Protein 2IKD (pdb70)

Organism: Manduca sexta (NCBI:txid7130)

InterPro domains:
  IPR001254 Serine proteases, trypsin domain [PF00089] (173-435)
  IPR001254 Serine proteases, trypsin domain [PS50240] (173-440)
  IPR001254 Serine proteases, trypsin domain [SM00020] (172-435)
  IPR001254 Serine proteases, trypsin domain [cd00190] (173-438)
  IPR001314 Peptidase S1A, chymotrypsin family [PR00722] (203-218)
  IPR001314 Peptidase S1A, chymotrypsin family [PR00722] (280-294)
  IPR001314 Peptidase S1A, chymotrypsin family [PR00722] (384-396)
  IPR009003 Peptidase S1, PA clan [SSF50494] (171-440)
  IPR018114 Serine proteases, trypsin family, histidine active site [PS00134] (213-218)
  IPR022700 Proteinase, regulatory CLIP domain [PF12032] (22-74)
  IPR022700 Proteinase, regulatory CLIP domain [PF12032] (82-132)
  IPR022700 Proteinase, regulatory CLIP domain [PS51888] (21-74)
  IPR022700 Proteinase, regulatory CLIP domain [PS51888] (81-132)
  IPR022700 Proteinase, regulatory CLIP domain [SM00680] (22-75)
  IPR022700 Proteinase, regulatory CLIP domain [SM00680] (82-133)
  IPR033116 Serine proteases, trypsin family, serine active site [PS00135] (385-396)
  IPR038565 Proteinase, regulatory CLIP domain superfamily [G3DSA:3.30.1640.30] (13-75)
  IPR038565 Proteinase, regulatory CLIP domain superfamily [G3DSA:3.30.1640.30] (80-133)
  IPR051487 Serine/Threonine Proteases with Immune and Developmental Roles [PTHR24256] (92-439)

Nearest PDB structures (foldseek):
  2ikd-assembly1_A  TM=8.552E-01  e=6.864E-10  Manduca sexta
  2ike-assembly1_A  TM=7.917E-01  e=3.140E-03  Manduca sexta
  2ikd-assembly1_A  TM=9.393E-01  e=1.243E-09  Manduca sexta
  2ike-assembly1_A  TM=8.839E-01  e=1.014E-03  Manduca sexta
  8j07-assembly1_d0  TM=3.591E-01  e=4.357E+00  Homo sapiens

Foldseek 3Di:
DWAAALVGDIFDKDAQPPPPVSVCVVVVDDDDPVVVVNQVRQARDDDPPGRMGTGD

Secondary structure (DSSP, 8-state):
-EE--TT-S-EEEE-TTT-HHHHHHHHHS---HHHHHHHHHT-S---SSS--EEE-

CATH classification: 3.30.1640.30

Sequence (56 aa):
QACTLPNNDKGTCKSLLQCDVASKIISKKPRTAQDEKFLRESACGFDGQTPKVCCPQACTLPNNDKGTCKSLLQCDVASKIISKKPRTAQDEKFLRESACGFDGQTPKVCCPQACTLPNNDKGTCKSLLQCDVASKIISKKPRTAQDEKFLRESACGFDGQTPKVCCPQACTLPNNDKGTCKSLLQCDVASKIISKKPRTAQDEKFLRESACGFDGQTPKVCCPQACTLPNNDKGTCKSLLQCDVASKIISKKPRTAQDEKFLRESACGFDGQTPKVCCPQACTLPNNDKGTCKSLLQCDVASKIISKKPRTAQDEKFLRESACGFDGQTPKVCCPQACTLPNNDKGTCKSLLQCDVASKIISKKPRTAQDEKFLRESACGFDGQTPKVCCPQACTLPNNDKGTCKSLLQCDVASKIISKKPRTAQDEKFLRESACGFDGQTPKVCCPQACTLPNNDKGTCKSLLQCDVASKIISKKPRTAQDEKFLRESACGFDGQTPKVCCPQACTLPNNDKGTCKSLLQCDVASKIISKKPRTAQDEKFLRESACGFDGQTPKVCCPQACTLPNNDKGTCKSLLQCDVASKIISKKPRTAQDEKFLRESACGFDGQTPKVCCPQACTLPNNDKGTCKSLLQCDVASKIISKKPRTAQDEKFLRESACGFDGQTPKVCCPQACTLPNNDKGTCKSLLQCDVASKIISKKPRTAQDEKFLRESACGFDGQTPKVCCPQACTLPNNDKGTCKSLLQCDVASKIISKKPRTAQDEKFLRESACGFDGQTPKVCCPQACTLPNNDKGTCKSLLQCDVASKIISKKPRTAQDEKFLRESACGFDGQTPKVCCPQACTLPNNDKGTCKSLLQCDVASKIISKKPRTAQDEKFLRESACGFDGQTPKVCCPQACTLPNNDKGTCKSLLQCDVASKIISKKPRTAQDEKFLRESACGFDGQTPKVCCPQACTLPNNDKGTCKSLLQCDVASKIISKKPRTAQDEKFLRESACGFDGQTPKVCCPQACTLPNNDKGTCKSLLQCDVASKIISKKPRTAQDEKFLRESACGFDGQTPKVCCPQACTLPNNDKGTCKSLLQCDVASKIISKKPRTAQDEKFLRESACGFDGQTPKVCCP

Solvent-accessible surface area: 4601 Å² total; per-residue (Å²): 189,89,17,84,35,97,119,99,94,163,11,55,9,54,42,42,130,124,14,127,77,17,44,114,66,63,96,109,168,78,144,78,76,112,49,61,101,136,48,159,123,27,25,65,33,217,86,77,167,81,65,72,17,18,10,132

Radius of gyration: 10.88 Å; Cα contacts (8 Å, |Δi|>4): 75; chains: 1; bounding box: 21×28×24 Å

Structure (mmCIF, N/CA/C/O backbone):
data_2IKD
#
_entry.id   2IKD
#
loop_
_atom_site.group_PDB
_atom_site.id
_atom_site.type_symbol
_atom_site.label_atom_id
_atom_site.label_alt_id
_atom_site.label_comp_id
_atom_site.label_asym_id
_atom_site.label_entity_id
_atom_site.label_seq_id
_atom_site.pdbx_PDB_ins_code
_atom_site.Cartn_x
_atom_site.Cartn_y
_atom_site.Cartn_z
_atom_site.occupancy
_atom_site.B_iso_or_equiv
_atom_site.auth_seq_id
_atom_site.auth_comp_id
_atom_site.auth_asym_id
_atom_site.auth_atom_id
_atom_site.pdbx_PDB_model_num
ATOM 1 N N . GLN A 1 11 ? -11.601 -11.712 -5.074 1.00 0.00 11 GLN A N 1
ATOM 2 C CA . GLN A 1 11 ? -10.631 -12.578 -4.354 1.00 0.00 11 GLN A CA 1
ATOM 3 C C . GLN A 1 11 ? -10.504 -12.166 -2.892 1.00 0.00 11 GLN A C 1
ATOM 4 O O . GLN A 1 11 ? -10.779 -11.022 -2.533 1.00 0.00 11 GLN A O 1
ATOM 18 N N . ALA A 1 12 ? -10.086 -13.107 -2.050 1.00 0.00 12 ALA A N 1
ATOM 19 C CA . ALA A 1 12 ? -9.923 -12.840 -0.627 1.00 0.00 12 ALA A CA 1
ATOM 20 C C . ALA A 1 12 ? -8.509 -12.363 -0.315 1.00 0.00 12 ALA A C 1
ATOM 21 O O . ALA A 1 12 ? -7.532 -13.05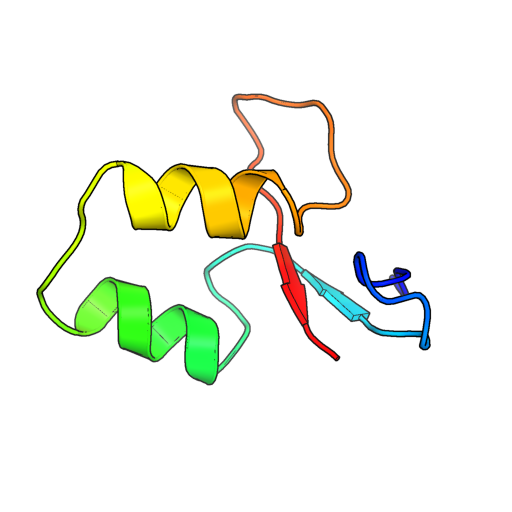4 -0.606 1.00 0.00 12 ALA A O 1
ATOM 28 N N . CYS A 1 13 ? -8.405 -11.178 0.278 1.00 0.00 13 CYS A N 1
ATOM 29 C CA . CYS A 1 13 ? -7.107 -10.610 0.629 1.00 0.00 13 CYS A CA 1
ATOM 30 C C . CYS A 1 13 ? -6.962 -10.469 2.140 1.00 0.00 13 CYS A C 1
ATOM 31 O O . CYS A 1 13 ? -7.939 -10.572 2.881 1.00 0.00 13 CYS A O 1
ATOM 38 N N . THR A 1 14 ? -5.733 -10.232 2.590 1.00 0.00 14 THR A N 1
ATOM 39 C CA . THR A 1 14 ? -5.459 -10.075 4.013 1.00 0.00 14 THR A CA 1
ATOM 40 C C . THR A 1 14 ? -5.148 -8.620 4.349 1.00 0.00 14 THR A C 1
ATOM 41 O O . THR A 1 14 ? -4.151 -8.065 3.888 1.00 0.00 14 THR A O 1
ATOM 52 N N . LEU A 1 15 ? -6.008 -8.010 5.158 1.00 0.00 15 LEU A N 1
ATOM 53 C CA . LEU A 1 15 ? -5.824 -6.619 5.560 1.00 0.00 15 LEU A CA 1
ATOM 54 C C . LEU A 1 15 ? -4.499 -6.440 6.295 1.00 0.00 15 LEU A C 1
ATOM 55 O O . LEU A 1 15 ? -3.910 -7.409 6.771 1.00 0.00 15 LEU A O 1
ATOM 71 N N . PRO A 1 16 ? -4.009 -5.191 6.404 1.00 0.00 16 PRO A N 1
ATOM 72 C CA . PRO A 1 16 ? -2.749 -4.894 7.089 1.00 0.00 16 PRO A CA 1
ATOM 73 C C . PRO A 1 16 ? -2.699 -5.502 8.489 1.00 0.00 16 PRO A C 1
ATOM 74 O O . PRO A 1 16 ? -1.621 -5.764 9.024 1.00 0.00 16 PRO A O 1
ATOM 85 N N . ASN A 1 17 ? -3.872 -5.726 9.074 1.00 0.00 17 ASN A N 1
ATOM 86 C CA . ASN A 1 17 ? -3.962 -6.306 10.410 1.00 0.00 17 ASN A CA 1
ATOM 87 C C . ASN A 1 17 ? -3.930 -7.834 10.350 1.00 0.00 17 ASN A C 1
ATOM 88 O O . ASN A 1 17 ? -3.783 -8.499 11.376 1.00 0.00 17 ASN A O 1
ATOM 99 N N . ASN A 1 18 ? -4.068 -8.385 9.145 1.00 0.00 18 ASN A N 1
ATOM 100 C CA . ASN A 1 18 ? -4.053 -9.832 8.955 1.00 0.00 18 ASN A CA 1
ATOM 101 C C . ASN A 1 18 ? -5.232 -10.490 9.665 1.00 0.00 18 ASN A C 1
ATOM 102 O O . ASN A 1 18 ? -5.091 -11.016 10.768 1.00 0.00 18 ASN A O 1
ATOM 113 N N . ASP A 1 19 ? -6.395 -10.456 9.022 1.00 0.00 19 ASP A N 1
ATOM 114 C CA . ASP A 1 19 ? -7.600 -11.049 9.587 1.00 0.00 19 ASP A CA 1
ATOM 115 C C . ASP A 1 19 ? -8.528 -11.551 8.484 1.00 0.00 19 ASP A C 1
ATOM 116 O O . ASP A 1 19 ? -9.737 -11.669 8.683 1.00 0.00 19 ASP A O 1
ATOM 125 N N . LYS A 1 20 ? -7.954 -11.847 7.320 1.00 0.00 20 LYS A N 1
ATOM 126 C CA . LYS A 1 20 ? -8.727 -12.336 6.183 1.00 0.00 20 LYS A CA 1
ATOM 127 C C . LYS A 1 20 ? -9.743 -11.295 5.724 1.00 0.00 20 LYS A C 1
ATOM 128 O O . LYS A 1 20 ? -10.352 -10.604 6.541 1.00 0.00 20 LYS A O 1
ATOM 147 N N . GLY A 1 21 ? -9.919 -11.188 4.412 1.00 0.00 21 GLY A N 1
ATOM 148 C CA . GLY A 1 21 ? -10.862 -10.229 3.867 1.00 0.00 21 GLY A CA 1
ATOM 149 C C . GLY A 1 21 ? -11.077 -10.407 2.377 1.00 0.00 21 GLY A C 1
ATOM 150 O O . GLY A 1 21 ? -10.605 -11.375 1.783 1.00 0.00 21 GLY A O 1
ATOM 154 N N . THR A 1 22 ? -11.795 -9.466 1.772 1.00 0.00 22 THR A N 1
ATOM 155 C CA . THR A 1 22 ? -12.080 -9.512 0.342 1.00 0.00 22 THR A CA 1
ATOM 156 C C . THR A 1 22 ? -11.419 -8.341 -0.377 1.00 0.00 22 THR A C 1
ATOM 157 O O . THR A 1 22 ? -11.292 -7.254 0.182 1.00 0.00 22 THR A O 1
ATOM 168 N N . CYS A 1 23 ? -10.996 -8.568 -1.616 1.00 0.00 23 CYS A N 1
ATOM 169 C CA . CYS A 1 23 ? -10.344 -7.523 -2.397 1.00 0.00 23 CYS A CA 1
ATOM 170 C C . CYS A 1 23 ? -11.136 -7.199 -3.659 1.00 0.00 23 CYS A C 1
ATOM 171 O O . CYS A 1 23 ? -11.381 -8.068 -4.494 1.00 0.00 23 CYS A O 1
ATOM 178 N N . LYS A 1 24 ? -11.528 -5.937 -3.787 1.00 0.00 24 LYS A N 1
ATOM 179 C CA . LYS A 1 24 ? -12.288 -5.480 -4.944 1.00 0.00 24 LYS A CA 1
ATOM 180 C C . LYS A 1 24 ? -11.897 -4.053 -5.311 1.00 0.00 24 LYS A C 1
ATOM 181 O O . LYS A 1 24 ? -11.210 -3.374 -4.550 1.00 0.00 24 LYS A O 1
ATOM 200 N N . SER A 1 25 ? -12.341 -3.602 -6.479 1.00 0.00 25 SER A N 1
ATOM 201 C CA . SER A 1 25 ? -12.035 -2.251 -6.938 1.00 0.00 25 SER A CA 1
ATOM 202 C C . SER A 1 25 ? -12.531 -1.213 -5.937 1.00 0.00 25 SER A C 1
ATOM 203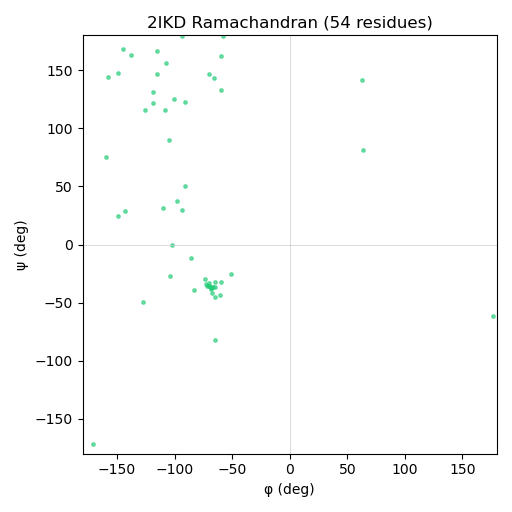 O O . SER A 1 25 ? -13.111 -1.557 -4.908 1.00 0.00 25 SER A O 1
ATOM 211 N N . LEU A 1 26 ? -12.296 0.059 -6.242 1.00 0.00 26 LEU A N 1
ATOM 212 C CA . LEU A 1 26 ? -12.721 1.145 -5.366 1.00 0.00 26 LEU A CA 1
ATOM 213 C C . LEU A 1 26 ? -14.090 1.682 -5.775 1.00 0.00 26 LEU A C 1
ATOM 214 O O . LEU A 1 26 ? -14.392 2.858 -5.572 1.00 0.00 26 LEU A O 1
ATOM 230 N N . LEU A 1 27 ? -14.917 0.813 -6.351 1.00 0.00 27 LEU A N 1
ATOM 231 C CA . LEU A 1 27 ? -16.253 1.201 -6.785 1.00 0.00 27 LEU A CA 1
ATOM 232 C C . LEU A 1 27 ? -17.253 0.074 -6.545 1.00 0.00 27 LEU A C 1
ATOM 233 O O . LEU A 1 27 ? -18.242 -0.057 -7.266 1.00 0.00 27 LEU A O 1
ATOM 249 N N . GLN A 1 28 ? -16.986 -0.741 -5.528 1.00 0.00 28 GLN A N 1
ATOM 250 C CA . GLN A 1 28 ? -17.863 -1.858 -5.194 1.00 0.00 28 GLN A CA 1
ATOM 251 C C . GLN A 1 28 ? -18.256 -1.820 -3.722 1.00 0.00 28 GLN A C 1
ATOM 252 O O . GLN A 1 28 ? -19.434 -1.926 -3.381 1.00 0.00 28 GLN A O 1
ATOM 266 N N . CYS A 1 29 ? -17.262 -1.666 -2.851 1.00 0.00 29 CYS A N 1
ATOM 267 C CA . CYS A 1 29 ? -17.505 -1.614 -1.415 1.00 0.00 29 CYS A CA 1
ATOM 268 C C . CYS A 1 29 ? -18.438 -0.459 -1.064 1.00 0.00 29 CYS A C 1
ATOM 269 O O . CYS A 1 29 ? -18.254 0.665 -1.534 1.00 0.00 29 CYS A O 1
ATOM 276 N N . ASP A 1 30 ? -19.442 -0.741 -0.240 1.00 0.00 30 ASP A N 1
ATOM 277 C CA . ASP A 1 30 ? -20.401 0.277 0.170 1.00 0.00 30 ASP A CA 1
ATOM 278 C C . ASP A 1 30 ? -19.709 1.411 0.915 1.00 0.00 30 ASP A C 1
ATOM 279 O O . ASP A 1 30 ? -19.992 2.585 0.681 1.00 0.00 30 ASP A O 1
ATOM 288 N N . VAL A 1 31 ? -18.796 1.050 1.805 1.00 0.00 31 VAL A N 1
ATOM 289 C CA . VAL A 1 31 ? -18.055 2.037 2.579 1.00 0.00 31 VAL A CA 1
ATOM 290 C C . VAL A 1 31 ? -17.128 2.838 1.678 1.00 0.00 31 VAL A C 1
ATOM 291 O O . VAL A 1 31 ? -17.016 4.054 1.805 1.00 0.00 31 VAL A O 1
ATOM 304 N N . ALA A 1 32 ? -16.472 2.143 0.759 1.00 0.00 32 ALA A N 1
ATOM 305 C CA . ALA A 1 32 ? -15.559 2.785 -0.175 1.00 0.00 32 ALA A CA 1
ATOM 306 C C . ALA A 1 32 ? -16.314 3.731 -1.102 1.00 0.00 32 ALA A C 1
ATOM 307 O O . ALA A 1 32 ? -15.812 4.793 -1.465 1.00 0.00 32 ALA A O 1
ATOM 314 N N . SER A 1 33 ? -17.522 3.331 -1.483 1.00 0.00 33 SER A N 1
ATOM 315 C CA . SER A 1 33 ? -18.350 4.136 -2.373 1.00 0.00 33 SER A CA 1
ATOM 316 C C . SER A 1 33 ? -18.792 5.435 -1.705 1.00 0.00 33 SER A C 1
ATOM 317 O O . SER A 1 33 ? -18.890 6.474 -2.357 1.00 0.00 33 SER A O 1
ATOM 325 N N . LYS A 1 34 ? -19.064 5.372 -0.406 1.00 0.00 34 LYS A N 1
ATOM 326 C CA . LYS A 1 34 ? -19.502 6.552 0.334 1.00 0.00 34 LYS A CA 1
ATOM 327 C C . LYS A 1 34 ? -18.365 7.558 0.487 1.00 0.00 34 LYS A C 1
ATOM 328 O O . LYS A 1 34 ? -18.594 8.768 0.505 1.00 0.00 34 LYS A O 1
ATOM 347 N N . ILE A 1 35 ? -17.139 7.055 0.594 1.00 0.00 35 ILE A N 1
ATOM 348 C CA . ILE A 1 35 ? -15.972 7.917 0.743 1.00 0.00 35 ILE A CA 1
ATOM 349 C C . ILE A 1 35 ? -15.688 8.678 -0.550 1.00 0.00 35 ILE A C 1
ATOM 350 O O . ILE A 1 35 ? -15.268 9.834 -0.522 1.00 0.00 35 ILE A O 1
ATOM 366 N N . ILE A 1 36 ? -15.922 8.020 -1.680 1.00 0.00 36 ILE A N 1
ATOM 367 C CA . ILE A 1 36 ? -15.695 8.635 -2.982 1.00 0.00 36 ILE A CA 1
ATOM 368 C C . ILE A 1 36 ? -16.772 9.669 -3.293 1.00 0.00 36 ILE A C 1
ATOM 369 O O . ILE A 1 36 ? -16.523 10.647 -3.997 1.00 0.00 36 ILE A O 1
ATOM 385 N N . SER A 1 37 ? -17.970 9.447 -2.763 1.00 0.00 37 SER A N 1
ATOM 386 C CA . SER A 1 37 ? -19.087 10.359 -2.983 1.00 0.00 37 SER A CA 1
ATOM 387 C C . SER A 1 37 ? -19.331 11.247 -1.762 1.00 0.00 37 SER A C 1
ATOM 388 O O . SER A 1 37 ? -20.235 12.082 -1.767 1.00 0.00 37 SER A O 1
ATOM 396 N N . LYS A 1 38 ? -18.523 11.067 -0.719 1.00 0.00 38 LYS A N 1
ATOM 397 C CA . LYS A 1 38 ? -18.663 11.857 0.498 1.00 0.00 38 LYS A CA 1
ATOM 398 C C . LYS A 1 38 ? -18.373 13.330 0.226 1.00 0.00 38 LYS A C 1
ATOM 399 O O . LYS A 1 38 ? -19.289 14.126 0.024 1.00 0.00 38 LYS A O 1
ATOM 418 N N . LYS A 1 39 ? -17.092 13.687 0.219 1.00 0.00 39 LYS A N 1
ATOM 419 C CA . LYS A 1 39 ? -16.680 15.065 -0.031 1.00 0.00 39 LYS A CA 1
ATOM 420 C C . LYS A 1 39 ? -15.163 15.215 0.097 1.00 0.00 39 LYS A C 1
ATOM 421 O O . LYS A 1 39 ? -14.485 15.575 -0.865 1.00 0.00 39 LYS A O 1
ATOM 440 N N . PRO A 1 40 ? -14.610 14.942 1.293 1.00 0.00 40 PRO A N 1
ATOM 441 C CA . PRO A 1 40 ? -13.166 15.052 1.535 1.00 0.00 40 PRO A CA 1
ATOM 442 C C . PRO A 1 40 ? -12.362 14.030 0.741 1.00 0.00 40 PRO A C 1
ATOM 443 O O . PRO A 1 40 ? -12.791 12.891 0.558 1.00 0.00 40 PRO A O 1
ATOM 454 N N . ARG A 1 41 ? -11.187 14.445 0.275 1.00 0.00 41 ARG A N 1
ATOM 455 C CA . ARG A 1 41 ? -10.314 13.569 -0.497 1.00 0.00 41 ARG A CA 1
ATOM 456 C C . ARG A 1 41 ? -8.878 14.085 -0.477 1.00 0.00 41 ARG A C 1
ATOM 457 O O . ARG A 1 41 ? -8.396 14.649 -1.459 1.00 0.00 41 ARG A O 1
ATOM 478 N N . THR A 1 42 ? -8.202 13.890 0.651 1.00 0.00 42 THR A N 1
ATOM 479 C CA . THR A 1 42 ? -6.824 14.341 0.803 1.00 0.00 42 THR A CA 1
ATOM 480 C C . THR A 1 42 ? -5.843 13.227 0.455 1.00 0.00 42 THR A C 1
ATOM 481 O O . THR A 1 42 ? -6.243 12.113 0.115 1.00 0.00 42 THR A O 1
ATOM 492 N N . ALA A 1 43 ? -4.552 13.537 0.542 1.00 0.00 43 ALA A N 1
ATOM 493 C CA . ALA A 1 43 ? -3.507 12.569 0.238 1.00 0.00 43 ALA A CA 1
ATOM 494 C C . ALA A 1 43 ? -3.521 11.412 1.231 1.00 0.00 43 ALA A C 1
ATOM 495 O O . ALA A 1 43 ? -3.196 10.278 0.881 1.00 0.00 43 ALA A O 1
ATOM 502 N N . GLN A 1 44 ? -3.895 11.708 2.471 1.00 0.00 44 GLN A N 1
ATOM 503 C CA . GLN A 1 44 ? -3.945 10.693 3.516 1.00 0.00 44 GLN A CA 1
ATOM 504 C C . GLN A 1 44 ? -4.911 9.571 3.144 1.00 0.00 44 GLN A C 1
ATOM 505 O O . GLN A 1 44 ? -4.700 8.412 3.500 1.00 0.00 44 GLN A O 1
ATOM 519 N N . ASP A 1 45 ? -5.969 9.924 2.422 1.00 0.00 45 ASP A N 1
ATOM 520 C CA . ASP A 1 45 ? -6.963 8.945 2.000 1.00 0.00 45 ASP A CA 1
ATOM 521 C C . ASP A 1 45 ? -6.395 8.013 0.935 1.00 0.00 45 ASP A C 1
ATOM 522 O O . ASP A 1 45 ? -6.720 6.825 0.896 1.00 0.00 45 ASP A O 1
ATOM 531 N N . GLU A 1 46 ? -5.552 8.561 0.066 1.00 0.00 46 GLU A N 1
ATOM 532 C CA . GLU A 1 46 ? -4.944 7.781 -1.007 1.00 0.00 46 GLU A CA 1
ATOM 533 C C . GLU A 1 46 ? -3.951 6.764 -0.458 1.00 0.00 46 GLU A C 1
ATOM 534 O O . GLU A 1 46 ? -3.866 5.639 -0.952 1.00 0.00 46 GLU A O 1
ATOM 546 N N . LYS A 1 47 ? -3.202 7.159 0.561 1.00 0.00 47 LYS A N 1
ATOM 547 C CA . LYS A 1 47 ? -2.223 6.268 1.167 1.00 0.00 47 LYS A CA 1
ATOM 548 C C . LYS A 1 47 ? -2.921 5.121 1.888 1.00 0.00 47 LYS A C 1
ATOM 549 O O . LYS A 1 47 ? -2.452 3.984 1.868 1.00 0.00 47 LYS A O 1
ATOM 568 N N . PHE A 1 48 ? -4.045 5.432 2.524 1.00 0.00 48 PHE A N 1
ATOM 569 C CA . PHE A 1 48 ? -4.810 4.427 3.248 1.00 0.00 48 PHE A CA 1
ATOM 570 C C . PHE A 1 48 ? -5.366 3.379 2.294 1.00 0.00 48 PHE A C 1
ATOM 571 O O . PHE A 1 48 ? -5.280 2.178 2.556 1.00 0.00 48 PHE A O 1
ATOM 588 N N . LEU A 1 49 ? -5.928 3.835 1.182 1.00 0.00 49 LEU A N 1
ATOM 589 C CA . LEU A 1 49 ? -6.484 2.923 0.190 1.00 0.00 49 LEU A CA 1
ATOM 590 C C . LEU A 1 49 ? -5.361 2.205 -0.545 1.00 0.00 49 LEU A C 1
ATOM 591 O O . LEU A 1 49 ? -5.481 1.029 -0.891 1.00 0.00 49 LEU A O 1
ATOM 607 N N . ARG A 1 50 ? -4.262 2.919 -0.766 1.00 0.00 50 ARG A N 1
ATOM 608 C CA . ARG A 1 50 ? -3.105 2.353 -1.446 1.00 0.00 50 ARG A CA 1
ATOM 609 C C . ARG A 1 50 ? -2.456 1.274 -0.587 1.00 0.00 50 ARG A C 1
ATOM 610 O O . ARG A 1 50 ? -1.972 0.265 -1.100 1.00 0.00 50 ARG A O 1
ATOM 631 N N . GLU A 1 51 ? -2.452 1.495 0.724 1.00 0.00 51 GLU A N 1
ATOM 632 C CA . GLU A 1 51 ? -1.863 0.544 1.660 1.00 0.00 51 GLU A CA 1
ATOM 633 C C . GLU A 1 51 ? -2.742 -0.695 1.804 1.00 0.00 51 GLU A C 1
ATOM 634 O O . GLU A 1 51 ? -2.243 -1.805 1.992 1.00 0.00 51 GLU A O 1
ATOM 646 N N . SER A 1 52 ? -4.053 -0.495 1.717 1.00 0.00 52 SER A N 1
ATOM 647 C CA . SER A 1 52 ? -5.002 -1.596 1.838 1.00 0.00 52 SER A CA 1
ATOM 648 C C . SER A 1 52 ? -5.437 -2.093 0.464 1.00 0.00 52 SER A C 1
ATOM 649 O O . SER A 1 52 ? -6.595 -2.457 0.263 1.00 0.00 52 SER A O 1
ATOM 657 N N . ALA A 1 53 ? -4.500 -2.108 -0.479 1.00 0.00 53 ALA A N 1
ATOM 658 C CA . ALA A 1 53 ? -4.788 -2.561 -1.834 1.00 0.00 53 ALA A CA 1
ATOM 659 C C . ALA A 1 53 ? -3.938 -3.775 -2.198 1.00 0.00 53 ALA A C 1
ATOM 660 O O . ALA A 1 53 ? -2.723 -3.774 -2.003 1.00 0.00 53 ALA A O 1
ATOM 667 N N . CYS A 1 54 ? -4.585 -4.809 -2.726 1.00 0.00 54 CYS A N 1
ATOM 668 C CA . CYS A 1 54 ? -3.888 -6.028 -3.115 1.00 0.00 54 CYS A CA 1
ATOM 669 C C . CYS A 1 54 ? -3.433 -5.958 -4.571 1.00 0.00 54 CYS A C 1
ATOM 670 O O . CYS A 1 54 ? -3.677 -6.875 -5.355 1.00 0.00 54 CYS A O 1
ATOM 677 N N . GLY A 1 55 ? -2.769 -4.862 -4.926 1.00 0.00 55 GLY A N 1
ATOM 678 C CA . GLY A 1 55 ? -2.291 -4.693 -6.285 1.00 0.00 55 GLY A CA 1
ATOM 679 C C . GLY A 1 55 ? -1.139 -3.713 -6.379 1.00 0.00 55 GLY A C 1
ATOM 680 O O . GLY A 1 55 ? -1.098 -2.720 -5.652 1.00 0.00 55 GLY A O 1
ATOM 684 N N . PHE A 1 56 ? -0.199 -3.991 -7.278 1.00 0.00 56 PHE A N 1
ATOM 685 C CA . PHE A 1 56 ? 0.959 -3.127 -7.468 1.00 0.00 56 PHE A CA 1
ATOM 686 C C . PHE A 1 56 ? 0.884 -2.402 -8.807 1.00 0.00 56 PHE A C 1
ATOM 687 O O . PHE A 1 56 ? 1.910 -2.113 -9.425 1.00 0.00 56 PHE A O 1
ATOM 704 N N . ASP A 1 57 ? -0.333 -2.114 -9.252 1.00 0.00 57 ASP A N 1
ATOM 705 C CA . ASP A 1 57 ? -0.542 -1.423 -10.520 1.00 0.00 57 ASP A CA 1
ATOM 706 C C . ASP A 1 57 ? -0.999 0.013 -10.287 1.00 0.00 57 ASP A C 1
ATOM 707 O O . ASP A 1 57 ? -1.552 0.336 -9.234 1.00 0.00 57 ASP A O 1
ATOM 716 N N . GLY A 1 58 ? -0.764 0.871 -11.273 1.00 0.00 58 GLY A N 1
ATOM 717 C CA . GLY A 1 58 ? -1.158 2.263 -11.155 1.00 0.00 58 GLY A CA 1
ATOM 718 C C . GLY A 1 58 ? -2.396 2.588 -11.967 1.00 0.00 58 GLY A C 1
ATOM 719 O O . GLY A 1 58 ? -3.139 3.512 -11.634 1.00 0.00 58 GLY A O 1
ATOM 723 N N . GLN A 1 59 ? -2.618 1.830 -13.036 1.00 0.00 59 GLN A N 1
ATOM 724 C CA . GLN A 1 59 ? -3.773 2.044 -13.898 1.00 0.00 59 GLN A CA 1
ATOM 725 C C . GLN A 1 59 ? -5.011 1.349 -13.337 1.00 0.00 59 GLN A C 1
ATOM 726 O O . GLN A 1 59 ? -6.118 1.884 -13.400 1.00 0.00 59 GLN A O 1
ATOM 740 N N . THR A 1 60 ? -4.814 0.155 -12.787 1.00 0.00 60 THR A N 1
ATOM 741 C CA . THR A 1 60 ? -5.914 -0.614 -12.215 1.00 0.00 60 THR A CA 1
ATOM 742 C C . THR A 1 60 ? -5.873 -0.573 -10.689 1.00 0.00 60 THR A C 1
ATOM 743 O O . THR A 1 60 ? -5.248 -1.422 -10.053 1.00 0.00 60 THR A O 1
ATOM 754 N N . PRO A 1 61 ? -6.544 0.420 -10.078 1.00 0.00 61 PRO A N 1
ATOM 755 C CA . PRO A 1 61 ? -6.580 0.565 -8.619 1.00 0.00 61 PRO A CA 1
ATOM 756 C C . PRO A 1 61 ? -7.406 -0.527 -7.946 1.00 0.00 61 PRO A C 1
ATOM 757 O O . PRO A 1 61 ? -8.399 -0.997 -8.501 1.00 0.00 61 PRO A O 1
ATOM 768 N N . LYS A 1 62 ? -6.990 -0.924 -6.749 1.00 0.00 62 LYS A N 1
ATOM 769 C CA . LYS A 1 62 ? -7.690 -1.959 -5.999 1.00 0.00 62 LYS A CA 1
ATOM 770 C C . LYS A 1 62 ? -7.791 -1.585 -4.523 1.00 0.00 62 LYS A C 1
ATOM 771 O O . LYS A 1 62 ? -7.071 -0.709 -4.044 1.00 0.00 62 LYS A O 1
ATOM 790 N N . VAL A 1 63 ? -8.687 -2.256 -3.809 1.00 0.00 63 VAL A N 1
ATOM 791 C CA . VAL A 1 63 ? -8.881 -1.994 -2.387 1.00 0.00 63 VAL A CA 1
ATOM 792 C C . VAL A 1 63 ? -9.322 -3.254 -1.649 1.00 0.00 63 VAL A C 1
ATOM 793 O O . VAL A 1 63 ? -10.022 -4.099 -2.207 1.00 0.00 63 VAL A O 1
ATOM 806 N N . CYS A 1 64 ? -8.909 -3.372 -0.391 1.00 0.00 64 CYS A N 1
ATOM 807 C CA . CYS A 1 64 ? -9.263 -4.528 0.425 1.00 0.00 64 CYS A CA 1
ATOM 808 C C . CYS A 1 64 ? -10.406 -4.191 1.376 1.00 0.00 64 CYS A C 1
ATOM 809 O O . CYS A 1 64 ? -10.324 -3.240 2.152 1.00 0.00 64 CYS A O 1
ATOM 816 N N . CYS A 1 65 ? -11.474 -4.980 1.309 1.00 0.00 65 CYS A N 1
ATOM 817 C CA . CYS A 1 65 ? -12.637 -4.772 2.161 1.00 0.00 65 CYS A CA 1
ATOM 818 C C . CYS A 1 65 ? -12.976 -6.045 2.936 1.00 0.00 65 CYS A C 1
ATOM 819 O O . CYS A 1 65 ? -13.329 -7.063 2.341 1.00 0.00 65 CYS A O 1
ATOM 826 N N . PRO A 1 66 ? -12.876 -6.009 4.277 1.00 0.00 66 PRO A N 1
ATOM 827 C CA . PRO A 1 66 ? -13.178 -7.172 5.119 1.00 0.00 66 PRO A CA 1
ATOM 828 C C . PRO A 1 66 ? -14.628 -7.625 4.980 1.00 0.00 66 PRO A C 1
ATOM 829 O O . PRO A 1 66 ? -14.909 -8.657 4.370 1.00 0.00 66 PRO A O 1
ATOM 840 N N . GLN A 1 11 ? -11.268 -11.762 -4.926 1.00 0.00 11 GLN A N 2
ATOM 841 C CA . GLN A 1 11 ? -10.243 -12.517 -4.159 1.00 0.00 11 GLN A CA 2
ATOM 842 C C . GLN A 1 11 ? -10.172 -12.034 -2.714 1.00 0.00 11 GLN A C 2
ATOM 843 O O . GLN A 1 11 ? -10.542 -10.900 -2.408 1.00 0.00 11 GLN A O 2
ATOM 857 N N . ALA A 1 12 ? -9.694 -12.903 -1.828 1.00 0.00 12 ALA A N 2
ATOM 858 C CA . ALA A 1 12 ? -9.574 -12.563 -0.416 1.00 0.00 12 ALA A CA 2
ATOM 859 C C . ALA A 1 12 ? -8.296 -11.777 -0.145 1.00 0.00 12 ALA A C 2
ATOM 860 O O . ALA A 1 12 ? -7.201 -12.207 -0.507 1.00 0.00 12 ALA A O 2
ATOM 867 N N . CYS A 1 13 ? -8.445 -10.621 0.492 1.00 0.00 13 CYS A N 2
ATOM 868 C CA . CYS A 1 13 ? -7.306 -9.767 0.812 1.00 0.00 13 CYS A CA 2
ATOM 869 C C . CYS A 1 13 ? -7.203 -9.549 2.319 1.00 0.00 13 CYS A C 2
ATOM 870 O O . CYS A 1 13 ? -8.213 -9.512 3.023 1.00 0.00 13 CYS A O 2
ATOM 877 N N . THR A 1 14 ? -5.976 -9.404 2.807 1.00 0.00 14 THR A N 2
ATOM 878 C CA . THR A 1 14 ? -5.737 -9.187 4.228 1.00 0.00 14 THR A CA 2
ATOM 879 C C . THR A 1 14 ? -5.517 -7.706 4.523 1.00 0.00 14 THR A C 2
ATOM 880 O O . THR A 1 14 ? -4.547 -7.108 4.060 1.00 0.00 14 THR A O 2
ATOM 891 N N . LEU A 1 15 ? -6.427 -7.122 5.297 1.00 0.00 15 LEU A N 2
ATOM 892 C CA . LEU A 1 15 ? -6.334 -5.709 5.657 1.00 0.00 15 LEU A CA 2
ATOM 893 C C . LEU A 1 15 ? -4.995 -5.407 6.328 1.00 0.00 15 LEU A C 2
ATOM 894 O O . LEU A 1 15 ? -4.318 -6.313 6.812 1.00 0.00 15 LEU A O 2
ATOM 910 N N . PRO A 1 16 ? -4.594 -4.124 6.366 1.00 0.00 16 PRO A N 2
ATOM 911 C CA . PRO A 1 16 ? -3.331 -3.707 6.983 1.00 0.00 16 PRO A CA 2
ATOM 912 C C . PRO A 1 16 ? -3.171 -4.257 8.397 1.00 0.00 16 PRO A C 2
ATOM 913 O O . PRO A 1 16 ? -2.054 -4.463 8.870 1.00 0.00 16 PRO A O 2
ATOM 924 N N . ASN A 1 17 ? -4.295 -4.496 9.065 1.00 0.00 17 ASN A N 2
ATOM 925 C CA . ASN A 1 17 ? -4.280 -5.028 10.423 1.00 0.00 17 ASN A CA 2
ATOM 926 C C . ASN A 1 17 ? -4.176 -6.553 10.416 1.00 0.00 17 ASN A C 2
ATOM 927 O O . ASN A 1 17 ? -3.889 -7.168 11.444 1.00 0.00 17 ASN A O 2
ATOM 938 N N . ASN A 1 18 ? -4.416 -7.160 9.253 1.00 0.00 18 ASN A N 2
ATOM 939 C CA . ASN A 1 18 ? -4.349 -8.611 9.115 1.00 0.00 18 ASN A CA 2
ATOM 940 C C . ASN A 1 18 ? -5.512 -9.282 9.837 1.00 0.00 18 ASN A C 2
ATOM 941 O O . ASN A 1 18 ? -5.384 -9.704 10.987 1.00 0.00 18 ASN A O 2
ATOM 952 N N . ASP A 1 19 ? -6.648 -9.378 9.154 1.00 0.00 19 ASP A N 2
ATOM 953 C CA . ASP A 1 19 ? -7.836 -9.999 9.727 1.00 0.00 19 ASP A CA 2
ATOM 954 C C . ASP A 1 19 ? -8.702 -10.631 8.640 1.00 0.00 19 ASP A C 2
ATOM 955 O O . ASP A 1 19 ? -9.906 -10.814 8.822 1.00 0.00 19 ASP A O 2
ATOM 964 N N . LYS A 1 20 ? -8.081 -10.963 7.511 1.00 0.00 20 LYS A N 2
ATOM 965 C CA . LYS A 1 20 ? -8.793 -11.575 6.394 1.00 0.00 20 LYS A CA 2
ATOM 966 C C . LYS A 1 20 ? -9.866 -10.636 5.850 1.00 0.00 20 LYS A C 2
ATOM 967 O O . LYS A 1 20 ? -10.546 -9.946 6.607 1.00 0.00 20 LYS A O 2
ATOM 986 N N . GLY A 1 21 ? -10.008 -10.615 4.529 1.00 0.00 21 GLY A N 2
ATOM 987 C CA . GLY A 1 21 ? -10.999 -9.758 3.904 1.00 0.00 21 GLY A CA 2
ATOM 988 C C . GLY A 1 21 ? -11.167 -10.046 2.424 1.00 0.00 21 GLY A C 2
ATOM 989 O O . GLY A 1 21 ? -10.735 -11.088 1.932 1.00 0.00 21 GLY A O 2
ATOM 993 N N . THR A 1 22 ? -11.799 -9.117 1.715 1.00 0.00 22 THR A N 2
ATOM 994 C CA . THR A 1 22 ? -12.029 -9.266 0.282 1.00 0.00 22 THR A CA 2
ATOM 995 C C . THR A 1 22 ? -11.397 -8.112 -0.489 1.00 0.00 22 THR A C 2
ATOM 996 O O . THR A 1 22 ? -11.343 -6.986 0.001 1.00 0.00 22 THR A O 2
ATOM 1007 N N . CYS A 1 23 ? -10.913 -8.396 -1.695 1.00 0.00 23 CYS A N 2
ATOM 1008 C CA . CYS A 1 23 ? -10.283 -7.371 -2.519 1.00 0.00 23 CYS A CA 2
ATOM 1009 C C . CYS A 1 23 ? -11.039 -7.172 -3.829 1.00 0.00 23 CYS A C 2
ATOM 1010 O O . CYS A 1 23 ? -11.202 -8.105 -4.615 1.00 0.00 23 CYS A O 2
ATOM 1017 N N . LYS A 1 24 ? -11.491 -5.943 -4.057 1.00 0.00 24 LYS A N 2
ATOM 1018 C CA . LYS A 1 24 ? -12.224 -5.604 -5.271 1.00 0.00 24 LYS A CA 2
ATOM 1019 C C . LYS A 1 24 ? -11.895 -4.182 -5.712 1.00 0.00 24 LYS A C 2
ATOM 1020 O O . LYS A 1 24 ? -11.272 -3.422 -4.971 1.00 0.00 24 LYS A O 2
ATOM 1039 N N . SER A 1 25 ? -12.317 -3.824 -6.920 1.00 0.00 25 SER A N 2
ATOM 1040 C CA . SER A 1 25 ? -12.065 -2.490 -7.449 1.00 0.00 25 SER A CA 2
ATOM 1041 C C . SER A 1 25 ? -12.673 -1.425 -6.544 1.00 0.00 25 SER A C 2
ATOM 1042 O O . SER A 1 25 ? -13.353 -1.742 -5.567 1.00 0.00 25 SER A O 2
ATOM 1050 N N . LEU A 1 26 ? -12.429 -0.162 -6.873 1.00 0.00 26 LEU A N 2
ATOM 1051 C CA . LEU A 1 26 ? -12.956 0.947 -6.087 1.00 0.00 26 LEU A CA 2
ATOM 1052 C C . LEU A 1 26 ? -14.277 1.448 -6.666 1.00 0.00 26 LEU A C 2
ATOM 1053 O O . LEU A 1 26 ? -14.580 2.640 -6.604 1.00 0.00 26 LEU A O 2
ATOM 1069 N N . LEU A 1 27 ? -15.058 0.531 -7.229 1.00 0.00 27 LEU A N 2
ATOM 1070 C CA . LEU A 1 27 ? -16.345 0.881 -7.818 1.00 0.00 27 LEU A CA 2
ATOM 1071 C C . LEU A 1 27 ? -17.390 -0.185 -7.512 1.00 0.00 27 LEU A C 2
ATOM 1072 O O . LEU A 1 27 ? -18.246 -0.488 -8.345 1.00 0.00 27 LEU A O 2
ATOM 1088 N N . GLN A 1 28 ? -17.317 -0.752 -6.313 1.00 0.00 28 GLN A N 2
ATOM 1089 C CA . GLN A 1 28 ? -18.258 -1.786 -5.897 1.00 0.00 28 GLN A CA 2
ATOM 1090 C C . GLN A 1 28 ? -18.435 -1.776 -4.382 1.00 0.00 28 GLN A C 2
ATOM 1091 O O . GLN A 1 28 ? -19.555 -1.853 -3.876 1.00 0.00 28 GLN A O 2
ATOM 1105 N N . CYS A 1 29 ? -17.321 -1.678 -3.665 1.00 0.00 29 CYS A N 2
ATOM 1106 C CA . CYS A 1 29 ? -17.347 -1.654 -2.207 1.00 0.00 29 CYS A CA 2
ATOM 1107 C C . CYS A 1 29 ? -18.234 -0.523 -1.695 1.00 0.00 29 CYS A C 2
ATOM 1108 O O . CYS A 1 29 ? -17.969 0.650 -1.952 1.00 0.00 29 CYS A O 2
ATOM 1115 N N . ASP A 1 30 ? -19.290 -0.886 -0.972 1.00 0.00 30 ASP A N 2
ATOM 1116 C CA . ASP A 1 30 ? -20.218 0.099 -0.426 1.00 0.00 30 ASP A CA 2
ATOM 1117 C C . ASP A 1 30 ? -19.489 1.107 0.454 1.00 0.00 30 ASP A C 2
ATOM 1118 O O . ASP A 1 30 ? -19.781 2.303 0.419 1.00 0.00 30 ASP A O 2
ATOM 1127 N N . VAL A 1 31 ? -18.537 0.617 1.238 1.00 0.00 31 VAL A N 2
ATOM 1128 C CA . VAL A 1 31 ? -17.762 1.475 2.125 1.00 0.00 31 VAL A CA 2
ATOM 1129 C C . VAL A 1 31 ? -16.937 2.478 1.331 1.00 0.00 31 VAL A C 2
ATOM 1130 O O . VAL A 1 31 ? -16.801 3.635 1.721 1.00 0.00 31 VAL A O 2
ATOM 1143 N N . ALA A 1 32 ? -16.390 2.028 0.210 1.00 0.00 32 ALA A N 2
ATOM 1144 C CA . ALA A 1 32 ? -15.580 2.889 -0.641 1.00 0.00 32 ALA A CA 2
ATOM 1145 C C . ALA A 1 32 ? -16.411 4.040 -1.194 1.00 0.00 32 ALA A C 2
ATOM 1146 O O . ALA A 1 32 ? -15.924 5.161 -1.331 1.00 0.00 32 ALA A O 2
ATOM 1153 N N . SER A 1 33 ? -17.668 3.752 -1.511 1.00 0.00 33 SER A N 2
ATOM 1154 C CA . SER A 1 33 ? -18.572 4.761 -2.053 1.00 0.00 33 SER A CA 2
ATOM 1155 C C . SER A 1 33 ? -18.848 5.858 -1.032 1.00 0.00 33 SER A C 2
ATOM 1156 O O . SER A 1 33 ? -18.844 7.043 -1.366 1.00 0.00 33 SER A O 2
ATOM 1164 N N . LYS A 1 34 ? -19.092 5.458 0.209 1.00 0.00 34 LYS A N 2
ATOM 1165 C CA . LYS A 1 34 ? -19.375 6.415 1.273 1.00 0.00 34 LYS A CA 2
ATOM 1166 C C . LYS A 1 34 ? -18.181 7.335 1.512 1.00 0.00 34 LYS A C 2
ATOM 1167 O O . LYS A 1 34 ? -18.345 8.499 1.879 1.00 0.00 34 LYS A O 2
ATOM 1186 N N . ILE A 1 35 ? -16.978 6.809 1.297 1.00 0.00 35 ILE A N 2
ATOM 1187 C CA . ILE A 1 35 ? -15.760 7.589 1.488 1.00 0.00 35 ILE A CA 2
ATOM 1188 C C . ILE A 1 35 ? -15.608 8.646 0.399 1.00 0.00 35 ILE A C 2
ATOM 1189 O O . ILE A 1 35 ? -15.137 9.753 0.655 1.00 0.00 35 ILE A O 2
ATOM 1205 N N . ILE A 1 36 ? -16.014 8.298 -0.817 1.00 0.00 36 ILE A N 2
ATOM 1206 C CA . ILE A 1 36 ? -15.925 9.221 -1.943 1.00 0.00 36 ILE A CA 2
ATOM 1207 C C . ILE A 1 36 ? -16.874 10.400 -1.759 1.00 0.00 36 ILE A C 2
ATOM 1208 O O . ILE A 1 36 ? -16.570 11.524 -2.157 1.00 0.00 36 ILE A O 2
ATOM 1224 N N . SER A 1 37 ? -18.027 10.133 -1.153 1.00 0.00 37 SER A N 2
ATOM 1225 C CA . SER A 1 37 ? -19.024 11.171 -0.915 1.00 0.00 37 SER A CA 2
ATOM 1226 C C . SER A 1 37 ? -18.699 11.970 0.345 1.00 0.00 37 SER A C 2
ATOM 1227 O O . SER A 1 37 ? -19.112 13.121 0.485 1.00 0.00 37 SER A O 2
ATOM 1235 N N . LYS A 1 38 ? -17.957 11.353 1.261 1.00 0.00 38 LYS A N 2
ATOM 1236 C CA . LYS A 1 38 ? -17.582 12.009 2.510 1.00 0.00 38 LYS A CA 2
ATOM 1237 C C . LYS A 1 38 ? -16.250 12.736 2.369 1.00 0.00 38 LYS A C 2
ATOM 1238 O O . LYS A 1 38 ? -16.130 13.911 2.715 1.00 0.00 38 LYS A O 2
ATOM 1257 N N . LYS A 1 39 ? -15.253 12.026 1.860 1.00 0.00 39 LYS A N 2
ATOM 1258 C CA . LYS A 1 39 ? -13.923 12.592 1.671 1.00 0.00 39 LYS A CA 2
ATOM 1259 C C . LYS A 1 39 ? -13.395 12.276 0.274 1.00 0.00 39 LYS A C 2
ATOM 1260 O O . LYS A 1 39 ? -12.581 11.371 0.099 1.00 0.00 39 LYS A O 2
ATOM 1279 N N . PRO A 1 40 ? -13.858 13.022 -0.742 1.00 0.00 40 PRO A N 2
ATOM 1280 C CA . PRO A 1 40 ? -13.433 12.819 -2.131 1.00 0.00 40 PRO A CA 2
ATOM 1281 C C . PRO A 1 40 ? -11.919 12.895 -2.290 1.00 0.00 40 PRO A C 2
ATOM 1282 O O . PRO A 1 40 ? -11.367 13.955 -2.589 1.00 0.00 40 PRO A O 2
ATOM 1293 N N . ARG A 1 41 ? -11.252 11.763 -2.091 1.00 0.00 41 ARG A N 2
ATOM 1294 C CA . ARG A 1 41 ? -9.800 11.696 -2.212 1.00 0.00 41 ARG A CA 2
ATOM 1295 C C . ARG A 1 41 ? -9.124 12.610 -1.194 1.00 0.00 41 ARG A C 2
ATOM 1296 O O . ARG A 1 41 ? -9.224 13.834 -1.281 1.00 0.00 41 ARG A O 2
ATOM 1317 N N . THR A 1 42 ? -8.432 12.006 -0.235 1.00 0.00 42 THR A N 2
ATOM 1318 C CA . THR A 1 42 ? -7.734 12.763 0.800 1.00 0.00 42 THR A CA 2
ATOM 1319 C C . THR A 1 42 ? -6.370 12.148 1.091 1.00 0.00 42 THR A C 2
ATOM 1320 O O . THR A 1 42 ? -6.090 11.018 0.691 1.00 0.00 42 THR A O 2
ATOM 1331 N N . ALA A 1 43 ? -5.523 12.899 1.789 1.00 0.00 43 ALA A N 2
ATOM 1332 C CA . ALA A 1 43 ? -4.187 12.424 2.129 1.00 0.00 43 ALA A CA 2
ATOM 1333 C C . ALA A 1 43 ? -4.253 11.150 2.961 1.00 0.00 43 ALA A C 2
ATOM 1334 O O . ALA A 1 43 ? -3.459 10.228 2.765 1.00 0.00 43 ALA A O 2
ATOM 1341 N N . GLN A 1 44 ? -5.204 11.100 3.883 1.00 0.00 44 GLN A N 2
ATOM 1342 C CA . GLN A 1 44 ? -5.373 9.933 4.738 1.00 0.00 44 GLN A CA 2
ATOM 1343 C C . GLN A 1 44 ? -5.987 8.782 3.952 1.00 0.00 44 GLN A C 2
ATOM 1344 O O . GLN A 1 44 ? -5.704 7.614 4.215 1.00 0.00 44 GLN A O 2
ATOM 1358 N N . ASP A 1 45 ? -6.823 9.120 2.980 1.00 0.00 45 ASP A N 2
ATOM 1359 C CA . ASP A 1 45 ? -7.466 8.115 2.146 1.00 0.00 45 ASP A CA 2
ATOM 1360 C C . ASP A 1 45 ? -6.454 7.463 1.212 1.00 0.00 45 ASP A C 2
ATOM 1361 O O . ASP A 1 45 ? -6.539 6.269 0.924 1.00 0.00 45 ASP A O 2
ATOM 1370 N N . GLU A 1 46 ? -5.500 8.258 0.738 1.00 0.00 46 GLU A N 2
ATOM 1371 C CA . GLU A 1 46 ? -4.474 7.762 -0.172 1.00 0.00 46 GLU A CA 2
ATOM 1372 C C . GLU A 1 46 ? -3.539 6.786 0.531 1.00 0.00 46 GLU A C 2
ATOM 1373 O O . GLU A 1 46 ? -3.199 5.738 -0.014 1.00 0.00 46 GLU A O 2
ATOM 1385 N N . LYS A 1 47 ? -3.130 7.135 1.742 1.00 0.00 47 LYS A N 2
ATOM 1386 C CA . LYS A 1 47 ? -2.238 6.276 2.510 1.00 0.00 47 LYS A CA 2
ATOM 1387 C C . LYS A 1 47 ? -2.957 4.998 2.926 1.00 0.00 47 LYS A C 2
ATOM 1388 O O . LYS A 1 47 ? -2.367 3.917 2.940 1.00 0.00 47 LYS A O 2
ATOM 1407 N N . PHE A 1 48 ? -4.235 5.130 3.265 1.00 0.00 48 PHE A N 2
ATOM 1408 C CA . PHE A 1 48 ? -5.036 3.986 3.679 1.00 0.00 48 PHE A CA 2
ATOM 1409 C C . PHE A 1 48 ? -5.314 3.053 2.508 1.00 0.00 48 PHE A C 2
ATOM 1410 O O . PHE A 1 48 ? -5.246 1.832 2.649 1.00 0.00 48 PHE A O 2
ATOM 1427 N N . LEU A 1 49 ? -5.622 3.627 1.350 1.00 0.00 49 LEU A N 2
ATOM 1428 C CA . LEU A 1 49 ? -5.900 2.826 0.166 1.00 0.00 49 LEU A CA 2
ATOM 1429 C C . LEU A 1 49 ? -4.617 2.201 -0.365 1.00 0.00 49 LEU A C 2
ATOM 1430 O O . LEU A 1 49 ? -4.623 1.080 -0.869 1.00 0.00 49 LEU A O 2
ATOM 1446 N N . ARG A 1 50 ? -3.517 2.935 -0.238 1.00 0.00 50 ARG A N 2
ATOM 1447 C CA . ARG A 1 50 ? -2.222 2.449 -0.694 1.00 0.00 50 ARG A CA 2
ATOM 1448 C C . ARG A 1 50 ? -1.765 1.268 0.154 1.00 0.00 50 ARG A C 2
ATOM 1449 O O . ARG A 1 50 ? -1.187 0.308 -0.356 1.00 0.00 50 ARG A O 2
ATOM 1470 N N . GLU A 1 51 ? -2.030 1.349 1.455 1.00 0.00 51 GLU A N 2
ATOM 1471 C CA . GLU A 1 51 ? -1.649 0.287 2.379 1.00 0.00 51 GLU A CA 2
ATOM 1472 C C . GLU A 1 51 ? -2.547 -0.935 2.205 1.00 0.00 51 GLU A C 2
ATOM 1473 O O . GLU A 1 51 ? -2.107 -2.071 2.377 1.00 0.00 51 GLU A O 2
ATOM 1485 N N . SER A 1 52 ? -3.808 -0.690 1.865 1.00 0.00 52 SER A N 2
ATOM 1486 C CA . SER A 1 52 ? -4.771 -1.768 1.670 1.00 0.00 52 SER A CA 2
ATOM 1487 C C . SER A 1 52 ? -5.168 -1.889 0.201 1.00 0.00 52 SER A C 2
ATOM 1488 O O . SER A 1 52 ? -6.348 -2.023 -0.124 1.00 0.00 52 SER A O 2
ATOM 1496 N N . ALA A 1 53 ? -4.175 -1.840 -0.681 1.00 0.00 53 ALA A N 2
ATOM 1497 C CA . ALA A 1 53 ? -4.424 -1.943 -2.115 1.00 0.00 53 ALA A CA 2
ATOM 1498 C C . ALA A 1 53 ? -3.761 -3.186 -2.698 1.00 0.00 53 ALA A C 2
ATOM 1499 O O . ALA A 1 53 ? -2.543 -3.350 -2.616 1.00 0.00 53 ALA A O 2
ATOM 1506 N N . CYS A 1 54 ? -4.570 -4.060 -3.288 1.00 0.00 54 CYS A N 2
ATOM 1507 C CA . CYS A 1 54 ? -4.062 -5.289 -3.888 1.00 0.00 54 CYS A CA 2
ATOM 1508 C C . CYS A 1 54 ? -3.204 -4.983 -5.111 1.00 0.00 54 CYS A C 2
ATOM 1509 O O . CYS A 1 54 ? -3.642 -5.155 -6.248 1.00 0.00 54 CYS A O 2
ATOM 1516 N N . GLY A 1 55 ? -1.979 -4.528 -4.870 1.00 0.00 55 GLY A N 2
ATOM 1517 C CA . GLY A 1 55 ? -1.080 -4.205 -5.962 1.00 0.00 55 GLY A CA 2
ATOM 1518 C C . GLY A 1 55 ? -1.466 -2.920 -6.669 1.00 0.00 55 GLY A C 2
ATOM 1519 O O . GLY A 1 55 ? -2.649 -2.615 -6.814 1.00 0.00 55 GLY A O 2
ATOM 1523 N N . PHE A 1 56 ? -0.464 -2.165 -7.110 1.00 0.00 56 PHE A N 2
ATOM 1524 C CA . PHE A 1 56 ? -0.706 -0.906 -7.805 1.00 0.00 56 PHE A CA 2
ATOM 1525 C C . PHE A 1 56 ? -1.220 -1.154 -9.218 1.00 0.00 56 PHE A C 2
ATOM 1526 O O . PHE A 1 56 ? -2.023 -0.382 -9.741 1.00 0.00 56 PHE A O 2
ATOM 1543 N N . ASP A 1 57 ? -0.750 -2.237 -9.833 1.00 0.00 57 ASP A N 2
ATOM 1544 C CA . ASP A 1 57 ? -1.161 -2.591 -11.189 1.00 0.00 57 ASP A CA 2
ATOM 1545 C C . ASP A 1 57 ? -0.619 -1.588 -12.203 1.00 0.00 57 ASP A C 2
ATOM 1546 O O . ASP A 1 57 ? 0.255 -1.913 -13.006 1.00 0.00 57 ASP A O 2
ATOM 1555 N N . GLY A 1 58 ? -1.144 -0.367 -12.158 1.00 0.00 58 GLY A N 2
ATOM 1556 C CA . GLY A 1 58 ? -0.701 0.665 -13.078 1.00 0.00 58 GLY A CA 2
ATOM 1557 C C . GLY A 1 58 ? -1.855 1.315 -13.816 1.00 0.00 58 GLY A C 2
ATOM 1558 O O . GLY A 1 58 ? -1.771 2.478 -14.213 1.00 0.00 58 GLY A O 2
ATOM 1562 N N . GLN A 1 59 ? -2.934 0.562 -14.003 1.00 0.00 59 GLN A N 2
ATOM 1563 C CA . GLN A 1 59 ? -4.109 1.070 -14.700 1.00 0.00 59 GLN A CA 2
ATOM 1564 C C . GLN A 1 59 ? -5.388 0.711 -13.950 1.00 0.00 59 GLN A C 2
ATOM 1565 O O . GLN A 1 59 ? -6.283 1.541 -13.796 1.00 0.00 59 GLN A O 2
ATOM 1579 N N . THR A 1 60 ? -5.468 -0.534 -13.486 1.00 0.00 60 THR A N 2
ATOM 1580 C CA . THR A 1 60 ? -6.638 -1.003 -12.753 1.00 0.00 60 THR A CA 2
ATOM 1581 C C . THR A 1 60 ? -6.401 -0.943 -11.245 1.00 0.00 60 THR A C 2
ATOM 1582 O O . THR A 1 60 ? -5.753 -1.821 -10.677 1.00 0.00 60 THR A O 2
ATOM 1593 N N . PRO A 1 61 ? -6.923 0.098 -10.570 1.00 0.00 61 PRO A N 2
ATOM 1594 C CA . PRO A 1 61 ? -6.761 0.259 -9.122 1.00 0.00 61 PRO A CA 2
ATOM 1595 C C . PRO A 1 61 ? -7.559 -0.774 -8.333 1.00 0.00 61 PRO A C 2
ATOM 1596 O O . PRO A 1 61 ? -8.612 -1.229 -8.777 1.00 0.00 61 PRO A O 2
ATOM 1607 N N . LYS A 1 62 ? -7.050 -1.137 -7.161 1.00 0.00 62 LYS A N 2
ATOM 1608 C CA . LYS A 1 62 ? -7.717 -2.116 -6.309 1.00 0.00 62 LYS A CA 2
ATOM 1609 C C . LYS A 1 62 ? -7.715 -1.663 -4.853 1.00 0.00 62 LYS A C 2
ATOM 1610 O O . LYS A 1 62 ? -6.878 -0.859 -4.443 1.00 0.00 62 LYS A O 2
ATOM 1629 N N . VAL A 1 63 ? -8.658 -2.185 -4.077 1.00 0.00 63 VAL A N 2
ATOM 1630 C CA . VAL A 1 63 ? -8.766 -1.837 -2.666 1.00 0.00 63 VAL A CA 2
ATOM 1631 C C . VAL A 1 63 ? -9.129 -3.056 -1.825 1.00 0.00 63 VAL A C 2
ATOM 1632 O O . VAL A 1 63 ? -9.714 -4.017 -2.327 1.00 0.00 63 VAL A O 2
ATOM 1645 N N . CYS A 1 64 ? -8.779 -3.011 -0.543 1.00 0.00 64 CYS A N 2
ATOM 1646 C CA . CYS A 1 64 ? -9.070 -4.114 0.366 1.00 0.00 64 CYS A CA 2
ATOM 1647 C C . CYS A 1 64 ? -10.292 -3.804 1.225 1.00 0.00 64 CYS A C 2
ATOM 1648 O O . CYS A 1 64 ? -10.333 -2.789 1.920 1.00 0.00 64 CYS A O 2
ATOM 1655 N N . CYS A 1 65 ? -11.285 -4.686 1.170 1.00 0.00 65 CYS A N 2
ATOM 1656 C CA . CYS A 1 65 ? -12.510 -4.509 1.943 1.00 0.00 65 CYS A CA 2
ATOM 1657 C C . CYS A 1 65 ? -12.693 -5.655 2.937 1.00 0.00 65 CYS A C 2
ATOM 1658 O O . CYS A 1 65 ? -12.811 -6.815 2.539 1.00 0.00 65 CYS A O 2
ATOM 1665 N N . PRO A 1 66 ? -12.723 -5.352 4.248 1.00 0.00 66 PRO A N 2
ATOM 1666 C CA . PRO A 1 66 ? -12.895 -6.372 5.286 1.00 0.00 66 PRO A CA 2
ATOM 1667 C C . PRO A 1 66 ? -14.307 -6.948 5.301 1.00 0.00 66 PRO A C 2
ATOM 1668 O O . PRO A 1 66 ? -15.206 -6.399 5.937 1.00 0.00 66 PRO A O 2
ATOM 1679 N N . GLN A 1 11 ? -11.501 -11.519 -5.282 1.00 0.00 11 GLN A N 3
ATOM 1680 C CA . GLN A 1 11 ? -10.166 -11.871 -4.732 1.00 0.00 11 GLN A CA 3
ATOM 1681 C C . GLN A 1 11 ? -10.161 -11.798 -3.208 1.00 0.00 11 GLN A C 3
ATOM 1682 O O . GLN A 1 11 ? -10.962 -11.081 -2.609 1.00 0.00 11 GLN A O 3
ATOM 1696 N N . ALA A 1 12 ? -9.251 -12.544 -2.588 1.00 0.00 12 ALA A N 3
ATOM 1697 C CA . ALA A 1 12 ? -9.142 -12.563 -1.135 1.00 0.00 12 ALA A CA 3
ATOM 1698 C C . ALA A 1 12 ? -7.817 -11.961 -0.677 1.00 0.00 12 ALA A C 3
ATOM 1699 O O . ALA A 1 12 ? -6.746 -12.457 -1.024 1.00 0.00 12 ALA A O 3
ATOM 1706 N N . CYS A 1 13 ? -7.897 -10.888 0.104 1.00 0.00 13 CYS A N 3
ATOM 1707 C CA . CYS A 1 13 ? -6.701 -10.221 0.606 1.00 0.00 13 CYS A CA 3
ATOM 1708 C C . CYS A 1 13 ? -6.713 -10.149 2.130 1.00 0.00 13 CYS A C 3
ATOM 1709 O O . CYS A 1 13 ? -7.738 -10.396 2.766 1.00 0.00 13 CYS A O 3
ATOM 1716 N N . THR A 1 14 ? -5.565 -9.811 2.707 1.00 0.00 14 THR A N 3
ATOM 1717 C CA . THR A 1 14 ? -5.439 -9.705 4.156 1.00 0.00 14 THR A CA 3
ATOM 1718 C C . THR A 1 14 ? -5.418 -8.245 4.595 1.00 0.00 14 THR A C 3
ATOM 1719 O O . THR A 1 14 ? -4.502 -7.497 4.255 1.00 0.00 14 THR A O 3
ATOM 1730 N N . LEU A 1 15 ? -6.433 -7.847 5.355 1.00 0.00 15 LEU A N 3
ATOM 1731 C CA . LEU A 1 15 ? -6.534 -6.477 5.845 1.00 0.00 15 LEU A CA 3
ATOM 1732 C C . LEU A 1 15 ? -5.301 -6.103 6.664 1.00 0.00 15 LEU A C 3
ATOM 1733 O O . LEU A 1 15 ? -4.570 -6.976 7.130 1.00 0.00 15 LEU A O 3
ATOM 1749 N N . PRO A 1 16 ? -5.055 -4.795 6.857 1.00 0.00 16 PRO A N 3
ATOM 1750 C CA . PRO A 1 16 ? -3.907 -4.312 7.629 1.00 0.00 16 PRO A CA 3
ATOM 1751 C C . PRO A 1 16 ? -3.816 -4.975 9.000 1.00 0.00 16 PRO A C 3
ATOM 1752 O O . PRO A 1 16 ? -2.737 -5.069 9.586 1.00 0.00 16 PRO A O 3
ATOM 1763 N N . ASN A 1 17 ? -4.957 -5.433 9.507 1.00 0.00 17 ASN A N 3
ATOM 1764 C CA . ASN A 1 17 ? -5.007 -6.092 10.809 1.00 0.00 17 ASN A CA 3
ATOM 1765 C C . ASN A 1 17 ? -4.732 -7.591 10.682 1.00 0.00 17 ASN A C 3
ATOM 1766 O O . ASN A 1 17 ? -4.527 -8.279 11.682 1.00 0.00 17 ASN A O 3
ATOM 1777 N N . ASN A 1 18 ? -4.730 -8.093 9.447 1.00 0.00 18 ASN A N 3
ATOM 1778 C CA . ASN A 1 18 ? -4.483 -9.508 9.194 1.00 0.00 18 ASN A CA 3
ATOM 1779 C C . ASN A 1 18 ? -5.586 -10.373 9.792 1.00 0.00 18 ASN A C 3
ATOM 1780 O O . ASN A 1 18 ? -5.454 -10.888 10.902 1.00 0.00 18 ASN A O 3
ATOM 1791 N N . ASP A 1 19 ? -6.676 -10.530 9.046 1.00 0.00 19 ASP A N 3
ATOM 1792 C CA . ASP A 1 19 ? -7.804 -11.334 9.502 1.00 0.00 19 ASP A CA 3
ATOM 1793 C C . ASP A 1 19 ? -8.601 -11.879 8.319 1.00 0.00 19 ASP A C 3
ATOM 1794 O O . ASP A 1 19 ? -9.790 -12.169 8.442 1.00 0.00 19 ASP A O 3
ATOM 1803 N N . LYS A 1 20 ? -7.937 -12.015 7.172 1.00 0.00 20 LYS A N 3
ATOM 1804 C CA . LYS A 1 20 ? -8.584 -12.526 5.968 1.00 0.00 20 LYS A CA 3
ATOM 1805 C C . LYS A 1 20 ? -9.704 -11.596 5.512 1.00 0.00 20 LYS A C 3
ATOM 1806 O O . LYS A 1 20 ? -10.482 -11.099 6.326 1.00 0.00 20 LYS A O 3
ATOM 1825 N N . GLY A 1 21 ? -9.780 -11.365 4.206 1.00 0.00 21 GLY A N 3
ATOM 1826 C CA . GLY A 1 21 ? -10.808 -10.497 3.665 1.00 0.00 21 GLY A CA 3
ATOM 1827 C C . GLY A 1 21 ? -10.988 -10.669 2.171 1.00 0.00 21 GLY A C 3
ATOM 1828 O O . GLY A 1 21 ? -10.675 -11.722 1.617 1.00 0.00 21 GLY A O 3
ATOM 1832 N N . THR A 1 22 ? -11.497 -9.630 1.519 1.00 0.00 22 THR A N 3
ATOM 1833 C CA . THR A 1 22 ? -11.723 -9.664 0.078 1.00 0.00 22 THR A CA 3
ATOM 1834 C C . THR A 1 22 ? -11.151 -8.417 -0.585 1.00 0.00 22 THR A C 3
ATOM 1835 O O . THR A 1 22 ? -11.147 -7.339 0.006 1.00 0.00 22 THR A O 3
ATOM 1846 N N . CYS A 1 23 ? -10.664 -8.567 -1.811 1.00 0.00 23 CYS A N 3
ATOM 1847 C CA . CYS A 1 23 ? -10.085 -7.445 -2.541 1.00 0.00 23 CYS A CA 3
ATOM 1848 C C . CYS A 1 23 ? -10.859 -7.159 -3.822 1.00 0.00 23 CYS A C 3
ATOM 1849 O O . CYS A 1 23 ? -11.006 -8.028 -4.680 1.00 0.00 23 CYS A O 3
ATOM 1856 N N . LYS A 1 24 ? -11.345 -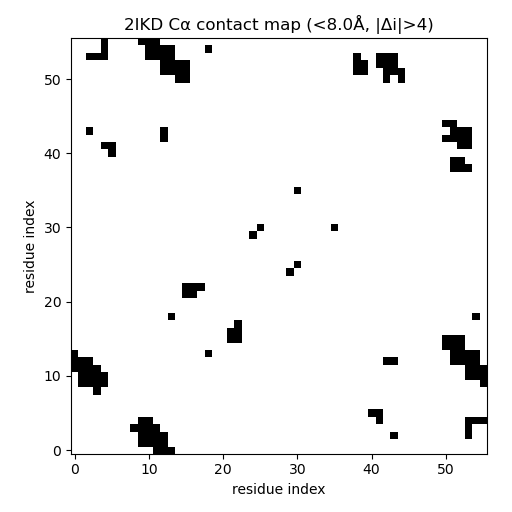5.927 -3.943 1.00 0.00 24 LYS A N 3
ATOM 1857 C CA . LYS A 1 24 ? -12.101 -5.509 -5.116 1.00 0.00 24 LYS A CA 3
ATOM 1858 C C . LYS A 1 24 ? -11.811 -4.051 -5.449 1.00 0.00 24 LYS A C 3
ATOM 1859 O O . LYS A 1 24 ? -11.213 -3.329 -4.650 1.00 0.00 24 LYS A O 3
ATOM 1878 N N . SER A 1 25 ? -12.233 -3.621 -6.634 1.00 0.00 25 SER A N 3
ATOM 1879 C CA . SER A 1 25 ? -12.015 -2.245 -7.067 1.00 0.00 25 SER A CA 3
ATOM 1880 C C . SER A 1 25 ? -12.622 -1.259 -6.075 1.00 0.00 25 SER A C 3
ATOM 1881 O O . SER A 1 25 ? -13.203 -1.657 -5.066 1.00 0.00 25 SER A O 3
ATOM 1889 N N . LEU A 1 26 ? -12.485 0.031 -6.368 1.00 0.00 26 LEU A N 3
ATOM 1890 C CA . LEU A 1 26 ? -13.021 1.074 -5.500 1.00 0.00 26 LEU A CA 3
ATOM 1891 C C . LEU A 1 26 ? -14.410 1.513 -5.957 1.00 0.00 26 LEU A C 3
ATOM 1892 O O . LEU A 1 26 ? -14.863 2.609 -5.630 1.00 0.00 26 LEU A O 3
ATOM 1908 N N . LEU A 1 27 ? -15.086 0.650 -6.712 1.00 0.00 27 LEU A N 3
ATOM 1909 C CA . LEU A 1 27 ? -16.423 0.952 -7.208 1.00 0.00 27 LEU A CA 3
ATOM 1910 C C . LEU A 1 27 ? -17.342 -0.258 -7.055 1.00 0.00 27 LEU A C 3
ATOM 1911 O O . LEU A 1 27 ? -18.304 -0.418 -7.805 1.00 0.00 27 LEU A O 3
ATOM 1927 N N . GLN A 1 28 ? -17.040 -1.103 -6.074 1.00 0.00 28 GLN A N 3
ATOM 1928 C CA . GLN A 1 28 ? -17.836 -2.296 -5.817 1.00 0.00 28 GLN A CA 3
ATOM 1929 C C . GLN A 1 28 ? -18.285 -2.340 -4.360 1.00 0.00 28 GLN A C 3
ATOM 1930 O O . GLN A 1 28 ? -19.449 -2.611 -4.066 1.00 0.00 28 GLN A O 3
ATOM 1944 N N . CYS A 1 29 ? -17.353 -2.068 -3.453 1.00 0.00 29 CYS A N 3
ATOM 1945 C CA . CYS A 1 29 ? -17.651 -2.071 -2.027 1.00 0.00 29 CYS A CA 3
ATOM 1946 C C . CYS A 1 29 ? -18.512 -0.868 -1.653 1.00 0.00 29 CYS A C 3
ATOM 1947 O O . CYS A 1 29 ? -18.170 0.271 -1.969 1.00 0.00 29 CYS A O 3
ATOM 1954 N N . ASP A 1 30 ? -19.628 -1.130 -0.983 1.00 0.00 30 ASP A N 3
ATOM 1955 C CA . ASP A 1 30 ? -20.539 -0.066 -0.571 1.00 0.00 30 ASP A CA 3
ATOM 1956 C C . ASP A 1 30 ? -19.813 0.975 0.274 1.00 0.00 30 ASP A C 3
ATOM 1957 O O . ASP A 1 30 ? -20.055 2.176 0.141 1.00 0.00 30 ASP A O 3
ATOM 1966 N N . VAL A 1 31 ? -18.923 0.509 1.139 1.00 0.00 31 VAL A N 3
ATOM 1967 C CA . VAL A 1 31 ? -18.161 1.400 2.003 1.00 0.00 31 VAL A CA 3
ATOM 1968 C C . VAL A 1 31 ? -17.180 2.236 1.187 1.00 0.00 31 VAL A C 3
ATOM 1969 O O . VAL A 1 31 ? -16.986 3.421 1.452 1.00 0.00 31 VAL A O 3
ATOM 1982 N N . ALA A 1 32 ? -16.568 1.609 0.192 1.00 0.00 32 ALA A N 3
ATOM 1983 C CA . ALA A 1 32 ? -15.612 2.292 -0.666 1.00 0.00 32 ALA A CA 3
ATOM 1984 C C . ALA A 1 32 ? -16.294 3.385 -1.479 1.00 0.00 32 ALA A C 3
ATOM 1985 O O . ALA A 1 32 ? -15.719 4.447 -1.719 1.00 0.00 32 ALA A O 3
ATOM 1992 N N . SER A 1 33 ? -17.523 3.116 -1.906 1.00 0.00 33 SER A N 3
ATOM 1993 C CA . SER A 1 33 ? -18.288 4.071 -2.700 1.00 0.00 33 SER A CA 3
ATOM 1994 C C . SER A 1 33 ? -18.654 5.308 -1.885 1.00 0.00 33 SER A C 3
ATOM 1995 O O . SER A 1 33 ? -18.673 6.422 -2.409 1.00 0.00 33 SER A O 3
ATOM 2003 N N . LYS A 1 34 ? -18.949 5.110 -0.605 1.00 0.00 34 LYS A N 3
ATOM 2004 C CA . LYS A 1 34 ? -19.322 6.218 0.269 1.00 0.00 34 LYS A CA 3
ATOM 2005 C C . LYS A 1 34 ? -18.125 7.124 0.552 1.00 0.00 34 LYS A C 3
ATOM 2006 O O . LYS A 1 34 ? -18.277 8.333 0.717 1.00 0.00 34 LYS A O 3
ATOM 2025 N N . ILE A 1 35 ? -16.935 6.532 0.605 1.00 0.00 35 ILE A N 3
ATOM 2026 C CA . ILE A 1 35 ? -15.716 7.292 0.866 1.00 0.00 35 ILE A CA 3
ATOM 2027 C C . ILE A 1 35 ? -15.346 8.164 -0.331 1.00 0.00 35 ILE A C 3
ATOM 2028 O O . ILE A 1 35 ? -14.861 9.283 -0.171 1.00 0.00 35 ILE A O 3
ATOM 2044 N N . ILE A 1 36 ? -15.577 7.640 -1.529 1.00 0.00 36 ILE A N 3
ATOM 2045 C CA . ILE A 1 36 ? -15.269 8.367 -2.755 1.00 0.00 36 ILE A CA 3
ATOM 2046 C C . ILE A 1 36 ? -16.282 9.481 -3.008 1.00 0.00 36 ILE A C 3
ATOM 2047 O O . ILE A 1 36 ? -15.974 10.475 -3.666 1.00 0.00 36 ILE A O 3
ATOM 2063 N N . SER A 1 37 ? -17.491 9.308 -2.484 1.00 0.00 37 SER A N 3
ATOM 2064 C CA . SER A 1 37 ? -18.547 10.301 -2.657 1.00 0.00 37 SER A CA 3
ATOM 2065 C C . SER A 1 37 ? -18.773 11.105 -1.377 1.00 0.00 37 SER A C 3
ATOM 2066 O O . SER A 1 37 ? -19.629 11.989 -1.337 1.00 0.00 37 SER A O 3
ATOM 2074 N N . LYS A 1 38 ? -18.006 10.799 -0.334 1.00 0.00 38 LYS A N 3
ATOM 2075 C CA . LYS A 1 38 ? -18.137 11.500 0.938 1.00 0.00 38 LYS A CA 3
ATOM 2076 C C . LYS A 1 38 ? -17.718 12.961 0.803 1.00 0.00 38 LYS A C 3
ATOM 2077 O O . LYS A 1 38 ? -18.563 13.850 0.710 1.00 0.00 38 LYS A O 3
ATOM 2096 N N . LYS A 1 39 ? -16.412 13.202 0.793 1.00 0.00 39 LYS A N 3
ATOM 2097 C CA . LYS A 1 39 ? -15.880 14.558 0.669 1.00 0.00 39 LYS A CA 3
ATOM 2098 C C . LYS A 1 39 ? -14.354 14.564 0.767 1.00 0.00 39 LYS A C 3
ATOM 2099 O O . LYS A 1 39 ? -13.670 14.982 -0.166 1.00 0.00 39 LYS A O 3
ATOM 2118 N N . PRO A 1 40 ? -13.796 14.103 1.903 1.00 0.00 40 PRO A N 3
ATOM 2119 C CA . PRO A 1 40 ? -12.343 14.065 2.109 1.00 0.00 40 PRO A CA 3
ATOM 2120 C C . PRO A 1 40 ? -11.625 13.260 1.029 1.00 0.00 40 PRO A C 3
ATOM 2121 O O . PRO A 1 40 ? -12.027 12.145 0.699 1.00 0.00 40 PRO A O 3
ATOM 2132 N N . ARG A 1 41 ? -10.557 13.837 0.486 1.00 0.00 41 ARG A N 3
ATOM 2133 C CA . ARG A 1 41 ? -9.778 13.179 -0.554 1.00 0.00 41 ARG A CA 3
ATOM 2134 C C . ARG A 1 41 ? -8.465 13.915 -0.797 1.00 0.00 41 ARG A C 3
ATOM 2135 O O . ARG A 1 41 ? -8.321 14.644 -1.779 1.00 0.00 41 ARG A O 3
ATOM 2156 N N . THR A 1 42 ? -7.509 13.722 0.107 1.00 0.00 42 THR A N 3
ATOM 2157 C CA . THR A 1 42 ? -6.207 14.370 -0.007 1.00 0.00 42 THR A CA 3
ATOM 2158 C C . THR A 1 42 ? -5.098 13.336 -0.178 1.00 0.00 42 THR A C 3
ATOM 2159 O O . THR A 1 42 ? -5.366 12.144 -0.330 1.00 0.00 42 THR A O 3
ATOM 2170 N N . ALA A 1 43 ? -3.853 13.801 -0.152 1.00 0.00 43 ALA A N 3
ATOM 2171 C CA . ALA A 1 43 ? -2.703 12.915 -0.304 1.00 0.00 43 ALA A CA 3
ATOM 2172 C C . ALA A 1 43 ? -2.718 11.810 0.746 1.00 0.00 43 ALA A C 3
ATOM 2173 O O . ALA A 1 43 ? -2.281 10.688 0.487 1.00 0.00 43 ALA A O 3
ATOM 2180 N N . GLN A 1 44 ? -3.224 12.133 1.930 1.00 0.00 44 GLN A N 3
ATOM 2181 C CA . GLN A 1 44 ? -3.297 11.164 3.019 1.00 0.00 44 GLN A CA 3
ATOM 2182 C C . GLN A 1 44 ? -4.261 10.035 2.672 1.00 0.00 44 GLN A C 3
ATOM 2183 O O . GLN A 1 44 ? -4.076 8.895 3.096 1.00 0.00 44 GLN A O 3
ATOM 2197 N N . ASP A 1 45 ? -5.289 10.360 1.895 1.00 0.00 45 ASP A N 3
ATOM 2198 C CA . ASP A 1 45 ? -6.281 9.372 1.488 1.00 0.00 45 ASP A CA 3
ATOM 2199 C C . ASP A 1 45 ? -5.677 8.379 0.501 1.00 0.00 45 ASP A C 3
ATOM 2200 O O . ASP A 1 45 ? -6.009 7.193 0.517 1.00 0.00 45 ASP A O 3
ATOM 2209 N N . GLU A 1 46 ? -4.792 8.872 -0.357 1.00 0.00 46 GLU A N 3
ATOM 2210 C CA . GLU A 1 46 ? -4.141 8.032 -1.353 1.00 0.00 46 GLU A CA 3
ATOM 2211 C C . GLU A 1 46 ? -3.243 6.995 -0.687 1.00 0.00 46 GLU A C 3
ATOM 2212 O O . GLU A 1 46 ? -3.235 5.825 -1.073 1.00 0.00 46 GLU A O 3
ATOM 2224 N N . LYS A 1 47 ? -2.491 7.430 0.316 1.00 0.00 47 LYS A N 3
ATOM 2225 C CA . LYS A 1 47 ? -1.591 6.536 1.038 1.00 0.00 47 LYS A CA 3
ATOM 2226 C C . LYS A 1 47 ? -2.382 5.513 1.844 1.00 0.00 47 LYS A C 3
ATOM 2227 O O . LYS A 1 47 ? -1.994 4.350 1.942 1.00 0.00 47 LYS A O 3
ATOM 2246 N N . PHE A 1 48 ? -3.496 5.956 2.418 1.00 0.00 48 PHE A N 3
ATOM 2247 C CA . PHE A 1 48 ? -4.346 5.081 3.214 1.00 0.00 48 PHE A CA 3
ATOM 2248 C C . PHE A 1 48 ? -5.025 4.041 2.330 1.00 0.00 48 PHE A C 3
ATOM 2249 O O . PHE A 1 48 ? -5.215 2.894 2.738 1.00 0.00 48 PHE A O 3
ATOM 2266 N N . LEU A 1 49 ? -5.384 4.446 1.118 1.00 0.00 49 LEU A N 3
ATOM 2267 C CA . LEU A 1 49 ? -6.038 3.549 0.175 1.00 0.00 49 LEU A CA 3
ATOM 2268 C C . LEU A 1 49 ? -5.073 2.455 -0.277 1.00 0.00 49 LEU A C 3
ATOM 2269 O O . LEU A 1 49 ? -5.460 1.298 -0.443 1.00 0.00 49 LEU A O 3
ATOM 2285 N N . ARG A 1 50 ? -3.815 2.832 -0.470 1.00 0.00 50 ARG A N 3
ATOM 2286 C CA . ARG A 1 50 ? -2.790 1.888 -0.900 1.00 0.00 50 ARG A CA 3
ATOM 2287 C C . ARG A 1 50 ? -2.514 0.859 0.191 1.00 0.00 50 ARG A C 3
ATOM 2288 O O . ARG A 1 50 ? -2.286 -0.317 -0.095 1.00 0.00 50 ARG A O 3
ATOM 2309 N N . GLU A 1 51 ? -2.540 1.309 1.439 1.00 0.00 51 GLU A N 3
ATOM 2310 C CA . GLU A 1 51 ? -2.297 0.428 2.575 1.00 0.00 51 GLU A CA 3
ATOM 2311 C C . GLU A 1 51 ? -3.363 -0.658 2.647 1.00 0.00 51 GLU A C 3
ATOM 2312 O O . GLU A 1 51 ? -3.077 -1.801 3.010 1.00 0.00 51 GLU A O 3
ATOM 2324 N N . SER A 1 52 ? -4.590 -0.295 2.294 1.00 0.00 52 SER A N 3
ATOM 2325 C CA . SER A 1 52 ? -5.703 -1.237 2.313 1.00 0.00 52 SER A CA 3
ATOM 2326 C C . SER A 1 52 ? -6.001 -1.748 0.906 1.00 0.00 52 SER A C 3
ATOM 2327 O O . SER A 1 52 ? -7.160 -1.898 0.523 1.00 0.00 52 SER A O 3
ATOM 2335 N N . ALA A 1 53 ? -4.946 -2.009 0.142 1.00 0.00 53 ALA A N 3
ATOM 2336 C CA . ALA A 1 53 ? -5.093 -2.500 -1.222 1.00 0.00 53 ALA A CA 3
ATOM 2337 C C . ALA A 1 53 ? -4.145 -3.664 -1.489 1.00 0.00 53 ALA A C 3
ATOM 2338 O O . ALA A 1 53 ? -2.956 -3.595 -1.176 1.00 0.00 53 ALA A O 3
ATOM 2345 N N . CYS A 1 54 ? -4.679 -4.734 -2.069 1.00 0.00 54 CYS A N 3
ATOM 2346 C CA . CYS A 1 54 ? -3.881 -5.914 -2.377 1.00 0.00 54 CYS A CA 3
ATOM 2347 C C . CYS A 1 54 ? -2.997 -5.674 -3.600 1.00 0.00 54 CYS A C 3
ATOM 2348 O O . CYS A 1 54 ? -3.144 -6.335 -4.628 1.00 0.00 54 CYS A O 3
ATOM 2355 N N . GLY A 1 55 ? -2.077 -4.722 -3.478 1.00 0.00 55 GLY A N 3
ATOM 2356 C CA . GLY A 1 55 ? -1.183 -4.410 -4.577 1.00 0.00 55 GLY A CA 3
ATOM 2357 C C . GLY A 1 55 ? -1.476 -3.060 -5.199 1.00 0.00 55 GLY A C 3
ATOM 2358 O O . GLY A 1 55 ? -2.395 -2.360 -4.776 1.00 0.00 55 GLY A O 3
ATOM 2362 N N . PHE A 1 56 ? -0.693 -2.692 -6.208 1.00 0.00 56 PHE A N 3
ATOM 2363 C CA . PHE A 1 56 ? -0.873 -1.416 -6.891 1.00 0.00 56 PHE A CA 3
ATOM 2364 C C . PHE A 1 56 ? -0.483 -1.526 -8.361 1.00 0.00 56 PHE A C 3
ATOM 2365 O O . PHE A 1 56 ? 0.625 -1.953 -8.689 1.00 0.00 56 PHE A O 3
ATOM 2382 N N . ASP A 1 57 ? -1.399 -1.137 -9.243 1.00 0.00 57 ASP A N 3
ATOM 2383 C CA . ASP A 1 57 ? -1.149 -1.192 -10.678 1.00 0.00 57 ASP A CA 3
ATOM 2384 C C . ASP A 1 57 ? -1.197 0.203 -11.294 1.00 0.00 57 ASP A C 3
ATOM 2385 O O . ASP A 1 57 ? -0.394 0.534 -12.167 1.00 0.00 57 ASP A O 3
ATOM 2394 N N . GLY A 1 58 ? -2.141 1.016 -10.833 1.00 0.00 58 GLY A N 3
ATOM 2395 C CA . GLY A 1 58 ? -2.275 2.366 -11.350 1.00 0.00 58 GLY A CA 3
ATOM 2396 C C . GLY A 1 58 ? -3.539 2.551 -12.167 1.00 0.00 58 GLY A C 3
ATOM 2397 O O . GLY A 1 58 ? -4.393 3.371 -11.827 1.00 0.00 58 GLY A O 3
ATOM 2401 N N . GLN A 1 59 ? -3.659 1.786 -13.248 1.00 0.00 59 GLN A N 3
ATOM 2402 C CA . GLN A 1 59 ? -4.829 1.869 -14.115 1.00 0.00 59 GLN A CA 3
ATOM 2403 C C . GLN A 1 59 ? -6.048 1.246 -13.445 1.00 0.00 59 GLN A C 3
ATOM 2404 O O . GLN A 1 59 ? -7.122 1.846 -13.404 1.00 0.00 59 GLN A O 3
ATOM 2418 N N . THR A 1 60 ? -5.874 0.037 -12.921 1.00 0.00 60 THR A N 3
ATOM 2419 C CA . THR A 1 60 ? -6.961 -0.669 -12.252 1.00 0.00 60 THR A CA 3
ATOM 2420 C C . THR A 1 60 ? -6.783 -0.629 -10.735 1.00 0.00 60 THR A C 3
ATOM 2421 O O . THR A 1 60 ? -6.168 -1.521 -10.151 1.00 0.00 60 THR A O 3
ATOM 2432 N N . PRO A 1 61 ? -7.323 0.410 -10.075 1.00 0.00 61 PRO A N 3
ATOM 2433 C CA . PRO A 1 61 ? -7.221 0.557 -8.620 1.00 0.00 61 PRO A CA 3
ATOM 2434 C C . PRO A 1 61 ? -8.008 -0.515 -7.875 1.00 0.00 61 PRO A C 3
ATOM 2435 O O . PRO A 1 61 ? -9.110 -0.883 -8.282 1.00 0.00 61 PRO A O 3
ATOM 2446 N N . LYS A 1 62 ? -7.435 -1.015 -6.785 1.00 0.00 62 LYS A N 3
ATOM 2447 C CA . LYS A 1 62 ? -8.085 -2.048 -5.987 1.00 0.00 62 LYS A CA 3
ATOM 2448 C C . LYS A 1 62 ? -8.089 -1.676 -4.508 1.00 0.00 62 LYS A C 3
ATOM 2449 O O . LYS A 1 62 ? -7.282 -0.863 -4.058 1.00 0.00 62 LYS A O 3
ATOM 2468 N N . VAL A 1 63 ? -9.004 -2.279 -3.758 1.00 0.00 63 VAL A N 3
ATOM 2469 C CA . VAL A 1 63 ? -9.119 -2.018 -2.329 1.00 0.00 63 VAL A CA 3
ATOM 2470 C C . VAL A 1 63 ? -9.455 -3.296 -1.569 1.00 0.00 63 VAL A C 3
ATOM 2471 O O . VAL A 1 63 ? -9.982 -4.250 -2.142 1.00 0.00 63 VAL A O 3
ATOM 2484 N N . CYS A 1 64 ? -9.146 -3.312 -0.277 1.00 0.00 64 CYS A N 3
ATOM 2485 C CA . CYS A 1 64 ? -9.414 -4.478 0.556 1.00 0.00 64 CYS A CA 3
ATOM 2486 C C . CYS A 1 64 ? -10.654 -4.265 1.418 1.00 0.00 64 CYS A C 3
ATOM 2487 O O . CYS A 1 64 ? -10.737 -3.304 2.183 1.00 0.00 64 CYS A O 3
ATOM 2494 N N . CYS A 1 65 ? -11.613 -5.174 1.289 1.00 0.00 65 CYS A N 3
ATOM 2495 C CA . CYS A 1 65 ? -12.851 -5.102 2.055 1.00 0.00 65 CYS A CA 3
ATOM 2496 C C . CYS A 1 65 ? -13.071 -6.398 2.835 1.00 0.00 65 CYS A C 3
ATOM 2497 O O . CYS A 1 65 ? -13.257 -7.461 2.241 1.00 0.00 65 CYS A O 3
ATOM 2504 N N . PRO A 1 66 ? -13.049 -6.334 4.179 1.00 0.00 66 PRO A N 3
ATOM 2505 C CA . PRO A 1 66 ? -13.243 -7.516 5.025 1.00 0.00 66 PRO A CA 3
ATOM 2506 C C . PRO A 1 66 ? -14.641 -8.109 4.884 1.00 0.00 66 PRO A C 3
ATOM 2507 O O . PRO A 1 66 ? -15.568 -7.716 5.591 1.00 0.00 66 PRO A O 3
ATOM 2518 N N . GLN A 1 11 ? -11.136 -11.876 -5.591 1.00 0.00 11 GLN A N 4
ATOM 2519 C CA . GLN A 1 11 ? -10.003 -12.569 -4.922 1.00 0.00 11 GLN A CA 4
ATOM 2520 C C . GLN A 1 11 ? -9.914 -12.183 -3.449 1.00 0.00 11 GLN A C 4
ATOM 2521 O O . GLN A 1 11 ? -10.257 -11.062 -3.070 1.00 0.00 11 GLN A O 4
ATOM 2535 N N . ALA A 1 12 ? -9.452 -13.116 -2.624 1.00 0.00 12 ALA A N 4
ATOM 2536 C CA . ALA A 1 12 ? -9.317 -12.872 -1.195 1.00 0.00 12 ALA A CA 4
ATOM 2537 C C . ALA A 1 12 ? -8.071 -12.047 -0.896 1.00 0.00 12 ALA A C 4
ATOM 2538 O O . ALA A 1 12 ? -6.969 -12.385 -1.331 1.00 0.00 12 ALA A O 4
ATOM 2545 N N . CYS A 1 13 ? -8.255 -10.961 -0.155 1.00 0.00 13 CYS A N 4
ATOM 2546 C CA . CYS A 1 13 ? -7.151 -10.080 0.201 1.00 0.00 13 CYS A CA 4
ATOM 2547 C C . CYS A 1 13 ? -7.084 -9.880 1.714 1.00 0.00 13 CYS A C 4
ATOM 2548 O O . CYS A 1 13 ? -8.090 -10.003 2.414 1.00 0.00 13 CYS A O 4
ATOM 2555 N N . THR A 1 14 ? -5.890 -9.567 2.210 1.00 0.00 14 THR A N 4
ATOM 2556 C CA . THR A 1 14 ? -5.689 -9.348 3.636 1.00 0.00 14 THR A CA 4
ATOM 2557 C C . THR A 1 14 ? -5.732 -7.860 3.970 1.00 0.00 14 THR A C 4
ATOM 2558 O O . THR A 1 14 ? -4.882 -7.089 3.526 1.00 0.00 14 THR A O 4
ATOM 2569 N N . LEU A 1 15 ? -6.728 -7.467 4.756 1.00 0.00 15 LEU A N 4
ATOM 2570 C CA . LEU A 1 15 ? -6.886 -6.070 5.154 1.00 0.00 15 LEU A CA 4
ATOM 2571 C C . LEU A 1 15 ? -5.650 -5.580 5.906 1.00 0.00 15 LEU A C 4
ATOM 2572 O O . LEU A 1 15 ? -4.856 -6.380 6.398 1.00 0.00 15 LEU A O 4
ATOM 2588 N N . PRO A 1 16 ? -5.472 -4.250 6.007 1.00 0.00 16 PRO A N 4
ATOM 2589 C CA . PRO A 1 16 ? -4.329 -3.657 6.707 1.00 0.00 16 PRO A CA 4
ATOM 2590 C C . PRO A 1 16 ? -4.141 -4.239 8.104 1.00 0.00 16 PRO A C 4
ATOM 2591 O O . PRO A 1 16 ? -3.033 -4.243 8.640 1.00 0.00 16 PRO A O 4
ATOM 2602 N N . ASN A 1 17 ? -5.229 -4.733 8.687 1.00 0.00 17 ASN A N 4
ATOM 2603 C CA . ASN A 1 17 ? -5.182 -5.321 10.021 1.00 0.00 17 ASN A CA 4
ATOM 2604 C C . ASN A 1 17 ? -4.743 -6.783 9.961 1.00 0.00 17 ASN A C 4
ATOM 2605 O O . ASN A 1 17 ? -4.331 -7.359 10.967 1.00 0.00 17 ASN A O 4
ATOM 2616 N N . ASN A 1 18 ? -4.832 -7.381 8.773 1.00 0.00 18 ASN A N 4
ATOM 2617 C CA . ASN A 1 18 ? -4.445 -8.776 8.582 1.00 0.00 18 ASN A CA 4
ATOM 2618 C C . ASN A 1 18 ? -5.426 -9.716 9.275 1.00 0.00 18 ASN A C 4
ATOM 2619 O O . ASN A 1 18 ? -5.211 -10.123 10.416 1.00 0.00 18 ASN A O 4
ATOM 2630 N N . ASP A 1 19 ? -6.501 -10.057 8.574 1.00 0.00 19 ASP A N 4
ATOM 2631 C CA . ASP A 1 19 ? -7.517 -10.951 9.115 1.00 0.00 19 ASP A CA 4
ATOM 2632 C C . ASP A 1 19 ? -8.339 -11.584 7.996 1.00 0.00 19 ASP A C 4
ATOM 2633 O O . ASP A 1 19 ? -9.504 -11.929 8.189 1.00 0.00 19 ASP A O 4
ATOM 2642 N N . LYS A 1 20 ? -7.723 -11.733 6.826 1.00 0.00 20 LYS A N 4
ATOM 2643 C CA . LYS A 1 20 ? -8.399 -12.323 5.675 1.00 0.00 20 LYS A CA 4
ATOM 2644 C C . LYS A 1 20 ? -9.582 -11.465 5.241 1.00 0.00 20 LYS A C 4
ATOM 2645 O O . LYS A 1 20 ? -10.287 -10.896 6.074 1.00 0.00 20 LYS A O 4
ATOM 2664 N N . GLY A 1 21 ? -9.793 -11.371 3.931 1.00 0.00 21 GLY A N 4
ATOM 2665 C CA . GLY A 1 21 ? -10.894 -10.577 3.417 1.00 0.00 21 GLY A CA 4
ATOM 2666 C C . GLY A 1 21 ? -11.105 -10.759 1.927 1.00 0.00 21 GLY A C 4
ATOM 2667 O O . GLY A 1 21 ? -10.842 -11.830 1.380 1.00 0.00 21 GLY A O 4
ATOM 2671 N N . THR A 1 22 ? -11.588 -9.710 1.274 1.00 0.00 22 THR A N 4
ATOM 2672 C CA . THR A 1 22 ? -11.847 -9.746 -0.160 1.00 0.00 22 THR A CA 4
ATOM 2673 C C . THR A 1 22 ? -11.231 -8.535 -0.853 1.00 0.00 22 THR A C 4
ATOM 2674 O O . THR A 1 22 ? -11.160 -7.449 -0.277 1.00 0.00 22 THR A O 4
ATOM 2685 N N . CYS A 1 23 ? -10.781 -8.726 -2.090 1.00 0.00 23 CYS A N 4
ATOM 2686 C CA . CYS A 1 23 ? -10.166 -7.648 -2.853 1.00 0.00 23 CYS A CA 4
ATOM 2687 C C . CYS A 1 23 ? -10.970 -7.353 -4.118 1.00 0.00 23 CYS A C 4
ATOM 2688 O O . CYS A 1 23 ? -11.172 -8.229 -4.958 1.00 0.00 23 CYS A O 4
ATOM 2695 N N . LYS A 1 24 ? -11.422 -6.109 -4.240 1.00 0.00 24 LYS A N 4
ATOM 2696 C CA . LYS A 1 24 ? -12.200 -5.684 -5.397 1.00 0.00 24 LYS A CA 4
ATOM 2697 C C . LYS A 1 24 ? -11.884 -4.236 -5.754 1.00 0.00 24 LYS A C 4
ATOM 2698 O O . LYS A 1 24 ? -11.231 -3.528 -4.988 1.00 0.00 24 LYS A O 4
ATOM 2717 N N . SER A 1 25 ? -12.353 -3.799 -6.917 1.00 0.00 25 SER A N 4
ATOM 2718 C CA . SER A 1 25 ? -12.121 -2.432 -7.365 1.00 0.00 25 SER A CA 4
ATOM 2719 C C . SER A 1 25 ? -12.801 -1.437 -6.429 1.00 0.00 25 SER A C 4
ATOM 2720 O O . SER A 1 25 ? -13.386 -1.824 -5.418 1.00 0.00 25 SER A O 4
ATOM 2728 N N . LEU A 1 26 ? -12.721 -0.157 -6.773 1.00 0.00 26 LEU A N 4
ATOM 2729 C CA . LEU A 1 26 ? -13.332 0.891 -5.960 1.00 0.00 26 LEU A CA 4
ATOM 2730 C C . LEU A 1 26 ? -14.734 1.232 -6.462 1.00 0.00 26 LEU A C 4
ATOM 2731 O O . LEU A 1 26 ? -15.217 2.347 -6.267 1.00 0.00 26 LEU A O 4
ATOM 2747 N N . LEU A 1 27 ? -15.384 0.266 -7.105 1.00 0.00 27 LEU A N 4
ATOM 2748 C CA . LEU A 1 27 ? -16.730 0.469 -7.629 1.00 0.00 27 LEU A CA 4
ATOM 2749 C C . LEU A 1 27 ? -17.672 -0.631 -7.149 1.00 0.00 27 LEU A C 4
ATOM 2750 O O . LEU A 1 27 ? -18.596 -1.024 -7.861 1.00 0.00 27 LEU A O 4
ATOM 2766 N N . GLN A 1 28 ? -17.428 -1.126 -5.940 1.00 0.00 28 GLN A N 4
ATOM 2767 C CA . GLN A 1 28 ? -18.253 -2.182 -5.367 1.00 0.00 28 GLN A CA 4
ATOM 2768 C C . GLN A 1 28 ? -18.217 -2.136 -3.843 1.00 0.00 28 GLN A C 4
ATOM 2769 O O . GLN A 1 28 ? -19.249 -2.261 -3.183 1.00 0.00 28 GLN A O 4
ATOM 2783 N N . CYS A 1 29 ? -17.021 -1.955 -3.290 1.00 0.00 29 CYS A N 4
ATOM 2784 C CA . CYS A 1 29 ? -16.846 -1.892 -1.843 1.00 0.00 29 CYS A CA 4
ATOM 2785 C C . CYS A 1 29 ? -17.774 -0.850 -1.223 1.00 0.00 29 CYS A C 4
ATOM 2786 O O . CYS A 1 29 ? -17.765 0.316 -1.615 1.00 0.00 29 CYS A O 4
ATOM 2793 N N . ASP A 1 30 ? -18.574 -1.281 -0.252 1.00 0.00 30 ASP A N 4
ATOM 2794 C CA . ASP A 1 30 ? -19.506 -0.386 0.423 1.00 0.00 30 ASP A CA 4
ATOM 2795 C C . ASP A 1 30 ? -18.761 0.683 1.213 1.00 0.00 30 ASP A C 4
ATOM 2796 O O . ASP A 1 30 ? -19.202 1.831 1.293 1.00 0.00 30 ASP A O 4
ATOM 2805 N N . VAL A 1 31 ? -17.628 0.302 1.793 1.00 0.00 31 VAL A N 4
ATOM 2806 C CA . VAL A 1 31 ? -16.820 1.228 2.575 1.00 0.00 31 VAL A CA 4
ATOM 2807 C C . VAL A 1 31 ? -16.195 2.293 1.684 1.00 0.00 31 VAL A C 4
ATOM 2808 O O . VAL A 1 31 ? -16.108 3.461 2.059 1.00 0.00 31 VAL A O 4
ATOM 2821 N N . ALA A 1 32 ? -15.762 1.883 0.501 1.00 0.00 32 ALA A N 4
ATOM 2822 C CA . ALA A 1 32 ? -15.148 2.803 -0.447 1.00 0.00 32 ALA A CA 4
ATOM 2823 C C . ALA A 1 32 ? -16.154 3.846 -0.919 1.00 0.00 32 ALA A C 4
ATOM 2824 O O . ALA A 1 32 ? -15.808 5.007 -1.128 1.00 0.00 32 ALA A O 4
ATOM 2831 N N . SER A 1 33 ? -17.400 3.419 -1.088 1.00 0.00 33 SER A N 4
ATOM 2832 C CA . SER A 1 33 ? -18.461 4.312 -1.542 1.00 0.00 33 SER A CA 4
ATOM 2833 C C . SER A 1 33 ? -18.772 5.383 -0.500 1.00 0.00 33 SER A C 4
ATOM 2834 O O . SER A 1 33 ? -19.032 6.535 -0.844 1.00 0.00 33 SER A O 4
ATOM 2842 N N . LYS A 1 34 ? -18.746 4.998 0.771 1.00 0.00 34 LYS A N 4
ATOM 2843 C CA . LYS A 1 34 ? -19.033 5.936 1.853 1.00 0.00 34 LYS A CA 4
ATOM 2844 C C . LYS A 1 34 ? -17.937 6.992 1.966 1.00 0.00 34 LYS A C 4
ATOM 2845 O O . LYS A 1 34 ? -18.201 8.135 2.338 1.00 0.00 34 LYS A O 4
ATOM 2864 N N . ILE A 1 35 ? -16.707 6.606 1.640 1.00 0.00 35 ILE A N 4
ATOM 2865 C CA . ILE A 1 35 ? -15.577 7.526 1.701 1.00 0.00 35 ILE A CA 4
ATOM 2866 C C . ILE A 1 35 ? -15.663 8.569 0.594 1.00 0.00 35 ILE A C 4
ATOM 2867 O O . ILE A 1 35 ? -15.361 9.744 0.807 1.00 0.00 35 ILE A O 4
ATOM 2883 N N . ILE A 1 36 ? -16.080 8.131 -0.589 1.00 0.00 36 ILE A N 4
ATOM 2884 C CA . ILE A 1 36 ? -16.210 9.023 -1.734 1.00 0.00 36 ILE A CA 4
ATOM 2885 C C . ILE A 1 36 ? -17.364 10.001 -1.534 1.00 0.00 36 ILE A C 4
ATOM 2886 O O . ILE A 1 36 ? -17.328 11.130 -2.021 1.00 0.00 36 ILE A O 4
ATOM 2902 N N . SER A 1 37 ? -18.386 9.559 -0.809 1.00 0.00 37 SER A N 4
ATOM 2903 C CA . SER A 1 37 ? -19.551 10.395 -0.540 1.00 0.00 37 SER A CA 4
ATOM 2904 C C . SER A 1 37 ? -19.282 11.344 0.624 1.00 0.00 37 SER A C 4
ATOM 2905 O O . SER A 1 37 ? -19.880 12.415 0.713 1.00 0.00 37 SER A O 4
ATOM 2913 N N . LYS A 1 38 ? -18.379 10.943 1.514 1.00 0.00 38 LYS A N 4
ATOM 2914 C CA . LYS A 1 38 ? -18.033 11.759 2.671 1.00 0.00 38 LYS A CA 4
ATOM 2915 C C . LYS A 1 38 ? -17.307 13.030 2.244 1.00 0.00 38 LYS A C 4
ATOM 2916 O O . LYS A 1 38 ? -17.903 14.107 2.182 1.00 0.00 38 LYS A O 4
ATOM 2935 N N . LYS A 1 39 ? -16.020 12.899 1.949 1.00 0.00 39 LYS A N 4
ATOM 2936 C CA . LYS A 1 39 ? -15.212 14.039 1.528 1.00 0.00 39 LYS A CA 4
ATOM 2937 C C . LYS A 1 39 ? -13.876 13.577 0.949 1.00 0.00 39 LYS A C 4
ATOM 2938 O O . LYS A 1 39 ? -12.828 13.734 1.579 1.00 0.00 39 LYS A O 4
ATOM 2957 N N . PRO A 1 40 ? -13.893 12.998 -0.263 1.00 0.00 40 PRO A N 4
ATOM 2958 C CA . PRO A 1 40 ? -12.682 12.512 -0.926 1.00 0.00 40 PRO A CA 4
ATOM 2959 C C . PRO A 1 40 ? -11.883 13.637 -1.578 1.00 0.00 40 PRO A C 4
ATOM 2960 O O . PRO A 1 40 ? -12.149 14.017 -2.719 1.00 0.00 40 PRO A O 4
ATOM 2971 N N . ARG A 1 41 ? -10.904 14.165 -0.850 1.00 0.00 41 ARG A N 4
ATOM 2972 C CA . ARG A 1 41 ? -10.069 15.245 -1.362 1.00 0.00 41 ARG A CA 4
ATOM 2973 C C . ARG A 1 41 ? -9.001 15.638 -0.344 1.00 0.00 41 ARG A C 4
ATOM 2974 O O . ARG A 1 41 ? -9.041 16.728 0.226 1.00 0.00 41 ARG A O 4
ATOM 2995 N N . THR A 1 42 ? -8.047 14.742 -0.122 1.00 0.00 42 THR A N 4
ATOM 2996 C CA . THR A 1 42 ? -6.968 14.992 0.827 1.00 0.00 42 THR A CA 4
ATOM 2997 C C . THR A 1 42 ? -5.884 13.925 0.716 1.00 0.00 42 THR A C 4
ATOM 2998 O O . THR A 1 42 ? -6.161 12.783 0.349 1.00 0.00 42 THR A O 4
ATOM 3009 N N . ALA A 1 43 ? -4.653 14.304 1.037 1.00 0.00 43 ALA A N 4
ATOM 3010 C CA . ALA A 1 43 ? -3.526 13.380 0.975 1.00 0.00 43 ALA A CA 4
ATOM 3011 C C . ALA A 1 43 ? -3.776 12.153 1.846 1.00 0.00 43 ALA A C 4
ATOM 3012 O O . ALA A 1 43 ? -3.332 11.050 1.524 1.00 0.00 43 ALA A O 4
ATOM 3019 N N . GLN A 1 44 ? -4.489 12.353 2.949 1.00 0.00 44 GLN A N 4
ATOM 3020 C CA . GLN A 1 44 ? -4.799 11.264 3.867 1.00 0.00 44 GLN A CA 4
ATOM 3021 C C . GLN A 1 44 ? -5.594 10.168 3.165 1.00 0.00 44 GLN A C 4
ATOM 3022 O O . GLN A 1 44 ? -5.485 8.990 3.504 1.00 0.00 44 GLN A O 4
ATOM 3036 N N . ASP A 1 45 ? -6.396 10.564 2.182 1.00 0.00 45 ASP A N 4
ATOM 3037 C CA . ASP A 1 45 ? -7.210 9.616 1.432 1.00 0.00 45 ASP A CA 4
ATOM 3038 C C . ASP A 1 45 ? -6.337 8.739 0.539 1.00 0.00 45 ASP A C 4
ATOM 3039 O O . ASP A 1 45 ? -6.620 7.557 0.347 1.00 0.00 45 ASP A O 4
ATOM 3048 N N . GLU A 1 46 ? -5.278 9.328 -0.004 1.00 0.00 46 GLU A N 4
ATOM 3049 C CA . GLU A 1 46 ? -4.365 8.602 -0.879 1.00 0.00 46 GLU A CA 4
ATOM 3050 C C . GLU A 1 46 ? -3.592 7.541 -0.102 1.00 0.00 46 GLU A C 4
ATOM 3051 O O . GLU A 1 46 ? -3.429 6.413 -0.568 1.00 0.00 46 GLU A O 4
ATOM 3063 N N . LYS A 1 47 ? -3.121 7.908 1.082 1.00 0.00 47 LYS A N 4
ATOM 3064 C CA . LYS A 1 47 ? -2.368 6.982 1.921 1.00 0.00 47 LYS A CA 4
ATOM 3065 C C . LYS A 1 47 ? -3.270 5.863 2.426 1.00 0.00 47 LYS A C 4
ATOM 3066 O O . LYS A 1 47 ? -2.853 4.708 2.518 1.00 0.00 47 LYS A O 4
ATOM 3085 N N . PHE A 1 48 ? -4.509 6.214 2.749 1.00 0.00 48 PHE A N 4
ATOM 3086 C CA . PHE A 1 48 ? -5.476 5.241 3.241 1.00 0.00 48 PHE A CA 4
ATOM 3087 C C . PHE A 1 48 ? -5.804 4.216 2.160 1.00 0.00 48 PHE A C 4
ATOM 3088 O O . PHE A 1 48 ? -6.010 3.038 2.449 1.00 0.00 48 PHE A O 4
ATOM 3105 N N . LEU A 1 49 ? -5.846 4.675 0.914 1.00 0.00 49 LEU A N 4
ATOM 3106 C CA . LEU A 1 49 ? -6.143 3.801 -0.211 1.00 0.00 49 LEU A CA 4
ATOM 3107 C C . LEU A 1 49 ? -4.963 2.872 -0.487 1.00 0.00 49 LEU A C 4
ATOM 3108 O O . LEU A 1 49 ? -5.143 1.696 -0.799 1.00 0.00 49 LEU A O 4
ATOM 3124 N N . ARG A 1 50 ? -3.755 3.414 -0.364 1.00 0.00 50 ARG A N 4
ATOM 3125 C CA . ARG A 1 50 ? -2.543 2.638 -0.595 1.00 0.00 50 ARG A CA 4
ATOM 3126 C C . ARG A 1 50 ? -2.375 1.563 0.471 1.00 0.00 50 ARG A C 4
ATOM 3127 O O . ARG A 1 50 ? -1.902 0.462 0.190 1.00 0.00 50 ARG A O 4
ATOM 3148 N N . GLU A 1 51 ? -2.767 1.889 1.698 1.00 0.00 51 GLU A N 4
ATOM 3149 C CA . GLU A 1 51 ? -2.662 0.951 2.809 1.00 0.00 51 GLU A CA 4
ATOM 3150 C C . GLU A 1 51 ? -3.610 -0.228 2.615 1.00 0.00 51 GLU A C 4
ATOM 3151 O O . GLU A 1 51 ? -3.318 -1.349 3.030 1.00 0.00 51 GLU A O 4
ATOM 3163 N N . SER A 1 52 ? -4.746 0.035 1.978 1.00 0.00 52 SER A N 4
ATOM 3164 C CA . SER A 1 52 ? -5.740 -1.002 1.724 1.00 0.00 52 SER A CA 4
ATOM 3165 C C . SER A 1 52 ? -6.002 -1.148 0.228 1.00 0.00 52 SER A C 4
ATOM 3166 O O . SER A 1 52 ? -7.137 -1.360 -0.195 1.00 0.00 52 SER A O 4
ATOM 3174 N N . ALA A 1 53 ? -4.943 -1.030 -0.565 1.00 0.00 53 ALA A N 4
ATOM 3175 C CA . ALA A 1 53 ? -5.057 -1.146 -2.014 1.00 0.00 53 ALA A CA 4
ATOM 3176 C C . ALA A 1 53 ? -4.619 -2.527 -2.489 1.00 0.00 53 ALA A C 4
ATOM 3177 O O . ALA A 1 53 ? -3.491 -2.952 -2.242 1.00 0.00 53 ALA A O 4
ATOM 3184 N N . CYS A 1 54 ? -5.520 -3.223 -3.174 1.00 0.00 54 CYS A N 4
ATOM 3185 C CA . CYS A 1 54 ? -5.226 -4.556 -3.687 1.00 0.00 54 CYS A CA 4
ATOM 3186 C C . CYS A 1 54 ? -4.416 -4.476 -4.977 1.00 0.00 54 CYS A C 4
ATOM 3187 O O . CYS A 1 54 ? -4.923 -4.761 -6.061 1.00 0.00 54 CYS A O 4
ATOM 3194 N N . GLY A 1 55 ? -3.152 -4.086 -4.848 1.00 0.00 55 GLY A N 4
ATOM 3195 C CA . GLY A 1 55 ? -2.290 -3.974 -6.011 1.00 0.00 55 GLY A CA 4
ATOM 3196 C C . GLY A 1 55 ? -1.884 -5.326 -6.564 1.00 0.00 55 GLY A C 4
ATOM 3197 O O . GLY A 1 55 ? -1.911 -6.330 -5.852 1.00 0.00 55 GLY A O 4
ATOM 3201 N N . PHE A 1 56 ? -1.507 -5.352 -7.838 1.00 0.00 56 PHE A N 4
ATOM 3202 C CA . PHE A 1 56 ? -1.094 -6.589 -8.488 1.00 0.00 56 PHE A CA 4
ATOM 3203 C C . PHE A 1 56 ? -0.648 -6.324 -9.924 1.00 0.00 56 PHE A C 4
ATOM 3204 O O . PHE A 1 56 ? 0.332 -6.899 -10.397 1.00 0.00 56 PHE A O 4
ATOM 3221 N N . ASP A 1 57 ? -1.376 -5.450 -10.610 1.00 0.00 57 ASP A N 4
ATOM 3222 C CA . ASP A 1 57 ? -1.058 -5.105 -11.989 1.00 0.00 57 ASP A CA 4
ATOM 3223 C C . ASP A 1 57 ? -0.292 -3.786 -12.058 1.00 0.00 57 ASP A C 4
ATOM 3224 O O . ASP A 1 57 ? 0.473 -3.550 -12.993 1.00 0.00 57 ASP A O 4
ATOM 3233 N N . GLY A 1 58 ? -0.508 -2.928 -11.066 1.00 0.00 58 GLY A N 4
ATOM 3234 C CA . GLY A 1 58 ? 0.166 -1.644 -11.038 1.00 0.00 58 GLY A CA 4
ATOM 3235 C C . GLY A 1 58 ? -0.653 -0.550 -11.691 1.00 0.00 58 GLY A C 4
ATOM 3236 O O . GLY A 1 58 ? -1.244 -0.760 -12.752 1.00 0.00 58 GLY A O 4
ATOM 3240 N N . GLN A 1 59 ? -0.691 0.621 -11.059 1.00 0.00 59 GLN A N 4
ATOM 3241 C CA . GLN A 1 59 ? -1.448 1.757 -11.584 1.00 0.00 59 GLN A CA 4
ATOM 3242 C C . GLN A 1 59 ? -2.946 1.569 -11.358 1.00 0.00 59 GLN A C 4
ATOM 3243 O O . GLN A 1 59 ? -3.592 2.392 -10.712 1.00 0.00 59 GLN A O 4
ATOM 3257 N N . THR A 1 60 ? -3.495 0.480 -11.897 1.00 0.00 60 THR A N 4
ATOM 3258 C CA . THR A 1 60 ? -4.919 0.184 -11.755 1.00 0.00 60 THR A CA 4
ATOM 3259 C C . THR A 1 60 ? -5.378 0.362 -10.307 1.00 0.00 60 THR A C 4
ATOM 3260 O O . THR A 1 60 ? -4.734 -0.131 -9.380 1.00 0.00 60 THR A O 4
ATOM 3271 N N . PRO A 1 61 ? -6.497 1.077 -10.090 1.00 0.00 61 PRO A N 4
ATOM 3272 C CA . PRO A 1 61 ? -7.031 1.319 -8.746 1.00 0.00 61 PRO A CA 4
ATOM 3273 C C . PRO A 1 61 ? -7.710 0.089 -8.153 1.00 0.00 61 PRO A C 4
ATOM 3274 O O . PRO A 1 61 ? -8.592 -0.506 -8.773 1.00 0.00 61 PRO A O 4
ATOM 3285 N N . LYS A 1 62 ? -7.295 -0.283 -6.946 1.00 0.00 62 LYS A N 4
ATOM 3286 C CA . LYS A 1 62 ? -7.863 -1.438 -6.261 1.00 0.00 62 LYS A CA 4
ATOM 3287 C C . LYS A 1 62 ? -8.084 -1.133 -4.783 1.00 0.00 62 LYS A C 4
ATOM 3288 O O . LYS A 1 62 ? -7.526 -0.177 -4.247 1.00 0.00 62 LYS A O 4
ATOM 3307 N N . VAL A 1 63 ? -8.903 -1.950 -4.127 1.00 0.00 63 VAL A N 4
ATOM 3308 C CA . VAL A 1 63 ? -9.193 -1.760 -2.710 1.00 0.00 63 VAL A CA 4
ATOM 3309 C C . VAL A 1 63 ? -9.445 -3.090 -2.007 1.00 0.00 63 VAL A C 4
ATOM 3310 O O . VAL A 1 63 ? -10.043 -4.002 -2.576 1.00 0.00 63 VAL A O 4
ATOM 3323 N N . CYS A 1 64 ? -8.988 -3.189 -0.761 1.00 0.00 64 CYS A N 4
ATOM 3324 C CA . CYS A 1 64 ? -9.166 -4.402 0.028 1.00 0.00 64 CYS A CA 4
ATOM 3325 C C . CYS A 1 64 ? -10.321 -4.237 1.012 1.00 0.00 64 CYS A C 4
ATOM 3326 O O . CYS A 1 64 ? -10.332 -3.307 1.820 1.00 0.00 64 CYS A O 4
ATOM 3333 N N . CYS A 1 65 ? -11.292 -5.140 0.938 1.00 0.00 65 CYS A N 4
ATOM 3334 C CA . CYS A 1 65 ? -12.453 -5.088 1.821 1.00 0.00 65 CYS A CA 4
ATOM 3335 C C . CYS A 1 65 ? -12.514 -6.323 2.718 1.00 0.00 65 CYS A C 4
ATOM 3336 O O . CYS A 1 65 ? -12.431 -7.451 2.236 1.00 0.00 65 CYS A O 4
ATOM 3343 N N . PRO A 1 66 ? -12.665 -6.127 4.042 1.00 0.00 66 PRO A N 4
ATOM 3344 C CA . PRO A 1 66 ? -12.738 -7.235 4.998 1.00 0.00 66 PRO A CA 4
ATOM 3345 C C . PRO A 1 66 ? -14.085 -7.947 4.957 1.00 0.00 66 PRO A C 4
ATOM 3346 O O . PRO A 1 66 ? -14.886 -7.730 4.049 1.00 0.00 66 PRO A O 4
ATOM 3357 N N . GLN A 1 11 ? -11.897 -11.985 -4.671 1.00 0.00 11 GLN A N 5
ATOM 3358 C CA . GLN A 1 11 ? -10.492 -12.118 -4.203 1.00 0.00 11 GLN A CA 5
ATOM 3359 C C . GLN A 1 11 ? -10.390 -11.901 -2.697 1.00 0.00 11 GLN A C 5
ATOM 3360 O O . GLN A 1 11 ? -11.240 -11.247 -2.095 1.00 0.00 11 GLN A O 5
ATOM 3374 N N . ALA A 1 12 ? -9.344 -12.457 -2.095 1.00 0.00 12 ALA A N 5
ATOM 3375 C CA . ALA A 1 12 ? -9.129 -12.325 -0.658 1.00 0.00 12 ALA A CA 5
ATOM 3376 C C . ALA A 1 12 ? -7.906 -11.465 -0.362 1.00 0.00 12 ALA A C 5
ATOM 3377 O O . ALA A 1 12 ? -6.796 -11.775 -0.796 1.00 0.00 12 ALA A O 5
ATOM 3384 N N . CYS A 1 13 ? -8.116 -10.382 0.380 1.00 0.00 13 CYS A N 5
ATOM 3385 C CA . CYS A 1 13 ? -7.030 -9.476 0.736 1.00 0.00 13 CYS A CA 5
ATOM 3386 C C . CYS A 1 13 ? -6.834 -9.428 2.246 1.00 0.00 13 CYS A C 5
ATOM 3387 O O . CYS A 1 13 ? -7.764 -9.677 3.011 1.00 0.00 13 CYS A O 5
ATOM 3394 N N . THR A 1 14 ? -5.617 -9.104 2.668 1.00 0.00 14 THR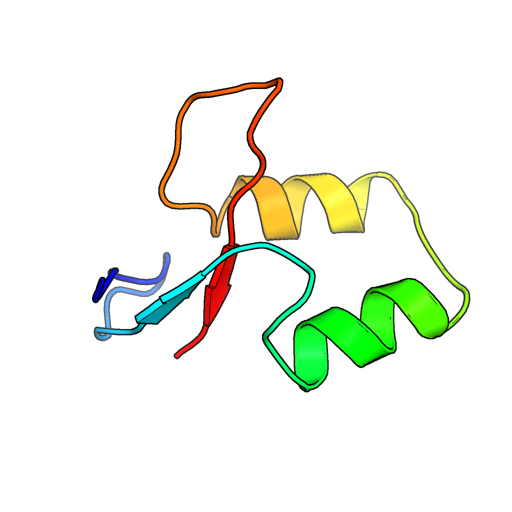 A N 5
ATOM 3395 C CA . THR A 1 14 ? -5.301 -9.021 4.088 1.00 0.00 14 THR A CA 5
ATOM 3396 C C . THR A 1 14 ? -5.174 -7.566 4.529 1.00 0.00 14 THR A C 5
ATOM 3397 O O . THR A 1 14 ? -4.285 -6.845 4.078 1.00 0.00 14 THR A O 5
ATOM 3408 N N . LEU A 1 15 ? -6.069 -7.145 5.415 1.00 0.00 15 LEU A N 5
ATOM 3409 C CA . LEU A 1 15 ? -6.057 -5.776 5.920 1.00 0.00 15 LEU A CA 5
ATOM 3410 C C . LEU A 1 15 ? -4.742 -5.475 6.635 1.00 0.00 15 LEU A C 5
ATOM 3411 O O . LEU A 1 15 ? -4.026 -6.390 7.039 1.00 0.00 15 LEU A O 5
ATOM 3427 N N . PRO A 1 16 ? -4.405 -4.185 6.803 1.00 0.00 16 PRO A N 5
ATOM 3428 C CA . PRO A 1 16 ? -3.172 -3.771 7.476 1.00 0.00 16 PRO A CA 5
ATOM 3429 C C . PRO A 1 16 ? -2.997 -4.457 8.830 1.00 0.00 16 PRO A C 5
ATOM 3430 O O . PRO A 1 16 ? -1.878 -4.616 9.314 1.00 0.00 16 PRO A O 5
ATOM 3441 N N . ASN A 1 17 ? -4.113 -4.861 9.431 1.00 0.00 17 ASN A N 5
ATOM 3442 C CA . ASN A 1 17 ? -4.084 -5.533 10.726 1.00 0.00 17 ASN A CA 5
ATOM 3443 C C . ASN A 1 17 ? -3.886 -7.039 10.562 1.00 0.00 17 ASN A C 5
ATOM 3444 O O . ASN A 1 17 ? -3.583 -7.742 11.527 1.00 0.00 17 ASN A O 5
ATOM 3455 N N . ASN A 1 18 ? -4.060 -7.533 9.337 1.00 0.00 18 ASN A N 5
ATOM 3456 C CA . ASN A 1 18 ? -3.898 -8.954 9.048 1.00 0.00 18 ASN A CA 5
ATOM 3457 C C . ASN A 1 18 ? -4.980 -9.778 9.740 1.00 0.00 18 ASN A C 5
ATOM 3458 O O . ASN A 1 18 ? -4.775 -10.292 10.839 1.00 0.00 18 ASN A O 5
ATOM 3469 N N . ASP A 1 19 ? -6.132 -9.900 9.088 1.00 0.00 19 ASP A N 5
ATOM 3470 C CA . ASP A 1 19 ? -7.245 -10.664 9.638 1.00 0.00 19 ASP A CA 5
ATOM 3471 C C . ASP A 1 19 ? -8.095 -11.279 8.529 1.00 0.00 19 ASP A C 5
ATOM 3472 O O . ASP A 1 19 ? -9.267 -11.598 8.736 1.00 0.00 19 ASP A O 5
ATOM 3481 N N . LYS A 1 20 ? -7.496 -11.447 7.353 1.00 0.00 20 LYS A N 5
ATOM 3482 C CA . LYS A 1 20 ? -8.196 -12.030 6.212 1.00 0.00 20 LYS A CA 5
ATOM 3483 C C . LYS A 1 20 ? -9.376 -11.159 5.787 1.00 0.00 20 LYS A C 5
ATOM 3484 O O . LYS A 1 20 ? -10.165 -10.714 6.618 1.00 0.00 20 LYS A O 5
ATOM 3503 N N . GLY A 1 21 ? -9.490 -10.920 4.482 1.00 0.00 21 GLY A N 5
ATOM 3504 C CA . GLY A 1 21 ? -10.576 -10.106 3.970 1.00 0.00 21 GLY A CA 5
ATOM 3505 C C . GLY A 1 21 ? -10.895 -10.403 2.516 1.00 0.00 21 GLY A C 5
ATOM 3506 O O . GLY A 1 21 ? -10.574 -11.477 2.008 1.00 0.00 21 GLY A O 5
ATOM 3510 N N . THR A 1 22 ? -11.530 -9.444 1.849 1.00 0.00 22 THR A N 5
ATOM 3511 C CA . THR A 1 22 ? -11.898 -9.595 0.446 1.00 0.00 22 THR A CA 5
ATOM 3512 C C . THR A 1 22 ? -11.407 -8.401 -0.367 1.00 0.00 22 THR A C 5
ATOM 3513 O O . THR A 1 22 ? -11.354 -7.283 0.137 1.00 0.00 22 THR A O 5
ATOM 3524 N N . CYS A 1 23 ? -11.038 -8.643 -1.621 1.00 0.00 23 CYS A N 5
ATOM 3525 C CA . CYS A 1 23 ? -10.544 -7.572 -2.482 1.00 0.00 23 CYS A CA 5
ATOM 3526 C C . CYS A 1 23 ? -11.439 -7.381 -3.701 1.00 0.00 23 CYS A C 5
ATOM 3527 O O . CYS A 1 23 ? -11.680 -8.315 -4.465 1.00 0.00 23 CYS A O 5
ATOM 3534 N N . LYS A 1 24 ? -11.922 -6.156 -3.875 1.00 0.00 24 LYS A N 5
ATOM 3535 C CA . LYS A 1 24 ? -12.784 -5.821 -5.001 1.00 0.00 24 LYS A CA 5
ATOM 3536 C C . LYS A 1 24 ? -12.515 -4.395 -5.472 1.00 0.00 24 LYS A C 5
ATOM 3537 O O . LYS A 1 24 ? -11.831 -3.629 -4.793 1.00 0.00 24 LYS A O 5
ATOM 3556 N N . SER A 1 25 ? -13.057 -4.042 -6.632 1.00 0.00 25 SER A N 5
ATOM 3557 C CA . SER A 1 25 ? -12.869 -2.703 -7.179 1.00 0.00 25 SER A CA 5
ATOM 3558 C C . SER A 1 25 ? -13.421 -1.653 -6.220 1.00 0.00 25 SER A C 5
ATOM 3559 O O . SER A 1 25 ? -14.025 -1.987 -5.201 1.00 0.00 25 SER A O 5
ATOM 3567 N N . LEU A 1 26 ? -13.211 -0.383 -6.551 1.00 0.00 26 LEU A N 5
ATOM 3568 C CA . LEU A 1 26 ? -13.694 0.709 -5.715 1.00 0.00 26 LEU A CA 5
ATOM 3569 C C . LEU A 1 26 ? -15.059 1.199 -6.187 1.00 0.00 26 LEU A C 5
ATOM 3570 O O . LEU A 1 26 ? -15.401 2.370 -6.017 1.00 0.00 26 LEU A O 5
ATOM 3586 N N . LEU A 1 27 ? -15.838 0.297 -6.776 1.00 0.00 27 LEU A N 5
ATOM 3587 C CA . LEU A 1 27 ? -17.168 0.637 -7.268 1.00 0.00 27 LEU A CA 5
ATOM 3588 C C . LEU A 1 27 ? -18.183 -0.433 -6.877 1.00 0.00 27 LEU A C 5
ATOM 3589 O O . LEU A 1 27 ? -19.199 -0.612 -7.546 1.00 0.00 27 LEU A O 5
ATOM 3605 N N . GLN A 1 28 ? -17.898 -1.142 -5.787 1.00 0.00 28 GLN A N 5
ATOM 3606 C CA . GLN A 1 28 ? -18.785 -2.194 -5.307 1.00 0.00 28 GLN A CA 5
ATOM 3607 C C . GLN A 1 28 ? -19.039 -2.047 -3.810 1.00 0.00 28 GLN A C 5
ATOM 3608 O O . GLN A 1 28 ? -20.186 -2.020 -3.364 1.00 0.00 28 GLN A O 5
ATOM 3622 N N . CYS A 1 29 ? -17.961 -1.945 -3.039 1.00 0.00 29 CYS A N 5
ATOM 3623 C CA . CYS A 1 29 ? -18.067 -1.796 -1.593 1.00 0.00 29 CYS A CA 5
ATOM 3624 C C . CYS A 1 29 ? -18.850 -0.535 -1.236 1.00 0.00 29 CYS A C 5
ATOM 3625 O O . CYS A 1 29 ? -18.419 0.580 -1.531 1.00 0.00 29 CYS A O 5
ATOM 3632 N N . ASP A 1 30 ? -20.005 -0.721 -0.607 1.00 0.00 30 ASP A N 5
ATOM 3633 C CA . ASP A 1 30 ? -20.854 0.401 -0.215 1.00 0.00 30 ASP A CA 5
ATOM 3634 C C . ASP A 1 30 ? -20.088 1.389 0.659 1.00 0.00 30 ASP A C 5
ATOM 3635 O O . ASP A 1 30 ? -20.347 2.592 0.626 1.00 0.00 30 ASP A O 5
ATOM 3644 N N . VAL A 1 31 ? -19.143 0.874 1.438 1.00 0.00 31 VAL A N 5
ATOM 3645 C CA . VAL A 1 31 ? -18.340 1.714 2.320 1.00 0.00 31 VAL A CA 5
ATOM 3646 C C . VAL A 1 31 ? -17.388 2.596 1.521 1.00 0.00 31 VAL A C 5
ATOM 3647 O O . VAL A 1 31 ? -17.172 3.759 1.860 1.00 0.00 31 VAL A O 5
ATOM 3660 N N . ALA A 1 32 ? -16.824 2.036 0.461 1.00 0.00 32 ALA A N 5
ATOM 3661 C CA . ALA A 1 32 ? -15.898 2.774 -0.385 1.00 0.00 32 ALA A CA 5
ATOM 3662 C C . ALA A 1 32 ? -16.600 3.932 -1.086 1.00 0.00 32 ALA A C 5
ATOM 3663 O O . ALA A 1 32 ? -16.022 5.002 -1.272 1.00 0.00 32 ALA A O 5
ATOM 3670 N N . SER A 1 33 ? -17.848 3.707 -1.480 1.00 0.00 33 SER A N 5
ATOM 3671 C CA . SER A 1 33 ? -18.633 4.727 -2.168 1.00 0.00 33 SER A CA 5
ATOM 3672 C C . SER A 1 33 ? -18.945 5.904 -1.251 1.00 0.00 33 SER A C 5
ATOM 3673 O O . SER A 1 33 ? -18.955 7.056 -1.690 1.00 0.00 33 SER A O 5
ATOM 3681 N N . LYS A 1 34 ? -19.204 5.616 0.018 1.00 0.00 34 LYS A N 5
ATOM 3682 C CA . LYS A 1 34 ? -19.521 6.663 0.984 1.00 0.00 34 LYS A CA 5
ATOM 3683 C C . LYS A 1 34 ? -18.300 7.535 1.267 1.00 0.00 34 LYS A C 5
ATOM 3684 O O . LYS A 1 34 ? -18.427 8.731 1.527 1.00 0.00 34 LYS A O 5
ATOM 3703 N N . ILE A 1 35 ? -17.118 6.927 1.212 1.00 0.00 35 ILE A N 5
ATOM 3704 C CA . ILE A 1 35 ? -15.878 7.652 1.461 1.00 0.00 35 ILE A CA 5
ATOM 3705 C C . ILE A 1 35 ? -15.585 8.643 0.341 1.00 0.00 35 ILE A C 5
ATOM 3706 O O . ILE A 1 35 ? -15.115 9.754 0.587 1.00 0.00 35 ILE A O 5
ATOM 3722 N N . ILE A 1 36 ? -15.868 8.235 -0.890 1.00 0.00 36 ILE A N 5
ATOM 3723 C CA . ILE A 1 36 ? -15.637 9.087 -2.052 1.00 0.00 36 ILE A CA 5
ATOM 3724 C C . ILE A 1 36 ? -16.568 10.297 -2.036 1.00 0.00 36 ILE A C 5
ATOM 3725 O O . ILE A 1 36 ? -16.197 11.384 -2.479 1.00 0.00 36 ILE A O 5
ATOM 3741 N N . SER A 1 37 ? -17.778 10.097 -1.523 1.00 0.00 37 SER A N 5
ATOM 3742 C CA . SER A 1 37 ? -18.762 11.171 -1.452 1.00 0.00 37 SER A CA 5
ATOM 3743 C C . SER A 1 37 ? -18.429 12.144 -0.323 1.00 0.00 37 SER A C 5
ATOM 3744 O O . SER A 1 37 ? -18.784 13.322 -0.383 1.00 0.00 37 SER A O 5
ATOM 3752 N N . LYS A 1 38 ? -17.751 11.644 0.705 1.00 0.00 38 LYS A N 5
ATOM 3753 C CA . LYS A 1 38 ? -17.375 12.470 1.847 1.00 0.00 38 LYS A CA 5
ATOM 3754 C C . LYS A 1 38 ? -16.134 13.301 1.538 1.00 0.00 38 LYS A C 5
ATOM 3755 O O . LYS A 1 38 ? -16.070 14.485 1.867 1.00 0.00 38 LYS A O 5
ATOM 3774 N N . LYS A 1 39 ? -15.152 12.670 0.906 1.00 0.00 39 LYS A N 5
ATOM 3775 C CA . LYS A 1 39 ? -13.911 13.349 0.554 1.00 0.00 39 LYS A CA 5
ATOM 3776 C C . LYS A 1 39 ? -13.240 12.672 -0.641 1.00 0.00 39 LYS A C 5
ATOM 3777 O O . LYS A 1 39 ? -12.406 11.783 -0.472 1.00 0.00 39 LYS A O 5
ATOM 3796 N N . PRO A 1 40 ? -13.600 13.087 -1.869 1.00 0.00 40 PRO A N 5
ATOM 3797 C CA . PRO A 1 40 ? -13.030 12.514 -3.094 1.00 0.00 40 PRO A CA 5
ATOM 3798 C C . PRO A 1 40 ? -11.509 12.624 -3.136 1.00 0.00 40 PRO A C 5
ATOM 3799 O O . PRO A 1 40 ? -10.962 13.694 -3.403 1.00 0.00 40 PRO A O 5
ATOM 3810 N N . ARG A 1 41 ? -10.836 11.509 -2.877 1.00 0.00 41 ARG A N 5
ATOM 3811 C CA . ARG A 1 41 ? -9.376 11.474 -2.891 1.00 0.00 41 ARG A CA 5
ATOM 3812 C C . ARG A 1 41 ? -8.789 12.379 -1.813 1.00 0.00 41 ARG A C 5
ATOM 3813 O O . ARG A 1 41 ? -9.152 13.550 -1.701 1.00 0.00 41 ARG A O 5
ATOM 3834 N N . THR A 1 42 ? -7.873 11.825 -1.026 1.00 0.00 42 THR A N 5
ATOM 3835 C CA . THR A 1 42 ? -7.219 12.568 0.042 1.00 0.00 42 THR A CA 5
ATOM 3836 C C . THR A 1 42 ? -5.902 11.902 0.420 1.00 0.00 42 THR A C 5
ATOM 3837 O O . THR A 1 42 ? -5.731 10.699 0.226 1.00 0.00 42 THR A O 5
ATOM 3848 N N . ALA A 1 43 ? -4.970 12.684 0.955 1.00 0.00 43 ALA A N 5
ATOM 3849 C CA . ALA A 1 43 ? -3.670 12.151 1.350 1.00 0.00 43 ALA A CA 5
ATOM 3850 C C . ALA A 1 43 ? -3.830 10.981 2.310 1.00 0.00 43 ALA A C 5
ATOM 3851 O O . ALA A 1 43 ? -3.092 9.998 2.238 1.00 0.00 43 ALA A O 5
ATOM 3858 N N . GLN A 1 44 ? -4.804 11.084 3.200 1.00 0.00 44 GLN A N 5
ATOM 3859 C CA . GLN A 1 44 ? -5.067 10.020 4.156 1.00 0.00 44 GLN A CA 5
ATOM 3860 C C . GLN A 1 44 ? -5.768 8.857 3.467 1.00 0.00 44 GLN A C 5
ATOM 3861 O O . GLN A 1 44 ? -5.517 7.691 3.777 1.00 0.00 44 GLN A O 5
ATOM 3875 N N . ASP A 1 45 ? -6.648 9.189 2.529 1.00 0.00 45 ASP A N 5
ATOM 3876 C CA . ASP A 1 45 ? -7.396 8.186 1.786 1.00 0.00 45 ASP A CA 5
ATOM 3877 C C . ASP A 1 45 ? -6.493 7.418 0.831 1.00 0.00 45 ASP A C 5
ATOM 3878 O O . ASP A 1 45 ? -6.660 6.214 0.641 1.00 0.00 45 ASP A O 5
ATOM 3887 N N . GLU A 1 46 ? -5.536 8.116 0.228 1.00 0.00 46 GLU A N 5
ATOM 3888 C CA . GLU A 1 46 ? -4.619 7.477 -0.707 1.00 0.00 46 GLU A CA 5
ATOM 3889 C C . GLU A 1 46 ? -3.653 6.560 0.029 1.00 0.00 46 GLU A C 5
ATOM 3890 O O . GLU A 1 46 ? -3.355 5.459 -0.435 1.00 0.00 46 GLU A O 5
ATOM 3902 N N . LYS A 1 47 ? -3.174 7.008 1.181 1.00 0.00 47 LYS A N 5
ATOM 3903 C CA . LYS A 1 47 ? -2.253 6.205 1.976 1.00 0.00 47 LYS A CA 5
ATOM 3904 C C . LYS A 1 47 ? -2.964 4.990 2.559 1.00 0.00 47 LYS A C 5
ATOM 3905 O O . LYS A 1 47 ? -2.391 3.902 2.646 1.00 0.00 47 LYS A O 5
ATOM 3924 N N . PHE A 1 48 ? -4.215 5.185 2.961 1.00 0.00 48 PHE A N 5
ATOM 3925 C CA . PHE A 1 48 ? -5.007 4.111 3.544 1.00 0.00 48 PHE A CA 5
ATOM 3926 C C . PHE A 1 48 ? -5.379 3.066 2.501 1.00 0.00 48 PHE A C 5
ATOM 3927 O O . PHE A 1 48 ? -5.337 1.865 2.772 1.00 0.00 48 PHE A O 5
ATOM 3944 N N . LEU A 1 49 ? -5.742 3.520 1.308 1.00 0.00 49 LEU A N 5
ATOM 3945 C CA . LEU A 1 49 ? -6.114 2.604 0.239 1.00 0.00 49 LEU A CA 5
ATOM 3946 C C . LEU A 1 49 ? -4.891 1.849 -0.266 1.00 0.00 49 LEU A C 5
ATOM 3947 O O . LEU A 1 49 ? -4.988 0.689 -0.661 1.00 0.00 49 LEU A O 5
ATOM 3963 N N . ARG A 1 50 ? -3.737 2.510 -0.239 1.00 0.00 50 ARG A N 5
ATOM 3964 C CA . ARG A 1 50 ? -2.497 1.888 -0.686 1.00 0.00 50 ARG A CA 5
ATOM 3965 C C . ARG A 1 50 ? -2.138 0.710 0.210 1.00 0.00 50 ARG A C 5
ATOM 3966 O O . ARG A 1 50 ? -1.643 -0.314 -0.259 1.00 0.00 50 ARG A O 5
ATOM 3987 N N . GLU A 1 51 ? -2.395 0.863 1.506 1.00 0.00 51 GLU A N 5
ATOM 3988 C CA . GLU A 1 51 ? -2.104 -0.189 2.472 1.00 0.00 51 GLU A CA 5
ATOM 3989 C C . GLU A 1 51 ? -3.101 -1.336 2.345 1.00 0.00 51 GLU A C 5
ATOM 3990 O O . GLU A 1 51 ? -2.767 -2.493 2.600 1.00 0.00 51 GLU A O 5
ATOM 4002 N N . SER A 1 52 ? -4.328 -1.008 1.954 1.00 0.00 52 SER A N 5
ATOM 4003 C CA . SER A 1 52 ? -5.376 -2.009 1.798 1.00 0.00 52 SER A CA 5
ATOM 4004 C C . SER A 1 52 ? -5.799 -2.144 0.337 1.00 0.00 52 SER A C 5
ATOM 4005 O O . SER A 1 52 ? -6.990 -2.198 0.030 1.00 0.00 52 SER A O 5
ATOM 4013 N N . ALA A 1 53 ? -4.820 -2.200 -0.559 1.00 0.00 53 ALA A N 5
ATOM 4014 C CA . ALA A 1 53 ? -5.102 -2.333 -1.984 1.00 0.00 53 ALA A CA 5
ATOM 4015 C C . ALA A 1 53 ? -4.331 -3.496 -2.595 1.00 0.00 53 ALA A C 5
ATOM 4016 O O . ALA A 1 53 ? -3.177 -3.744 -2.242 1.00 0.00 53 ALA A O 5
ATOM 4023 N N . CYS A 1 54 ? -4.976 -4.208 -3.513 1.00 0.00 54 CYS A N 5
ATOM 4024 C CA . CYS A 1 54 ? -4.351 -5.347 -4.179 1.00 0.00 54 CYS A CA 5
ATOM 4025 C C . CYS A 1 54 ? -3.689 -4.925 -5.489 1.00 0.00 54 CYS A C 5
ATOM 4026 O O . CYS A 1 54 ? -3.527 -5.738 -6.399 1.00 0.00 54 CYS A O 5
ATOM 4033 N N . GLY A 1 55 ? -3.310 -3.655 -5.580 1.00 0.00 55 GLY A N 5
ATOM 4034 C CA . GLY A 1 55 ? -2.673 -3.160 -6.787 1.00 0.00 55 GLY A CA 5
ATOM 4035 C C . GLY A 1 55 ? -1.248 -2.705 -6.548 1.00 0.00 55 GLY A C 5
ATOM 4036 O O . GLY A 1 55 ? -0.936 -2.138 -5.501 1.00 0.00 55 GLY A O 5
ATOM 4040 N N . PHE A 1 56 ? -0.382 -2.953 -7.523 1.00 0.00 56 PHE A N 5
ATOM 4041 C CA . PHE A 1 56 ? 1.020 -2.567 -7.420 1.00 0.00 56 PHE A CA 5
ATOM 4042 C C . PHE A 1 56 ? 1.328 -1.397 -8.351 1.00 0.00 56 PHE A C 5
ATOM 4043 O O . PHE A 1 56 ? 2.222 -0.595 -8.081 1.00 0.00 56 PHE A O 5
ATOM 4060 N N . ASP A 1 57 ? 0.581 -1.310 -9.447 1.00 0.00 57 ASP A N 5
ATOM 4061 C CA . ASP A 1 57 ? 0.772 -0.242 -10.419 1.00 0.00 57 ASP A CA 5
ATOM 4062 C C . ASP A 1 57 ? -0.229 0.886 -10.187 1.00 0.00 57 ASP A C 5
ATOM 4063 O O . ASP A 1 57 ? -1.207 0.721 -9.457 1.00 0.00 57 ASP A O 5
ATOM 4072 N N . GLY A 1 58 ? 0.021 2.031 -10.814 1.00 0.00 58 GLY A N 5
ATOM 4073 C CA . GLY A 1 58 ? -0.869 3.168 -10.662 1.00 0.00 58 GLY A CA 5
ATOM 4074 C C . GLY A 1 58 ? -1.945 3.212 -11.732 1.00 0.00 58 GLY A C 5
ATOM 4075 O O . GLY A 1 58 ? -2.604 4.237 -11.916 1.00 0.00 58 GLY A O 5
ATOM 4079 N N . GLN A 1 59 ? -2.125 2.100 -12.440 1.00 0.00 59 GLN A N 5
ATOM 4080 C CA . GLN A 1 59 ? -3.127 2.019 -13.497 1.00 0.00 59 GLN A CA 5
ATOM 4081 C C . GLN A 1 59 ? -4.235 1.030 -13.134 1.00 0.00 59 GLN A C 5
ATOM 4082 O O . GLN A 1 59 ? -5.319 1.061 -13.716 1.00 0.00 59 GLN A O 5
ATOM 4096 N N . THR A 1 60 ? -3.955 0.151 -12.175 1.00 0.00 60 THR A N 5
ATOM 4097 C CA . THR A 1 60 ? -4.928 -0.846 -11.741 1.00 0.00 60 THR A CA 5
ATOM 4098 C C . THR A 1 60 ? -5.568 -0.444 -10.412 1.00 0.00 60 THR A C 5
ATOM 4099 O O . THR A 1 60 ? -5.006 -0.690 -9.346 1.00 0.00 60 THR A O 5
ATOM 4110 N N . PRO A 1 61 ? -6.756 0.187 -10.459 1.00 0.00 61 PRO A N 5
ATOM 4111 C CA . PRO A 1 61 ? -7.465 0.624 -9.252 1.00 0.00 61 PRO A CA 5
ATOM 4112 C C . PRO A 1 61 ? -8.159 -0.526 -8.526 1.00 0.00 61 PRO A C 5
ATOM 4113 O O . PRO A 1 61 ? -9.115 -1.107 -9.037 1.00 0.00 61 PRO A O 5
ATOM 4124 N N . LYS A 1 62 ? -7.672 -0.844 -7.330 1.00 0.00 62 LYS A N 5
ATOM 4125 C CA . LYS A 1 62 ? -8.248 -1.919 -6.529 1.00 0.00 62 LYS A CA 5
ATOM 4126 C C . LYS A 1 62 ? -8.338 -1.507 -5.062 1.00 0.00 62 LYS A C 5
ATOM 4127 O O . LYS A 1 62 ? -7.695 -0.547 -4.639 1.00 0.00 62 LYS A O 5
ATOM 4146 N N . VAL A 1 63 ? -9.139 -2.238 -4.289 1.00 0.00 63 VAL A N 5
ATOM 4147 C CA . VAL A 1 63 ? -9.306 -1.937 -2.872 1.00 0.00 63 VAL A CA 5
ATOM 4148 C C . VAL A 1 63 ? -9.635 -3.193 -2.071 1.00 0.00 63 VAL A C 5
ATOM 4149 O O . VAL A 1 63 ? -10.294 -4.104 -2.570 1.00 0.00 63 VAL A O 5
ATOM 4162 N N . CYS A 1 64 ? -9.171 -3.230 -0.826 1.00 0.00 64 CYS A N 5
ATOM 4163 C CA . CYS A 1 64 ? -9.417 -4.369 0.049 1.00 0.00 64 CYS A CA 5
ATOM 4164 C C . CYS A 1 64 ? -10.550 -4.069 1.029 1.00 0.00 64 CYS A C 5
ATOM 4165 O O . CYS A 1 64 ? -10.498 -3.093 1.775 1.00 0.00 64 CYS A O 5
ATOM 4172 N N . CYS A 1 65 ? -11.572 -4.919 1.018 1.00 0.00 65 CYS A N 5
ATOM 4173 C CA . CYS A 1 65 ? -12.718 -4.755 1.905 1.00 0.00 65 CYS A CA 5
ATOM 4174 C C . CYS A 1 65 ? -12.868 -5.967 2.824 1.00 0.00 65 CYS A C 5
ATOM 4175 O O . CYS A 1 65 ? -13.134 -7.075 2.359 1.00 0.00 65 CYS A O 5
ATOM 4182 N N . PRO A 1 66 ? -12.697 -5.779 4.146 1.00 0.00 66 PRO A N 5
ATOM 4183 C CA . PRO A 1 66 ? -12.815 -6.871 5.119 1.00 0.00 66 PRO A CA 5
ATOM 4184 C C . PRO A 1 66 ? -14.246 -7.388 5.238 1.00 0.00 66 PRO A C 5
ATOM 4185 O O . PRO A 1 66 ? -15.201 -6.676 4.930 1.00 0.00 66 PRO A O 5
ATOM 4196 N N . GLN A 1 11 ? -11.370 -12.073 -5.012 1.00 0.00 11 GLN A N 6
ATOM 4197 C CA . GLN A 1 11 ? -10.106 -12.484 -4.343 1.00 0.00 11 GLN A CA 6
ATOM 4198 C C . GLN A 1 11 ? -10.147 -12.174 -2.850 1.00 0.00 11 GLN A C 6
ATOM 4199 O O . GLN A 1 11 ? -10.886 -11.295 -2.409 1.00 0.00 11 GLN A O 6
ATOM 4213 N N . ALA A 1 12 ? -9.347 -12.902 -2.079 1.00 0.00 12 ALA A N 6
ATOM 4214 C CA . ALA A 1 12 ? -9.290 -12.705 -0.635 1.00 0.00 12 ALA A CA 6
ATOM 4215 C C . ALA A 1 12 ? -7.965 -12.075 -0.219 1.00 0.00 12 ALA A C 6
ATOM 4216 O O . ALA A 1 12 ? -6.900 -12.651 -0.435 1.00 0.00 12 ALA A O 6
ATOM 4223 N N . CYS A 1 13 ? -8.039 -10.890 0.381 1.00 0.00 13 CYS A N 6
ATOM 4224 C CA . CYS A 1 13 ? -6.839 -10.187 0.828 1.00 0.00 13 CYS A CA 6
ATOM 4225 C C . CYS A 1 13 ? -6.867 -9.960 2.336 1.00 0.00 13 CYS A C 6
ATOM 4226 O O . CYS A 1 13 ? -7.904 -10.120 2.980 1.00 0.00 13 CYS A O 6
ATOM 4233 N N . THR A 1 14 ? -5.719 -9.588 2.892 1.00 0.00 14 THR A N 6
ATOM 4234 C CA . THR A 1 14 ? -5.609 -9.342 4.324 1.00 0.00 14 THR A CA 6
ATOM 4235 C C . THR A 1 14 ? -5.585 -7.846 4.620 1.00 0.00 14 THR A C 6
ATOM 4236 O O . THR A 1 14 ? -4.659 -7.138 4.222 1.00 0.00 14 THR A O 6
ATOM 4247 N N . LEU A 1 15 ? -6.607 -7.372 5.325 1.00 0.00 15 LEU A N 6
ATOM 4248 C CA . LEU A 1 15 ? -6.706 -5.960 5.681 1.00 0.00 15 LEU A CA 6
ATOM 4249 C C . LEU A 1 15 ? -5.495 -5.524 6.500 1.00 0.00 15 LEU A C 6
ATOM 4250 O O . LEU A 1 15 ? -4.782 -6.358 7.060 1.00 0.00 15 LEU A O 6
ATOM 4266 N N . PRO A 1 16 ? -5.242 -4.206 6.586 1.00 0.00 16 PRO A N 6
ATOM 4267 C CA . PRO A 1 16 ? -4.112 -3.667 7.346 1.00 0.00 16 PRO A CA 6
ATOM 4268 C C . PRO A 1 16 ? -4.063 -4.210 8.771 1.00 0.00 16 PRO A C 6
ATOM 4269 O O . PRO A 1 16 ? -3.000 -4.259 9.392 1.00 0.00 16 PRO A O 6
ATOM 4280 N N . ASN A 1 17 ? -5.221 -4.621 9.283 1.00 0.00 17 ASN A N 6
ATOM 4281 C CA . ASN A 1 17 ? -5.309 -5.165 10.634 1.00 0.00 17 ASN A CA 6
ATOM 4282 C C . ASN A 1 17 ? -5.020 -6.667 10.644 1.00 0.00 17 ASN A C 6
ATOM 4283 O O . ASN A 1 17 ? -4.843 -7.264 11.707 1.00 0.00 17 ASN A O 6
ATOM 4294 N N . ASN A 1 18 ? -4.975 -7.271 9.459 1.00 0.00 18 ASN A N 6
ATOM 4295 C CA . ASN A 1 18 ? -4.707 -8.700 9.335 1.00 0.00 18 ASN A CA 6
ATOM 4296 C C . ASN A 1 18 ? -5.818 -9.523 9.978 1.00 0.00 18 ASN A C 6
ATOM 4297 O O . ASN A 1 18 ? -5.706 -9.943 11.131 1.00 0.00 18 ASN A O 6
ATOM 4308 N N . ASP A 1 19 ? -6.890 -9.749 9.227 1.00 0.00 19 ASP A N 6
ATOM 4309 C CA . ASP A 1 19 ? -8.022 -10.524 9.723 1.00 0.00 19 ASP A CA 6
ATOM 4310 C C . ASP A 1 19 ? -8.788 -11.174 8.573 1.00 0.00 19 ASP A C 6
ATOM 4311 O O . ASP A 1 19 ? -9.974 -11.480 8.701 1.00 0.00 19 ASP A O 6
ATOM 4320 N N . LYS A 1 20 ? -8.103 -11.387 7.452 1.00 0.00 20 LYS A N 6
ATOM 4321 C CA . LYS A 1 20 ? -8.721 -12.003 6.281 1.00 0.00 20 LYS A CA 6
ATOM 4322 C C . LYS A 1 20 ? -9.857 -11.139 5.744 1.00 0.00 20 LYS A C 6
ATOM 4323 O O . LYS A 1 20 ? -10.636 -10.571 6.510 1.00 0.00 20 LYS A O 6
ATOM 4342 N N . GLY A 1 21 ? -9.947 -11.041 4.420 1.00 0.00 21 GLY A N 6
ATOM 4343 C CA . GLY A 1 21 ? -10.991 -10.245 3.807 1.00 0.00 21 GLY A CA 6
ATOM 4344 C C . GLY A 1 21 ? -11.141 -10.523 2.324 1.00 0.00 21 GLY A C 6
ATOM 4345 O O . GLY A 1 21 ? -10.804 -11.609 1.851 1.00 0.00 21 GLY A O 6
ATOM 4349 N N . THR A 1 22 ? -11.650 -9.539 1.592 1.00 0.00 22 THR A N 6
ATOM 4350 C CA . THR A 1 22 ? -11.848 -9.675 0.154 1.00 0.00 22 THR A CA 6
ATOM 4351 C C . THR A 1 22 ? -11.257 -8.483 -0.588 1.00 0.00 22 THR A C 6
ATOM 4352 O O . THR A 1 22 ? -11.258 -7.364 -0.078 1.00 0.00 22 THR A O 6
ATOM 4363 N N . CYS A 1 23 ? -10.745 -8.727 -1.789 1.00 0.00 23 CYS A N 6
ATOM 4364 C CA . CYS A 1 23 ? -10.145 -7.665 -2.590 1.00 0.00 23 CYS A CA 6
ATOM 4365 C C . CYS A 1 23 ? -10.892 -7.476 -3.905 1.00 0.00 23 CYS A C 6
ATOM 4366 O O . CYS A 1 23 ? -11.037 -8.410 -4.693 1.00 0.00 23 CYS A O 6
ATOM 4373 N N . LYS A 1 24 ? -11.366 -6.255 -4.132 1.00 0.00 24 LYS A N 6
ATOM 4374 C CA . LYS A 1 24 ? -12.101 -5.927 -5.348 1.00 0.00 24 LYS A CA 6
ATOM 4375 C C . LYS A 1 24 ? -11.778 -4.508 -5.805 1.00 0.00 24 LYS A C 6
ATOM 4376 O O . LYS A 1 24 ? -11.154 -3.740 -5.073 1.00 0.00 24 LYS A O 6
ATOM 4395 N N . SER A 1 25 ? -12.205 -4.167 -7.015 1.00 0.00 25 SER A N 6
ATOM 4396 C CA . SER A 1 25 ? -11.960 -2.838 -7.564 1.00 0.00 25 SER A CA 6
ATOM 4397 C C . SER A 1 25 ? -12.582 -1.763 -6.680 1.00 0.00 25 SER A C 6
ATOM 4398 O O . SER A 1 25 ? -13.223 -2.067 -5.673 1.00 0.00 25 SER A O 6
ATOM 4406 N N . LEU A 1 26 ? -12.390 -0.504 -7.062 1.00 0.00 26 LEU A N 6
ATOM 4407 C CA . LEU A 1 26 ? -12.935 0.616 -6.304 1.00 0.00 26 LEU A CA 6
ATOM 4408 C C . LEU A 1 26 ? -14.257 1.088 -6.900 1.00 0.00 26 LEU A C 6
ATOM 4409 O O . LEU A 1 26 ? -14.607 2.265 -6.805 1.00 0.00 26 LEU A O 6
ATOM 4425 N N . LEU A 1 27 ? -14.989 0.165 -7.513 1.00 0.00 27 LEU A N 6
ATOM 4426 C CA . LEU A 1 27 ? -16.274 0.491 -8.123 1.00 0.00 27 LEU A CA 6
ATOM 4427 C C . LEU A 1 27 ? -17.301 -0.604 -7.855 1.00 0.00 27 LEU A C 6
ATOM 4428 O O . LEU A 1 27 ? -18.150 -0.893 -8.699 1.00 0.00 27 LEU A O 6
ATOM 4444 N N . GLN A 1 28 ? -17.217 -1.211 -6.676 1.00 0.00 28 GLN A N 6
ATOM 4445 C CA . GLN A 1 28 ? -18.140 -2.276 -6.299 1.00 0.00 28 GLN A CA 6
ATOM 4446 C C . GLN A 1 28 ? -18.509 -2.183 -4.822 1.00 0.00 28 GLN A C 6
ATOM 4447 O O . GLN A 1 28 ? -19.679 -2.282 -4.457 1.00 0.00 28 GLN A O 6
ATOM 4461 N N . CYS A 1 29 ? -17.500 -1.995 -3.976 1.00 0.00 29 CYS A N 6
ATOM 4462 C CA . CYS A 1 29 ? -17.721 -1.891 -2.537 1.00 0.00 29 CYS A CA 6
ATOM 4463 C C . CYS A 1 29 ? -18.451 -0.599 -2.185 1.00 0.00 29 CYS A C 6
ATOM 4464 O O . CYS A 1 29 ? -17.915 0.496 -2.367 1.00 0.00 29 CYS A O 6
ATOM 4471 N N . ASP A 1 30 ? -19.669 -0.732 -1.674 1.00 0.00 30 ASP A N 6
ATOM 4472 C CA . ASP A 1 30 ? -20.464 0.427 -1.289 1.00 0.00 30 ASP A CA 6
ATOM 4473 C C . ASP A 1 30 ? -19.778 1.197 -0.167 1.00 0.00 30 ASP A C 6
ATOM 4474 O O . ASP A 1 30 ? -19.907 2.417 -0.065 1.00 0.00 30 ASP A O 6
ATOM 4483 N N . VAL A 1 31 ? -19.042 0.473 0.672 1.00 0.00 31 VAL A N 6
ATOM 4484 C CA . VAL A 1 31 ? -18.331 1.085 1.786 1.00 0.00 31 VAL A CA 6
ATOM 4485 C C . VAL A 1 31 ? -17.273 2.064 1.285 1.00 0.00 31 VAL A C 6
ATOM 4486 O O . VAL A 1 31 ? -17.067 3.126 1.870 1.00 0.00 31 VAL A O 6
ATOM 4499 N N . ALA A 1 32 ? -16.606 1.698 0.199 1.00 0.00 32 ALA A N 6
ATOM 4500 C CA . ALA A 1 32 ? -15.573 2.547 -0.381 1.00 0.00 32 ALA A CA 6
ATOM 4501 C C . ALA A 1 32 ? -16.160 3.866 -0.870 1.00 0.00 32 ALA A C 6
ATOM 4502 O O . ALA A 1 32 ? -15.528 4.915 -0.759 1.00 0.00 32 ALA A O 6
ATOM 4509 N N . SER A 1 33 ? -17.369 3.804 -1.413 1.00 0.00 33 SER A N 6
ATOM 4510 C CA . SER A 1 33 ? -18.042 4.992 -1.923 1.00 0.00 33 SER A CA 6
ATOM 4511 C C . SER A 1 33 ? -18.380 5.963 -0.797 1.00 0.00 33 SER A C 6
ATOM 4512 O O . SER A 1 33 ? -18.214 7.174 -0.940 1.00 0.00 33 SER A O 6
ATOM 4520 N N . LYS A 1 34 ? -18.858 5.427 0.320 1.00 0.00 34 LYS A N 6
ATOM 4521 C CA . LYS A 1 34 ? -19.219 6.255 1.464 1.00 0.00 34 LYS A CA 6
ATOM 4522 C C . LYS A 1 34 ? -17.992 6.966 2.033 1.00 0.00 34 LYS A C 6
ATOM 4523 O O . LYS A 1 34 ? -18.094 8.078 2.553 1.00 0.00 34 LYS A O 6
ATOM 4542 N N . ILE A 1 35 ? -16.834 6.321 1.929 1.00 0.00 35 ILE A N 6
ATOM 4543 C CA . ILE A 1 35 ? -15.592 6.899 2.430 1.00 0.00 35 ILE A CA 6
ATOM 4544 C C . ILE A 1 35 ? -15.177 8.107 1.597 1.00 0.00 35 ILE A C 6
ATOM 4545 O O . ILE A 1 35 ? -14.736 9.122 2.136 1.00 0.00 35 ILE A O 6
ATOM 4561 N N . ILE A 1 36 ? -15.323 7.988 0.283 1.00 0.00 36 ILE A N 6
ATOM 4562 C CA . ILE A 1 36 ? -14.966 9.069 -0.627 1.00 0.00 36 ILE A CA 6
ATOM 4563 C C . ILE A 1 36 ? -15.827 10.301 -0.372 1.00 0.00 36 ILE A C 6
ATOM 4564 O O . ILE A 1 36 ? -15.354 11.433 -0.469 1.00 0.00 36 ILE A O 6
ATOM 4580 N N . SER A 1 37 ? -17.094 10.071 -0.044 1.00 0.00 37 SER A N 6
ATOM 4581 C CA . SER A 1 37 ? -18.022 11.161 0.227 1.00 0.00 37 SER A CA 6
ATOM 4582 C C . SER A 1 37 ? -17.728 11.803 1.580 1.00 0.00 37 SER A C 6
ATOM 4583 O O . SER A 1 37 ? -17.972 12.994 1.780 1.00 0.00 37 SER A O 6
ATOM 4591 N N . LYS A 1 38 ? -17.202 11.007 2.506 1.00 0.00 38 LYS A N 6
ATOM 4592 C CA . LYS A 1 38 ? -16.875 11.497 3.840 1.00 0.00 38 LYS A CA 6
ATOM 4593 C C . LYS A 1 38 ? -15.769 12.544 3.779 1.00 0.00 38 LYS A C 6
ATOM 4594 O O . LYS A 1 38 ? -15.845 13.582 4.437 1.00 0.00 38 LYS A O 6
ATOM 4613 N N . LYS A 1 39 ? -14.745 12.264 2.985 1.00 0.00 39 LYS A N 6
ATOM 4614 C CA . LYS A 1 39 ? -13.619 13.179 2.834 1.00 0.00 39 LYS A CA 6
ATOM 4615 C C . LYS A 1 39 ? -13.144 13.223 1.384 1.00 0.00 39 LYS A C 6
ATOM 4616 O O . LYS A 1 39 ? -12.083 12.693 1.052 1.00 0.00 39 LYS A O 6
ATOM 4635 N N . PRO A 1 40 ? -13.928 13.857 0.496 1.00 0.00 40 PRO A N 6
ATOM 4636 C CA . PRO A 1 40 ? -13.585 13.968 -0.926 1.00 0.00 40 PRO A CA 6
ATOM 4637 C C . PRO A 1 40 ? -12.205 14.581 -1.143 1.00 0.00 40 PRO A C 6
ATOM 4638 O O . PRO A 1 40 ? -11.956 15.726 -0.765 1.00 0.00 40 PRO A O 6
ATOM 4649 N N . ARG A 1 41 ? -11.311 13.812 -1.755 1.00 0.00 41 ARG A N 6
ATOM 4650 C CA . ARG A 1 41 ? -9.957 14.279 -2.025 1.00 0.00 41 ARG A CA 6
ATOM 4651 C C . ARG A 1 41 ? -9.238 14.647 -0.730 1.00 0.00 41 ARG A C 6
ATOM 4652 O O . ARG A 1 41 ? -9.545 15.662 -0.105 1.00 0.00 41 ARG A O 6
ATOM 4673 N N . THR A 1 42 ? -8.278 13.817 -0.337 1.00 0.00 42 THR A N 6
ATOM 4674 C CA . THR A 1 42 ? -7.513 14.054 0.879 1.00 0.00 42 THR A CA 6
ATOM 4675 C C . THR A 1 42 ? -6.216 13.254 0.861 1.00 0.00 42 THR A C 6
ATOM 4676 O O . THR A 1 42 ? -6.199 12.089 0.466 1.00 0.00 42 THR A O 6
ATOM 4687 N N . ALA A 1 43 ? -5.132 13.888 1.296 1.00 0.00 43 ALA A N 6
ATOM 4688 C CA . ALA A 1 43 ? -3.829 13.235 1.331 1.00 0.00 43 ALA A CA 6
ATOM 4689 C C . ALA A 1 43 ? -3.892 11.934 2.124 1.00 0.00 43 ALA A C 6
ATOM 4690 O O . ALA A 1 43 ? -3.176 10.978 1.827 1.00 0.00 43 ALA A O 6
ATOM 4697 N N . GLN A 1 44 ? -4.753 11.908 3.134 1.00 0.00 44 GLN A N 6
ATOM 4698 C CA . GLN A 1 44 ? -4.911 10.727 3.972 1.00 0.00 44 GLN A CA 6
ATOM 4699 C C . GLN A 1 44 ? -5.641 9.619 3.220 1.00 0.00 44 GLN A C 6
ATOM 4700 O O . GLN A 1 44 ? -5.415 8.436 3.468 1.00 0.00 44 GLN A O 6
ATOM 4714 N N . ASP A 1 45 ? -6.516 10.011 2.304 1.00 0.00 45 ASP A N 6
ATOM 4715 C CA . ASP A 1 45 ? -7.275 9.047 1.518 1.00 0.00 45 ASP A CA 6
ATOM 4716 C C . ASP A 1 45 ? -6.372 8.321 0.529 1.00 0.00 45 ASP A C 6
ATOM 4717 O O . ASP A 1 45 ? -6.558 7.134 0.258 1.00 0.00 45 ASP A O 6
ATOM 4726 N N . GLU A 1 46 ? -5.396 9.041 -0.011 1.00 0.00 46 GLU A N 6
ATOM 4727 C CA . GLU A 1 46 ? -4.466 8.464 -0.975 1.00 0.00 46 GLU A CA 6
ATOM 4728 C C . GLU A 1 46 ? -3.569 7.422 -0.318 1.00 0.00 46 GLU A C 6
ATOM 4729 O O . GLU A 1 46 ? -3.344 6.347 -0.874 1.00 0.00 46 GLU A O 6
ATOM 4741 N N . LYS A 1 47 ? -3.062 7.742 0.866 1.00 0.00 47 LYS A N 6
ATOM 4742 C CA . LYS A 1 47 ? -2.193 6.821 1.589 1.00 0.00 47 LYS A CA 6
ATOM 4743 C C . LYS A 1 47 ? -2.975 5.601 2.062 1.00 0.00 47 LYS A C 6
ATOM 4744 O O . LYS A 1 47 ? -2.464 4.480 2.055 1.00 0.00 47 LYS A O 6
ATOM 4763 N N . PHE A 1 48 ? -4.220 5.825 2.468 1.00 0.00 48 PHE A N 6
ATOM 4764 C CA . PHE A 1 48 ? -5.077 4.747 2.940 1.00 0.00 48 PHE A CA 6
ATOM 4765 C C . PHE A 1 48 ? -5.417 3.787 1.805 1.00 0.00 48 PHE A C 6
ATOM 4766 O O . PHE A 1 48 ? -5.525 2.579 2.012 1.00 0.00 48 PHE A O 6
ATOM 4783 N N . LEU A 1 49 ? -5.583 4.334 0.607 1.00 0.00 49 LEU A N 6
ATOM 4784 C CA . LEU A 1 49 ? -5.909 3.529 -0.561 1.00 0.00 49 LEU A CA 6
ATOM 4785 C C . LEU A 1 49 ? -4.748 2.604 -0.917 1.00 0.00 49 LEU A C 6
ATOM 4786 O O . LEU A 1 49 ? -4.952 1.442 -1.272 1.00 0.00 49 LEU A O 6
ATOM 4802 N N . ARG A 1 50 ? -3.532 3.127 -0.819 1.00 0.00 50 ARG A N 6
ATOM 4803 C CA . ARG A 1 50 ? -2.337 2.352 -1.128 1.00 0.00 50 ARG A CA 6
ATOM 4804 C C . ARG A 1 50 ? -2.137 1.230 -0.114 1.00 0.00 50 ARG A C 6
ATOM 4805 O O . ARG A 1 50 ? -1.757 0.115 -0.473 1.00 0.00 50 ARG A O 6
ATOM 4826 N N . GLU A 1 51 ? -2.394 1.535 1.151 1.00 0.00 51 GLU A N 6
ATOM 4827 C CA . GLU A 1 51 ? -2.243 0.556 2.223 1.00 0.00 51 GLU A CA 6
ATOM 4828 C C . GLU A 1 51 ? -3.359 -0.482 2.175 1.00 0.00 51 GLU A C 6
ATOM 4829 O O . GLU A 1 51 ? -3.161 -1.637 2.554 1.00 0.00 51 GLU A O 6
ATOM 4841 N N . SER A 1 52 ? -4.531 -0.064 1.710 1.00 0.00 52 SER A N 6
ATOM 4842 C CA . SER A 1 52 ? -5.678 -0.961 1.613 1.00 0.00 52 SER A CA 6
ATOM 4843 C C . SER A 1 52 ? -5.817 -1.516 0.200 1.00 0.00 52 SER A C 6
ATOM 4844 O O . SER A 1 52 ? -6.927 -1.668 -0.310 1.00 0.00 52 SER A O 6
ATOM 4852 N N . ALA A 1 53 ? -4.685 -1.814 -0.426 1.00 0.00 53 ALA A N 6
ATOM 4853 C CA . ALA A 1 53 ? -4.681 -2.352 -1.782 1.00 0.00 53 ALA A CA 6
ATOM 4854 C C . ALA A 1 53 ? -3.796 -3.591 -1.879 1.00 0.00 53 ALA A C 6
ATOM 4855 O O . ALA A 1 53 ? -2.602 -3.538 -1.588 1.00 0.00 53 ALA A O 6
ATOM 4862 N N . CYS A 1 54 ? -4.392 -4.706 -2.290 1.00 0.00 54 CYS A N 6
ATOM 4863 C CA . CYS A 1 54 ? -3.658 -5.958 -2.427 1.00 0.00 54 CYS A CA 6
ATOM 4864 C C . CYS A 1 54 ? -2.865 -5.983 -3.731 1.00 0.00 54 CYS A C 6
ATOM 4865 O O . CYS A 1 54 ? -3.103 -6.821 -4.600 1.00 0.00 54 CYS A O 6
ATOM 4872 N N . GLY A 1 55 ? -1.922 -5.055 -3.860 1.00 0.00 55 GLY A N 6
ATOM 4873 C CA . GLY A 1 55 ? -1.109 -4.985 -5.059 1.00 0.00 55 GLY A CA 6
ATOM 4874 C C . GLY A 1 55 ? -0.889 -3.561 -5.526 1.00 0.00 55 GLY A C 6
ATOM 4875 O O . GLY A 1 55 ? -1.307 -2.611 -4.863 1.00 0.00 55 GLY A O 6
ATOM 4879 N N . PHE A 1 56 ? -0.232 -3.409 -6.671 1.00 0.00 56 PHE A N 6
ATOM 4880 C CA . PHE A 1 56 ? 0.043 -2.090 -7.226 1.00 0.00 56 PHE A CA 6
ATOM 4881 C C . PHE A 1 56 ? -0.045 -2.109 -8.747 1.00 0.00 56 PHE A C 6
ATOM 4882 O O . PHE A 1 56 ? 0.885 -2.540 -9.429 1.00 0.00 56 PHE A O 6
ATOM 4899 N N . ASP A 1 57 ? -1.169 -1.637 -9.276 1.00 0.00 57 ASP A N 6
ATOM 4900 C CA . ASP A 1 57 ? -1.382 -1.598 -10.718 1.00 0.00 57 ASP A CA 6
ATOM 4901 C C . ASP A 1 57 ? -1.348 -0.164 -11.234 1.00 0.00 57 ASP A C 6
ATOM 4902 O O . ASP A 1 57 ? -1.347 0.787 -10.452 1.00 0.00 57 ASP A O 6
ATOM 4911 N N . GLY A 1 58 ? -1.320 -0.015 -12.555 1.00 0.00 58 GLY A N 6
ATOM 4912 C CA . GLY A 1 58 ? -1.287 1.307 -13.152 1.00 0.00 58 GLY A CA 6
ATOM 4913 C C . GLY A 1 58 ? -2.535 1.619 -13.954 1.00 0.00 58 GLY A C 6
ATOM 4914 O O . GLY A 1 58 ? -2.881 2.785 -14.146 1.00 0.00 58 GLY A O 6
ATOM 4918 N N . GLN A 1 59 ? -3.211 0.576 -14.427 1.00 0.00 59 GLN A N 6
ATOM 4919 C CA . GLN A 1 59 ? -4.426 0.749 -15.217 1.00 0.00 59 GLN A CA 6
ATOM 4920 C C . GLN A 1 59 ? -5.637 0.176 -14.490 1.00 0.00 59 GLN A C 6
ATOM 4921 O O . GLN A 1 59 ? -6.733 0.736 -14.549 1.00 0.00 59 GLN A O 6
ATOM 4935 N N . THR A 1 60 ? -5.437 -0.946 -13.806 1.00 0.00 60 THR A N 6
ATOM 4936 C CA . THR A 1 60 ? -6.516 -1.596 -13.069 1.00 0.00 60 THR A CA 6
ATOM 4937 C C . THR A 1 60 ? -6.308 -1.470 -11.563 1.00 0.00 60 THR A C 6
ATOM 4938 O O . THR A 1 60 ? -5.658 -2.314 -10.946 1.00 0.00 60 THR A O 6
ATOM 4949 N N . PRO A 1 61 ? -6.862 -0.411 -10.946 1.00 0.00 61 PRO A N 6
ATOM 4950 C CA . PRO A 1 61 ? -6.735 -0.184 -9.503 1.00 0.00 61 PRO A CA 6
ATOM 4951 C C . PRO A 1 61 ? -7.527 -1.202 -8.689 1.00 0.00 61 PRO A C 6
ATOM 4952 O O . PRO A 1 61 ? -8.549 -1.714 -9.143 1.00 0.00 61 PRO A O 6
ATOM 4963 N N . LYS A 1 62 ? -7.047 -1.493 -7.483 1.00 0.00 62 LYS A N 6
ATOM 4964 C CA . LYS A 1 62 ? -7.715 -2.454 -6.611 1.00 0.00 62 LYS A CA 6
ATOM 4965 C C . LYS A 1 62 ? -7.743 -1.958 -5.168 1.00 0.00 62 LYS A C 6
ATOM 4966 O O . LYS A 1 62 ? -6.961 -1.088 -4.782 1.00 0.00 62 LYS A O 6
ATOM 4985 N N . VAL A 1 63 ? -8.648 -2.522 -4.378 1.00 0.00 63 VAL A N 6
ATOM 4986 C CA . VAL A 1 63 ? -8.784 -2.148 -2.977 1.00 0.00 63 VAL A CA 6
ATOM 4987 C C . VAL A 1 63 ? -9.165 -3.353 -2.126 1.00 0.00 63 VAL A C 6
ATOM 4988 O O . VAL A 1 63 ? -9.680 -4.348 -2.639 1.00 0.00 63 VAL A O 6
ATOM 5001 N N . CYS A 1 64 ? -8.908 -3.264 -0.826 1.00 0.00 64 CYS A N 6
ATOM 5002 C CA . CYS A 1 64 ? -9.226 -4.354 0.089 1.00 0.00 64 CYS A CA 6
ATOM 5003 C C . CYS A 1 64 ? -10.506 -4.063 0.865 1.00 0.00 64 CYS A C 6
ATOM 5004 O O . CYS A 1 64 ? -10.620 -3.039 1.538 1.00 0.00 64 CYS A O 6
ATOM 5011 N N . CYS A 1 65 ? -11.466 -4.976 0.766 1.00 0.00 65 CYS A N 6
ATOM 5012 C CA . CYS A 1 65 ? -12.741 -4.831 1.457 1.00 0.00 65 CYS A CA 6
ATOM 5013 C C . CYS A 1 65 ? -13.035 -6.069 2.306 1.00 0.00 65 CYS A C 6
ATOM 5014 O O . CYS A 1 65 ? -13.221 -7.162 1.773 1.00 0.00 65 CYS A O 6
ATOM 5021 N N . PRO A 1 66 ? -13.082 -5.918 3.642 1.00 0.00 66 PRO A N 6
ATOM 5022 C CA . PRO A 1 66 ? -13.355 -7.037 4.550 1.00 0.00 66 PRO A CA 6
ATOM 5023 C C . PRO A 1 66 ? -14.815 -7.480 4.499 1.00 0.00 66 PRO A C 6
ATOM 5024 O O . PRO A 1 66 ? -15.532 -7.409 5.497 1.00 0.00 66 PRO A O 6
ATOM 5035 N N . GLN A 1 11 ? -12.247 -11.528 -4.997 1.00 0.00 11 GLN A N 7
ATOM 5036 C CA . GLN A 1 11 ? -10.920 -11.940 -4.469 1.00 0.00 11 GLN A CA 7
ATOM 5037 C C . GLN A 1 11 ? -10.854 -11.777 -2.954 1.00 0.00 11 GLN A C 7
ATOM 5038 O O . GLN A 1 11 ? -11.590 -10.980 -2.373 1.00 0.00 11 GLN A O 7
ATOM 5052 N N . ALA A 1 12 ? -9.966 -12.536 -2.320 1.00 0.00 12 ALA A N 7
ATOM 5053 C CA . ALA A 1 12 ? -9.805 -12.477 -0.872 1.00 0.00 12 ALA A CA 7
ATOM 5054 C C . ALA A 1 12 ? -8.439 -11.913 -0.495 1.00 0.00 12 ALA A C 7
ATOM 5055 O O . ALA A 1 12 ? -7.405 -12.493 -0.823 1.00 0.00 12 ALA A O 7
ATOM 5062 N N . CYS A 1 13 ? -8.443 -10.777 0.197 1.00 0.00 13 CYS A N 7
ATOM 5063 C CA . CYS A 1 13 ? -7.202 -10.137 0.619 1.00 0.00 13 CYS A CA 7
ATOM 5064 C C . CYS A 1 13 ? -7.153 -9.983 2.135 1.00 0.00 13 CYS A C 7
ATOM 5065 O O . CYS A 1 13 ? -8.163 -10.150 2.818 1.00 0.00 13 CYS A O 7
ATOM 5072 N N . THR A 1 14 ? -5.972 -9.663 2.652 1.00 0.00 14 THR A N 7
ATOM 5073 C CA . THR A 1 14 ? -5.789 -9.483 4.087 1.00 0.00 14 THR A CA 7
ATOM 5074 C C . THR A 1 14 ? -5.585 -8.012 4.427 1.00 0.00 14 THR A C 7
ATOM 5075 O O . THR A 1 14 ? -4.599 -7.399 4.016 1.00 0.00 14 THR A O 7
ATOM 5086 N N . LEU A 1 15 ? -6.523 -7.450 5.182 1.00 0.00 15 LEU A N 7
ATOM 5087 C CA . LEU A 1 15 ? -6.449 -6.049 5.581 1.00 0.00 15 LEU A CA 7
ATOM 5088 C C . LEU A 1 15 ? -5.164 -5.774 6.357 1.00 0.00 15 LEU A C 7
ATOM 5089 O O . LEU A 1 15 ? -4.536 -6.696 6.878 1.00 0.00 15 LEU A O 7
ATOM 5105 N N . PRO A 1 16 ? -4.752 -4.497 6.448 1.00 0.00 16 PRO A N 7
ATOM 5106 C CA . PRO A 1 16 ? -3.536 -4.108 7.170 1.00 0.00 16 PRO A CA 7
ATOM 5107 C C . PRO A 1 16 ? -3.495 -4.691 8.579 1.00 0.00 16 PRO A C 7
ATOM 5108 O O . PRO A 1 16 ? -2.421 -4.887 9.148 1.00 0.00 16 PRO A O 7
ATOM 5119 N N . ASN A 1 17 ? -4.669 -4.973 9.134 1.00 0.00 17 ASN A N 7
ATOM 5120 C CA . ASN A 1 17 ? -4.768 -5.540 10.474 1.00 0.00 17 ASN A CA 7
ATOM 5121 C C . ASN A 1 17 ? -4.620 -7.060 10.439 1.00 0.00 17 ASN A C 7
ATOM 5122 O O . ASN A 1 17 ? -4.363 -7.690 11.464 1.00 0.00 17 ASN A O 7
ATOM 5133 N N . ASN A 1 18 ? -4.785 -7.644 9.252 1.00 0.00 18 ASN A N 7
ATOM 5134 C CA . ASN A 1 18 ? -4.670 -9.090 9.084 1.00 0.00 18 ASN A CA 7
ATOM 5135 C C . ASN A 1 18 ? -5.829 -9.813 9.763 1.00 0.00 18 ASN A C 7
ATOM 5136 O O . ASN A 1 18 ? -5.721 -10.237 10.913 1.00 0.00 18 ASN A O 7
ATOM 5147 N N . ASP A 1 19 ? -6.937 -9.951 9.041 1.00 0.00 19 ASP A N 7
ATOM 5148 C CA . ASP A 1 19 ? -8.117 -10.625 9.572 1.00 0.00 19 ASP A CA 7
ATOM 5149 C C . ASP A 1 19 ? -8.975 -11.194 8.447 1.00 0.00 19 ASP A C 7
ATOM 5150 O O . ASP A 1 19 ? -10.182 -11.383 8.609 1.00 0.00 19 ASP A O 7
ATOM 5159 N N . LYS A 1 20 ? -8.348 -11.472 7.305 1.00 0.00 20 LYS A N 7
ATOM 5160 C CA . LYS A 1 20 ? -9.057 -12.022 6.154 1.00 0.00 20 LYS A CA 7
ATOM 5161 C C . LYS A 1 20 ? -10.114 -11.045 5.645 1.00 0.00 20 LYS A C 7
ATOM 5162 O O . LYS A 1 20 ? -10.830 -10.424 6.430 1.00 0.00 20 LYS A O 7
ATOM 5181 N N . GLY A 1 21 ? -10.206 -10.916 4.325 1.00 0.00 21 GLY A N 7
ATOM 5182 C CA . GLY A 1 21 ? -11.178 -10.014 3.737 1.00 0.00 21 GLY A CA 7
ATOM 5183 C C . GLY A 1 21 ? -11.363 -10.245 2.249 1.00 0.00 21 GLY A C 7
ATOM 5184 O O . GLY A 1 21 ? -11.013 -11.304 1.728 1.00 0.00 21 GLY A O 7
ATOM 5188 N N . THR A 1 22 ? -11.913 -9.246 1.566 1.00 0.00 22 THR A N 7
ATOM 5189 C CA . THR A 1 22 ? -12.150 -9.334 0.129 1.00 0.00 22 THR A CA 7
ATOM 5190 C C . THR A 1 22 ? -11.448 -8.193 -0.600 1.00 0.00 22 THR A C 7
ATOM 5191 O O . THR A 1 22 ? -11.319 -7.094 -0.066 1.00 0.00 22 THR A O 7
ATOM 5202 N N . CYS A 1 23 ? -10.985 -8.462 -1.816 1.00 0.00 23 CYS A N 7
ATOM 5203 C CA . CYS A 1 23 ? -10.285 -7.452 -2.602 1.00 0.00 23 CYS A CA 7
ATOM 5204 C C . CYS A 1 23 ? -11.032 -7.144 -3.896 1.00 0.00 23 CYS A C 7
ATOM 5205 O O . CYS A 1 23 ? -11.275 -8.029 -4.716 1.00 0.00 23 CYS A O 7
ATOM 5212 N N . LYS A 1 24 ? -11.388 -5.873 -4.069 1.00 0.00 24 LYS A N 7
ATOM 5213 C CA . LYS A 1 24 ? -12.103 -5.427 -5.258 1.00 0.00 24 LYS A CA 7
ATOM 5214 C C . LYS A 1 24 ? -11.662 -4.022 -5.649 1.00 0.00 24 LYS A C 7
ATOM 5215 O O . LYS A 1 24 ? -10.965 -3.347 -4.891 1.00 0.00 24 LYS A O 7
ATOM 5234 N N . SER A 1 25 ? -12.069 -3.581 -6.836 1.00 0.00 25 SER A N 7
ATOM 5235 C CA . SER A 1 25 ? -11.710 -2.253 -7.321 1.00 0.00 25 SER A CA 7
ATOM 5236 C C . SER A 1 25 ? -12.147 -1.177 -6.332 1.00 0.00 25 SER A C 7
ATOM 5237 O O . SER A 1 25 ? -12.729 -1.480 -5.290 1.00 0.00 25 SER A O 7
ATOM 5245 N N . LEU A 1 26 ? -11.864 0.077 -6.664 1.00 0.00 26 LEU A N 7
ATOM 5246 C CA . LEU A 1 26 ? -12.231 1.195 -5.802 1.00 0.00 26 LEU A CA 7
ATOM 5247 C C . LEU A 1 26 ? -13.549 1.818 -6.252 1.00 0.00 26 LEU A C 7
ATOM 5248 O O . LEU A 1 26 ? -13.772 3.016 -6.079 1.00 0.00 26 LEU A O 7
ATOM 5264 N N . LEU A 1 27 ? -14.420 0.996 -6.830 1.00 0.00 27 LEU A N 7
ATOM 5265 C CA . LEU A 1 27 ? -15.716 1.466 -7.304 1.00 0.00 27 LEU A CA 7
ATOM 5266 C C . LEU A 1 27 ? -16.776 0.379 -7.152 1.00 0.00 27 LEU A C 7
ATOM 5267 O O . LEU A 1 27 ? -17.736 0.323 -7.921 1.00 0.00 27 LEU A O 7
ATOM 5283 N N . GLN A 1 28 ? -16.596 -0.482 -6.156 1.00 0.00 28 GLN A N 7
ATOM 5284 C CA . GLN A 1 28 ? -17.538 -1.567 -5.905 1.00 0.00 28 GLN A CA 7
ATOM 5285 C C . GLN A 1 28 ? -17.947 -1.605 -4.436 1.00 0.00 28 GLN A C 7
ATOM 5286 O O . GLN A 1 28 ? -19.128 -1.739 -4.114 1.00 0.00 28 GLN A O 7
ATOM 5300 N N . CYS A 1 29 ? -16.965 -1.485 -3.548 1.00 0.00 29 CYS A N 7
ATOM 5301 C CA . CYS A 1 29 ? -17.225 -1.505 -2.113 1.00 0.00 29 CYS A CA 7
ATOM 5302 C C . CYS A 1 29 ? -18.178 -0.381 -1.719 1.00 0.00 29 CYS A C 7
ATOM 5303 O O . CYS A 1 29 ? -17.862 0.799 -1.874 1.00 0.00 29 CYS A O 7
ATOM 5310 N N . ASP A 1 30 ? -19.348 -0.755 -1.208 1.00 0.00 30 ASP A N 7
ATOM 5311 C CA . ASP A 1 30 ? -20.351 0.219 -0.795 1.00 0.00 30 ASP A CA 7
ATOM 5312 C C . ASP A 1 30 ? -19.795 1.160 0.269 1.00 0.00 30 ASP A C 7
ATOM 5313 O O . ASP A 1 30 ? -20.051 2.364 0.244 1.00 0.00 30 ASP A O 7
ATOM 5322 N N . VAL A 1 31 ? -19.033 0.603 1.202 1.00 0.00 31 VAL A N 7
ATOM 5323 C CA . VAL A 1 31 ? -18.440 1.393 2.274 1.00 0.00 31 VAL A CA 7
ATOM 5324 C C . VAL A 1 31 ? -17.411 2.373 1.725 1.00 0.00 31 VAL A C 7
ATOM 5325 O O . VAL A 1 31 ? -17.317 3.510 2.180 1.00 0.00 31 VAL A O 7
ATOM 5338 N N . ALA A 1 32 ? -16.644 1.923 0.741 1.00 0.00 32 ALA A N 7
ATOM 5339 C CA . ALA A 1 32 ? -15.625 2.764 0.128 1.00 0.00 32 ALA A CA 7
ATOM 5340 C C . ALA A 1 32 ? -16.259 3.945 -0.596 1.00 0.00 32 ALA A C 7
ATOM 5341 O O . ALA A 1 32 ? -15.720 5.051 -0.595 1.00 0.00 32 ALA A O 7
ATOM 5348 N N . SER A 1 33 ? -17.407 3.700 -1.218 1.00 0.00 33 SER A N 7
ATOM 5349 C CA . SER A 1 33 ? -18.120 4.739 -1.952 1.00 0.00 33 SER A CA 7
ATOM 5350 C C . SER A 1 33 ? -18.635 5.829 -1.018 1.00 0.00 33 SER A C 7
ATOM 5351 O O . SER A 1 33 ? -18.609 7.011 -1.359 1.00 0.00 33 SER A O 7
ATOM 5359 N N . LYS A 1 34 ? -19.109 5.427 0.157 1.00 0.00 34 LYS A N 7
ATOM 5360 C CA . LYS A 1 34 ? -19.634 6.380 1.128 1.00 0.00 34 LYS A CA 7
ATOM 5361 C C . LYS A 1 34 ? -18.522 7.272 1.676 1.00 0.00 34 LYS A C 7
ATOM 5362 O O . LYS A 1 34 ? -18.754 8.436 2.005 1.00 0.00 34 LYS A O 7
ATOM 5381 N N . ILE A 1 35 ? -17.315 6.723 1.770 1.00 0.00 35 ILE A N 7
ATOM 5382 C CA . ILE A 1 35 ? -16.173 7.477 2.276 1.00 0.00 35 ILE A CA 7
ATOM 5383 C C . ILE A 1 35 ? -15.737 8.539 1.271 1.00 0.00 35 ILE A C 7
ATOM 5384 O O . ILE A 1 35 ? -15.320 9.634 1.652 1.00 0.00 35 ILE A O 7
ATOM 5400 N N . ILE A 1 36 ? -15.836 8.208 -0.010 1.00 0.00 36 ILE A N 7
ATOM 5401 C CA . ILE A 1 36 ? -15.454 9.131 -1.073 1.00 0.00 36 ILE A CA 7
ATOM 5402 C C . ILE A 1 36 ? -16.488 10.242 -1.229 1.00 0.00 36 ILE A C 7
ATOM 5403 O O . ILE A 1 36 ? -16.150 11.376 -1.568 1.00 0.00 36 ILE A O 7
ATOM 5419 N N . SER A 1 37 ? -17.749 9.908 -0.980 1.00 0.00 37 SER A N 7
ATOM 5420 C CA . SER A 1 37 ? -18.834 10.877 -1.092 1.00 0.00 37 SER A CA 7
ATOM 5421 C C . SER A 1 37 ? -19.212 11.449 0.275 1.00 0.00 37 SER A C 7
ATOM 5422 O O . SER A 1 37 ? -20.049 12.346 0.369 1.00 0.00 37 SER A O 7
ATOM 5430 N N . LYS A 1 38 ? -18.590 10.928 1.332 1.00 0.00 38 LYS A N 7
ATOM 5431 C CA . LYS A 1 38 ? -18.867 11.394 2.687 1.00 0.00 38 LYS A CA 7
ATOM 5432 C C . LYS A 1 38 ? -18.596 12.889 2.816 1.00 0.00 38 LYS A C 7
ATOM 5433 O O . LYS A 1 38 ? -19.522 13.700 2.834 1.00 0.00 38 LYS A O 7
ATOM 5452 N N . LYS A 1 39 ? -17.320 13.245 2.901 1.00 0.00 39 LYS A N 7
ATOM 5453 C CA . LYS A 1 39 ? -16.920 14.642 3.027 1.00 0.00 39 LYS A CA 7
ATOM 5454 C C . LYS A 1 39 ? -15.463 14.833 2.603 1.00 0.00 39 LYS A C 7
ATOM 5455 O O . LYS A 1 39 ? -15.185 15.496 1.604 1.00 0.00 39 LYS A O 7
ATOM 5474 N N . PRO A 1 40 ? -14.507 14.254 3.356 1.00 0.00 40 PRO A N 7
ATOM 5475 C CA . PRO A 1 40 ? -13.080 14.376 3.043 1.00 0.00 40 PRO A CA 7
ATOM 5476 C C . PRO A 1 40 ? -12.678 13.538 1.831 1.00 0.00 40 PRO A C 7
ATOM 5477 O O . PRO A 1 40 ? -13.346 12.563 1.488 1.00 0.00 40 PRO A O 7
ATOM 5488 N N . ARG A 1 41 ? -11.581 13.928 1.190 1.00 0.00 41 ARG A N 7
ATOM 5489 C CA . ARG A 1 41 ? -11.082 13.217 0.018 1.00 0.00 41 ARG A CA 7
ATOM 5490 C C . ARG A 1 41 ? -9.820 13.881 -0.521 1.00 0.00 41 ARG A C 7
ATOM 5491 O O . ARG A 1 41 ? -9.863 14.609 -1.513 1.00 0.00 41 ARG A O 7
ATOM 5512 N N . THR A 1 42 ? -8.695 13.629 0.142 1.00 0.00 42 THR A N 7
ATOM 5513 C CA . THR A 1 42 ? -7.421 14.205 -0.269 1.00 0.00 42 THR A CA 7
ATOM 5514 C C . THR A 1 42 ? -6.400 13.115 -0.578 1.00 0.00 42 THR A C 7
ATOM 5515 O O . THR A 1 42 ? -6.741 11.934 -0.662 1.00 0.00 42 THR A O 7
ATOM 5526 N N . ALA A 1 43 ? -5.145 13.520 -0.745 1.00 0.00 43 ALA A N 7
ATOM 5527 C CA . ALA A 1 43 ? -4.067 12.584 -1.046 1.00 0.00 43 ALA A CA 7
ATOM 5528 C C . ALA A 1 43 ? -3.958 11.501 0.021 1.00 0.00 43 ALA A C 7
ATOM 5529 O O . ALA A 1 43 ? -3.591 10.362 -0.272 1.00 0.00 43 ALA A O 7
ATOM 5536 N N . GLN A 1 44 ? -4.273 11.861 1.259 1.00 0.00 44 GLN A N 7
ATOM 5537 C CA . GLN A 1 44 ? -4.204 10.919 2.370 1.00 0.00 44 GLN A CA 7
ATOM 5538 C C . GLN A 1 44 ? -5.125 9.726 2.131 1.00 0.00 44 GLN A C 7
ATOM 5539 O O . GLN A 1 44 ? -4.839 8.611 2.568 1.00 0.00 44 GLN A O 7
ATOM 5553 N N . ASP A 1 45 ? -6.229 9.966 1.436 1.00 0.00 45 ASP A N 7
ATOM 5554 C CA . ASP A 1 45 ? -7.190 8.910 1.139 1.00 0.00 45 ASP A CA 7
ATOM 5555 C C . ASP A 1 45 ? -6.622 7.922 0.124 1.00 0.00 45 ASP A C 7
ATOM 5556 O O . ASP A 1 45 ? -6.887 6.723 0.194 1.00 0.00 45 ASP A O 7
ATOM 5565 N N . GLU A 1 46 ? -5.848 8.437 -0.826 1.00 0.00 46 GLU A N 7
ATOM 5566 C CA . GLU A 1 46 ? -5.251 7.604 -1.864 1.00 0.00 46 GLU A CA 7
ATOM 5567 C C . GLU A 1 46 ? -4.178 6.686 -1.290 1.00 0.00 46 GLU A C 7
ATOM 5568 O O . GLU A 1 46 ? -4.052 5.531 -1.696 1.00 0.00 46 GLU A O 7
ATOM 5580 N N . LYS A 1 47 ? -3.407 7.199 -0.340 1.00 0.00 47 LYS A N 7
ATOM 5581 C CA . LYS A 1 47 ? -2.356 6.409 0.284 1.00 0.00 47 LYS A CA 7
ATOM 5582 C C . LYS A 1 47 ? -2.962 5.293 1.123 1.00 0.00 47 LYS A C 7
ATOM 5583 O O . LYS A 1 47 ? -2.439 4.178 1.168 1.00 0.00 47 LYS A O 7
ATOM 5602 N N . PHE A 1 48 ? -4.074 5.599 1.783 1.00 0.00 48 PHE A N 7
ATOM 5603 C CA . PHE A 1 48 ? -4.759 4.621 2.618 1.00 0.00 48 PHE A CA 7
ATOM 5604 C C . PHE A 1 48 ? -5.254 3.450 1.782 1.00 0.00 48 PHE A C 7
ATOM 5605 O O . PHE A 1 48 ? -5.062 2.291 2.148 1.00 0.00 48 PHE A O 7
ATOM 5622 N N . LEU A 1 49 ? -5.881 3.758 0.654 1.00 0.00 49 LEU A N 7
ATOM 5623 C CA . LEU A 1 49 ? -6.387 2.720 -0.234 1.00 0.00 49 LEU A CA 7
ATOM 5624 C C . LEU A 1 49 ? -5.229 2.013 -0.925 1.00 0.00 49 LEU A C 7
ATOM 5625 O O . LEU A 1 49 ? -5.289 0.813 -1.196 1.00 0.00 49 LEU A O 7
ATOM 5641 N N . ARG A 1 50 ? -4.168 2.766 -1.195 1.00 0.00 50 ARG A N 7
ATOM 5642 C CA . ARG A 1 50 ? -2.984 2.216 -1.842 1.00 0.00 50 ARG A CA 7
ATOM 5643 C C . ARG A 1 50 ? -2.278 1.227 -0.920 1.00 0.00 50 ARG A C 7
ATOM 5644 O O . ARG A 1 50 ? -1.729 0.223 -1.374 1.00 0.00 50 ARG A O 7
ATOM 5665 N N . GLU A 1 51 ? -2.298 1.518 0.377 1.00 0.00 51 GLU A N 7
ATOM 5666 C CA . GLU A 1 51 ? -1.662 0.655 1.366 1.00 0.00 51 GLU A CA 7
ATOM 5667 C C . GLU A 1 51 ? -2.468 -0.625 1.570 1.00 0.00 51 GLU A C 7
ATOM 5668 O O . GLU A 1 51 ? -1.905 -1.692 1.815 1.00 0.00 51 GLU A O 7
ATOM 5680 N N . SER A 1 52 ? -3.788 -0.509 1.468 1.00 0.00 52 SER A N 7
ATOM 5681 C CA . SER A 1 52 ? -4.671 -1.655 1.642 1.00 0.00 52 SER A CA 7
ATOM 5682 C C . SER A 1 52 ? -5.060 -2.251 0.293 1.00 0.00 52 SER A C 7
ATOM 5683 O O . SER A 1 52 ? -6.196 -2.687 0.100 1.00 0.00 52 SER A O 7
ATOM 5691 N N . ALA A 1 53 ? -4.111 -2.270 -0.637 1.00 0.00 53 ALA A N 7
ATOM 5692 C CA . ALA A 1 53 ? -4.355 -2.814 -1.968 1.00 0.00 53 ALA A CA 7
ATOM 5693 C C . ALA A 1 53 ? -3.581 -4.108 -2.182 1.00 0.00 53 ALA A C 7
ATOM 5694 O O . ALA A 1 53 ? -2.359 -4.144 -2.042 1.00 0.00 53 ALA A O 7
ATOM 5701 N N . CYS A 1 54 ? -4.301 -5.174 -2.523 1.00 0.00 54 CYS A N 7
ATOM 5702 C CA . CYS A 1 54 ? -3.680 -6.473 -2.758 1.00 0.00 54 CYS A CA 7
ATOM 5703 C C . CYS A 1 54 ? -2.912 -6.477 -4.076 1.00 0.00 54 CYS A C 7
ATOM 5704 O O . CYS A 1 54 ? -3.355 -7.064 -5.063 1.00 0.00 54 CYS A O 7
ATOM 5711 N N . GLY A 1 55 ? -1.758 -5.818 -4.084 1.00 0.00 55 GLY A N 7
ATOM 5712 C CA . GLY A 1 55 ? -0.946 -5.759 -5.285 1.00 0.00 55 GLY A CA 7
ATOM 5713 C C . GLY A 1 55 ? -0.296 -4.404 -5.480 1.00 0.00 55 GLY A C 7
ATOM 5714 O O . GLY A 1 55 ? -0.452 -3.509 -4.649 1.00 0.00 55 GLY A O 7
ATOM 5718 N N . PHE A 1 56 ? 0.435 -4.252 -6.579 1.00 0.00 56 PHE A N 7
ATOM 5719 C CA . PHE A 1 56 ? 1.111 -2.996 -6.881 1.00 0.00 56 PHE A CA 7
ATOM 5720 C C . PHE A 1 56 ? 0.978 -2.648 -8.359 1.00 0.00 56 PHE A C 7
ATOM 5721 O O . PHE A 1 56 ? 1.965 -2.628 -9.096 1.00 0.00 56 PHE A O 7
ATOM 5738 N N . ASP A 1 57 ? -0.248 -2.371 -8.789 1.00 0.00 57 ASP A N 7
ATOM 5739 C CA . ASP A 1 57 ? -0.511 -2.023 -10.180 1.00 0.00 57 ASP A CA 7
ATOM 5740 C C . ASP A 1 57 ? -0.829 -0.537 -10.318 1.00 0.00 57 ASP A C 7
ATOM 5741 O O . ASP A 1 57 ? -1.267 0.106 -9.363 1.00 0.00 57 ASP A O 7
ATOM 5750 N N . GLY A 1 58 ? -0.606 0.002 -11.513 1.00 0.00 58 GLY A N 7
ATOM 5751 C CA . GLY A 1 58 ? -0.875 1.409 -11.753 1.00 0.00 58 GLY A CA 7
ATOM 5752 C C . GLY A 1 58 ? -2.133 1.628 -12.567 1.00 0.00 58 GLY A C 7
ATOM 5753 O O . GLY A 1 58 ? -2.958 2.478 -12.231 1.00 0.00 58 GLY A O 7
ATOM 5757 N N . GLN A 1 59 ? -2.282 0.860 -13.642 1.00 0.00 59 GLN A N 7
ATOM 5758 C CA . GLN A 1 59 ? -3.450 0.974 -14.508 1.00 0.00 59 GLN A CA 7
ATOM 5759 C C . GLN A 1 59 ? -4.642 0.223 -13.921 1.00 0.00 59 GLN A C 7
ATOM 5760 O O . GLN A 1 59 ? -5.793 0.583 -14.160 1.00 0.00 59 GLN A O 7
ATOM 5774 N N . THR A 1 60 ? -4.356 -0.825 -13.154 1.00 0.00 60 THR A N 7
ATOM 5775 C CA . THR A 1 60 ? -5.405 -1.628 -12.535 1.00 0.00 60 THR A CA 7
ATOM 5776 C C . THR A 1 60 ? -5.505 -1.335 -11.040 1.00 0.00 60 THR A C 7
ATOM 5777 O O . THR A 1 60 ? -4.899 -2.028 -10.222 1.00 0.00 60 THR A O 7
ATOM 5788 N N . PRO A 1 61 ? -6.278 -0.302 -10.660 1.00 0.00 61 PRO A N 7
ATOM 5789 C CA . PRO A 1 61 ? -6.455 0.076 -9.255 1.00 0.00 61 PRO A CA 7
ATOM 5790 C C . PRO A 1 61 ? -7.260 -0.957 -8.477 1.00 0.00 61 PRO A C 7
ATOM 5791 O O . PRO A 1 61 ? -8.305 -1.420 -8.937 1.00 0.00 61 PRO A O 7
ATOM 5802 N N . LYS A 1 62 ? -6.769 -1.318 -7.296 1.00 0.00 62 LYS A N 7
ATOM 5803 C CA . LYS A 1 62 ? -7.446 -2.298 -6.455 1.00 0.00 62 LYS A CA 7
ATOM 5804 C C . LYS A 1 62 ? -7.433 -1.865 -4.992 1.00 0.00 62 LYS A C 7
ATOM 5805 O O . LYS A 1 62 ? -6.596 -1.064 -4.578 1.00 0.00 62 LYS A O 7
ATOM 5824 N N . VAL A 1 63 ? -8.368 -2.402 -4.215 1.00 0.00 63 VAL A N 7
ATOM 5825 C CA . VAL A 1 63 ? -8.467 -2.075 -2.798 1.00 0.00 63 VAL A CA 7
ATOM 5826 C C . VAL A 1 63 ? -8.900 -3.290 -1.985 1.00 0.00 63 VAL A C 7
ATOM 5827 O O . VAL A 1 63 ? -9.516 -4.215 -2.515 1.00 0.00 63 VAL A O 7
ATOM 5840 N N . CYS A 1 64 ? -8.573 -3.282 -0.698 1.00 0.00 64 CYS A N 7
ATOM 5841 C CA . CYS A 1 64 ? -8.928 -4.386 0.187 1.00 0.00 64 CYS A CA 7
ATOM 5842 C C . CYS A 1 64 ? -10.085 -4.001 1.102 1.00 0.00 64 CYS A C 7
ATOM 5843 O O . CYS A 1 64 ? -10.012 -3.013 1.833 1.00 0.00 64 CYS A O 7
ATOM 5850 N N . CYS A 1 65 ? -11.153 -4.790 1.056 1.00 0.00 65 CYS A N 7
ATOM 5851 C CA . CYS A 1 65 ? -12.330 -4.540 1.878 1.00 0.00 65 CYS A CA 7
ATOM 5852 C C . CYS A 1 65 ? -12.591 -5.716 2.819 1.00 0.00 65 CYS A C 7
ATOM 5853 O O . CYS A 1 65 ? -12.755 -6.850 2.371 1.00 0.00 65 CYS A O 7
ATOM 5860 N N . PRO A 1 66 ? -12.636 -5.465 4.141 1.00 0.00 66 PRO A N 7
ATOM 5861 C CA . PRO A 1 66 ? -12.882 -6.518 5.132 1.00 0.00 66 PRO A CA 7
ATOM 5862 C C . PRO A 1 66 ? -14.301 -7.067 5.047 1.00 0.00 66 PRO A C 7
ATOM 5863 O O . PRO A 1 66 ? -15.023 -6.803 4.085 1.00 0.00 66 PRO A O 7
ATOM 5874 N N . GLN A 1 11 ? -11.017 -11.231 -5.655 1.00 0.00 11 GLN A N 8
ATOM 5875 C CA . GLN A 1 11 ? -10.109 -12.202 -4.989 1.00 0.00 11 GLN A CA 8
ATOM 5876 C C . GLN A 1 11 ? -10.013 -11.932 -3.492 1.00 0.00 11 GLN A C 8
ATOM 5877 O O . GLN A 1 11 ? -10.228 -10.806 -3.037 1.00 0.00 11 GLN A O 8
ATOM 5891 N N . ALA A 1 12 ? -9.689 -12.969 -2.726 1.00 0.00 12 ALA A N 8
ATOM 5892 C CA . ALA A 1 12 ? -9.564 -12.843 -1.279 1.00 0.00 12 ALA A CA 8
ATOM 5893 C C . ALA A 1 12 ? -8.266 -12.140 -0.900 1.00 0.00 12 ALA A C 8
ATOM 5894 O O . ALA A 1 12 ? -7.180 -12.559 -1.302 1.00 0.00 12 ALA A O 8
ATOM 5901 N N . CYS A 1 13 ? -8.387 -11.068 -0.125 1.00 0.00 13 CYS A N 8
ATOM 5902 C CA . CYS A 1 13 ? -7.225 -10.301 0.309 1.00 0.00 13 CYS A CA 8
ATOM 5903 C C . CYS A 1 13 ? -7.140 -10.267 1.833 1.00 0.00 13 CYS A C 8
ATOM 5904 O O . CYS A 1 13 ? -8.150 -10.389 2.526 1.00 0.00 13 CYS A O 8
ATOM 5911 N N . THR A 1 14 ? -5.927 -10.093 2.347 1.00 0.00 14 THR A N 8
ATOM 5912 C CA . THR A 1 14 ? -5.707 -10.039 3.787 1.00 0.00 14 THR A CA 8
ATOM 5913 C C . THR A 1 14 ? -5.462 -8.604 4.244 1.00 0.00 14 THR A C 8
ATOM 5914 O O . THR A 1 14 ? -4.471 -7.980 3.865 1.00 0.00 14 THR A O 8
ATOM 5925 N N . LEU A 1 15 ? -6.373 -8.090 5.065 1.00 0.00 15 LEU A N 8
ATOM 5926 C CA . LEU A 1 15 ? -6.260 -6.729 5.581 1.00 0.00 15 LEU A CA 8
ATOM 5927 C C . LEU A 1 15 ? -4.947 -6.547 6.340 1.00 0.00 15 LEU A C 8
ATOM 5928 O O . LEU A 1 15 ? -4.321 -7.522 6.755 1.00 0.00 15 LEU A O 8
ATOM 5944 N N . PRO A 1 16 ? -4.512 -5.289 6.536 1.00 0.00 16 PRO A N 8
ATOM 5945 C CA . PRO A 1 16 ? -3.270 -4.987 7.254 1.00 0.00 16 PRO A CA 8
ATOM 5946 C C . PRO A 1 16 ? -3.202 -5.690 8.606 1.00 0.00 16 PRO A C 8
ATOM 5947 O O . PRO A 1 16 ? -2.118 -5.950 9.128 1.00 0.00 16 PRO A O 8
ATOM 5958 N N . ASN A 1 17 ? -4.368 -6.000 9.167 1.00 0.00 17 ASN A N 8
ATOM 5959 C CA . ASN A 1 17 ? -4.441 -6.679 10.454 1.00 0.00 17 ASN A CA 8
ATOM 5960 C C . ASN A 1 17 ? -4.322 -8.194 10.283 1.00 0.00 17 ASN A C 8
ATOM 5961 O O . ASN A 1 17 ? -4.048 -8.914 11.243 1.00 0.00 17 ASN A O 8
ATOM 5972 N N . ASN A 1 18 ? -4.532 -8.671 9.058 1.00 0.00 18 ASN A N 8
ATOM 5973 C CA . ASN A 1 18 ? -4.449 -10.098 8.762 1.00 0.00 18 ASN A CA 8
ATOM 5974 C C . ASN A 1 18 ? -5.609 -10.857 9.398 1.00 0.00 18 ASN A C 8
ATOM 5975 O O . ASN A 1 18 ? -5.492 -11.374 10.509 1.00 0.00 18 ASN A O 8
ATOM 5986 N N . ASP A 1 19 ? -6.729 -10.920 8.683 1.00 0.00 19 ASP A N 8
ATOM 5987 C CA . ASP A 1 19 ? -7.912 -11.616 9.176 1.00 0.00 19 ASP A CA 8
ATOM 5988 C C . ASP A 1 19 ? -8.773 -12.115 8.019 1.00 0.00 19 ASP A C 8
ATOM 5989 O O . ASP A 1 19 ? -9.978 -12.314 8.173 1.00 0.00 19 ASP A O 8
ATOM 5998 N N . LYS A 1 20 ? -8.149 -12.316 6.861 1.00 0.00 20 LYS A N 8
ATOM 5999 C CA . LYS A 1 20 ? -8.861 -12.792 5.680 1.00 0.00 20 LYS A CA 8
ATOM 6000 C C . LYS A 1 20 ? -9.913 -11.781 5.235 1.00 0.00 20 LYS A C 8
ATOM 6001 O O . LYS A 1 20 ? -10.650 -11.235 6.055 1.00 0.00 20 LYS A O 8
ATOM 6020 N N . GLY A 1 21 ? -9.978 -11.535 3.929 1.00 0.00 21 GLY A N 8
ATOM 6021 C CA . GLY A 1 21 ? -10.943 -10.588 3.404 1.00 0.00 21 GLY A CA 8
ATOM 6022 C C . GLY A 1 21 ? -11.086 -10.672 1.896 1.00 0.00 21 GLY A C 8
ATOM 6023 O O . GLY A 1 21 ? -10.696 -11.665 1.281 1.00 0.00 21 GLY A O 8
ATOM 6027 N N . THR A 1 22 ? -11.651 -9.625 1.304 1.00 0.00 22 THR A N 8
ATOM 6028 C CA . THR A 1 22 ? -11.853 -9.571 -0.140 1.00 0.00 22 THR A CA 8
ATOM 6029 C C . THR A 1 22 ? -11.181 -8.337 -0.735 1.00 0.00 22 THR A C 8
ATOM 6030 O O . THR A 1 22 ? -11.109 -7.290 -0.092 1.00 0.00 22 THR A O 8
ATOM 6041 N N . CYS A 1 23 ? -10.688 -8.466 -1.962 1.00 0.00 23 CYS A N 8
ATOM 6042 C CA . CYS A 1 23 ? -10.019 -7.355 -2.632 1.00 0.00 23 CYS A CA 8
ATOM 6043 C C . CYS A 1 23 ? -10.761 -6.957 -3.904 1.00 0.00 23 CYS A C 8
ATOM 6044 O O . CYS A 1 23 ? -10.946 -7.770 -4.810 1.00 0.00 23 CYS A O 8
ATOM 6051 N N . LYS A 1 24 ? -11.179 -5.697 -3.961 1.00 0.00 24 LYS A N 8
ATOM 6052 C CA . LYS A 1 24 ? -11.897 -5.178 -5.118 1.00 0.00 24 LYS A CA 8
ATOM 6053 C C . LYS A 1 24 ? -11.531 -3.717 -5.365 1.00 0.00 24 LYS A C 8
ATOM 6054 O O . LYS A 1 24 ? -10.893 -3.078 -4.529 1.00 0.00 24 LYS A O 8
ATOM 6073 N N . SER A 1 25 ? -11.940 -3.194 -6.517 1.00 0.00 25 SER A N 8
ATOM 6074 C CA . SER A 1 25 ? -11.655 -1.808 -6.868 1.00 0.00 25 SER A CA 8
ATOM 6075 C C . SER A 1 25 ? -12.224 -0.855 -5.820 1.00 0.00 25 SER A C 8
ATOM 6076 O O . SER A 1 25 ? -12.777 -1.287 -4.808 1.00 0.00 25 SER A O 8
ATOM 6084 N N . LEU A 1 26 ? -12.083 0.443 -6.068 1.00 0.00 26 LEU A N 8
ATOM 6085 C CA . LEU A 1 26 ? -12.583 1.457 -5.146 1.00 0.00 26 LEU A CA 8
ATOM 6086 C C . LEU A 1 26 ? -13.964 1.948 -5.566 1.00 0.00 26 LEU A C 8
ATOM 6087 O O . LEU A 1 26 ? -14.304 3.116 -5.372 1.00 0.00 26 LEU A O 8
ATOM 6103 N N . LEU A 1 27 ? -14.758 1.051 -6.142 1.00 0.00 27 LEU A N 8
ATOM 6104 C CA . LEU A 1 27 ? -16.104 1.393 -6.586 1.00 0.00 27 LEU A CA 8
ATOM 6105 C C . LEU A 1 27 ? -17.035 0.188 -6.481 1.00 0.00 27 LEU A C 8
ATOM 6106 O O . LEU A 1 27 ? -18.000 0.067 -7.235 1.00 0.00 27 LEU A O 8
ATOM 6122 N N . GLN A 1 28 ? -16.736 -0.701 -5.538 1.00 0.00 28 GLN A N 8
ATOM 6123 C CA . GLN A 1 28 ? -17.544 -1.897 -5.330 1.00 0.00 28 GLN A CA 8
ATOM 6124 C C . GLN A 1 28 ? -17.975 -2.013 -3.872 1.00 0.00 28 GLN A C 8
ATOM 6125 O O . GLN A 1 28 ? -19.146 -2.253 -3.578 1.00 0.00 28 GLN A O 8
ATOM 6139 N N . CYS A 1 29 ? -17.022 -1.839 -2.964 1.00 0.00 29 CYS A N 8
ATOM 6140 C CA . CYS A 1 29 ? -17.302 -1.923 -1.535 1.00 0.00 29 CYS A CA 8
ATOM 6141 C C . CYS A 1 29 ? -18.182 -0.760 -1.086 1.00 0.00 29 CYS A C 8
ATOM 6142 O O . CYS A 1 29 ? -17.988 0.378 -1.514 1.00 0.00 29 CYS A O 8
ATOM 6149 N N . ASP A 1 30 ? -19.149 -1.053 -0.222 1.00 0.00 30 ASP A N 8
ATOM 6150 C CA . ASP A 1 30 ? -20.058 -0.029 0.282 1.00 0.00 30 ASP A CA 8
ATOM 6151 C C . ASP A 1 30 ? -19.286 1.088 0.973 1.00 0.00 30 ASP A C 8
ATOM 6152 O O . ASP A 1 30 ? -19.594 2.268 0.803 1.00 0.00 30 ASP A O 8
ATOM 6161 N N . VAL A 1 31 ? -18.278 0.709 1.749 1.00 0.00 31 VAL A N 8
ATOM 6162 C CA . VAL A 1 31 ? -17.456 1.678 2.459 1.00 0.00 31 VAL A CA 8
ATOM 6163 C C . VAL A 1 31 ? -16.655 2.525 1.481 1.00 0.00 31 VAL A C 8
ATOM 6164 O O . VAL A 1 31 ? -16.490 3.728 1.674 1.00 0.00 31 VAL A O 8
ATOM 6177 N N . ALA A 1 32 ? -16.162 1.889 0.427 1.00 0.00 32 ALA A N 8
ATOM 6178 C CA . ALA A 1 32 ? -15.384 2.587 -0.586 1.00 0.00 32 ALA A CA 8
ATOM 6179 C C . ALA A 1 32 ? -16.228 3.648 -1.280 1.00 0.00 32 ALA A C 8
ATOM 6180 O O . ALA A 1 32 ? -15.741 4.725 -1.617 1.00 0.00 32 ALA A O 8
ATOM 6187 N N . SER A 1 33 ? -17.502 3.333 -1.489 1.00 0.00 33 SER A N 8
ATOM 6188 C CA . SER A 1 33 ? -18.424 4.254 -2.143 1.00 0.00 33 SER A CA 8
ATOM 6189 C C . SER A 1 33 ? -18.621 5.518 -1.313 1.00 0.00 33 SER A C 8
ATOM 6190 O O . SER A 1 33 ? -18.609 6.628 -1.843 1.00 0.00 33 SER A O 8
ATOM 6198 N N . LYS A 1 34 ? -18.808 5.340 -0.010 1.00 0.00 34 LYS A N 8
ATOM 6199 C CA . LYS A 1 34 ? -19.013 6.468 0.891 1.00 0.00 34 LYS A CA 8
ATOM 6200 C C . LYS A 1 34 ? -17.789 7.380 0.913 1.00 0.00 34 LYS A C 8
ATOM 6201 O O . LYS A 1 34 ? -17.910 8.593 1.085 1.00 0.00 34 LYS A O 8
ATOM 6220 N N . ILE A 1 35 ? -16.613 6.789 0.737 1.00 0.00 35 ILE A N 8
ATOM 6221 C CA . ILE A 1 35 ? -15.366 7.545 0.734 1.00 0.00 35 ILE A CA 8
ATOM 6222 C C . ILE A 1 35 ? -15.244 8.396 -0.531 1.00 0.00 35 ILE A C 8
ATOM 6223 O O . ILE A 1 35 ? -14.695 9.496 -0.505 1.00 0.00 35 ILE A O 8
ATOM 6239 N N . ILE A 1 36 ? -15.746 7.877 -1.639 1.00 0.00 36 ILE A N 8
ATOM 6240 C CA . ILE A 1 36 ? -15.684 8.595 -2.906 1.00 0.00 36 ILE A CA 8
ATOM 6241 C C . ILE A 1 36 ? -16.703 9.734 -2.946 1.00 0.00 36 ILE A C 8
ATOM 6242 O O . ILE A 1 36 ? -16.465 10.769 -3.569 1.00 0.00 36 ILE A O 8
ATOM 6258 N N . SER A 1 37 ? -17.844 9.531 -2.291 1.00 0.00 37 SER A N 8
ATOM 6259 C CA . SER A 1 37 ? -18.902 10.538 -2.269 1.00 0.00 37 SER A CA 8
ATOM 6260 C C . SER A 1 37 ? -18.997 11.264 -0.924 1.00 0.00 37 SER A C 8
ATOM 6261 O O . SER A 1 37 ? -19.853 12.130 -0.746 1.00 0.00 37 SER A O 8
ATOM 6269 N N . LYS A 1 38 ? -18.134 10.911 0.030 1.00 0.00 38 LYS A N 8
ATOM 6270 C CA . LYS A 1 38 ? -18.164 11.544 1.349 1.00 0.00 38 LYS A CA 8
ATOM 6271 C C . LYS A 1 38 ? -18.172 13.073 1.232 1.00 0.00 38 LYS A C 8
ATOM 6272 O O . LYS A 1 38 ? -19.237 13.689 1.169 1.00 0.00 38 LYS A O 8
ATOM 6291 N N . LYS A 1 39 ? -16.991 13.683 1.194 1.00 0.00 39 LYS A N 8
ATOM 6292 C CA . LYS A 1 39 ? -16.878 15.134 1.074 1.00 0.00 39 LYS A CA 8
ATOM 6293 C C . LYS A 1 39 ? -15.411 15.564 1.116 1.00 0.00 39 LYS A C 8
ATOM 6294 O O . LYS A 1 39 ? -14.869 16.033 0.115 1.00 0.00 39 LYS A O 8
ATOM 6313 N N . PRO A 1 40 ? -14.744 15.405 2.274 1.00 0.00 40 PRO A N 8
ATOM 6314 C CA . PRO A 1 40 ? -13.331 15.776 2.427 1.00 0.00 40 PRO A CA 8
ATOM 6315 C C . PRO A 1 40 ? -12.417 14.925 1.552 1.00 0.00 40 PRO A C 8
ATOM 6316 O O . PRO A 1 40 ? -12.337 13.709 1.719 1.00 0.00 40 PRO A O 8
ATOM 6327 N N . ARG A 1 41 ? -11.728 15.573 0.617 1.00 0.00 41 ARG A N 8
ATOM 6328 C CA . ARG A 1 41 ? -10.819 14.874 -0.285 1.00 0.00 41 ARG A CA 8
ATOM 6329 C C . ARG A 1 41 ? -9.396 15.397 -0.136 1.00 0.00 41 ARG A C 8
ATOM 6330 O O . ARG A 1 41 ? -9.047 16.444 -0.683 1.00 0.00 41 ARG A O 8
ATOM 6351 N N . THR A 1 42 ? -8.576 14.664 0.609 1.00 0.00 42 THR A N 8
ATOM 6352 C CA . THR A 1 42 ? -7.188 15.054 0.832 1.00 0.00 42 THR A CA 8
ATOM 6353 C C . THR A 1 42 ? -6.232 13.933 0.432 1.00 0.00 42 THR A C 8
ATOM 6354 O O . THR A 1 42 ? -6.639 12.783 0.268 1.00 0.00 42 THR A O 8
ATOM 6365 N N . ALA A 1 43 ? -4.958 14.280 0.281 1.00 0.00 43 ALA A N 8
ATOM 6366 C CA . ALA A 1 43 ? -3.933 13.313 -0.099 1.00 0.00 43 ALA A CA 8
ATOM 6367 C C . ALA A 1 43 ? -3.891 12.141 0.876 1.00 0.00 43 ALA A C 8
ATOM 6368 O O . ALA A 1 43 ? -3.582 11.013 0.491 1.00 0.00 43 ALA A O 8
ATOM 6375 N N . GLN A 1 44 ? -4.195 12.415 2.139 1.00 0.00 44 GLN A N 8
ATOM 6376 C CA . GLN A 1 44 ? -4.183 11.380 3.167 1.00 0.00 44 GLN A CA 8
ATOM 6377 C C . GLN A 1 44 ? -5.159 10.260 2.824 1.00 0.00 44 GLN A C 8
ATOM 6378 O O . GLN A 1 44 ? -4.948 9.104 3.194 1.00 0.00 44 GLN A O 8
ATOM 6392 N N . ASP A 1 45 ? -6.227 10.605 2.113 1.00 0.00 45 ASP A N 8
ATOM 6393 C CA . ASP A 1 45 ? -7.234 9.626 1.719 1.00 0.00 45 ASP A CA 8
ATOM 6394 C C . ASP A 1 45 ? -6.691 8.672 0.658 1.00 0.00 45 ASP A C 8
ATOM 6395 O O . ASP A 1 45 ? -7.017 7.484 0.654 1.00 0.00 45 ASP A O 8
ATOM 6404 N N . GLU A 1 46 ? -5.871 9.199 -0.244 1.00 0.00 46 GLU A N 8
ATOM 6405 C CA . GLU A 1 46 ? -5.291 8.393 -1.314 1.00 0.00 46 GLU A CA 8
ATOM 6406 C C . GLU A 1 46 ? -4.274 7.401 -0.765 1.00 0.00 46 GLU A C 8
ATOM 6407 O O . GLU A 1 46 ? -4.203 6.258 -1.213 1.00 0.00 46 GLU A O 8
ATOM 6419 N N . LYS A 1 47 ? -3.492 7.839 0.210 1.00 0.00 47 LYS A N 8
ATOM 6420 C CA . LYS A 1 47 ? -2.490 6.975 0.819 1.00 0.00 47 LYS A CA 8
ATOM 6421 C C . LYS A 1 47 ? -3.169 5.864 1.610 1.00 0.00 47 LYS A C 8
ATOM 6422 O O . LYS A 1 47 ? -2.704 4.724 1.632 1.00 0.00 47 LYS A O 8
ATOM 6441 N N . PHE A 1 48 ? -4.273 6.213 2.264 1.00 0.00 48 PHE A N 8
ATOM 6442 C CA . PHE A 1 48 ? -5.027 5.258 3.065 1.00 0.00 48 PHE A CA 8
ATOM 6443 C C . PHE A 1 48 ? -5.589 4.133 2.206 1.00 0.00 48 PHE A C 8
ATOM 6444 O O . PHE A 1 48 ? -5.496 2.959 2.569 1.00 0.00 48 PHE A O 8
ATOM 6461 N N . LEU A 1 49 ? -6.170 4.489 1.067 1.00 0.00 49 LEU A N 8
ATOM 6462 C CA . LEU A 1 49 ? -6.739 3.489 0.170 1.00 0.00 49 LEU A CA 8
ATOM 6463 C C . LEU A 1 49 ? -5.632 2.659 -0.469 1.00 0.00 49 LEU A C 8
ATOM 6464 O O . LEU A 1 49 ? -5.775 1.451 -0.654 1.00 0.00 49 LEU A O 8
ATOM 6480 N N . ARG A 1 50 ? -4.523 3.315 -0.791 1.00 0.00 50 ARG A N 8
ATOM 6481 C CA . ARG A 1 50 ? -3.384 2.638 -1.394 1.00 0.00 50 ARG A CA 8
ATOM 6482 C C . ARG A 1 50 ? -2.748 1.672 -0.401 1.00 0.00 50 ARG A C 8
ATOM 6483 O O . ARG A 1 50 ? -2.306 0.584 -0.771 1.00 0.00 50 ARG A O 8
ATOM 6504 N N . GLU A 1 51 ? -2.707 2.081 0.861 1.00 0.00 51 GLU A N 8
ATOM 6505 C CA . GLU A 1 51 ? -2.124 1.259 1.917 1.00 0.00 51 GLU A CA 8
ATOM 6506 C C . GLU A 1 51 ? -2.944 -0.010 2.136 1.00 0.00 51 GLU A C 8
ATOM 6507 O O . GLU A 1 51 ? -2.407 -1.046 2.534 1.00 0.00 51 GLU A O 8
ATOM 6519 N N . SER A 1 52 ? -4.243 0.077 1.876 1.00 0.00 52 SER A N 8
ATOM 6520 C CA . SER A 1 52 ? -5.135 -1.066 2.047 1.00 0.00 52 SER A CA 8
ATOM 6521 C C . SER A 1 52 ? -5.365 -1.784 0.720 1.00 0.00 52 SER A C 8
ATOM 6522 O O . SER A 1 52 ? -6.409 -2.402 0.513 1.00 0.00 52 SER A O 8
ATOM 6530 N N . ALA A 1 53 ? -4.384 -1.701 -0.174 1.00 0.00 53 ALA A N 8
ATOM 6531 C CA . ALA A 1 53 ? -4.483 -2.344 -1.478 1.00 0.00 53 ALA A CA 8
ATOM 6532 C C . ALA A 1 53 ? -3.607 -3.590 -1.540 1.00 0.00 53 ALA A C 8
ATOM 6533 O O . ALA A 1 53 ? -2.486 -3.600 -1.029 1.00 0.00 53 ALA A O 8
ATOM 6540 N N . CYS A 1 54 ? -4.124 -4.640 -2.169 1.00 0.00 54 CYS A N 8
ATOM 6541 C CA . CYS A 1 54 ? -3.387 -5.895 -2.297 1.00 0.00 54 CYS A CA 8
ATOM 6542 C C . CYS A 1 54 ? -2.533 -5.907 -3.562 1.00 0.00 54 CYS A C 8
ATOM 6543 O O . CYS A 1 54 ? -2.580 -6.854 -4.348 1.00 0.00 54 CYS A O 8
ATOM 6550 N N . GLY A 1 55 ? -1.746 -4.848 -3.752 1.00 0.00 55 GLY A N 8
ATOM 6551 C CA . GLY A 1 55 ? -0.885 -4.756 -4.920 1.00 0.00 55 GLY A CA 8
ATOM 6552 C C . GLY A 1 55 ? -1.603 -5.104 -6.212 1.00 0.00 55 GLY A C 8
ATOM 6553 O O . GLY A 1 55 ? -2.812 -4.903 -6.333 1.00 0.00 55 GLY A O 8
ATOM 6557 N N . PHE A 1 56 ? -0.855 -5.628 -7.178 1.00 0.00 56 PHE A N 8
ATOM 6558 C CA . PHE A 1 56 ? -1.424 -6.006 -8.468 1.00 0.00 56 PHE A CA 8
ATOM 6559 C C . PHE A 1 56 ? -1.996 -4.790 -9.188 1.00 0.00 56 PHE A C 8
ATOM 6560 O O . PHE A 1 56 ? -2.470 -3.846 -8.556 1.00 0.00 56 PHE A O 8
ATOM 6577 N N . ASP A 1 57 ? -1.945 -4.817 -10.516 1.00 0.00 57 ASP A N 8
ATOM 6578 C CA . ASP A 1 57 ? -2.458 -3.717 -11.325 1.00 0.00 57 ASP A CA 8
ATOM 6579 C C . ASP A 1 57 ? -1.699 -2.428 -11.033 1.00 0.00 57 ASP A C 8
ATOM 6580 O O . ASP A 1 57 ? -1.751 -1.902 -9.922 1.00 0.00 57 ASP A O 8
ATOM 6589 N N . GLY A 1 58 ? -0.993 -1.922 -12.040 1.00 0.00 58 GLY A N 8
ATOM 6590 C CA . GLY A 1 58 ? -0.235 -0.698 -11.870 1.00 0.00 58 GLY A CA 8
ATOM 6591 C C . GLY A 1 58 ? -1.046 0.541 -12.201 1.00 0.00 58 GLY A C 8
ATOM 6592 O O . GLY A 1 58 ? -0.769 1.626 -11.690 1.00 0.00 58 GLY A O 8
ATOM 6596 N N . GLN A 1 59 ? -2.050 0.379 -13.057 1.00 0.00 59 GLN A N 8
ATOM 6597 C CA . GLN A 1 59 ? -2.901 1.494 -13.454 1.00 0.00 59 GLN A CA 8
ATOM 6598 C C . GLN A 1 59 ? -4.274 1.391 -12.797 1.00 0.00 59 GLN A C 8
ATOM 6599 O O . GLN A 1 59 ? -4.848 2.396 -12.377 1.00 0.00 59 GLN A O 8
ATOM 6613 N N . THR A 1 60 ? -4.795 0.171 -12.711 1.00 0.00 60 THR A N 8
ATOM 6614 C CA . THR A 1 60 ? -6.101 -0.060 -12.104 1.00 0.00 60 THR A CA 8
ATOM 6615 C C . THR A 1 60 ? -5.995 -0.088 -10.579 1.00 0.00 60 THR A C 8
ATOM 6616 O O . THR A 1 60 ? -5.422 -1.016 -10.009 1.00 0.00 60 THR A O 8
ATOM 6627 N N . PRO A 1 61 ? -6.548 0.931 -9.895 1.00 0.00 61 PRO A N 8
ATOM 6628 C CA . PRO A 1 61 ? -6.507 1.007 -8.431 1.00 0.00 61 PRO A CA 8
ATOM 6629 C C . PRO A 1 61 ? -7.370 -0.063 -7.770 1.00 0.00 61 PRO A C 8
ATOM 6630 O O . PRO A 1 61 ? -8.488 -0.331 -8.208 1.00 0.00 61 PRO A O 8
ATOM 6641 N N . LYS A 1 62 ? -6.842 -0.672 -6.713 1.00 0.00 62 LYS A N 8
ATOM 6642 C CA . LYS A 1 62 ? -7.563 -1.712 -5.989 1.00 0.00 62 LYS A CA 8
ATOM 6643 C C . LYS A 1 62 ? -7.544 -1.441 -4.487 1.00 0.00 62 LYS A C 8
ATOM 6644 O O . LYS A 1 62 ? -6.713 -0.677 -3.997 1.00 0.00 62 LYS A O 8
ATOM 6663 N N . VAL A 1 63 ? -8.464 -2.073 -3.765 1.00 0.00 63 VAL A N 8
ATOM 6664 C CA . VAL A 1 63 ? -8.550 -1.896 -2.321 1.00 0.00 63 VAL A CA 8
ATOM 6665 C C . VAL A 1 63 ? -9.005 -3.179 -1.633 1.00 0.00 63 VAL A C 8
ATOM 6666 O O . VAL A 1 63 ? -9.662 -4.023 -2.240 1.00 0.00 63 VAL A O 8
ATOM 6679 N N . CYS A 1 64 ? -8.650 -3.318 -0.358 1.00 0.00 64 CYS A N 8
ATOM 6680 C CA . CYS A 1 64 ? -9.018 -4.496 0.418 1.00 0.00 64 CYS A CA 8
ATOM 6681 C C . CYS A 1 64 ? -10.212 -4.202 1.322 1.00 0.00 64 CYS A C 8
ATOM 6682 O O . CYS A 1 64 ? -10.238 -3.192 2.026 1.00 0.00 64 CYS A O 8
ATOM 6689 N N . CYS A 1 65 ? -11.200 -5.093 1.299 1.00 0.00 65 CYS A N 8
ATOM 6690 C CA . CYS A 1 65 ? -12.397 -4.930 2.116 1.00 0.00 65 CYS A CA 8
ATOM 6691 C C . CYS A 1 65 ? -12.723 -6.222 2.869 1.00 0.00 65 CYS A C 8
ATOM 6692 O O . CYS A 1 65 ? -13.045 -7.238 2.254 1.00 0.00 65 CYS A O 8
ATOM 6699 N N . PRO A 1 66 ? -12.646 -6.203 4.213 1.00 0.00 66 PRO A N 8
ATOM 6700 C CA . PRO A 1 66 ? -12.937 -7.384 5.031 1.00 0.00 66 PRO A CA 8
ATOM 6701 C C . PRO A 1 66 ? -14.417 -7.755 5.009 1.00 0.00 66 PRO A C 8
ATOM 6702 O O . PRO A 1 66 ? -14.784 -8.862 4.614 1.00 0.00 66 PRO A O 8
ATOM 6713 N N . GLN A 1 11 ? -11.761 -10.915 -5.326 1.00 0.00 11 GLN A N 9
ATOM 6714 C CA . GLN A 1 11 ? -10.544 -11.565 -4.774 1.00 0.00 11 GLN A CA 9
ATOM 6715 C C . GLN A 1 11 ? -10.408 -11.302 -3.277 1.00 0.00 11 GLN A C 9
ATOM 6716 O O . GLN A 1 11 ? -10.782 -10.235 -2.789 1.00 0.00 11 GLN A O 9
ATOM 6730 N N . ALA A 1 12 ? -9.872 -12.280 -2.555 1.00 0.00 12 ALA A N 9
ATOM 6731 C CA . ALA A 1 12 ? -9.689 -12.155 -1.113 1.00 0.00 12 ALA A CA 9
ATOM 6732 C C . ALA A 1 12 ? -8.293 -11.639 -0.780 1.00 0.00 12 ALA A C 9
ATOM 6733 O O . ALA A 1 12 ? -7.290 -12.251 -1.148 1.00 0.00 12 ALA A O 9
ATOM 6740 N N . CYS A 1 13 ? -8.235 -10.508 -0.082 1.00 0.00 13 CYS A N 9
ATOM 6741 C CA . CYS A 1 13 ? -6.959 -9.910 0.298 1.00 0.00 13 CYS A CA 9
ATOM 6742 C C . CYS A 1 13 ? -6.833 -9.831 1.819 1.00 0.00 13 CYS A C 9
ATOM 6743 O O . CYS A 1 13 ? -7.829 -9.892 2.540 1.00 0.00 13 CYS A O 9
ATOM 6750 N N . THR A 1 14 ? -5.600 -9.694 2.297 1.00 0.00 14 THR A N 9
ATOM 6751 C CA . THR A 1 14 ? -5.341 -9.606 3.727 1.00 0.00 14 THR A CA 9
ATOM 6752 C C . THR A 1 14 ? -4.965 -8.183 4.127 1.00 0.00 14 THR A C 9
ATOM 6753 O O . THR A 1 14 ? -3.934 -7.658 3.703 1.00 0.00 14 THR A O 9
ATOM 6764 N N . LEU A 1 15 ? -5.806 -7.565 4.948 1.00 0.00 15 LEU A N 9
ATOM 6765 C CA . LEU A 1 15 ? -5.564 -6.201 5.411 1.00 0.00 15 LEU A CA 9
ATOM 6766 C C . LEU A 1 15 ? -4.244 -6.115 6.173 1.00 0.00 15 LEU A C 9
ATOM 6767 O O . LEU A 1 15 ? -3.712 -7.131 6.619 1.00 0.00 15 LEU A O 9
ATOM 6783 N N . PRO A 1 16 ? -3.698 -4.897 6.342 1.00 0.00 16 PRO A N 9
ATOM 6784 C CA . PRO A 1 16 ? -2.438 -4.691 7.061 1.00 0.00 16 PRO A CA 9
ATOM 6785 C C . PRO A 1 16 ? -2.443 -5.364 8.430 1.00 0.00 16 PRO A C 9
ATOM 6786 O O . PRO A 1 16 ? -1.391 -5.706 8.969 1.00 0.00 16 PRO A O 9
ATOM 6797 N N . ASN A 1 17 ? -3.636 -5.556 8.985 1.00 0.00 17 ASN A N 9
ATOM 6798 C CA . ASN A 1 17 ? -3.781 -6.195 10.289 1.00 0.00 17 ASN A CA 9
ATOM 6799 C C . ASN A 1 17 ? -3.771 -7.718 10.161 1.00 0.00 17 ASN A C 9
ATOM 6800 O O . ASN A 1 17 ? -3.592 -8.430 11.149 1.00 0.00 17 ASN A O 9
ATOM 6811 N N . ASN A 1 18 ? -3.963 -8.211 8.938 1.00 0.00 18 ASN A N 9
ATOM 6812 C CA . ASN A 1 18 ? -3.974 -9.648 8.679 1.00 0.00 18 ASN A CA 9
ATOM 6813 C C . ASN A 1 18 ? -5.156 -10.319 9.372 1.00 0.00 18 ASN A C 9
ATOM 6814 O O . ASN A 1 18 ? -5.029 -10.830 10.484 1.00 0.00 18 ASN A O 9
ATOM 6825 N N . ASP A 1 19 ? -6.304 -10.319 8.702 1.00 0.00 19 ASP A N 9
ATOM 6826 C CA . ASP A 1 19 ? -7.509 -10.932 9.249 1.00 0.00 19 ASP A CA 9
ATOM 6827 C C . ASP A 1 19 ? -8.437 -11.409 8.134 1.00 0.00 19 ASP A C 9
ATOM 6828 O O . ASP A 1 19 ? -9.641 -11.555 8.339 1.00 0.00 19 ASP A O 9
ATOM 6837 N N . LYS A 1 20 ? -7.869 -11.654 6.956 1.00 0.00 20 LYS A N 9
ATOM 6838 C CA . LYS A 1 20 ? -8.647 -12.117 5.811 1.00 0.00 20 LYS A CA 9
ATOM 6839 C C . LYS A 1 20 ? -9.686 -11.078 5.400 1.00 0.00 20 LYS A C 9
ATOM 6840 O O . LYS A 1 20 ? -10.396 -10.529 6.243 1.00 0.00 20 LYS A O 9
ATOM 6859 N N . GLY A 1 21 ? -9.770 -10.813 4.101 1.00 0.00 21 GLY A N 9
ATOM 6860 C CA . GLY A 1 21 ? -10.727 -9.842 3.606 1.00 0.00 21 GLY A CA 9
ATOM 6861 C C . GLY A 1 21 ? -10.982 -9.979 2.118 1.00 0.00 21 GLY A C 9
ATOM 6862 O O . GLY A 1 21 ? -10.517 -10.926 1.483 1.00 0.00 21 GLY A O 9
ATOM 6866 N N . THR A 1 22 ? -11.722 -9.026 1.563 1.00 0.00 22 THR A N 9
ATOM 6867 C CA . THR A 1 22 ? -12.044 -9.029 0.143 1.00 0.00 22 THR A CA 9
ATOM 6868 C C . THR A 1 22 ? -11.617 -7.715 -0.497 1.00 0.00 22 THR A C 9
ATOM 6869 O O . THR A 1 22 ? -11.929 -6.647 0.018 1.00 0.00 22 THR A O 9
ATOM 6880 N N . CYS A 1 23 ? -10.906 -7.793 -1.614 1.00 0.00 23 CYS A N 9
ATOM 6881 C CA . CYS A 1 23 ? -10.447 -6.587 -2.292 1.00 0.00 23 CYS A CA 9
ATOM 6882 C C . CYS A 1 23 ? -11.022 -6.478 -3.699 1.00 0.00 23 CYS A C 9
ATOM 6883 O O . CYS A 1 23 ? -10.925 -7.408 -4.501 1.00 0.00 23 CYS A O 9
ATOM 6890 N N . LYS A 1 24 ? -11.612 -5.325 -3.985 1.00 0.00 24 LYS A N 9
ATOM 6891 C CA . LYS A 1 24 ? -12.204 -5.055 -5.290 1.00 0.00 24 LYS A CA 9
ATOM 6892 C C . LYS A 1 24 ? -12.017 -3.589 -5.654 1.00 0.00 24 LYS A C 9
ATOM 6893 O O . LYS A 1 24 ? -11.616 -2.781 -4.813 1.00 0.00 24 LYS A O 9
ATOM 6912 N N . SER A 1 25 ? -12.308 -3.239 -6.901 1.00 0.00 25 SER A N 9
ATOM 6913 C CA . SER A 1 25 ? -12.168 -1.861 -7.354 1.00 0.00 25 SER A CA 9
ATOM 6914 C C . SER A 1 25 ? -12.898 -0.911 -6.412 1.00 0.00 25 SER A C 9
ATOM 6915 O O . SER A 1 25 ? -13.580 -1.347 -5.485 1.00 0.00 25 SER A O 9
ATOM 6923 N N . LEU A 1 26 ? -12.752 0.387 -6.651 1.00 0.00 26 LEU A N 9
ATOM 6924 C CA . LEU A 1 26 ? -13.403 1.391 -5.817 1.00 0.00 26 LEU A CA 9
ATOM 6925 C C . LEU A 1 26 ? -14.819 1.685 -6.310 1.00 0.00 26 LEU A C 9
ATOM 6926 O O . LEU A 1 26 ? -15.248 2.838 -6.333 1.00 0.00 26 LEU A O 9
ATOM 6942 N N . LEU A 1 27 ? -15.541 0.637 -6.703 1.00 0.00 27 LEU A N 9
ATOM 6943 C CA . LEU A 1 27 ? -16.906 0.792 -7.192 1.00 0.00 27 LEU A CA 9
ATOM 6944 C C . LEU A 1 27 ? -17.757 -0.420 -6.824 1.00 0.00 27 LEU A C 9
ATOM 6945 O O . LEU A 1 27 ? -18.691 -0.774 -7.543 1.00 0.00 27 LEU A O 9
ATOM 6961 N N . GLN A 1 28 ? -17.429 -1.055 -5.702 1.00 0.00 28 GLN A N 9
ATOM 6962 C CA . GLN A 1 28 ? -18.166 -2.228 -5.248 1.00 0.00 28 GLN A CA 9
ATOM 6963 C C . GLN A 1 28 ? -18.512 -2.126 -3.765 1.00 0.00 28 GLN A C 9
ATOM 6964 O O . GLN A 1 28 ? -19.678 -2.220 -3.382 1.00 0.00 28 GLN A O 9
ATOM 6978 N N . CYS A 1 29 ? -17.490 -1.941 -2.933 1.00 0.00 29 CYS A N 9
ATOM 6979 C CA . CYS A 1 29 ? -17.690 -1.835 -1.490 1.00 0.00 29 CYS A CA 9
ATOM 6980 C C . CYS A 1 29 ? -18.663 -0.710 -1.150 1.00 0.00 29 CYS A C 9
ATOM 6981 O O . CYS A 1 29 ? -18.552 0.400 -1.668 1.00 0.00 29 CYS A O 9
ATOM 6988 N N . ASP A 1 30 ? -19.617 -1.009 -0.273 1.00 0.00 30 ASP A N 9
ATOM 6989 C CA . ASP A 1 30 ? -20.613 -0.025 0.140 1.00 0.00 30 ASP A CA 9
ATOM 6990 C C . ASP A 1 30 ? -19.962 1.104 0.916 1.00 0.00 30 ASP A C 9
ATOM 6991 O O . ASP A 1 30 ? -20.242 2.282 0.697 1.00 0.00 30 ASP A O 9
ATOM 7000 N N . VAL A 1 31 ? -19.090 0.715 1.822 1.00 0.00 31 VAL A N 9
ATOM 7001 C CA . VAL A 1 31 ? -18.366 1.664 2.658 1.00 0.00 31 VAL A CA 9
ATOM 7002 C C . VAL A 1 31 ? -17.547 2.625 1.805 1.00 0.00 31 VAL A C 9
ATOM 7003 O O . VAL A 1 31 ? -17.459 3.815 2.103 1.00 0.00 31 VAL A O 9
ATOM 7016 N N . ALA A 1 32 ? -16.955 2.103 0.741 1.00 0.00 32 ALA A N 9
ATOM 7017 C CA . ALA A 1 32 ? -16.153 2.920 -0.158 1.00 0.00 32 ALA A CA 9
ATOM 7018 C C . ALA A 1 32 ? -17.017 3.967 -0.849 1.00 0.00 32 ALA A C 9
ATOM 7019 O O . ALA A 1 32 ? -16.583 5.095 -1.073 1.00 0.00 32 ALA A O 9
ATOM 7026 N N . SER A 1 33 ? -18.244 3.581 -1.182 1.00 0.00 33 SER A N 9
ATOM 7027 C CA . SER A 1 33 ? -19.178 4.482 -1.846 1.00 0.00 33 SER A CA 9
ATOM 7028 C C . SER A 1 33 ? -19.528 5.665 -0.956 1.00 0.00 33 SER A C 9
ATOM 7029 O O . SER A 1 33 ? -19.544 6.810 -1.407 1.00 0.00 33 SER A O 9
ATOM 7037 N N . LYS A 1 34 ? -19.806 5.387 0.312 1.00 0.00 34 LYS A N 9
ATOM 7038 C CA . LYS A 1 34 ? -20.156 6.440 1.258 1.00 0.00 34 LYS A CA 9
ATOM 7039 C C . LYS A 1 34 ? -19.018 7.449 1.382 1.00 0.00 34 LYS A C 9
ATOM 7040 O O . 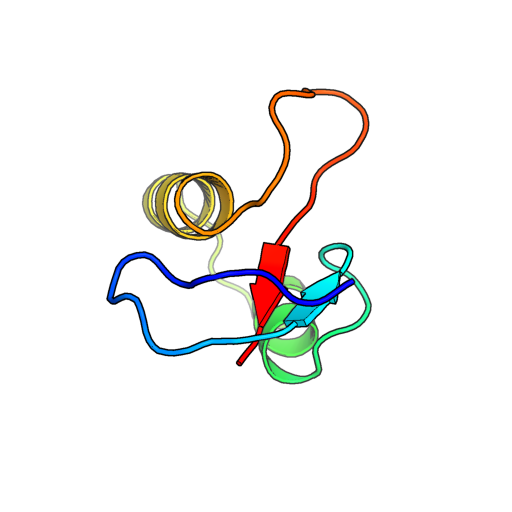LYS A 1 34 ? -19.255 8.646 1.532 1.00 0.00 34 LYS A O 9
ATOM 7059 N N . ILE A 1 35 ? -17.784 6.956 1.298 1.00 0.00 35 ILE A N 9
ATOM 7060 C CA . ILE A 1 35 ? -16.606 7.814 1.385 1.00 0.00 35 ILE A CA 9
ATOM 7061 C C . ILE A 1 35 ? -16.511 8.721 0.163 1.00 0.00 35 ILE A C 9
ATOM 7062 O O . ILE A 1 35 ? -16.086 9.873 0.262 1.00 0.00 35 ILE A O 9
ATOM 7078 N N . ILE A 1 36 ? -16.914 8.198 -0.987 1.00 0.00 36 ILE A N 9
ATOM 7079 C CA . ILE A 1 36 ? -16.883 8.968 -2.223 1.00 0.00 36 ILE A CA 9
ATOM 7080 C C . ILE A 1 36 ? -17.958 10.052 -2.212 1.00 0.00 36 ILE A C 9
ATOM 7081 O O . ILE A 1 36 ? -17.828 11.078 -2.880 1.00 0.00 36 ILE A O 9
ATOM 7097 N N . SER A 1 37 ? -19.021 9.817 -1.447 1.00 0.00 37 SER A N 9
ATOM 7098 C CA . SER A 1 37 ? -20.117 10.772 -1.350 1.00 0.00 37 SER A CA 9
ATOM 7099 C C . SER A 1 37 ? -19.860 11.796 -0.246 1.00 0.00 37 SER A C 9
ATOM 7100 O O . SER A 1 37 ? -20.223 12.965 -0.377 1.00 0.00 37 SER A O 9
ATOM 7108 N N . LYS A 1 38 ? -19.238 11.348 0.842 1.00 0.00 38 LYS A N 9
ATOM 7109 C CA . LYS A 1 38 ? -18.943 12.234 1.968 1.00 0.00 38 LYS A CA 9
ATOM 7110 C C . LYS A 1 38 ? -17.883 13.267 1.598 1.00 0.00 38 LYS A C 9
ATOM 7111 O O . LYS A 1 38 ? -18.152 14.468 1.594 1.00 0.00 38 LYS A O 9
ATOM 7130 N N . LYS A 1 39 ? -16.683 12.795 1.289 1.00 0.00 39 LYS A N 9
ATOM 7131 C CA . LYS A 1 39 ? -15.586 13.687 0.920 1.00 0.00 39 LYS A CA 9
ATOM 7132 C C . LYS A 1 39 ? -14.326 12.897 0.566 1.00 0.00 39 LYS A C 9
ATOM 7133 O O . LYS A 1 39 ? -13.416 12.767 1.385 1.00 0.00 39 LYS A O 9
ATOM 7152 N N . PRO A 1 40 ? -14.256 12.360 -0.664 1.00 0.00 40 PRO A N 9
ATOM 7153 C CA . PRO A 1 40 ? -13.103 11.585 -1.123 1.00 0.00 40 PRO A CA 9
ATOM 7154 C C . PRO A 1 40 ? -11.957 12.474 -1.594 1.00 0.00 40 PRO A C 9
ATOM 7155 O O . PRO A 1 40 ? -11.967 13.686 -1.379 1.00 0.00 40 PRO A O 9
ATOM 7166 N N . ARG A 1 41 ? -10.970 11.862 -2.241 1.00 0.00 41 ARG A N 9
ATOM 7167 C CA . ARG A 1 41 ? -9.814 12.595 -2.750 1.00 0.00 41 ARG A CA 9
ATOM 7168 C C . ARG A 1 41 ? -9.148 13.413 -1.646 1.00 0.00 41 ARG A C 9
ATOM 7169 O O . ARG A 1 41 ? -9.534 14.553 -1.388 1.00 0.00 41 ARG A O 9
ATOM 7190 N N . THR A 1 42 ? -8.147 12.824 -1.003 1.00 0.00 42 THR A N 9
ATOM 7191 C CA . THR A 1 42 ? -7.426 13.498 0.069 1.00 0.00 42 THR A CA 9
ATOM 7192 C C . THR A 1 42 ? -6.096 12.803 0.348 1.00 0.00 42 THR A C 9
ATOM 7193 O O . THR A 1 42 ? -5.944 11.609 0.088 1.00 0.00 42 THR A O 9
ATOM 7204 N N . ALA A 1 43 ? -5.138 13.556 0.877 1.00 0.00 43 ALA A N 9
ATOM 7205 C CA . ALA A 1 43 ? -3.824 13.009 1.190 1.00 0.00 43 ALA A CA 9
ATOM 7206 C C . ALA A 1 43 ? -3.935 11.832 2.152 1.00 0.00 43 ALA A C 9
ATOM 7207 O O . ALA A 1 43 ? -3.162 10.877 2.074 1.00 0.00 43 ALA A O 9
ATOM 7214 N N . GLN A 1 44 ? -4.906 11.905 3.057 1.00 0.00 44 GLN A N 9
ATOM 7215 C CA . GLN A 1 44 ? -5.122 10.843 4.032 1.00 0.00 44 GLN A CA 9
ATOM 7216 C C . GLN A 1 44 ? -5.759 9.628 3.369 1.00 0.00 44 GLN A C 9
ATOM 7217 O O . GLN A 1 44 ? -5.474 8.487 3.734 1.00 0.00 44 GLN A O 9
ATOM 7231 N N . ASP A 1 45 ? -6.619 9.881 2.391 1.00 0.00 45 ASP A N 9
ATOM 7232 C CA . ASP A 1 45 ? -7.293 8.809 1.670 1.00 0.00 45 ASP A CA 9
ATOM 7233 C C . ASP A 1 45 ? -6.306 8.052 0.789 1.00 0.00 45 ASP A C 9
ATOM 7234 O O . ASP A 1 45 ? -6.412 6.837 0.621 1.00 0.00 45 ASP A O 9
ATOM 7243 N N . GLU A 1 46 ? -5.348 8.782 0.226 1.00 0.00 46 GLU A N 9
ATOM 7244 C CA . GLU A 1 46 ? -4.340 8.183 -0.641 1.00 0.00 46 GLU A CA 9
ATOM 7245 C C . GLU A 1 46 ? -3.435 7.236 0.139 1.00 0.00 46 GLU A C 9
ATOM 7246 O O . GLU A 1 46 ? -3.103 6.151 -0.334 1.00 0.00 46 GLU A O 9
ATOM 7258 N N . LYS A 1 47 ? -3.043 7.651 1.336 1.00 0.00 47 LYS A N 9
ATOM 7259 C CA . LYS A 1 47 ? -2.179 6.831 2.176 1.00 0.00 47 LYS A CA 9
ATOM 7260 C C . LYS A 1 47 ? -2.921 5.588 2.655 1.00 0.00 47 LYS A C 9
ATOM 7261 O O . LYS A 1 47 ? -2.345 4.505 2.749 1.00 0.00 47 LYS A O 9
ATOM 7280 N N . PHE A 1 48 ? -4.203 5.757 2.959 1.00 0.00 48 PHE A N 9
ATOM 7281 C CA . PHE A 1 48 ? -5.030 4.655 3.431 1.00 0.00 48 PHE A CA 9
ATOM 7282 C C . PHE A 1 48 ? -5.261 3.627 2.330 1.00 0.00 48 PHE A C 9
ATOM 7283 O O . PHE A 1 48 ? -5.267 2.423 2.583 1.00 0.00 48 PHE A O 9
ATOM 7300 N N . LEU A 1 49 ? -5.450 4.106 1.105 1.00 0.00 49 LEU A N 9
ATOM 7301 C CA . LEU A 1 49 ? -5.680 3.217 -0.029 1.00 0.00 49 LEU A CA 9
ATOM 7302 C C . LEU A 1 49 ? -4.406 2.455 -0.382 1.00 0.00 49 LEU A C 9
ATOM 7303 O O . LEU A 1 49 ? -4.455 1.296 -0.792 1.00 0.00 49 LEU A O 9
ATOM 7319 N N . ARG A 1 50 ? -3.266 3.117 -0.213 1.00 0.00 50 ARG A N 9
ATOM 7320 C CA . ARG A 1 50 ? -1.976 2.505 -0.508 1.00 0.00 50 ARG A CA 9
ATOM 7321 C C . ARG A 1 50 ? -1.682 1.369 0.465 1.00 0.00 50 ARG A C 9
ATOM 7322 O O . ARG A 1 50 ? -1.111 0.345 0.088 1.00 0.00 50 ARG A O 9
ATOM 7343 N N . GLU A 1 51 ? -2.076 1.560 1.720 1.00 0.00 51 GLU A N 9
ATOM 7344 C CA . GLU A 1 51 ? -1.857 0.553 2.751 1.00 0.00 51 GLU A CA 9
ATOM 7345 C C . GLU A 1 51 ? -2.798 -0.632 2.564 1.00 0.00 51 GLU A C 9
ATOM 7346 O O . GLU A 1 51 ? -2.458 -1.766 2.898 1.00 0.00 51 GLU A O 9
ATOM 7358 N N . SER A 1 52 ? -3.984 -0.360 2.029 1.00 0.00 52 SER A N 9
ATOM 7359 C CA . SER A 1 52 ? -4.977 -1.403 1.796 1.00 0.00 52 SER A CA 9
ATOM 7360 C C . SER A 1 52 ? -5.324 -1.506 0.315 1.00 0.00 52 SER A C 9
ATOM 7361 O O . SER A 1 52 ? -6.497 -1.567 -0.058 1.00 0.00 52 SER A O 9
ATOM 7369 N N . ALA A 1 53 ? -4.297 -1.527 -0.530 1.00 0.00 53 ALA A N 9
ATOM 7370 C CA . ALA A 1 53 ? -4.494 -1.623 -1.970 1.00 0.00 53 ALA A CA 9
ATOM 7371 C C . ALA A 1 53 ? -4.224 -3.039 -2.466 1.00 0.00 53 ALA A C 9
ATOM 7372 O O . ALA A 1 53 ? -3.275 -3.691 -2.031 1.00 0.00 53 ALA A O 9
ATOM 7379 N N . CYS A 1 54 ? -5.067 -3.510 -3.378 1.00 0.00 54 CYS A N 9
ATOM 7380 C CA . CYS A 1 54 ? -4.926 -4.850 -3.935 1.00 0.00 54 CYS A CA 9
ATOM 7381 C C . CYS A 1 54 ? -4.347 -4.796 -5.344 1.00 0.00 54 CYS A C 9
ATOM 7382 O O . CYS A 1 54 ? -4.637 -5.655 -6.176 1.00 0.00 54 CYS A O 9
ATOM 7389 N N . GLY A 1 55 ? -3.532 -3.781 -5.606 1.00 0.00 55 GLY A N 9
ATOM 7390 C CA . GLY A 1 55 ? -2.931 -3.638 -6.917 1.00 0.00 55 GLY A CA 9
ATOM 7391 C C . GLY A 1 55 ? -1.876 -4.690 -7.192 1.00 0.00 55 GLY A C 9
ATOM 7392 O O . GLY A 1 55 ? -1.107 -5.058 -6.303 1.00 0.00 55 GLY A O 9
ATOM 7396 N N . PHE A 1 56 ? -1.836 -5.169 -8.428 1.00 0.00 56 PHE A N 9
ATOM 7397 C CA . PHE A 1 56 ? -0.868 -6.183 -8.828 1.00 0.00 56 PHE A CA 9
ATOM 7398 C C . PHE A 1 56 ? -0.325 -5.888 -10.223 1.00 0.00 56 PHE A C 9
ATOM 7399 O O . PHE A 1 56 ? 0.068 -6.798 -10.955 1.00 0.00 56 PHE A O 9
ATOM 7416 N N . ASP A 1 57 ? -0.306 -4.608 -10.586 1.00 0.00 57 ASP A N 9
ATOM 7417 C CA . ASP A 1 57 ? 0.186 -4.188 -11.890 1.00 0.00 57 ASP A CA 9
ATOM 7418 C C . ASP A 1 57 ? 1.077 -2.957 -11.761 1.00 0.00 57 ASP A C 9
ATOM 7419 O O . ASP A 1 57 ? 2.161 -2.898 -12.342 1.00 0.00 57 ASP A O 9
ATOM 7428 N N . GLY A 1 58 ? 0.613 -1.974 -10.995 1.00 0.00 58 GLY A N 9
ATOM 7429 C CA . GLY A 1 58 ? 1.380 -0.758 -10.801 1.00 0.00 58 GLY A CA 9
ATOM 7430 C C . GLY A 1 58 ? 0.666 0.471 -11.328 1.00 0.00 58 GLY A C 9
ATOM 7431 O O . GLY A 1 58 ? 1.302 1.406 -11.813 1.00 0.00 58 GLY A O 9
ATOM 7435 N N . GLN A 1 59 ? -0.662 0.469 -11.233 1.00 0.00 59 GLN A N 9
ATOM 7436 C CA . GLN A 1 59 ? -1.463 1.593 -11.705 1.00 0.00 59 GLN A CA 9
ATOM 7437 C C . GLN A 1 59 ? -2.950 1.342 -11.465 1.00 0.00 59 GLN A C 9
ATOM 7438 O O . GLN A 1 59 ? -3.695 2.258 -11.115 1.00 0.00 59 GLN A O 9
ATOM 7452 N N . THR A 1 60 ? -3.374 0.097 -11.657 1.00 0.00 60 THR A N 9
ATOM 7453 C CA . THR A 1 60 ? -4.771 -0.276 -11.466 1.00 0.00 60 THR A CA 9
ATOM 7454 C C . THR A 1 60 ? -5.244 0.073 -10.053 1.00 0.00 60 THR A C 9
ATOM 7455 O O . THR A 1 60 ? -4.720 -0.452 -9.069 1.00 0.00 60 THR A O 9
ATOM 7466 N N . PRO A 1 61 ? -6.244 0.968 -9.929 1.00 0.00 61 PRO A N 9
ATOM 7467 C CA . PRO A 1 61 ? -6.778 1.376 -8.625 1.00 0.00 61 PRO A CA 9
ATOM 7468 C C . PRO A 1 61 ? -7.604 0.279 -7.963 1.00 0.00 61 PRO A C 9
ATOM 7469 O O . PRO A 1 61 ? -8.661 -0.104 -8.466 1.00 0.00 61 PRO A O 9
ATOM 7480 N N . LYS A 1 62 ? -7.116 -0.223 -6.834 1.00 0.00 62 LYS A N 9
ATOM 7481 C CA . LYS A 1 62 ? -7.811 -1.277 -6.102 1.00 0.00 62 LYS A CA 9
ATOM 7482 C C . LYS A 1 62 ? -7.777 -1.012 -4.600 1.00 0.00 62 LYS A C 9
ATOM 7483 O O . LYS A 1 62 ? -6.900 -0.305 -4.104 1.00 0.00 62 LYS A O 9
ATOM 7502 N N . VAL A 1 63 ? -8.738 -1.585 -3.881 1.00 0.00 63 VAL A N 9
ATOM 7503 C CA . VAL A 1 63 ? -8.818 -1.411 -2.434 1.00 0.00 63 VAL A CA 9
ATOM 7504 C C . VAL A 1 63 ? -9.251 -2.701 -1.746 1.00 0.00 63 VAL A C 9
ATOM 7505 O O . VAL A 1 63 ? -9.980 -3.508 -2.321 1.00 0.00 63 VAL A O 9
ATOM 7518 N N . CYS A 1 64 ? -8.796 -2.889 -0.510 1.00 0.00 64 CYS A N 9
ATOM 7519 C CA . CYS A 1 64 ? -9.138 -4.082 0.259 1.00 0.00 64 CYS A CA 9
ATOM 7520 C C . CYS A 1 64 ? -10.244 -3.780 1.267 1.00 0.00 64 CYS A C 9
ATOM 7521 O O . CYS A 1 64 ? -10.141 -2.839 2.054 1.00 0.00 64 CYS A O 9
ATOM 7528 N N . CYS A 1 65 ? -11.302 -4.584 1.234 1.00 0.00 65 CYS A N 9
ATOM 7529 C CA . CYS A 1 65 ? -12.430 -4.409 2.138 1.00 0.00 65 CYS A CA 9
ATOM 7530 C C . CYS A 1 65 ? -12.595 -5.632 3.040 1.00 0.00 65 CYS A C 9
ATOM 7531 O O . CYS A 1 65 ? -12.863 -6.732 2.558 1.00 0.00 65 CYS A O 9
ATOM 7538 N N . PRO A 1 66 ? -12.438 -5.461 4.366 1.00 0.00 66 PRO A N 9
ATOM 7539 C CA . PRO A 1 66 ? -12.573 -6.565 5.322 1.00 0.00 66 PRO A CA 9
ATOM 7540 C C . PRO A 1 66 ? -14.026 -6.997 5.507 1.00 0.00 66 PRO A C 9
ATOM 7541 O O . PRO A 1 66 ? -14.566 -6.936 6.612 1.00 0.00 66 PRO A O 9
ATOM 7552 N N . GLN A 1 11 ? -11.666 -11.652 -4.881 1.00 0.00 11 GLN A N 10
ATOM 7553 C CA . GLN A 1 11 ? -10.414 -12.194 -4.290 1.00 0.00 11 GLN A CA 10
ATOM 7554 C C . GLN A 1 11 ? -10.372 -11.966 -2.784 1.00 0.00 11 GLN A C 10
ATOM 7555 O O . GLN A 1 11 ? -11.022 -11.058 -2.265 1.00 0.00 11 GLN A O 10
ATOM 7569 N N . ALA A 1 12 ? -9.601 -12.794 -2.086 1.00 0.00 12 ALA A N 10
ATOM 7570 C CA . ALA A 1 12 ? -9.474 -12.682 -0.637 1.00 0.00 12 ALA A CA 10
ATOM 7571 C C . ALA A 1 12 ? -8.104 -12.139 -0.246 1.00 0.00 12 ALA A C 10
ATOM 7572 O O . ALA A 1 12 ? -7.078 -12.756 -0.532 1.00 0.00 12 ALA A O 10
ATOM 7579 N N . CYS A 1 13 ? -8.094 -10.983 0.410 1.00 0.00 13 CYS A N 10
ATOM 7580 C CA . CYS A 1 13 ? -6.846 -10.363 0.841 1.00 0.00 13 CYS A CA 10
ATOM 7581 C C . CYS A 1 13 ? -6.809 -10.206 2.357 1.00 0.00 13 CYS A C 10
ATOM 7582 O O . CYS A 1 13 ? -7.827 -10.356 3.032 1.00 0.00 13 CYS A O 10
ATOM 7589 N N . THR A 1 14 ? -5.628 -9.904 2.887 1.00 0.00 14 THR A N 10
ATOM 7590 C CA . THR A 1 14 ? -5.457 -9.727 4.324 1.00 0.00 14 THR A CA 10
ATOM 7591 C C . THR A 1 14 ? -5.287 -8.254 4.676 1.00 0.00 14 THR A C 10
ATOM 7592 O O . THR A 1 14 ? -4.311 -7.617 4.276 1.00 0.00 14 THR A O 10
ATOM 7603 N N . LEU A 1 15 ? -6.240 -7.718 5.432 1.00 0.00 15 LEU A N 10
ATOM 7604 C CA . LEU A 1 15 ? -6.195 -6.318 5.842 1.00 0.00 15 LEU A CA 10
ATOM 7605 C C . LEU A 1 15 ? -4.922 -6.028 6.635 1.00 0.00 15 LEU A C 10
ATOM 7606 O O . LEU A 1 15 ? -4.283 -6.944 7.150 1.00 0.00 15 LEU A O 10
ATOM 7622 N N . PRO A 1 16 ? -4.538 -4.745 6.748 1.00 0.00 16 PRO A N 10
ATOM 7623 C CA . PRO A 1 16 ? -3.338 -4.340 7.485 1.00 0.00 16 PRO A CA 10
ATOM 7624 C C . PRO A 1 16 ? -3.295 -4.937 8.889 1.00 0.00 16 PRO A C 10
ATOM 7625 O O . PRO A 1 16 ? -2.223 -5.112 9.467 1.00 0.00 16 PRO A O 10
ATOM 7636 N N . ASN A 1 17 ? -4.469 -5.252 9.430 1.00 0.00 17 ASN A N 10
ATOM 7637 C CA . ASN A 1 17 ? -4.565 -5.834 10.764 1.00 0.00 17 ASN A CA 10
ATOM 7638 C C . ASN A 1 17 ? -4.405 -7.353 10.715 1.00 0.00 17 ASN A C 10
ATOM 7639 O O . ASN A 1 17 ? -4.176 -7.994 11.741 1.00 0.00 17 ASN A O 10
ATOM 7650 N N . ASN A 1 18 ? -4.525 -7.925 9.518 1.00 0.00 18 ASN A N 10
ATOM 7651 C CA . ASN A 1 18 ? -4.393 -9.369 9.336 1.00 0.00 18 ASN A CA 10
ATOM 7652 C C . ASN A 1 18 ? -5.554 -10.110 9.993 1.00 0.00 18 ASN A C 10
ATOM 7653 O O . ASN A 1 18 ? -5.452 -10.555 11.137 1.00 0.00 18 ASN A O 10
ATOM 7664 N N . ASP A 1 19 ? -6.655 -10.240 9.259 1.00 0.00 19 ASP A N 10
ATOM 7665 C CA . ASP A 1 19 ? -7.835 -10.930 9.770 1.00 0.00 19 ASP A CA 10
ATOM 7666 C C . ASP A 1 19 ? -8.685 -11.478 8.626 1.00 0.00 19 ASP A C 10
ATOM 7667 O O . ASP A 1 19 ? -9.892 -11.665 8.773 1.00 0.00 19 ASP A O 10
ATOM 7676 N N . LYS A 1 20 ? -8.046 -11.738 7.489 1.00 0.00 20 LYS A N 10
ATOM 7677 C CA . LYS A 1 20 ? -8.743 -12.269 6.321 1.00 0.00 20 LYS A CA 10
ATOM 7678 C C . LYS A 1 20 ? -9.787 -11.279 5.812 1.00 0.00 20 LYS A C 10
ATOM 7679 O O . LYS A 1 20 ? -10.507 -10.662 6.598 1.00 0.00 20 LYS A O 10
ATOM 7698 N N . GLY A 1 21 ? -9.865 -11.135 4.493 1.00 0.00 21 GLY A N 10
ATOM 7699 C CA . GLY A 1 21 ? -10.823 -10.221 3.903 1.00 0.00 21 GLY A CA 10
ATOM 7700 C C . GLY A 1 21 ? -10.969 -10.416 2.406 1.00 0.00 21 GLY A C 10
ATOM 7701 O O . GLY A 1 21 ? -10.488 -11.404 1.853 1.00 0.00 21 GLY A O 10
ATOM 7705 N N . THR A 1 22 ? -11.635 -9.471 1.754 1.00 0.00 22 THR A N 10
ATOM 7706 C CA . THR A 1 22 ? -11.850 -9.534 0.313 1.00 0.00 22 THR A CA 10
ATOM 7707 C C . THR A 1 22 ? -11.229 -8.323 -0.375 1.00 0.00 22 THR A C 10
ATOM 7708 O O . THR A 1 22 ? -11.195 -7.232 0.190 1.00 0.00 22 THR A O 10
ATOM 7719 N N . CYS A 1 23 ? -10.734 -8.518 -1.592 1.00 0.00 23 CYS A N 10
ATOM 7720 C CA . CYS A 1 23 ? -10.111 -7.431 -2.340 1.00 0.00 23 CYS A CA 10
ATOM 7721 C C . CYS A 1 23 ? -10.862 -7.150 -3.636 1.00 0.00 23 CYS A C 10
ATOM 7722 O O . CYS A 1 23 ? -11.018 -8.031 -4.481 1.00 0.00 23 CYS A O 10
ATOM 7729 N N . LYS A 1 24 ? -11.325 -5.913 -3.781 1.00 0.00 24 LYS A N 10
ATOM 7730 C CA . LYS A 1 24 ? -12.059 -5.500 -4.971 1.00 0.00 24 LYS A CA 10
ATOM 7731 C C . LYS A 1 24 ? -11.709 -4.065 -5.344 1.00 0.00 24 LYS A C 10
ATOM 7732 O O . LYS A 1 24 ? -11.170 -3.316 -4.529 1.00 0.00 24 LYS A O 10
ATOM 7751 N N . SER A 1 25 ? -12.017 -3.684 -6.580 1.00 0.00 25 SER A N 10
ATOM 7752 C CA . SER A 1 25 ? -11.732 -2.334 -7.057 1.00 0.00 25 SER A CA 10
ATOM 7753 C C . SER A 1 25 ? -12.354 -1.287 -6.139 1.00 0.00 25 SER A C 10
ATOM 7754 O O . SER A 1 25 ? -12.973 -1.622 -5.129 1.00 0.00 25 SER A O 10
ATOM 7762 N N . LEU A 1 26 ? -12.185 -0.016 -6.494 1.00 0.00 26 LEU A N 10
ATOM 7763 C CA . LEU A 1 26 ? -12.732 1.078 -5.701 1.00 0.00 26 LEU A CA 10
ATOM 7764 C C . LEU A 1 26 ? -14.080 1.534 -6.253 1.00 0.00 26 LEU A C 10
ATOM 7765 O O . LEU A 1 26 ? -14.463 2.694 -6.099 1.00 0.00 26 LEU A O 10
ATOM 7781 N N . LEU A 1 27 ? -14.796 0.614 -6.892 1.00 0.00 27 LEU A N 10
ATOM 7782 C CA . LEU A 1 27 ? -16.101 0.921 -7.465 1.00 0.00 27 LEU A CA 10
ATOM 7783 C C . LEU A 1 27 ? -17.075 -0.231 -7.240 1.00 0.00 27 LEU A C 10
ATOM 7784 O O . LEU A 1 27 ? -17.990 -0.446 -8.034 1.00 0.00 27 LEU A O 10
ATOM 7800 N N . GLN A 1 28 ? -16.870 -0.969 -6.154 1.00 0.00 28 GLN A N 10
ATOM 7801 C CA . GLN A 1 28 ? -17.727 -2.101 -5.825 1.00 0.00 28 GLN A CA 10
ATOM 7802 C C . GLN A 1 28 ? -18.140 -2.060 -4.357 1.00 0.00 28 GLN A C 10
ATOM 7803 O O . GLN A 1 28 ? -19.327 -2.117 -4.034 1.00 0.00 28 GLN A O 10
ATOM 7817 N N . CYS A 1 29 ? -17.154 -1.960 -3.471 1.00 0.00 29 CYS A N 10
ATOM 7818 C CA . CYS A 1 29 ? -17.416 -1.910 -2.037 1.00 0.00 29 CYS A CA 10
ATOM 7819 C C . CYS A 1 29 ? -18.234 -0.673 -1.680 1.00 0.00 29 CYS A C 10
ATOM 7820 O O . CYS A 1 29 ? -17.857 0.450 -2.016 1.00 0.00 29 CYS A O 10
ATOM 7827 N N . ASP A 1 30 ? -19.356 -0.886 -1.001 1.00 0.00 30 ASP A N 10
ATOM 7828 C CA . ASP A 1 30 ? -20.229 0.212 -0.601 1.00 0.00 30 ASP A CA 10
ATOM 7829 C C . ASP A 1 30 ? -19.496 1.190 0.310 1.00 0.00 30 ASP A C 10
ATOM 7830 O O . ASP A 1 30 ? -19.645 2.404 0.180 1.00 0.00 30 ASP A O 10
ATOM 7839 N N . VAL A 1 31 ? -18.705 0.653 1.230 1.00 0.00 31 VAL A N 10
ATOM 7840 C CA . VAL A 1 31 ? -17.949 1.480 2.163 1.00 0.00 31 VAL A CA 10
ATOM 7841 C C . VAL A 1 31 ? -16.904 2.315 1.433 1.00 0.00 31 VAL A C 10
ATOM 7842 O O . VAL A 1 31 ? -16.696 3.485 1.749 1.00 0.00 31 VAL A O 10
ATOM 7855 N N . ALA A 1 32 ? -16.250 1.705 0.454 1.00 0.00 32 ALA A N 10
ATOM 7856 C CA . ALA A 1 32 ? -15.229 2.394 -0.324 1.00 0.00 32 ALA A CA 10
ATOM 7857 C C . ALA A 1 32 ? -15.833 3.534 -1.134 1.00 0.00 32 ALA A C 10
ATOM 7858 O O . ALA A 1 32 ? -15.220 4.586 -1.299 1.00 0.00 32 ALA A O 10
ATOM 7865 N N . SER A 1 33 ? -17.040 3.311 -1.641 1.00 0.00 33 SER A N 10
ATOM 7866 C CA . SER A 1 33 ? -17.730 4.315 -2.443 1.00 0.00 33 SER A CA 10
ATOM 7867 C C . SER A 1 33 ? -18.103 5.535 -1.607 1.00 0.00 33 SER A C 10
ATOM 7868 O O . SER A 1 33 ? -18.060 6.666 -2.094 1.00 0.00 33 SER A O 10
ATOM 7876 N N . LYS A 1 34 ? -18.470 5.306 -0.351 1.00 0.00 34 LYS A N 10
ATOM 7877 C CA . LYS A 1 34 ? -18.850 6.402 0.534 1.00 0.00 34 LYS A CA 10
ATOM 7878 C C . LYS A 1 34 ? -17.643 7.272 0.872 1.00 0.00 34 LYS A C 10
ATOM 7879 O O . LYS A 1 34 ? -17.762 8.490 0.988 1.00 0.00 34 LYS A O 10
ATOM 7898 N N . ILE A 1 35 ? -16.481 6.640 1.019 1.00 0.00 35 ILE A N 10
ATOM 7899 C CA . ILE A 1 35 ? -15.249 7.357 1.334 1.00 0.00 35 ILE A CA 10
ATOM 7900 C C . ILE A 1 35 ? -14.835 8.265 0.182 1.00 0.00 35 ILE A C 10
ATOM 7901 O O . ILE A 1 35 ? -14.307 9.357 0.396 1.00 0.00 35 ILE A O 10
ATOM 7917 N N . ILE A 1 36 ? -15.079 7.811 -1.040 1.00 0.00 36 ILE A N 10
ATOM 7918 C CA . ILE A 1 36 ? -14.736 8.593 -2.220 1.00 0.00 36 ILE A CA 10
ATOM 7919 C C . ILE A 1 36 ? -15.606 9.842 -2.305 1.00 0.00 36 ILE A C 10
ATOM 7920 O O . ILE A 1 36 ? -15.145 10.904 -2.721 1.00 0.00 36 ILE A O 10
ATOM 7936 N N . SER A 1 37 ? -16.864 9.707 -1.904 1.00 0.00 37 SER A N 10
ATOM 7937 C CA . SER A 1 37 ? -17.801 10.826 -1.932 1.00 0.00 37 SER A CA 10
ATOM 7938 C C . SER A 1 37 ? -17.556 11.779 -0.765 1.00 0.00 37 SER A C 10
ATOM 7939 O O . SER A 1 37 ? -17.677 12.996 -0.910 1.00 0.00 37 SER A O 10
ATOM 7947 N N . LYS A 1 38 ? -17.217 11.217 0.389 1.00 0.00 38 LYS A N 10
ATOM 7948 C CA . LYS A 1 38 ? -16.961 12.019 1.585 1.00 0.00 38 LYS A CA 10
ATOM 7949 C C . LYS A 1 38 ? -15.599 12.705 1.514 1.00 0.00 38 LYS A C 10
ATOM 7950 O O . LYS A 1 38 ? -15.368 13.709 2.187 1.00 0.00 38 LYS A O 10
ATOM 7969 N N . LYS A 1 39 ? -14.696 12.160 0.704 1.00 0.00 39 LYS A N 10
ATOM 7970 C CA . LYS A 1 39 ? -13.360 12.731 0.564 1.00 0.00 39 LYS A CA 10
ATOM 7971 C C . LYS A 1 39 ? -12.694 12.263 -0.728 1.00 0.00 39 LYS A C 10
ATOM 7972 O O . LYS A 1 39 ? -11.851 11.367 -0.712 1.00 0.00 39 LYS A O 10
ATOM 7991 N N . PRO A 1 40 ? -13.067 12.868 -1.869 1.00 0.00 40 PRO A N 10
ATOM 7992 C CA . PRO A 1 40 ? -12.507 12.517 -3.172 1.00 0.00 40 PRO A CA 10
ATOM 7993 C C . PRO A 1 40 ? -11.209 13.259 -3.483 1.00 0.00 40 PRO A C 10
ATOM 7994 O O . PRO A 1 40 ? -10.886 13.496 -4.648 1.00 0.00 40 PRO A O 10
ATOM 8005 N N . ARG A 1 41 ? -10.470 13.623 -2.440 1.00 0.00 41 ARG A N 10
ATOM 8006 C CA . ARG A 1 41 ? -9.206 14.337 -2.605 1.00 0.00 41 ARG A CA 10
ATOM 8007 C C . ARG A 1 41 ? -8.591 14.680 -1.252 1.00 0.00 41 ARG A C 10
ATOM 8008 O O . ARG A 1 41 ? -8.788 15.776 -0.730 1.00 0.00 41 ARG A O 10
ATOM 8029 N N . THR A 1 42 ? -7.842 13.736 -0.689 1.00 0.00 42 THR A N 10
ATOM 8030 C CA . THR A 1 42 ? -7.197 13.942 0.601 1.00 0.00 42 THR A CA 10
ATOM 8031 C C . THR A 1 42 ? -6.090 12.918 0.823 1.00 0.00 42 THR A C 10
ATOM 8032 O O . THR A 1 42 ? -6.222 11.754 0.443 1.00 0.00 42 THR A O 10
ATOM 8043 N N . ALA A 1 43 ? -5.000 13.357 1.444 1.00 0.00 43 ALA A N 10
ATOM 8044 C CA . ALA A 1 43 ? -3.870 12.478 1.720 1.00 0.00 43 ALA A CA 10
ATOM 8045 C C . ALA A 1 43 ? -4.312 11.244 2.498 1.00 0.00 43 ALA A C 10
ATOM 8046 O O . ALA A 1 43 ? -3.749 10.161 2.338 1.00 0.00 43 ALA A O 10
ATOM 8053 N N . GLN A 1 44 ? -5.323 11.417 3.343 1.00 0.00 44 GLN A N 10
ATOM 8054 C CA . GLN A 1 44 ? -5.843 10.319 4.149 1.00 0.00 44 GLN A CA 10
ATOM 8055 C C . GLN A 1 44 ? -6.387 9.201 3.264 1.00 0.00 44 GLN A C 10
ATOM 8056 O O . GLN A 1 44 ? -6.333 8.027 3.625 1.00 0.00 44 GLN A O 10
ATOM 8070 N N . ASP A 1 45 ? -6.913 9.578 2.103 1.00 0.00 45 ASP A N 10
ATOM 8071 C CA . ASP A 1 45 ? -7.466 8.607 1.168 1.00 0.00 45 ASP A CA 10
ATOM 8072 C C . ASP A 1 45 ? -6.363 7.764 0.539 1.00 0.00 45 ASP A C 10
ATOM 8073 O O . ASP A 1 45 ? -6.546 6.574 0.285 1.00 0.00 45 ASP A O 10
ATOM 8082 N N . GLU A 1 46 ? -5.217 8.389 0.291 1.00 0.00 46 GLU A N 10
ATOM 8083 C CA . GLU A 1 46 ? -4.083 7.697 -0.310 1.00 0.00 46 GLU A CA 10
ATOM 8084 C C . GLU A 1 46 ? -3.487 6.683 0.657 1.00 0.00 46 GLU A C 10
ATOM 8085 O O . GLU A 1 46 ? -3.152 5.562 0.273 1.00 0.00 46 GLU A O 10
ATOM 8097 N N . LYS A 1 47 ? -3.362 7.080 1.915 1.00 0.00 47 LYS A N 10
ATOM 8098 C CA . LYS A 1 47 ? -2.814 6.201 2.939 1.00 0.00 47 LYS A CA 10
ATOM 8099 C C . LYS A 1 47 ? -3.767 5.045 3.213 1.00 0.00 47 LYS A C 10
ATOM 8100 O O . LYS A 1 47 ? -3.339 3.914 3.444 1.00 0.00 47 LYS A O 10
ATOM 8119 N N . PHE A 1 48 ? -5.062 5.340 3.189 1.00 0.00 48 PHE A N 10
ATOM 8120 C CA . PHE A 1 48 ? -6.082 4.329 3.437 1.00 0.00 48 PHE A CA 10
ATOM 8121 C C . PHE A 1 48 ? -6.160 3.331 2.291 1.00 0.00 48 PHE A C 10
ATOM 8122 O O . PHE A 1 48 ? -6.292 2.128 2.514 1.00 0.00 48 PHE A O 10
ATOM 8139 N N . LEU A 1 49 ? -6.072 3.829 1.063 1.00 0.00 49 LEU A N 10
ATOM 8140 C CA . LEU A 1 49 ? -6.130 2.960 -0.106 1.00 0.00 49 LEU A CA 10
ATOM 8141 C C . LEU A 1 49 ? -4.845 2.153 -0.227 1.00 0.00 49 LEU A C 10
ATOM 8142 O O . LEU A 1 49 ? -4.862 1.002 -0.664 1.00 0.00 49 LEU A O 10
ATOM 8158 N N . ARG A 1 50 ? -3.732 2.758 0.176 1.00 0.00 50 ARG A N 10
ATOM 8159 C CA . ARG A 1 50 ? -2.439 2.090 0.125 1.00 0.00 50 ARG A CA 10
ATOM 8160 C C . ARG A 1 50 ? -2.400 0.932 1.117 1.00 0.00 50 ARG A C 10
ATOM 8161 O O . ARG A 1 50 ? -1.849 -0.131 0.828 1.00 0.00 50 ARG A O 10
ATOM 8182 N N . GLU A 1 51 ? -2.996 1.148 2.284 1.00 0.00 51 GLU A N 10
ATOM 8183 C CA . GLU A 1 51 ? -3.041 0.127 3.323 1.00 0.00 51 GLU A CA 10
ATOM 8184 C C . GLU A 1 51 ? -4.024 -0.976 2.948 1.00 0.00 51 GLU A C 10
ATOM 8185 O O . GLU A 1 51 ? -3.835 -2.140 3.303 1.00 0.00 51 GLU A O 10
ATOM 8197 N N . SER A 1 52 ? -5.072 -0.599 2.225 1.00 0.00 52 SER A N 10
ATOM 8198 C CA . SER A 1 52 ? -6.088 -1.547 1.793 1.00 0.00 52 SER A CA 10
ATOM 8199 C C . SER A 1 52 ? -5.999 -1.772 0.289 1.00 0.00 52 SER A C 10
ATOM 8200 O O . SER A 1 52 ? -7.002 -1.759 -0.415 1.00 0.00 52 SER A O 10
ATOM 8208 N N . ALA A 1 53 ? -4.785 -1.975 -0.203 1.00 0.00 53 ALA A N 10
ATOM 8209 C CA . ALA A 1 53 ? -4.573 -2.200 -1.626 1.00 0.00 53 ALA A CA 10
ATOM 8210 C C . ALA A 1 53 ? -3.732 -3.448 -1.869 1.00 0.00 53 ALA A C 10
ATOM 8211 O O . ALA A 1 53 ? -2.551 -3.489 -1.524 1.00 0.00 53 ALA A O 10
ATOM 8218 N N . CYS A 1 54 ? -4.346 -4.464 -2.467 1.00 0.00 54 CYS A N 10
ATOM 8219 C CA . CYS A 1 54 ? -3.650 -5.712 -2.757 1.00 0.00 54 CYS A CA 10
ATOM 8220 C C . CYS A 1 54 ? -3.083 -5.701 -4.175 1.00 0.00 54 CYS A C 10
ATOM 8221 O O . CYS A 1 54 ? -3.224 -6.673 -4.918 1.00 0.00 54 CYS A O 10
ATOM 8228 N N . GLY A 1 55 ? -2.442 -4.597 -4.541 1.00 0.00 55 GLY A N 10
ATOM 8229 C CA . GLY A 1 55 ? -1.863 -4.477 -5.866 1.00 0.00 55 GLY A CA 10
ATOM 8230 C C . GLY A 1 55 ? -1.496 -3.047 -6.209 1.00 0.00 55 GLY A C 10
ATOM 8231 O O . GLY A 1 55 ? -1.536 -2.166 -5.349 1.00 0.00 55 GLY A O 10
ATOM 8235 N N . PHE A 1 56 ? -1.134 -2.814 -7.467 1.00 0.00 56 PHE A N 10
ATOM 8236 C CA . PHE A 1 56 ? -0.758 -1.480 -7.919 1.00 0.00 56 PHE A CA 10
ATOM 8237 C C . PHE A 1 56 ? -0.982 -1.331 -9.421 1.00 0.00 56 PHE A C 10
ATOM 8238 O O . PHE A 1 56 ? -0.555 -2.175 -10.209 1.00 0.00 56 PHE A O 10
ATOM 8255 N N . ASP A 1 57 ? -1.652 -0.251 -9.810 1.00 0.00 57 ASP A N 10
ATOM 8256 C CA . ASP A 1 57 ? -1.931 0.010 -11.218 1.00 0.00 57 ASP A CA 10
ATOM 8257 C C . ASP A 1 57 ? -2.319 1.469 -11.434 1.00 0.00 57 ASP A C 10
ATOM 8258 O O . ASP A 1 57 ? -2.903 2.104 -10.557 1.00 0.00 57 ASP A O 10
ATOM 8267 N N . GLY A 1 58 ? -1.989 1.995 -12.610 1.00 0.00 58 GLY A N 10
ATOM 8268 C CA . GLY A 1 58 ? -2.311 3.375 -12.921 1.00 0.00 58 GLY A CA 10
ATOM 8269 C C . GLY A 1 58 ? -3.595 3.509 -13.715 1.00 0.00 58 GLY A C 10
ATOM 8270 O O . GLY A 1 58 ? -3.763 4.456 -14.483 1.00 0.00 58 GLY A O 10
ATOM 8274 N N . GLN A 1 59 ? -4.503 2.555 -13.532 1.00 0.00 59 GLN A N 10
ATOM 8275 C CA . GLN A 1 59 ? -5.779 2.569 -14.236 1.00 0.00 59 GLN A CA 10
ATOM 8276 C C . GLN A 1 59 ? -6.774 1.622 -13.575 1.00 0.00 59 GLN A C 10
ATOM 8277 O O . GLN A 1 59 ? -7.935 1.974 -13.362 1.00 0.00 59 GLN A O 10
ATOM 8291 N N . THR A 1 60 ? -6.311 0.419 -13.251 1.00 0.00 60 THR A N 10
ATOM 8292 C CA . THR A 1 60 ? -7.161 -0.580 -12.612 1.00 0.00 60 THR A CA 10
ATOM 8293 C C . THR A 1 60 ? -6.737 -0.804 -11.161 1.00 0.00 60 THR A C 10
ATOM 8294 O O . THR A 1 60 ? -6.172 -1.845 -10.824 1.00 0.00 60 THR A O 10
ATOM 8305 N N . PRO A 1 61 ? -7.006 0.176 -10.282 1.00 0.00 61 PRO A N 10
ATOM 8306 C CA . PRO A 1 61 ? -6.651 0.082 -8.862 1.00 0.00 61 PRO A CA 10
ATOM 8307 C C . PRO A 1 61 ? -7.470 -0.974 -8.129 1.00 0.00 61 PRO A C 10
ATOM 8308 O O . PRO A 1 61 ? -8.455 -1.489 -8.659 1.00 0.00 61 PRO A O 10
ATOM 8319 N N . LYS A 1 62 ? -7.060 -1.291 -6.904 1.00 0.00 62 LYS A N 10
ATOM 8320 C CA . LYS A 1 62 ? -7.756 -2.285 -6.098 1.00 0.00 62 LYS A CA 10
ATOM 8321 C C . LYS A 1 62 ? -7.878 -1.823 -4.651 1.00 0.00 62 LYS A C 10
ATOM 8322 O O . LYS A 1 62 ? -7.136 -0.948 -4.204 1.00 0.00 62 LYS A O 10
ATOM 8341 N N . VAL A 1 63 ? -8.817 -2.416 -3.921 1.00 0.00 63 VAL A N 10
ATOM 8342 C CA . VAL A 1 63 ? -9.036 -2.066 -2.524 1.00 0.00 63 VAL A CA 10
ATOM 8343 C C . VAL A 1 63 ? -9.376 -3.300 -1.696 1.00 0.00 63 VAL A C 10
ATOM 8344 O O . VAL A 1 63 ? -10.008 -4.235 -2.189 1.00 0.00 63 VAL A O 10
ATOM 8357 N N . CYS A 1 64 ? -8.955 -3.303 -0.432 1.00 0.00 64 CYS A N 10
ATOM 8358 C CA . CYS A 1 64 ? -9.223 -4.428 0.454 1.00 0.00 64 CYS A CA 10
ATOM 8359 C C . CYS A 1 64 ? -10.394 -4.122 1.382 1.00 0.00 64 CYS A C 10
ATOM 8360 O O . CYS A 1 64 ? -10.383 -3.132 2.114 1.00 0.00 64 CYS A O 10
ATOM 8367 N N . CYS A 1 65 ? -11.405 -4.984 1.344 1.00 0.00 65 CYS A N 10
ATOM 8368 C CA . CYS A 1 65 ? -12.590 -4.821 2.175 1.00 0.00 65 CYS A CA 10
ATOM 8369 C C . CYS A 1 65 ? -12.782 -6.036 3.083 1.00 0.00 65 CYS A C 10
ATOM 8370 O O . CYS A 1 65 ? -13.019 -7.144 2.603 1.00 0.00 65 CYS A O 10
ATOM 8377 N N . PRO A 1 66 ? -12.679 -5.849 4.413 1.00 0.00 66 PRO A N 10
ATOM 8378 C CA . PRO A 1 66 ? -12.844 -6.945 5.374 1.00 0.00 66 PRO A CA 10
ATOM 8379 C C . PRO A 1 66 ? -14.263 -7.506 5.379 1.00 0.00 66 PRO A C 10
ATOM 8380 O O . PRO A 1 66 ? -14.460 -8.721 5.352 1.00 0.00 66 PRO A O 10
ATOM 8391 N N . GLN A 1 11 ? -12.457 -12.068 -4.418 1.00 0.00 11 GLN A N 11
ATOM 8392 C CA . GLN A 1 11 ? -11.081 -12.391 -3.955 1.00 0.00 11 GLN A CA 11
ATOM 8393 C C . GLN A 1 11 ? -10.889 -12.015 -2.489 1.00 0.00 11 GLN A C 11
ATOM 8394 O O . GLN A 1 11 ? -11.591 -11.151 -1.964 1.00 0.00 11 GLN A O 11
ATOM 8408 N N . ALA A 1 12 ? -9.936 -12.669 -1.834 1.00 0.00 12 ALA A N 11
ATOM 8409 C CA . ALA A 1 12 ? -9.653 -12.403 -0.429 1.00 0.00 12 ALA A CA 11
ATOM 8410 C C . ALA A 1 12 ? -8.306 -11.705 -0.263 1.00 0.00 12 ALA A C 11
ATOM 8411 O O . ALA A 1 12 ? -7.263 -12.256 -0.614 1.00 0.00 12 ALA A O 11
ATOM 8418 N N . CYS A 1 13 ? -8.338 -10.489 0.273 1.00 0.00 13 CYS A N 11
ATOM 8419 C CA . CYS A 1 13 ? -7.121 -9.714 0.485 1.00 0.00 13 CYS A CA 11
ATOM 8420 C C . CYS A 1 13 ? -6.871 -9.496 1.975 1.00 0.00 13 CYS A C 11
ATOM 8421 O O . CYS A 1 13 ? -7.809 -9.399 2.766 1.00 0.00 13 CYS A O 11
ATOM 8428 N N . THR A 1 14 ? -5.598 -9.416 2.346 1.00 0.00 14 THR A N 11
ATOM 8429 C CA . THR A 1 14 ? -5.218 -9.207 3.737 1.00 0.00 14 THR A CA 11
ATOM 8430 C C . THR A 1 14 ? -4.943 -7.732 4.005 1.00 0.00 14 THR A C 11
ATOM 8431 O O . THR A 1 14 ? -4.010 -7.153 3.447 1.00 0.00 14 THR A O 11
ATOM 8442 N N . LEU A 1 15 ? -5.758 -7.129 4.862 1.00 0.00 15 LEU A N 11
ATOM 8443 C CA . LEU A 1 15 ? -5.601 -5.720 5.203 1.00 0.00 15 LEU A CA 11
ATOM 8444 C C . LEU A 1 15 ? -4.232 -5.465 5.831 1.00 0.00 15 LEU A C 11
ATOM 8445 O O . LEU A 1 15 ? -3.565 -6.395 6.284 1.00 0.00 15 LEU A O 11
ATOM 8461 N N . PRO A 1 16 ? -3.792 -4.194 5.863 1.00 0.00 16 PRO A N 11
ATOM 8462 C CA . PRO A 1 16 ? -2.495 -3.822 6.438 1.00 0.00 16 PRO A CA 11
ATOM 8463 C C . PRO A 1 16 ? -2.287 -4.410 7.830 1.00 0.00 16 PRO A C 11
ATOM 8464 O O . PRO A 1 16 ? -1.156 -4.657 8.249 1.00 0.00 16 PRO A O 11
ATOM 8475 N N . ASN A 1 17 ? -3.386 -4.633 8.543 1.00 0.00 17 ASN A N 11
ATOM 8476 C CA . ASN A 1 17 ? -3.326 -5.195 9.888 1.00 0.00 17 ASN A CA 11
ATOM 8477 C C . ASN A 1 17 ? -3.196 -6.716 9.844 1.00 0.00 17 ASN A C 11
ATOM 8478 O O . ASN A 1 17 ? -2.817 -7.343 10.833 1.00 0.00 17 ASN A O 11
ATOM 8489 N N . ASN A 1 18 ? -3.510 -7.307 8.693 1.00 0.00 18 ASN A N 11
ATOM 8490 C CA . ASN A 1 18 ? -3.428 -8.755 8.522 1.00 0.00 18 ASN A CA 11
ATOM 8491 C C . ASN A 1 18 ? -4.506 -9.463 9.335 1.00 0.00 18 ASN A C 11
ATOM 8492 O O . ASN A 1 18 ? -4.268 -9.881 10.470 1.00 0.00 18 ASN A O 11
ATOM 8503 N N . ASP A 1 19 ? -5.691 -9.595 8.748 1.00 0.00 19 ASP A N 11
ATOM 8504 C CA . ASP A 1 19 ? -6.806 -10.255 9.416 1.00 0.00 19 ASP A CA 11
ATOM 8505 C C . ASP A 1 19 ? -7.790 -10.830 8.400 1.00 0.00 19 ASP A C 11
ATOM 8506 O O . ASP A 1 19 ? -8.973 -10.999 8.696 1.00 0.00 19 ASP A O 11
ATOM 8515 N N . LYS A 1 20 ? -7.293 -11.130 7.202 1.00 0.00 20 LYS A N 11
ATOM 8516 C CA . LYS A 1 20 ? -8.129 -11.687 6.144 1.00 0.00 20 LYS A CA 11
ATOM 8517 C C . LYS A 1 20 ? -9.217 -10.698 5.735 1.00 0.00 20 LYS A C 11
ATOM 8518 O O . LYS A 1 20 ? -9.831 -10.051 6.583 1.00 0.00 20 LYS A O 11
ATOM 8537 N N . GLY A 1 21 ? -9.451 -10.585 4.432 1.00 0.00 21 GLY A N 11
ATOM 8538 C CA . GLY A 1 21 ? -10.465 -9.670 3.941 1.00 0.00 21 GLY A CA 11
ATOM 8539 C C . GLY A 1 21 ? -10.955 -10.026 2.552 1.00 0.00 21 GLY A C 11
ATOM 8540 O O . GLY A 1 21 ? -10.891 -11.183 2.137 1.00 0.00 21 GLY A O 11
ATOM 8544 N N . THR A 1 22 ? -11.452 -9.023 1.836 1.00 0.00 22 THR A N 11
ATOM 8545 C CA . THR A 1 22 ? -11.965 -9.218 0.484 1.00 0.00 22 THR A CA 11
ATOM 8546 C C . THR A 1 22 ? -11.366 -8.192 -0.473 1.00 0.00 22 THR A C 11
ATOM 8547 O O . THR A 1 22 ? -11.086 -7.060 -0.082 1.00 0.00 22 THR A O 11
ATOM 8558 N N . CYS A 1 23 ? -11.165 -8.593 -1.724 1.00 0.00 23 CYS A N 11
ATOM 8559 C CA . CYS A 1 23 ? -10.591 -7.698 -2.723 1.00 0.00 23 CYS A CA 11
ATOM 8560 C C . CYS A 1 23 ? -11.570 -7.460 -3.869 1.00 0.00 23 CYS A C 11
ATOM 8561 O O . CYS A 1 23 ? -11.999 -8.394 -4.545 1.00 0.00 23 CYS A O 11
ATOM 8568 N N . LYS A 1 24 ? -11.908 -6.192 -4.079 1.00 0.00 24 LYS A N 11
ATOM 8569 C CA . LYS A 1 24 ? -12.825 -5.802 -5.142 1.00 0.00 24 LYS A CA 11
ATOM 8570 C C . LYS A 1 24 ? -12.426 -4.446 -5.716 1.00 0.00 24 LYS A C 11
ATOM 8571 O O . LYS A 1 24 ? -11.586 -3.749 -5.151 1.00 0.00 24 LYS A O 11
ATOM 8590 N N . SER A 1 25 ? -13.035 -4.075 -6.836 1.00 0.00 25 SER A N 11
ATOM 8591 C CA . SER A 1 25 ? -12.737 -2.796 -7.472 1.00 0.00 25 SER A CA 11
ATOM 8592 C C . SER A 1 25 ? -13.095 -1.642 -6.540 1.00 0.00 25 SER A C 11
ATOM 8593 O O . SER A 1 25 ? -13.556 -1.859 -5.420 1.00 0.00 25 SER A O 11
ATOM 8601 N N . LEU A 1 26 ? -12.885 -0.416 -7.008 1.00 0.00 26 LEU A N 11
ATOM 8602 C CA . LEU A 1 26 ? -13.191 0.766 -6.208 1.00 0.00 26 LEU A CA 11
ATOM 8603 C C . LEU A 1 26 ? -14.580 1.306 -6.540 1.00 0.00 26 LEU A C 11
ATOM 8604 O O . LEU A 1 26 ? -14.845 2.499 -6.388 1.00 0.00 26 LEU A O 11
ATOM 8620 N N . LEU A 1 27 ? -15.464 0.420 -6.990 1.00 0.00 27 LEU A N 11
ATOM 8621 C CA . LEU A 1 27 ? -16.826 0.807 -7.339 1.00 0.00 27 LEU A CA 11
ATOM 8622 C C . LEU A 1 27 ? -17.822 -0.264 -6.909 1.00 0.00 27 LEU A C 11
ATOM 8623 O O . LEU A 1 27 ? -18.883 -0.421 -7.516 1.00 0.00 27 LEU A O 11
ATOM 8639 N N . GLN A 1 28 ? -17.476 -1.002 -5.858 1.00 0.00 28 GLN A N 11
ATOM 8640 C CA . GLN A 1 28 ? -18.341 -2.059 -5.348 1.00 0.00 28 GLN A CA 11
ATOM 8641 C C . GLN A 1 28 ? -18.581 -1.891 -3.852 1.00 0.00 28 GLN A C 11
ATOM 8642 O O . GLN A 1 28 ? -19.720 -1.935 -3.387 1.00 0.00 28 GLN A O 11
ATOM 8656 N N . CYS A 1 29 ? -17.500 -1.698 -3.102 1.00 0.00 29 CYS A N 11
ATOM 8657 C CA . CYS A 1 29 ? -17.595 -1.522 -1.656 1.00 0.00 29 CYS A CA 11
ATOM 8658 C C . CYS A 1 29 ? -18.475 -0.323 -1.312 1.00 0.00 29 CYS A C 11
ATOM 8659 O O . CYS A 1 29 ? -18.144 0.817 -1.641 1.00 0.00 29 CYS A O 11
ATOM 8666 N N . ASP A 1 30 ? -19.598 -0.589 -0.652 1.00 0.00 30 ASP A N 11
ATOM 8667 C CA . ASP A 1 30 ? -20.526 0.467 -0.267 1.00 0.00 30 ASP A CA 11
ATOM 8668 C C . ASP A 1 30 ? -19.841 1.501 0.621 1.00 0.00 30 ASP A C 11
ATOM 8669 O O . ASP A 1 30 ? -20.168 2.686 0.577 1.00 0.00 30 ASP A O 11
ATOM 8678 N N . VAL A 1 31 ? -18.887 1.043 1.426 1.00 0.00 31 VAL A N 11
ATOM 8679 C CA . VAL A 1 31 ? -18.156 1.930 2.321 1.00 0.00 31 VAL A CA 11
ATOM 8680 C C . VAL A 1 31 ? -17.244 2.867 1.538 1.00 0.00 31 VAL A C 11
ATOM 8681 O O . VAL A 1 31 ? -17.170 4.061 1.820 1.00 0.00 31 VAL A O 11
ATOM 8694 N N . ALA A 1 32 ? -16.552 2.316 0.552 1.00 0.00 32 ALA A N 11
ATOM 8695 C CA . ALA A 1 32 ? -15.649 3.102 -0.276 1.00 0.00 32 ALA A CA 11
ATOM 8696 C C . ALA A 1 32 ? -16.415 4.135 -1.092 1.00 0.00 32 ALA A C 11
ATOM 8697 O O . ALA A 1 32 ? -15.943 5.250 -1.303 1.00 0.00 32 ALA A O 11
ATOM 8704 N N . SER A 1 33 ? -17.602 3.751 -1.551 1.00 0.00 33 SER A N 11
ATOM 8705 C CA . SER A 1 33 ? -18.436 4.640 -2.352 1.00 0.00 33 SER A CA 11
ATOM 8706 C C . SER A 1 33 ? -18.959 5.808 -1.523 1.00 0.00 33 SER A C 11
ATOM 8707 O O . SER A 1 33 ? -19.089 6.924 -2.025 1.00 0.00 33 SER A O 11
ATOM 8715 N N . LYS A 1 34 ? -19.264 5.548 -0.257 1.00 0.00 34 LYS A N 11
ATOM 8716 C CA . LYS A 1 34 ? -19.778 6.590 0.627 1.00 0.00 34 LYS A CA 11
ATOM 8717 C C . LYS A 1 34 ? -18.693 7.610 0.958 1.00 0.00 34 LYS A C 11
ATOM 8718 O O . LYS A 1 34 ? -18.976 8.799 1.119 1.00 0.00 34 LYS A O 11
ATOM 8737 N N . ILE A 1 35 ? -17.451 7.146 1.053 1.00 0.00 35 ILE A N 11
ATOM 8738 C CA . ILE A 1 35 ? -16.328 8.026 1.357 1.00 0.00 35 ILE A CA 11
ATOM 8739 C C . ILE A 1 35 ? -16.013 8.933 0.171 1.00 0.00 35 ILE A C 11
ATOM 8740 O O . ILE A 1 35 ? -15.734 10.119 0.340 1.00 0.00 35 ILE A O 11
ATOM 8756 N N . ILE A 1 36 ? -16.063 8.361 -1.026 1.00 0.00 36 ILE A N 11
ATOM 8757 C CA . ILE A 1 36 ? -15.787 9.111 -2.245 1.00 0.00 36 ILE A CA 11
ATOM 8758 C C . ILE A 1 36 ? -16.943 10.045 -2.584 1.00 0.00 36 ILE A C 11
ATOM 8759 O O . ILE A 1 36 ? -16.739 11.140 -3.107 1.00 0.00 36 ILE A O 11
ATOM 8775 N N . SER A 1 37 ? -18.158 9.605 -2.278 1.00 0.00 37 SER A N 11
ATOM 8776 C CA . SER A 1 37 ? -19.351 10.400 -2.547 1.00 0.00 37 SER A CA 11
ATOM 8777 C C . SER A 1 37 ? -19.585 11.431 -1.445 1.00 0.00 37 SER A C 11
ATOM 8778 O O . SER A 1 37 ? -20.304 12.410 -1.642 1.00 0.00 37 SER A O 11
ATOM 8786 N N . LYS A 1 38 ? -18.975 11.205 -0.282 1.00 0.00 38 LYS A N 11
ATOM 8787 C CA . LYS A 1 38 ? -19.122 12.115 0.848 1.00 0.00 38 LYS A CA 11
ATOM 8788 C C . LYS A 1 38 ? -18.744 13.543 0.454 1.00 0.00 38 LYS A C 11
ATOM 8789 O O . LYS A 1 38 ? -19.607 14.347 0.102 1.00 0.00 38 LYS A O 11
ATOM 8808 N N . LYS A 1 39 ? -17.452 13.854 0.515 1.00 0.00 39 LYS A N 11
ATOM 8809 C CA . LYS A 1 39 ? -16.964 15.185 0.162 1.00 0.00 39 LYS A CA 11
ATOM 8810 C C . LYS A 1 39 ? -15.479 15.336 0.499 1.00 0.00 39 LYS A C 11
ATOM 8811 O O . LYS A 1 39 ? -14.655 15.557 -0.387 1.00 0.00 39 LYS A O 11
ATOM 8830 N N . PRO A 1 40 ? -15.120 15.223 1.792 1.00 0.00 40 PRO A N 11
ATOM 8831 C CA . PRO A 1 40 ? -13.727 15.354 2.236 1.00 0.00 40 PRO A CA 11
ATOM 8832 C C . PRO A 1 40 ? -12.820 14.282 1.641 1.00 0.00 40 PRO A C 11
ATOM 8833 O O . PRO A 1 40 ? -13.267 13.180 1.325 1.00 0.00 40 PRO A O 11
ATOM 8844 N N . ARG A 1 41 ? -11.543 14.618 1.494 1.00 0.00 41 ARG A N 11
ATOM 8845 C CA . ARG A 1 41 ? -10.565 13.690 0.939 1.00 0.00 41 ARG A CA 11
ATOM 8846 C C . ARG A 1 41 ? -9.147 14.210 1.159 1.00 0.00 41 ARG A C 11
ATOM 8847 O O . ARG A 1 41 ? -8.724 15.174 0.523 1.00 0.00 41 ARG A O 11
ATOM 8868 N N . THR A 1 42 ? -8.419 13.569 2.070 1.00 0.00 42 THR A N 11
ATOM 8869 C CA . THR A 1 42 ? -7.053 13.976 2.377 1.00 0.00 42 THR A CA 11
ATOM 8870 C C . THR A 1 42 ? -6.045 12.938 1.892 1.00 0.00 42 THR A C 11
ATOM 8871 O O . THR A 1 42 ? -6.419 11.891 1.361 1.00 0.00 42 THR A O 11
ATOM 8882 N N . ALA A 1 43 ? -4.765 13.240 2.080 1.00 0.00 43 ALA A N 11
ATOM 8883 C CA . ALA A 1 43 ? -3.693 12.342 1.667 1.00 0.00 43 ALA A CA 11
ATOM 8884 C C . ALA A 1 43 ? -3.741 11.031 2.442 1.00 0.00 43 ALA A C 11
ATOM 8885 O O . ALA A 1 43 ? -3.376 9.977 1.921 1.00 0.00 43 ALA A O 11
ATOM 8892 N N . GLN A 1 44 ? -4.185 11.105 3.692 1.00 0.00 44 GLN A N 11
ATOM 8893 C CA . GLN A 1 44 ? -4.272 9.924 4.543 1.00 0.00 44 GLN A CA 11
ATOM 8894 C C . GLN A 1 44 ? -5.189 8.872 3.927 1.00 0.00 44 GLN A C 11
ATOM 8895 O O . GLN A 1 44 ? -4.977 7.671 4.101 1.00 0.00 44 GLN A O 11
ATOM 8909 N N . ASP A 1 45 ? -6.210 9.327 3.211 1.00 0.00 45 ASP A N 11
ATOM 8910 C CA . ASP A 1 45 ? -7.156 8.423 2.570 1.00 0.00 45 ASP A CA 11
ATOM 8911 C C . ASP A 1 45 ? -6.509 7.685 1.401 1.00 0.00 45 ASP A C 11
ATOM 8912 O O . ASP A 1 45 ? -6.806 6.517 1.150 1.00 0.00 45 ASP A O 11
ATOM 8921 N N . GLU A 1 46 ? -5.628 8.377 0.688 1.00 0.00 46 GLU A N 11
ATOM 8922 C CA . GLU A 1 46 ? -4.943 7.788 -0.459 1.00 0.00 46 GLU A CA 11
ATOM 8923 C C . GLU A 1 46 ? -3.941 6.729 -0.018 1.00 0.00 46 GLU A C 11
ATOM 8924 O O . GLU A 1 46 ? -3.798 5.691 -0.664 1.00 0.00 46 GLU A O 11
ATOM 8936 N N . LYS A 1 47 ? -3.255 6.991 1.085 1.00 0.00 47 LYS A N 11
ATOM 8937 C CA . LYS A 1 47 ? -2.277 6.046 1.606 1.00 0.00 47 LYS A CA 11
ATOM 8938 C C . LYS A 1 47 ? -2.973 4.793 2.117 1.00 0.00 47 LYS A C 11
ATOM 8939 O O . LYS A 1 47 ? -2.470 3.680 1.961 1.00 0.00 47 LYS A O 11
ATOM 8958 N N . PHE A 1 48 ? -4.137 4.983 2.731 1.00 0.00 48 PHE A N 11
ATOM 8959 C CA . PHE A 1 48 ? -4.908 3.868 3.268 1.00 0.00 48 PHE A CA 11
ATOM 8960 C C . PHE A 1 48 ? -5.378 2.942 2.154 1.00 0.00 48 PHE A C 11
ATOM 8961 O O . PHE A 1 48 ? -5.274 1.721 2.267 1.00 0.00 48 PHE A O 11
ATOM 8978 N N . LEU A 1 49 ? -5.888 3.526 1.077 1.00 0.00 49 LEU A N 11
ATOM 8979 C CA . LEU A 1 49 ? -6.361 2.736 -0.052 1.00 0.00 49 LEU A CA 11
ATOM 8980 C C . LEU A 1 49 ? -5.179 2.137 -0.802 1.00 0.00 49 LEU A C 11
ATOM 8981 O O . LEU A 1 49 ? -5.248 1.011 -1.298 1.00 0.00 49 LEU A O 11
ATOM 8997 N N . ARG A 1 50 ? -4.089 2.895 -0.869 1.00 0.00 50 ARG A N 11
ATOM 8998 C CA . ARG A 1 50 ? -2.881 2.440 -1.544 1.00 0.00 50 ARG A CA 11
ATOM 8999 C C . ARG A 1 50 ? -2.249 1.276 -0.789 1.00 0.00 50 ARG A C 11
ATOM 9000 O O . ARG A 1 50 ? -1.714 0.348 -1.393 1.00 0.00 50 ARG A O 11
ATOM 9021 N N . GLU A 1 51 ? -2.315 1.334 0.538 1.00 0.00 51 GLU A N 11
ATOM 9022 C CA . GLU A 1 51 ? -1.750 0.285 1.378 1.00 0.00 51 GLU A CA 11
ATOM 9023 C C . GLU A 1 51 ? -2.605 -0.976 1.321 1.00 0.00 51 GLU A C 11
ATOM 9024 O O . GLU A 1 51 ? -2.085 -2.091 1.287 1.00 0.00 51 GLU A O 11
ATOM 9036 N N . SER A 1 52 ? -3.918 -0.788 1.311 1.00 0.00 52 SER A N 11
ATOM 9037 C CA . SER A 1 52 ? -4.852 -1.906 1.258 1.00 0.00 52 SER A CA 11
ATOM 9038 C C . SER A 1 52 ? -5.355 -2.124 -0.165 1.00 0.00 52 SER A C 11
ATOM 9039 O O . SER A 1 52 ? -6.530 -2.423 -0.380 1.00 0.00 52 SER A O 11
ATOM 9047 N N . ALA A 1 53 ? -4.460 -1.969 -1.134 1.00 0.00 53 ALA A N 11
ATOM 9048 C CA . ALA A 1 53 ? -4.815 -2.148 -2.537 1.00 0.00 53 ALA A CA 11
ATOM 9049 C C . ALA A 1 53 ? -4.296 -3.478 -3.070 1.00 0.00 53 ALA A C 11
ATOM 9050 O O . ALA A 1 53 ? -3.103 -3.631 -3.329 1.00 0.00 53 ALA A O 11
ATOM 9057 N N . CYS A 1 54 ? -5.201 -4.439 -3.230 1.00 0.00 54 CYS A N 11
ATOM 9058 C CA . CYS A 1 54 ? -4.835 -5.758 -3.735 1.00 0.00 54 CYS A CA 11
ATOM 9059 C C . CYS A 1 54 ? -4.302 -5.668 -5.160 1.00 0.00 54 CYS A C 11
ATOM 9060 O O . CYS A 1 54 ? -5.019 -5.945 -6.121 1.00 0.00 54 CYS A O 11
ATOM 9067 N N . GLY A 1 55 ? -3.038 -5.276 -5.290 1.00 0.00 55 GLY A N 11
ATOM 9068 C CA . GLY A 1 55 ? -2.429 -5.155 -6.601 1.00 0.00 55 GLY A CA 11
ATOM 9069 C C . GLY A 1 55 ? -1.089 -4.447 -6.554 1.00 0.00 55 GLY A C 11
ATOM 9070 O O . GLY A 1 55 ? -0.897 -3.518 -5.770 1.00 0.00 55 GLY A O 11
ATOM 9074 N N . PHE A 1 56 ? -0.160 -4.888 -7.394 1.00 0.00 56 PHE A N 11
ATOM 9075 C CA . PHE A 1 56 ? 1.171 -4.292 -7.447 1.00 0.00 56 PHE A CA 11
ATOM 9076 C C . PHE A 1 56 ? 1.410 -3.579 -8.778 1.00 0.00 56 PHE A C 11
ATOM 9077 O O . PHE A 1 56 ? 2.350 -2.796 -8.910 1.00 0.00 56 PHE A O 11
ATOM 9094 N N . ASP A 1 57 ? 0.557 -3.854 -9.763 1.00 0.00 57 ASP A N 11
ATOM 9095 C CA . ASP A 1 57 ? 0.683 -3.238 -11.079 1.00 0.00 57 ASP A CA 11
ATOM 9096 C C . ASP A 1 57 ? 0.708 -1.715 -10.971 1.00 0.00 57 ASP A C 11
ATOM 9097 O O . ASP A 1 57 ? 1.549 -1.054 -11.578 1.00 0.00 57 ASP A O 11
ATOM 9106 N N . GLY A 1 58 ? -0.219 -1.167 -10.191 1.00 0.00 58 GLY A N 11
ATOM 9107 C CA . GLY A 1 58 ? -0.282 0.273 -10.019 1.00 0.00 58 GLY A CA 11
ATOM 9108 C C . GLY A 1 58 ? -1.397 0.908 -10.827 1.00 0.00 58 GLY A C 11
ATOM 9109 O O . GLY A 1 58 ? -2.227 1.636 -10.286 1.00 0.00 58 GLY A O 11
ATOM 9113 N N . GLN A 1 59 ? -1.415 0.631 -12.127 1.00 0.00 59 GLN A N 11
ATOM 9114 C CA . GLN A 1 59 ? -2.436 1.181 -13.011 1.00 0.00 59 GLN A CA 11
ATOM 9115 C C . GLN A 1 59 ? -3.791 0.531 -12.749 1.00 0.00 59 GLN A C 11
ATOM 9116 O O . GLN A 1 59 ? -4.834 1.164 -12.909 1.00 0.00 59 GLN A O 11
ATOM 9130 N N . THR A 1 60 ? -3.766 -0.735 -12.347 1.00 0.00 60 THR A N 11
ATOM 9131 C CA . THR A 1 60 ? -4.993 -1.472 -12.062 1.00 0.00 60 THR A CA 11
ATOM 9132 C C . THR A 1 60 ? -5.652 -0.957 -10.784 1.00 0.00 60 THR A C 11
ATOM 9133 O O . THR A 1 60 ? -5.123 -1.143 -9.688 1.00 0.00 60 THR A O 11
ATOM 9144 N N . PRO A 1 61 ? -6.822 -0.301 -10.901 1.00 0.00 61 PRO A N 11
ATOM 9145 C CA . PRO A 1 61 ? -7.543 0.236 -9.743 1.00 0.00 61 PRO A CA 11
ATOM 9146 C C . PRO A 1 61 ? -8.209 -0.857 -8.915 1.00 0.00 61 PRO A C 11
ATOM 9147 O O . PRO A 1 61 ? -9.262 -1.376 -9.285 1.00 0.00 61 PRO A O 11
ATOM 9158 N N . LYS A 1 62 ? -7.588 -1.204 -7.793 1.00 0.00 62 LYS A N 11
ATOM 9159 C CA . LYS A 1 62 ? -8.122 -2.236 -6.912 1.00 0.00 62 LYS A CA 11
ATOM 9160 C C . LYS A 1 62 ? -7.993 -1.824 -5.449 1.00 0.00 62 LYS A C 11
ATOM 9161 O O . LYS A 1 62 ? -7.129 -1.023 -5.093 1.00 0.00 62 LYS A O 11
ATOM 9180 N N . VAL A 1 63 ? -8.860 -2.376 -4.606 1.00 0.00 63 VAL A N 11
ATOM 9181 C CA . VAL A 1 63 ? -8.844 -2.065 -3.181 1.00 0.00 63 VAL A CA 11
ATOM 9182 C C . VAL A 1 63 ? -9.266 -3.273 -2.353 1.00 0.00 63 VAL A C 11
ATOM 9183 O O . VAL A 1 63 ? -9.950 -4.169 -2.846 1.00 0.00 63 VAL A O 11
ATOM 9196 N N . CYS A 1 64 ? -8.852 -3.292 -1.090 1.00 0.00 64 CYS A N 11
ATOM 9197 C CA . CYS A 1 64 ? -9.186 -4.392 -0.194 1.00 0.00 64 CYS A CA 11
ATOM 9198 C C . CYS A 1 64 ? -10.237 -3.963 0.828 1.00 0.00 64 CYS A C 11
ATOM 9199 O O . CYS A 1 64 ? -10.043 -2.994 1.563 1.00 0.00 64 CYS A O 11
ATOM 9206 N N . CYS A 1 65 ? -11.346 -4.692 0.867 1.00 0.00 65 CYS A N 11
ATOM 9207 C CA . CYS A 1 65 ? -12.426 -4.394 1.798 1.00 0.00 65 CYS A CA 11
ATOM 9208 C C . CYS A 1 65 ? -12.680 -5.580 2.731 1.00 0.00 65 CYS A C 11
ATOM 9209 O O . CYS A 1 65 ? -13.094 -6.649 2.282 1.00 0.00 65 CYS A O 11
ATOM 9216 N N . PRO A 1 66 ? -12.435 -5.409 4.042 1.00 0.00 66 PRO A N 11
ATOM 9217 C CA . PRO A 1 66 ? -12.642 -6.478 5.025 1.00 0.00 66 PRO A CA 11
ATOM 9218 C C . PRO A 1 66 ? -14.120 -6.797 5.231 1.00 0.00 66 PRO A C 11
ATOM 9219 O O . PRO A 1 66 ? -14.992 -6.120 4.687 1.00 0.00 66 PRO A O 11
ATOM 9230 N N . GLN A 1 11 ? -10.765 -12.288 -4.800 1.00 0.00 11 GLN A N 12
ATOM 9231 C CA . GLN A 1 11 ? -9.776 -12.976 -3.928 1.00 0.00 11 GLN A CA 12
ATOM 9232 C C . GLN A 1 11 ? -9.815 -12.423 -2.507 1.00 0.00 11 GLN A C 12
ATOM 9233 O O . GLN A 1 11 ? -10.232 -11.285 -2.285 1.00 0.00 11 GLN A O 12
ATOM 9247 N N . ALA A 1 12 ? -9.377 -13.233 -1.550 1.00 0.00 12 ALA A N 12
ATOM 9248 C CA . ALA A 1 12 ? -9.361 -12.824 -0.151 1.00 0.00 12 ALA A CA 12
ATOM 9249 C C . ALA A 1 12 ? -8.033 -12.171 0.215 1.00 0.00 12 ALA A C 12
ATOM 9250 O O . ALA A 1 12 ? -6.974 -12.791 0.103 1.00 0.00 12 ALA A O 12
ATOM 9257 N N . CYS A 1 13 ? -8.094 -10.917 0.654 1.00 0.00 13 CYS A N 12
ATOM 9258 C CA . CYS A 1 13 ? -6.893 -10.184 1.036 1.00 0.00 13 CYS A CA 12
ATOM 9259 C C . CYS A 1 13 ? -6.912 -9.848 2.524 1.00 0.00 13 CYS A C 12
ATOM 9260 O O . CYS A 1 13 ? -7.942 -9.973 3.186 1.00 0.00 13 CYS A O 12
ATOM 9267 N N . THR A 1 14 ? -5.766 -9.423 3.044 1.00 0.00 14 THR A N 12
ATOM 9268 C CA . THR A 1 14 ? -5.650 -9.068 4.452 1.00 0.00 14 THR A CA 12
ATOM 9269 C C . THR A 1 14 ? -5.634 -7.554 4.635 1.00 0.00 14 THR A C 12
ATOM 9270 O O . THR A 1 14 ? -4.717 -6.874 4.176 1.00 0.00 14 THR A O 12
ATOM 9281 N N . LEU A 1 15 ? -6.654 -7.034 5.310 1.00 0.00 15 LEU A N 12
ATOM 9282 C CA . LEU A 1 15 ? -6.757 -5.601 5.555 1.00 0.00 15 LEU A CA 12
ATOM 9283 C C . LEU A 1 15 ? -5.550 -5.095 6.342 1.00 0.00 15 LEU A C 12
ATOM 9284 O O . LEU A 1 15 ? -4.828 -5.880 6.955 1.00 0.00 15 LEU A O 12
ATOM 9300 N N . PRO A 1 16 ? -5.314 -3.771 6.335 1.00 0.00 16 PRO A N 12
ATOM 9301 C CA . PRO A 1 16 ? -4.187 -3.167 7.054 1.00 0.00 16 PRO A CA 12
ATOM 9302 C C . PRO A 1 16 ? -4.119 -3.623 8.509 1.00 0.00 16 PRO A C 12
ATOM 9303 O O . PRO A 1 16 ? -3.044 -3.666 9.106 1.00 0.00 16 PRO A O 12
ATOM 9314 N N . ASN A 1 17 ? -5.274 -3.966 9.069 1.00 0.00 17 ASN A N 12
ATOM 9315 C CA . ASN A 1 17 ? -5.348 -4.423 10.453 1.00 0.00 17 ASN A CA 12
ATOM 9316 C C . ASN A 1 17 ? -5.011 -5.908 10.559 1.00 0.00 17 ASN A C 12
ATOM 9317 O O . ASN A 1 17 ? -4.718 -6.411 11.644 1.00 0.00 17 ASN A O 12
ATOM 9328 N N . ASN A 1 18 ? -5.056 -6.609 9.427 1.00 0.00 18 ASN A N 12
ATOM 9329 C CA . ASN A 1 18 ? -4.756 -8.038 9.395 1.00 0.00 18 ASN A CA 12
ATOM 9330 C C . ASN A 1 18 ? -5.853 -8.843 10.083 1.00 0.00 18 ASN A C 12
ATOM 9331 O O . ASN A 1 18 ? -5.735 -9.195 11.257 1.00 0.00 18 ASN A O 12
ATOM 9342 N N . ASP A 1 19 ? -6.918 -9.131 9.344 1.00 0.00 19 ASP A N 12
ATOM 9343 C CA . ASP A 1 19 ? -8.038 -9.896 9.879 1.00 0.00 19 ASP A CA 12
ATOM 9344 C C . ASP A 1 19 ? -8.797 -10.609 8.764 1.00 0.00 19 ASP A C 12
ATOM 9345 O O . ASP A 1 19 ? -9.986 -10.901 8.899 1.00 0.00 19 ASP A O 12
ATOM 9354 N N . LYS A 1 20 ? -8.104 -10.888 7.662 1.00 0.00 20 LYS A N 12
ATOM 9355 C CA . LYS A 1 20 ? -8.711 -11.566 6.522 1.00 0.00 20 LYS A CA 12
ATOM 9356 C C . LYS A 1 20 ? -9.846 -10.733 5.934 1.00 0.00 20 LYS A C 12
ATOM 9357 O O . LYS A 1 20 ? -10.587 -10.069 6.660 1.00 0.00 20 LYS A O 12
ATOM 9376 N N . GLY A 1 21 ? -9.976 -10.770 4.611 1.00 0.00 21 GLY A N 12
ATOM 9377 C CA . GLY A 1 21 ? -11.022 -10.015 3.948 1.00 0.00 21 GLY A CA 12
ATOM 9378 C C . GLY A 1 21 ? -11.159 -10.372 2.480 1.00 0.00 21 GLY A C 12
ATOM 9379 O O . GLY A 1 21 ? -10.780 -11.466 2.062 1.00 0.00 21 GLY A O 12
ATOM 9383 N N . THR A 1 22 ? -11.702 -9.445 1.700 1.00 0.00 22 THR A N 12
ATOM 9384 C CA . THR A 1 22 ? -11.893 -9.659 0.269 1.00 0.00 22 THR A CA 12
ATOM 9385 C C . THR A 1 22 ? -11.323 -8.494 -0.530 1.00 0.00 22 THR A C 12
ATOM 9386 O O . THR A 1 22 ? -11.352 -7.351 -0.080 1.00 0.00 22 THR A O 12
ATOM 9397 N N . CYS A 1 23 ? -10.799 -8.789 -1.716 1.00 0.00 23 CYS A N 12
ATOM 9398 C CA . CYS A 1 23 ? -10.220 -7.755 -2.568 1.00 0.00 23 CYS A CA 12
ATOM 9399 C C . CYS A 1 23 ? -10.965 -7.657 -3.895 1.00 0.00 23 CYS A C 12
ATOM 9400 O O . CYS A 1 23 ? -11.056 -8.630 -4.644 1.00 0.00 23 CYS A O 12
ATOM 9407 N N . LYS A 1 24 ? -11.493 -6.470 -4.178 1.00 0.00 24 LYS A N 12
ATOM 9408 C CA . LYS A 1 24 ? -12.229 -6.232 -5.414 1.00 0.00 24 LYS A CA 12
ATOM 9409 C C . LYS A 1 24 ? -11.992 -4.811 -5.916 1.00 0.00 24 LYS A C 12
ATOM 9410 O O . LYS A 1 24 ? -11.434 -3.976 -5.205 1.00 0.00 24 LYS A O 12
ATOM 9429 N N . SER A 1 25 ? -12.422 -4.541 -7.144 1.00 0.00 25 SER A N 12
ATOM 9430 C CA . SER A 1 25 ? -12.258 -3.219 -7.736 1.00 0.00 25 SER A CA 12
ATOM 9431 C C . SER A 1 25 ? -12.992 -2.163 -6.915 1.00 0.00 25 SER A C 12
ATOM 9432 O O . SER A 1 25 ? -13.605 -2.473 -5.894 1.00 0.00 25 SER A O 12
ATOM 9440 N N . LEU A 1 26 ? -12.928 -0.915 -7.369 1.00 0.00 26 LEU A N 12
ATOM 9441 C CA . LEU A 1 26 ? -13.590 0.184 -6.675 1.00 0.00 26 LEU A CA 12
ATOM 9442 C C . LEU A 1 26 ? -14.940 0.497 -7.311 1.00 0.00 26 LEU A C 12
ATOM 9443 O O . LEU A 1 26 ? -15.406 1.636 -7.275 1.00 0.00 26 LEU A O 12
ATOM 9459 N N . LEU A 1 27 ? -15.567 -0.521 -7.892 1.00 0.00 27 LEU A N 12
ATOM 9460 C CA . LEU A 1 27 ? -16.864 -0.354 -8.534 1.00 0.00 27 LEU A CA 12
ATOM 9461 C C . LEU A 1 27 ? -17.834 -1.446 -8.093 1.00 0.00 27 LEU A C 12
ATOM 9462 O O . LEU A 1 27 ? -18.705 -1.861 -8.856 1.00 0.00 27 LEU A O 12
ATOM 9478 N N . GLN A 1 28 ? -17.675 -1.908 -6.857 1.00 0.00 28 GLN A N 12
ATOM 9479 C CA . GLN A 1 28 ? -18.537 -2.951 -6.316 1.00 0.00 28 GLN A CA 12
ATOM 9480 C C . GLN A 1 28 ? -18.857 -2.695 -4.847 1.00 0.00 28 GLN A C 12
ATOM 9481 O O . GLN A 1 28 ? -20.007 -2.814 -4.423 1.00 0.00 28 GLN A O 12
ATOM 9495 N N . CYS A 1 29 ? -17.835 -2.344 -4.072 1.00 0.00 29 CYS A N 12
ATOM 9496 C CA . CYS A 1 29 ? -18.015 -2.073 -2.651 1.00 0.00 29 CYS A CA 12
ATOM 9497 C C . CYS A 1 29 ? -18.740 -0.750 -2.433 1.00 0.00 29 CYS A C 12
ATOM 9498 O O . CYS A 1 29 ? -18.120 0.313 -2.416 1.00 0.00 29 CYS A O 12
ATOM 9505 N N . ASP A 1 30 ? -20.055 -0.824 -2.254 1.00 0.00 30 ASP A N 12
ATOM 9506 C CA . ASP A 1 30 ? -20.859 0.372 -2.024 1.00 0.00 30 ASP A CA 12
ATOM 9507 C C . ASP A 1 30 ? -20.331 1.146 -0.822 1.00 0.00 30 ASP A C 12
ATOM 9508 O O . ASP A 1 30 ? -20.431 2.372 -0.764 1.00 0.00 30 ASP A O 12
ATOM 9517 N N . VAL A 1 31 ? -19.760 0.418 0.133 1.00 0.00 31 VAL A N 12
ATOM 9518 C CA . VAL A 1 31 ? -19.209 1.028 1.333 1.00 0.00 31 VAL A CA 12
ATOM 9519 C C . VAL A 1 31 ? -18.006 1.901 1.002 1.00 0.00 31 VAL A C 12
ATOM 9520 O O . VAL A 1 31 ? -17.823 2.970 1.582 1.00 0.00 31 VAL A O 12
ATOM 9533 N N . ALA A 1 32 ? -17.184 1.439 0.067 1.00 0.00 32 ALA A N 12
ATOM 9534 C CA . ALA A 1 32 ? -15.996 2.181 -0.338 1.00 0.00 32 ALA A CA 12
ATOM 9535 C C . ALA A 1 32 ? -16.369 3.514 -0.979 1.00 0.00 32 ALA A C 12
ATOM 9536 O O . ALA A 1 32 ? -15.701 4.524 -0.765 1.00 0.00 32 ALA A O 12
ATOM 9543 N N . SER A 1 33 ? -17.435 3.505 -1.769 1.00 0.00 33 SER A N 12
ATOM 9544 C CA . SER A 1 33 ? -17.896 4.709 -2.450 1.00 0.00 33 SER A CA 12
ATOM 9545 C C . SER A 1 33 ? -18.389 5.755 -1.457 1.00 0.00 33 SER A C 12
ATOM 9546 O O . SER A 1 33 ? -18.162 6.951 -1.638 1.00 0.00 33 SER A O 12
ATOM 9554 N N . LYS A 1 34 ? -19.067 5.303 -0.409 1.00 0.00 34 LYS A N 12
ATOM 9555 C CA . LYS A 1 34 ? -19.590 6.214 0.603 1.00 0.00 34 LYS A CA 12
ATOM 9556 C C . LYS A 1 34 ? -18.455 6.879 1.377 1.00 0.00 34 LYS A C 12
ATOM 9557 O O . LYS A 1 34 ? -18.572 8.028 1.799 1.00 0.00 34 LYS A O 12
ATOM 9576 N N . ILE A 1 35 ? -17.354 6.153 1.556 1.00 0.00 35 ILE A N 12
ATOM 9577 C CA . ILE A 1 35 ? -16.202 6.681 2.277 1.00 0.00 35 ILE A CA 12
ATOM 9578 C C . ILE A 1 35 ? -15.542 7.811 1.495 1.00 0.00 35 ILE A C 12
ATOM 9579 O O . ILE A 1 35 ? -15.146 8.828 2.066 1.00 0.00 35 ILE A O 12
ATOM 9595 N N . ILE A 1 36 ? -15.433 7.626 0.187 1.00 0.00 36 ILE A N 12
ATOM 9596 C CA . ILE A 1 36 ? -14.824 8.629 -0.679 1.00 0.00 36 ILE A CA 12
ATOM 9597 C C . ILE A 1 36 ? -15.659 9.906 -0.702 1.00 0.00 36 ILE A C 12
ATOM 9598 O O . ILE A 1 36 ? -15.125 11.006 -0.848 1.00 0.00 36 ILE A O 12
ATOM 9614 N N . SER A 1 37 ? -16.970 9.751 -0.559 1.00 0.00 37 SER A N 12
ATOM 9615 C CA . SER A 1 37 ? -17.879 10.892 -0.568 1.00 0.00 37 SER A CA 12
ATOM 9616 C C . SER A 1 37 ? -18.279 11.308 0.848 1.00 0.00 37 SER A C 12
ATOM 9617 O O . SER A 1 37 ? -19.047 12.253 1.029 1.00 0.00 37 SER A O 12
ATOM 9625 N N . LYS A 1 38 ? -17.763 10.600 1.852 1.00 0.00 38 LYS A N 12
ATOM 9626 C CA . LYS A 1 38 ? -18.082 10.910 3.243 1.00 0.00 38 LYS A CA 12
ATOM 9627 C C . LYS A 1 38 ? -16.967 11.717 3.898 1.00 0.00 38 LYS A C 12
ATOM 9628 O O . LYS A 1 38 ? -17.226 12.686 4.613 1.00 0.00 38 LYS A O 12
ATOM 9647 N N . LYS A 1 39 ? -15.729 11.308 3.655 1.00 0.00 39 LYS A N 12
ATOM 9648 C CA . LYS A 1 39 ? -14.573 11.990 4.228 1.00 0.00 39 LYS A CA 12
ATOM 9649 C C . LYS A 1 39 ? -13.406 12.007 3.244 1.00 0.00 39 LYS A C 12
ATOM 9650 O O . LYS A 1 39 ? -12.526 11.149 3.295 1.00 0.00 39 LYS A O 12
ATOM 9669 N N . PRO A 1 40 ? -13.383 12.994 2.332 1.00 0.00 40 PRO A N 12
ATOM 9670 C CA . PRO A 1 40 ? -12.316 13.124 1.334 1.00 0.00 40 PRO A CA 12
ATOM 9671 C C . PRO A 1 40 ? -10.936 13.239 1.976 1.00 0.00 40 PRO A C 12
ATOM 9672 O O . PRO A 1 40 ? -10.809 13.212 3.198 1.00 0.00 40 PRO A O 12
ATOM 9683 N N . ARG A 1 41 ? -9.910 13.370 1.140 1.00 0.00 41 ARG A N 12
ATOM 9684 C CA . ARG A 1 41 ? -8.537 13.493 1.606 1.00 0.00 41 ARG A CA 12
ATOM 9685 C C . ARG A 1 41 ? -7.582 13.439 0.419 1.00 0.00 41 ARG A C 12
ATOM 9686 O O . ARG A 1 41 ? -7.817 12.716 -0.549 1.00 0.00 41 ARG A O 12
ATOM 9707 N N . THR A 1 42 ? -6.516 14.217 0.496 1.00 0.00 42 THR A N 12
ATOM 9708 C CA . THR A 1 42 ? -5.526 14.278 -0.572 1.00 0.00 42 THR A CA 12
ATOM 9709 C C . THR A 1 42 ? -4.463 13.187 -0.398 1.00 0.00 42 THR A C 12
ATOM 9710 O O . THR A 1 42 ? -4.731 12.013 -0.651 1.00 0.00 42 THR A O 12
ATOM 9721 N N . ALA A 1 43 ? -3.262 13.571 0.039 1.00 0.00 43 ALA A N 12
ATOM 9722 C CA . ALA A 1 43 ? -2.187 12.613 0.244 1.00 0.00 43 ALA A CA 12
ATOM 9723 C C . ALA A 1 43 ? -2.596 11.566 1.269 1.00 0.00 43 ALA A C 12
ATOM 9724 O O . ALA A 1 43 ? -2.190 10.407 1.187 1.00 0.00 43 ALA A O 12
ATOM 9731 N N . GLN A 1 44 ? -3.406 11.986 2.235 1.00 0.00 44 GLN A N 12
ATOM 9732 C CA . GLN A 1 44 ? -3.878 11.085 3.278 1.00 0.00 44 GLN A CA 12
ATOM 9733 C C . GLN A 1 44 ? -4.749 9.984 2.685 1.00 0.00 44 GLN A C 12
ATOM 9734 O O . GLN A 1 44 ? -4.680 8.829 3.103 1.00 0.00 44 GLN A O 12
ATOM 9748 N N . ASP A 1 45 ? -5.560 10.346 1.698 1.00 0.00 45 ASP A N 12
ATOM 9749 C CA . ASP A 1 45 ? -6.433 9.383 1.039 1.00 0.00 45 ASP A CA 12
ATOM 9750 C C . ASP A 1 45 ? -5.606 8.409 0.213 1.00 0.00 45 ASP A C 12
ATOM 9751 O O . ASP A 1 45 ? -5.931 7.225 0.117 1.00 0.00 45 ASP A O 12
ATOM 9760 N N . GLU A 1 46 ? -4.534 8.920 -0.383 1.00 0.00 46 GLU A N 12
ATOM 9761 C CA . GLU A 1 46 ? -3.652 8.099 -1.206 1.00 0.00 46 GLU A CA 12
ATOM 9762 C C . GLU A 1 46 ? -2.971 7.022 -0.369 1.00 0.00 46 GLU A C 12
ATOM 9763 O O . GLU A 1 46 ? -2.881 5.867 -0.781 1.00 0.00 46 GLU A O 12
ATOM 9775 N N . LYS A 1 47 ? -2.498 7.407 0.807 1.00 0.00 47 LYS A N 12
ATOM 9776 C CA . LYS A 1 47 ? -1.834 6.467 1.700 1.00 0.00 47 LYS A CA 12
ATOM 9777 C C . LYS A 1 47 ? -2.831 5.448 2.234 1.00 0.00 47 LYS A C 12
ATOM 9778 O O . LYS A 1 47 ? -2.512 4.270 2.396 1.00 0.00 47 LYS A O 12
ATOM 9797 N N . PHE A 1 48 ? -4.045 5.915 2.509 1.00 0.00 48 PHE A N 12
ATOM 9798 C CA . PHE A 1 48 ? -5.098 5.052 3.030 1.00 0.00 48 PHE A CA 12
ATOM 9799 C C . PHE A 1 48 ? -5.573 4.060 1.974 1.00 0.00 48 PHE A C 12
ATOM 9800 O O . PHE A 1 48 ? -5.801 2.888 2.273 1.00 0.00 48 PHE A O 12
ATOM 9817 N N . LEU A 1 49 ? -5.721 4.529 0.740 1.00 0.00 49 LEU A N 12
ATOM 9818 C CA . LEU A 1 49 ? -6.166 3.663 -0.345 1.00 0.00 49 LEU A CA 12
ATOM 9819 C C . LEU A 1 49 ? -5.063 2.688 -0.735 1.00 0.00 49 LEU A C 12
ATOM 9820 O O . LEU A 1 49 ? -5.333 1.549 -1.116 1.00 0.00 49 LEU A O 12
ATOM 9836 N N . ARG A 1 50 ? -3.818 3.141 -0.626 1.00 0.00 50 ARG A N 12
ATOM 9837 C CA . ARG A 1 50 ? -2.673 2.304 -0.957 1.00 0.00 50 ARG A CA 12
ATOM 9838 C C . ARG A 1 50 ? -2.543 1.153 0.036 1.00 0.00 50 ARG A C 12
ATOM 9839 O O . ARG A 1 50 ? -2.144 0.047 -0.327 1.00 0.00 50 ARG A O 12
ATOM 9860 N N . GLU A 1 51 ? -2.885 1.425 1.292 1.00 0.00 51 GLU A N 12
ATOM 9861 C CA . GLU A 1 51 ? -2.810 0.415 2.340 1.00 0.00 51 GLU A CA 12
ATOM 9862 C C . GLU A 1 51 ? -3.926 -0.615 2.185 1.00 0.00 51 GLU A C 12
ATOM 9863 O O . GLU A 1 51 ? -3.742 -1.794 2.485 1.00 0.00 51 GLU A O 12
ATOM 9875 N N . SER A 1 52 ? -5.082 -0.157 1.717 1.00 0.00 52 SER A N 12
ATOM 9876 C CA . SER A 1 52 ? -6.230 -1.035 1.522 1.00 0.00 52 SER A CA 12
ATOM 9877 C C . SER A 1 52 ? -6.426 -1.354 0.044 1.00 0.00 52 SER A C 12
ATOM 9878 O O . SER A 1 52 ? -7.555 -1.414 -0.443 1.00 0.00 52 SER A O 12
ATOM 9886 N N . ALA A 1 53 ? -5.320 -1.556 -0.664 1.00 0.00 53 ALA A N 12
ATOM 9887 C CA . ALA A 1 53 ? -5.370 -1.866 -2.087 1.00 0.00 53 ALA A CA 12
ATOM 9888 C C . ALA A 1 53 ? -4.387 -2.977 -2.439 1.00 0.00 53 ALA A C 12
ATOM 9889 O O . ALA A 1 53 ? -3.209 -2.911 -2.087 1.00 0.00 53 ALA A O 12
ATOM 9896 N N . CYS A 1 54 ? -4.878 -3.996 -3.137 1.00 0.00 54 CYS A N 12
ATOM 9897 C CA . CYS A 1 54 ? -4.041 -5.122 -3.536 1.00 0.00 54 CYS A CA 12
ATOM 9898 C C . CYS A 1 54 ? -2.959 -4.673 -4.514 1.00 0.00 54 CYS A C 12
ATOM 9899 O O . CYS A 1 54 ? -3.099 -4.830 -5.726 1.00 0.00 54 CYS A O 12
ATOM 9906 N N . GLY A 1 55 ? -1.879 -4.114 -3.977 1.00 0.00 55 GLY A N 12
ATOM 9907 C CA . GLY A 1 55 ? -0.790 -3.651 -4.814 1.00 0.00 55 GLY A CA 12
ATOM 9908 C C . GLY A 1 55 ? -1.143 -2.393 -5.582 1.00 0.00 55 GLY A C 12
ATOM 9909 O O . GLY A 1 55 ? -2.311 -2.008 -5.650 1.00 0.00 55 GLY A O 12
ATOM 9913 N N . PHE A 1 56 ? -0.133 -1.751 -6.162 1.00 0.00 56 PHE A N 12
ATOM 9914 C CA . PHE A 1 56 ? -0.344 -0.528 -6.928 1.00 0.00 56 PHE A CA 12
ATOM 9915 C C . PHE A 1 56 ? 0.253 -0.653 -8.326 1.00 0.00 56 PHE A C 12
ATOM 9916 O O . PHE A 1 56 ? 1.408 -0.297 -8.553 1.00 0.00 56 PHE A O 12
ATOM 9933 N N . ASP A 1 57 ? -0.545 -1.160 -9.261 1.00 0.00 57 ASP A N 12
ATOM 9934 C CA . ASP A 1 57 ? -0.097 -1.331 -10.638 1.00 0.00 57 ASP A CA 12
ATOM 9935 C C . ASP A 1 57 ? -0.253 -0.033 -11.425 1.00 0.00 57 ASP A C 12
ATOM 9936 O O . ASP A 1 57 ? 0.695 0.444 -12.048 1.00 0.00 57 ASP A O 12
ATOM 9945 N N . GLY A 1 58 ? -1.455 0.532 -11.393 1.00 0.00 58 GLY A N 12
ATOM 9946 C CA . GLY A 1 58 ? -1.714 1.769 -12.107 1.00 0.00 58 GLY A CA 12
ATOM 9947 C C . GLY A 1 58 ? -2.981 1.708 -12.935 1.00 0.00 58 GLY A C 12
ATOM 9948 O O . GLY A 1 58 ? -3.993 2.314 -12.581 1.00 0.00 58 GLY A O 12
ATOM 9952 N N . GLN A 1 59 ? -2.928 0.976 -14.043 1.00 0.00 59 GLN A N 12
ATOM 9953 C CA . GLN A 1 59 ? -4.079 0.838 -14.927 1.00 0.00 59 GLN A CA 12
ATOM 9954 C C . GLN A 1 59 ? -5.125 -0.099 -14.326 1.00 0.00 59 GLN A C 12
ATOM 9955 O O . GLN A 1 59 ? -6.300 -0.044 -14.690 1.00 0.00 59 GLN A O 12
ATOM 9969 N N . THR A 1 60 ? -4.695 -0.958 -13.406 1.00 0.00 60 THR A N 12
ATOM 9970 C CA . THR A 1 60 ? -5.599 -1.901 -12.760 1.00 0.00 60 THR A CA 12
ATOM 9971 C C . THR A 1 60 ? -5.884 -1.487 -11.319 1.00 0.00 60 THR A C 12
ATOM 9972 O O . THR A 1 60 ? -5.221 -1.947 -10.389 1.00 0.00 60 THR A O 12
ATOM 9983 N N . PRO A 1 61 ? -6.880 -0.607 -11.114 1.00 0.00 61 PRO A N 12
ATOM 9984 C CA . PRO A 1 61 ? -7.249 -0.133 -9.777 1.00 0.00 61 PRO A CA 12
ATOM 9985 C C . PRO A 1 61 ? -7.959 -1.208 -8.960 1.00 0.00 61 PRO A C 12
ATOM 9986 O O . PRO A 1 61 ? -8.934 -1.805 -9.416 1.00 0.00 61 PRO A O 12
ATOM 9997 N N . LYS A 1 62 ? -7.463 -1.451 -7.751 1.00 0.00 62 LYS A N 12
ATOM 9998 C CA . LYS A 1 62 ? -8.052 -2.455 -6.874 1.00 0.00 62 LYS A CA 12
ATOM 9999 C C . LYS A 1 62 ? -8.125 -1.949 -5.436 1.00 0.00 62 LYS A C 12
ATOM 10000 O O . LYS A 1 62 ? -7.405 -1.027 -5.054 1.00 0.00 62 LYS A O 12
ATOM 10019 N N . VAL A 1 63 ? -8.998 -2.562 -4.643 1.00 0.00 63 VAL A N 12
ATOM 10020 C CA . VAL A 1 63 ? -9.166 -2.176 -3.248 1.00 0.00 63 VAL A CA 12
ATOM 10021 C C . VAL A 1 63 ? -9.516 -3.385 -2.386 1.00 0.00 63 VAL A C 12
ATOM 10022 O O . VAL A 1 63 ? -10.033 -4.385 -2.881 1.00 0.00 63 VAL A O 12
ATOM 10035 N N . CYS A 1 64 ? -9.231 -3.284 -1.091 1.00 0.00 64 CYS A N 12
ATOM 10036 C CA . CYS A 1 64 ? -9.517 -4.371 -0.161 1.00 0.00 64 CYS A CA 12
ATOM 10037 C C . CYS A 1 64 ? -10.736 -4.051 0.697 1.00 0.00 64 CYS A C 12
ATOM 10038 O O . CYS A 1 64 ? -10.777 -3.026 1.379 1.00 0.00 64 CYS A O 12
ATOM 10045 N N . CYS A 1 65 ? -11.724 -4.937 0.663 1.00 0.00 65 CYS A N 12
ATOM 10046 C CA . CYS A 1 65 ? -12.945 -4.758 1.439 1.00 0.00 65 CYS A CA 12
ATOM 10047 C C . CYS A 1 65 ? -13.150 -5.932 2.397 1.00 0.00 65 CYS A C 12
ATOM 10048 O O . CYS A 1 65 ? -13.359 -7.065 1.961 1.00 0.00 65 CYS A O 12
ATOM 10055 N N . PRO A 1 66 ? -13.097 -5.682 3.717 1.00 0.00 66 PRO A N 12
ATOM 10056 C CA . PRO A 1 66 ? -13.279 -6.732 4.724 1.00 0.00 66 PRO A CA 12
ATOM 10057 C C . PRO A 1 66 ? -14.744 -7.115 4.902 1.00 0.00 66 PRO A C 12
ATOM 10058 O O . PRO A 1 66 ? -15.292 -7.020 6.001 1.00 0.00 66 PRO A O 12
ATOM 10069 N N . GLN A 1 11 ? -10.985 -11.722 -5.325 1.00 0.00 11 GLN A N 13
ATOM 10070 C CA . GLN A 1 11 ? -10.013 -12.527 -4.541 1.00 0.00 11 GLN A CA 13
ATOM 10071 C C . GLN A 1 11 ? -9.983 -12.087 -3.080 1.00 0.00 11 GLN A C 13
ATOM 10072 O O . GLN A 1 11 ? -10.331 -10.951 -2.756 1.00 0.00 11 GLN A O 13
ATOM 10086 N N . ALA A 1 12 ? -9.566 -12.991 -2.202 1.00 0.00 12 ALA A N 13
ATOM 10087 C CA . ALA A 1 12 ? -9.491 -12.698 -0.776 1.00 0.00 12 ALA A CA 13
ATOM 10088 C C . ALA A 1 12 ? -8.154 -12.060 -0.415 1.00 0.00 12 ALA A C 13
ATOM 10089 O O . ALA A 1 12 ? -7.095 -12.642 -0.650 1.00 0.00 12 ALA A O 13
ATOM 10096 N N . CYS A 1 13 ? -8.211 -10.860 0.154 1.00 0.00 13 CYS A N 13
ATOM 10097 C CA . CYS A 1 13 ? -7.004 -10.143 0.548 1.00 0.00 13 CYS A CA 13
ATOM 10098 C C . CYS A 1 13 ? -6.941 -9.973 2.062 1.00 0.00 13 CYS A C 13
ATOM 10099 O O . CYS A 1 13 ? -7.928 -10.196 2.762 1.00 0.00 13 CYS A O 13
ATOM 10106 N N . THR A 1 14 ? -5.775 -9.576 2.560 1.00 0.00 14 THR A N 13
ATOM 10107 C CA . THR A 1 14 ? -5.586 -9.376 3.990 1.00 0.00 14 THR A CA 13
ATOM 10108 C C . THR A 1 14 ? -5.555 -7.889 4.331 1.00 0.00 14 THR A C 13
ATOM 10109 O O . THR A 1 14 ? -4.656 -7.162 3.906 1.00 0.00 14 THR A O 13
ATOM 10120 N N . LEU A 1 15 ? -6.541 -7.447 5.102 1.00 0.00 15 LEU A N 13
ATOM 10121 C CA . LEU A 1 15 ? -6.630 -6.047 5.505 1.00 0.00 15 LEU A CA 13
ATOM 10122 C C . LEU A 1 15 ? -5.435 -5.658 6.371 1.00 0.00 15 LEU A C 13
ATOM 10123 O O . LEU A 1 15 ? -4.750 -6.521 6.919 1.00 0.00 15 LEU A O 13
ATOM 10139 N N . PRO A 1 16 ? -5.167 -4.346 6.510 1.00 0.00 16 PRO A N 13
ATOM 10140 C CA . PRO A 1 16 ? -4.049 -3.850 7.317 1.00 0.00 16 PRO A CA 13
ATOM 10141 C C . PRO A 1 16 ? -4.036 -4.454 8.719 1.00 0.00 16 PRO A C 13
ATOM 10142 O O . PRO A 1 16 ? -2.987 -4.541 9.357 1.00 0.00 16 PRO A O 13
ATOM 10153 N N . ASN A 1 17 ? -5.207 -4.871 9.191 1.00 0.00 17 ASN A N 13
ATOM 10154 C CA . ASN A 1 17 ? -5.329 -5.471 10.515 1.00 0.00 17 ASN A CA 13
ATOM 10155 C C . ASN A 1 17 ? -5.012 -6.967 10.474 1.00 0.00 17 ASN A C 13
ATOM 10156 O O . ASN A 1 17 ? -4.806 -7.593 11.514 1.00 0.00 17 ASN A O 13
ATOM 10167 N N . ASN A 1 18 ? -4.974 -7.533 9.270 1.00 0.00 18 ASN A N 13
ATOM 10168 C CA . ASN A 1 18 ? -4.683 -8.953 9.097 1.00 0.00 18 ASN A CA 13
ATOM 10169 C C . ASN A 1 18 ? -5.764 -9.815 9.739 1.00 0.00 18 ASN A C 13
ATOM 10170 O O . ASN A 1 18 ? -5.617 -10.272 10.871 1.00 0.00 18 ASN A O 13
ATOM 10181 N N . ASP A 1 19 ? -6.849 -10.036 9.003 1.00 0.00 19 ASP A N 13
ATOM 10182 C CA . ASP A 1 19 ? -7.955 -10.847 9.498 1.00 0.00 19 ASP A CA 13
ATOM 10183 C C . ASP A 1 19 ? -8.760 -11.433 8.342 1.00 0.00 19 ASP A C 13
ATOM 10184 O O . ASP A 1 19 ? -9.950 -11.718 8.484 1.00 0.00 19 ASP A O 13
ATOM 10193 N N . LYS A 1 20 ? -8.104 -11.614 7.199 1.00 0.00 20 LYS A N 13
ATOM 10194 C CA . LYS A 1 20 ? -8.759 -12.168 6.018 1.00 0.00 20 LYS A CA 13
ATOM 10195 C C . LYS A 1 20 ? -9.879 -11.253 5.534 1.00 0.00 20 LYS A C 13
ATOM 10196 O O . LYS A 1 20 ? -10.638 -10.708 6.334 1.00 0.00 20 LYS A O 13
ATOM 10215 N N . GLY A 1 21 ? -9.975 -11.089 4.218 1.00 0.00 21 GLY A N 13
ATOM 10216 C CA . GLY A 1 21 ? -11.005 -10.240 3.650 1.00 0.00 21 GLY A CA 13
ATOM 10217 C C . GLY A 1 21 ? -11.177 -10.452 2.158 1.00 0.00 21 GLY A C 13
ATOM 10218 O O . GLY A 1 21 ? -10.790 -11.491 1.623 1.00 0.00 21 GLY A O 13
ATOM 10222 N N . THR A 1 22 ? -11.763 -9.466 1.488 1.00 0.00 22 THR A N 13
ATOM 10223 C CA . THR A 1 22 ? -11.991 -9.543 0.049 1.00 0.00 22 THR A CA 13
ATOM 10224 C C . THR A 1 22 ? -11.375 -8.344 -0.662 1.00 0.00 22 THR A C 13
ATOM 10225 O O . THR A 1 22 ? -11.339 -7.240 -0.118 1.00 0.00 22 THR A O 13
ATOM 10236 N N . CYS A 1 23 ? -10.890 -8.565 -1.880 1.00 0.00 23 CYS A N 13
ATOM 10237 C CA . CYS A 1 23 ? -10.274 -7.496 -2.658 1.00 0.00 23 CYS A CA 13
ATOM 10238 C C . CYS A 1 23 ? -11.036 -7.252 -3.955 1.00 0.00 23 CYS A C 13
ATOM 10239 O O . CYS A 1 23 ? -11.188 -8.154 -4.780 1.00 0.00 23 CYS A O 13
ATOM 10246 N N . LYS A 1 24 ? -11.506 -6.022 -4.131 1.00 0.00 24 LYS A N 13
ATOM 10247 C CA . LYS A 1 24 ? -12.247 -5.648 -5.331 1.00 0.00 24 LYS A CA 13
ATOM 10248 C C . LYS A 1 24 ? -11.941 -4.206 -5.722 1.00 0.00 24 LYS A C 13
ATOM 10249 O O . LYS A 1 24 ? -11.325 -3.463 -4.958 1.00 0.00 24 LYS A O 13
ATOM 10268 N N . SER A 1 25 ? -12.373 -3.816 -6.917 1.00 0.00 25 SER A N 13
ATOM 10269 C CA . SER A 1 25 ? -12.142 -2.461 -7.408 1.00 0.00 25 SER A CA 13
ATOM 10270 C C . SER A 1 25 ? -12.696 -1.426 -6.433 1.00 0.00 25 SER A C 13
ATOM 10271 O O . SER A 1 25 ? -13.194 -1.773 -5.363 1.00 0.00 25 SER A O 13
ATOM 10279 N N . LEU A 1 26 ? -12.604 -0.156 -6.810 1.00 0.00 26 LEU A N 13
ATOM 10280 C CA . LEU A 1 26 ? -13.095 0.928 -5.966 1.00 0.00 26 LEU A CA 13
ATOM 10281 C C . LEU A 1 26 ? -14.519 1.320 -6.351 1.00 0.00 26 LEU A C 13
ATOM 10282 O O . LEU A 1 26 ? -14.876 2.498 -6.334 1.00 0.00 26 LEU A O 13
ATOM 10298 N N . LEU A 1 27 ? -15.330 0.325 -6.698 1.00 0.00 27 LEU A N 13
ATOM 10299 C CA . LEU A 1 27 ? -16.714 0.567 -7.085 1.00 0.00 27 LEU A CA 13
ATOM 10300 C C . LEU A 1 27 ? -17.591 -0.634 -6.744 1.00 0.00 27 LEU A C 13
ATOM 10301 O O . LEU A 1 27 ? -18.589 -0.898 -7.414 1.00 0.00 27 LEU A O 13
ATOM 10317 N N . GLN A 1 28 ? -17.210 -1.361 -5.698 1.00 0.00 28 GLN A N 13
ATOM 10318 C CA . GLN A 1 28 ? -17.960 -2.535 -5.267 1.00 0.00 28 GLN A CA 13
ATOM 10319 C C . GLN A 1 28 ? -18.339 -2.428 -3.795 1.00 0.00 28 GLN A C 13
ATOM 10320 O O . GLN A 1 28 ? -19.492 -2.643 -3.422 1.00 0.00 28 GLN A O 13
ATOM 10334 N N . CYS A 1 29 ? -17.359 -2.097 -2.958 1.00 0.00 29 CYS A N 13
ATOM 10335 C CA . CYS A 1 29 ? -17.593 -1.963 -1.525 1.00 0.00 29 CYS A CA 13
ATOM 10336 C C . CYS A 1 29 ? -18.386 -0.695 -1.219 1.00 0.00 29 CYS A C 13
ATOM 10337 O O . CYS A 1 29 ? -17.998 0.404 -1.616 1.00 0.00 29 CYS A O 13
ATOM 10344 N N . ASP A 1 30 ? -19.501 -0.858 -0.512 1.00 0.00 30 ASP A N 13
ATOM 10345 C CA . ASP A 1 30 ? -20.351 0.269 -0.154 1.00 0.00 30 ASP A CA 13
ATOM 10346 C C . ASP A 1 30 ? -19.580 1.301 0.665 1.00 0.00 30 ASP A C 13
ATOM 10347 O O . ASP A 1 30 ? -19.861 2.497 0.599 1.00 0.00 30 ASP A O 13
ATOM 10356 N N . VAL A 1 31 ? -18.607 0.830 1.439 1.00 0.00 31 VAL A N 13
ATOM 10357 C CA . VAL A 1 31 ? -17.799 1.714 2.269 1.00 0.00 31 VAL A CA 13
ATOM 10358 C C . VAL A 1 31 ? -16.927 2.625 1.413 1.00 0.00 31 VAL A C 13
ATOM 10359 O O . VAL A 1 31 ? -16.794 3.817 1.688 1.00 0.00 31 VAL A O 13
ATOM 10372 N N . ALA A 1 32 ? -16.333 2.057 0.374 1.00 0.00 32 ALA A N 13
ATOM 10373 C CA . ALA A 1 32 ? -15.476 2.820 -0.523 1.00 0.00 32 ALA A CA 13
ATOM 10374 C C . ALA A 1 32 ? -16.275 3.877 -1.278 1.00 0.00 32 ALA A C 13
ATOM 10375 O O . ALA A 1 32 ? -15.786 4.979 -1.527 1.00 0.00 32 ALA A O 13
ATOM 10382 N N . SER A 1 33 ? -17.503 3.531 -1.644 1.00 0.00 33 SER A N 13
ATOM 10383 C CA . SER A 1 33 ? -18.371 4.445 -2.378 1.00 0.00 33 SER A CA 13
ATOM 10384 C C . SER A 1 33 ? -18.796 5.626 -1.511 1.00 0.00 33 SER A C 13
ATOM 10385 O O . SER A 1 33 ? -18.938 6.746 -2.003 1.00 0.00 33 SER A O 13
ATOM 10393 N N . LYS A 1 34 ? -19.006 5.373 -0.224 1.00 0.00 34 LYS A N 13
ATOM 10394 C CA . LYS A 1 34 ? -19.425 6.424 0.697 1.00 0.00 34 LYS A CA 13
ATOM 10395 C C . LYS A 1 34 ? -18.295 7.421 0.944 1.00 0.00 34 LYS A C 13
ATOM 10396 O O . LYS A 1 34 ? -18.541 8.610 1.148 1.00 0.00 34 LYS A O 13
ATOM 10415 N N . ILE A 1 35 ? -17.058 6.936 0.923 1.00 0.00 35 ILE A N 13
ATOM 10416 C CA . ILE A 1 35 ? -15.900 7.796 1.144 1.00 0.00 35 ILE A CA 13
ATOM 10417 C C . ILE A 1 35 ? -15.674 8.724 -0.044 1.00 0.00 35 ILE A C 13
ATOM 10418 O O . ILE A 1 35 ? -15.286 9.881 0.123 1.00 0.00 35 ILE A O 13
ATOM 10434 N N . ILE A 1 36 ? -15.920 8.209 -1.242 1.00 0.00 36 ILE A N 13
ATOM 10435 C CA . ILE A 1 36 ? -15.744 8.991 -2.462 1.00 0.00 36 ILE A CA 13
ATOM 10436 C C . ILE A 1 36 ? -16.876 10.000 -2.637 1.00 0.00 36 ILE A C 13
ATOM 10437 O O . ILE A 1 36 ? -16.699 11.042 -3.269 1.00 0.00 36 ILE A O 13
ATOM 10453 N N . SER A 1 37 ? -18.041 9.684 -2.079 1.00 0.00 37 SER A N 13
ATOM 10454 C CA . SER A 1 37 ? -19.201 10.564 -2.180 1.00 0.00 37 SER A CA 13
ATOM 10455 C C . SER A 1 37 ? -19.435 11.335 -0.880 1.00 0.00 37 SER A C 13
ATOM 10456 O O . SER A 1 37 ? -20.373 12.126 -0.783 1.00 0.00 37 SER A O 13
ATOM 10464 N N . LYS A 1 38 ? -18.585 11.101 0.119 1.00 0.00 38 LYS A N 13
ATOM 10465 C CA . LYS A 1 38 ? -18.717 11.781 1.403 1.00 0.00 38 LYS A CA 13
ATOM 10466 C C . LYS A 1 38 ? -18.104 13.177 1.345 1.00 0.00 38 LYS A C 13
ATOM 10467 O O . LYS A 1 38 ? -18.813 14.170 1.182 1.00 0.00 38 LYS A O 13
ATOM 10486 N N . LYS A 1 39 ? -16.783 13.246 1.479 1.00 0.00 39 LYS A N 13
ATOM 10487 C CA . LYS A 1 39 ? -16.073 14.520 1.440 1.00 0.00 39 LYS A CA 13
ATOM 10488 C C . LYS A 1 39 ? -14.581 14.326 1.705 1.00 0.00 39 LYS A C 13
ATOM 10489 O O . LYS A 1 39 ? -13.742 14.754 0.912 1.00 0.00 39 LYS A O 13
ATOM 10508 N N . PRO A 1 40 ? -14.226 13.676 2.830 1.00 0.00 40 PRO A N 13
ATOM 10509 C CA . PRO A 1 40 ? -12.825 13.432 3.191 1.00 0.00 40 PRO A CA 13
ATOM 10510 C C . PRO A 1 40 ? -12.025 12.821 2.045 1.00 0.00 40 PRO A C 13
ATOM 10511 O O . PRO A 1 40 ? -12.191 11.646 1.716 1.00 0.00 40 PRO A O 13
ATOM 10522 N N . ARG A 1 41 ? -11.156 13.625 1.443 1.00 0.00 41 ARG A N 13
ATOM 10523 C CA . ARG A 1 41 ? -10.326 13.167 0.336 1.00 0.00 41 ARG A CA 13
ATOM 10524 C C . ARG A 1 41 ? -9.023 13.959 0.268 1.00 0.00 41 ARG A C 13
ATOM 10525 O O . ARG A 1 41 ? -8.806 14.742 -0.657 1.00 0.00 41 ARG A O 13
ATOM 10546 N N . THR A 1 42 ? -8.160 13.751 1.257 1.00 0.00 42 THR A N 13
ATOM 10547 C CA . THR A 1 42 ? -6.879 14.445 1.314 1.00 0.00 42 THR A CA 13
ATOM 10548 C C . THR A 1 42 ? -5.727 13.484 1.037 1.00 0.00 42 THR A C 13
ATOM 10549 O O . THR A 1 42 ? -5.944 12.309 0.737 1.00 0.00 42 THR A O 13
ATOM 10560 N N . ALA A 1 43 ? -4.500 13.990 1.137 1.00 0.00 43 ALA A N 13
ATOM 10561 C CA . ALA A 1 43 ? -3.314 13.175 0.898 1.00 0.00 43 ALA A CA 13
ATOM 10562 C C . ALA A 1 43 ? -3.316 11.930 1.778 1.00 0.00 43 ALA A C 13
ATOM 10563 O O . ALA A 1 43 ? -2.828 10.874 1.379 1.00 0.00 43 ALA A O 13
ATOM 10570 N N . GLN A 1 44 ? -3.872 12.063 2.978 1.00 0.00 44 GLN A N 13
ATOM 10571 C CA . GLN A 1 44 ? -3.941 10.949 3.915 1.00 0.00 44 GLN A CA 13
ATOM 10572 C C . GLN A 1 44 ? -4.821 9.834 3.361 1.00 0.00 44 GLN A C 13
ATOM 10573 O O . GLN A 1 44 ? -4.594 8.655 3.633 1.00 0.00 44 GLN A O 13
ATOM 10587 N N . ASP A 1 45 ? -5.826 10.215 2.581 1.00 0.00 45 ASP A N 13
ATOM 10588 C CA . ASP A 1 45 ? -6.741 9.250 1.984 1.00 0.00 45 ASP A CA 13
ATOM 10589 C C . ASP A 1 45 ? -6.037 8.436 0.901 1.00 0.00 45 ASP A C 13
ATOM 10590 O O . ASP A 1 45 ? -6.302 7.247 0.732 1.00 0.00 45 ASP A O 13
ATOM 10599 N N . GLU A 1 46 ? -5.139 9.090 0.171 1.00 0.00 46 GLU A N 13
ATOM 10600 C CA . GLU A 1 46 ? -4.396 8.432 -0.897 1.00 0.00 46 GLU A CA 13
ATOM 10601 C C . GLU A 1 46 ? -3.469 7.362 -0.336 1.00 0.00 46 GLU A C 13
ATOM 10602 O O . GLU A 1 46 ? -3.365 6.265 -0.884 1.00 0.00 46 GLU A O 13
ATOM 10614 N N . LYS A 1 47 ? -2.801 7.682 0.764 1.00 0.00 47 LYS A N 13
ATOM 10615 C CA . LYS A 1 47 ? -1.889 6.741 1.401 1.00 0.00 47 LYS A CA 13
ATOM 10616 C C . LYS A 1 47 ? -2.665 5.572 1.995 1.00 0.00 47 LYS A C 13
ATOM 10617 O O . LYS A 1 47 ? -2.215 4.428 1.956 1.00 0.00 47 LYS A O 13
ATOM 10636 N N . PHE A 1 48 ? -3.835 5.875 2.549 1.00 0.00 48 PHE A N 13
ATOM 10637 C CA . PHE A 1 48 ? -4.681 4.856 3.156 1.00 0.00 48 PHE A CA 13
ATOM 10638 C C . PHE A 1 48 ? -5.232 3.903 2.103 1.00 0.00 48 PHE A C 13
ATOM 10639 O O . PHE A 1 48 ? -5.286 2.692 2.316 1.00 0.00 48 PHE A O 13
ATOM 10656 N N . LEU A 1 49 ? -5.640 4.452 0.965 1.00 0.00 49 LEU A N 13
ATOM 10657 C CA . LEU A 1 49 ? -6.183 3.638 -0.116 1.00 0.00 49 LEU A CA 13
ATOM 10658 C C . LEU A 1 49 ? -5.084 2.798 -0.755 1.00 0.00 49 LEU A C 13
ATOM 10659 O O . LEU A 1 49 ? -5.300 1.640 -1.113 1.00 0.00 49 LEU A O 13
ATOM 10675 N N . ARG A 1 50 ? -3.902 3.388 -0.886 1.00 0.00 50 ARG A N 13
ATOM 10676 C CA . ARG A 1 50 ? -2.761 2.695 -1.473 1.00 0.00 50 ARG A CA 13
ATOM 10677 C C . ARG A 1 50 ? -2.301 1.556 -0.570 1.00 0.00 50 ARG A C 13
ATOM 10678 O O . ARG A 1 50 ? -1.901 0.494 -1.046 1.00 0.00 50 ARG A O 13
ATOM 10699 N N . GLU A 1 51 ? -2.366 1.785 0.738 1.00 0.00 51 GLU A N 13
ATOM 10700 C CA . GLU A 1 51 ? -1.960 0.780 1.713 1.00 0.00 51 GLU A CA 13
ATOM 10701 C C . GLU A 1 51 ? -2.987 -0.345 1.789 1.00 0.00 51 GLU A C 13
ATOM 10702 O O . GLU A 1 51 ? -2.652 -1.483 2.117 1.00 0.00 51 GLU A O 13
ATOM 10714 N N . SER A 1 52 ? -4.240 -0.018 1.486 1.00 0.00 52 SER A N 13
ATOM 10715 C CA . SER A 1 52 ? -5.315 -1.001 1.519 1.00 0.00 52 SER A CA 13
ATOM 10716 C C . SER A 1 52 ? -5.579 -1.564 0.127 1.00 0.00 52 SER A C 13
ATOM 10717 O O . SER A 1 52 ? -6.725 -1.809 -0.247 1.00 0.00 52 SER A O 13
ATOM 10725 N N . ALA A 1 53 ? -4.510 -1.769 -0.635 1.00 0.00 53 ALA A N 13
ATOM 10726 C CA . ALA A 1 53 ? -4.626 -2.307 -1.986 1.00 0.00 53 ALA A CA 13
ATOM 10727 C C . ALA A 1 53 ? -3.789 -3.574 -2.142 1.00 0.00 53 ALA A C 13
ATOM 10728 O O . ALA A 1 53 ? -2.607 -3.591 -1.799 1.00 0.00 53 ALA A O 13
ATOM 10735 N N . CYS A 1 54 ? -4.408 -4.629 -2.658 1.00 0.00 54 CYS A N 13
ATOM 10736 C CA . CYS A 1 54 ? -3.717 -5.899 -2.855 1.00 0.00 54 CYS A CA 13
ATOM 10737 C C . CYS A 1 54 ? -2.992 -5.924 -4.196 1.00 0.00 54 CYS A C 13
ATOM 10738 O O . CYS A 1 54 ? -3.465 -6.528 -5.159 1.00 0.00 54 CYS A O 13
ATOM 10745 N N . GLY A 1 55 ? -1.839 -5.266 -4.252 1.00 0.00 55 GLY A N 13
ATOM 10746 C CA . GLY A 1 55 ? -1.067 -5.227 -5.480 1.00 0.00 55 GLY A CA 13
ATOM 10747 C C . GLY A 1 55 ? -1.194 -3.903 -6.203 1.00 0.00 55 GLY A C 13
ATOM 10748 O O . GLY A 1 55 ? -1.894 -3.002 -5.744 1.00 0.00 55 GLY A O 13
ATOM 10752 N N . PHE A 1 56 ? -0.513 -3.784 -7.341 1.00 0.00 56 PHE A N 13
ATOM 10753 C CA . PHE A 1 56 ? -0.554 -2.557 -8.127 1.00 0.00 56 PHE A CA 13
ATOM 10754 C C . PHE A 1 56 ? -0.082 -2.807 -9.557 1.00 0.00 56 PHE A C 13
ATOM 10755 O O . PHE A 1 56 ? 1.099 -2.654 -9.866 1.00 0.00 56 PHE A O 13
ATOM 10772 N N . ASP A 1 57 ? -1.014 -3.186 -10.425 1.00 0.00 57 ASP A N 13
ATOM 10773 C CA . ASP A 1 57 ? -0.690 -3.449 -11.823 1.00 0.00 57 ASP A CA 13
ATOM 10774 C C . ASP A 1 57 ? -0.170 -2.187 -12.501 1.00 0.00 57 ASP A C 13
ATOM 10775 O O . ASP A 1 57 ? 0.636 -2.256 -13.430 1.00 0.00 57 ASP A O 13
ATOM 10784 N N . GLY A 1 58 ? -0.634 -1.034 -12.030 1.00 0.00 58 GLY A N 13
ATOM 10785 C CA . GLY A 1 58 ? -0.205 0.230 -12.601 1.00 0.00 58 GLY A CA 13
ATOM 10786 C C . GLY A 1 58 ? -1.366 1.068 -13.098 1.00 0.00 58 GLY A C 13
ATOM 10787 O O . GLY A 1 58 ? -1.389 2.284 -12.906 1.00 0.00 58 GLY A O 13
ATOM 10791 N N . GLN A 1 59 ? -2.331 0.418 -13.744 1.00 0.00 59 GLN A N 13
ATOM 10792 C CA . GLN A 1 59 ? -3.497 1.115 -14.276 1.00 0.00 59 GLN A CA 13
ATOM 10793 C C . GLN A 1 59 ? -4.793 0.606 -13.644 1.00 0.00 59 GLN A C 13
ATOM 10794 O O . GLN A 1 59 ? -5.821 1.279 -13.699 1.00 0.00 59 GLN A O 13
ATOM 10808 N N . THR A 1 60 ? -4.744 -0.585 -13.051 1.00 0.00 60 THR A N 13
ATOM 10809 C CA . THR A 1 60 ? -5.922 -1.171 -12.422 1.00 0.00 60 THR A CA 13
ATOM 10810 C C . THR A 1 60 ? -5.967 -0.862 -10.924 1.00 0.00 60 THR A C 13
ATOM 10811 O O . THR A 1 60 ? -5.193 -1.416 -10.144 1.00 0.00 60 THR A O 13
ATOM 10822 N N . PRO A 1 61 ? -6.882 0.030 -10.496 1.00 0.00 61 PRO A N 13
ATOM 10823 C CA . PRO A 1 61 ? -7.023 0.400 -9.088 1.00 0.00 61 PRO A CA 13
ATOM 10824 C C . PRO A 1 61 ? -7.850 -0.615 -8.307 1.00 0.00 61 PRO A C 13
ATOM 10825 O O . PRO A 1 61 ? -8.959 -0.964 -8.709 1.00 0.00 61 PRO A O 13
ATOM 10836 N N . LYS A 1 62 ? -7.307 -1.090 -7.191 1.00 0.00 62 LYS A N 13
ATOM 10837 C CA . LYS A 1 62 ? -8.004 -2.068 -6.362 1.00 0.00 62 LYS A CA 13
ATOM 10838 C C . LYS A 1 62 ? -7.854 -1.743 -4.879 1.00 0.00 62 LYS A C 13
ATOM 10839 O O . LYS A 1 62 ? -6.899 -1.083 -4.470 1.00 0.00 62 LYS A O 13
ATOM 10858 N N . VAL A 1 63 ? -8.806 -2.216 -4.080 1.00 0.00 63 VAL A N 13
ATOM 10859 C CA . VAL A 1 63 ? -8.788 -1.982 -2.641 1.00 0.00 63 VAL A CA 13
ATOM 10860 C C . VAL A 1 63 ? -9.129 -3.259 -1.878 1.00 0.00 63 VAL A C 13
ATOM 10861 O O . VAL A 1 63 ? -9.723 -4.184 -2.432 1.00 0.00 63 VAL A O 13
ATOM 10874 N N . CYS A 1 64 ? -8.749 -3.304 -0.605 1.00 0.00 64 CYS A N 13
ATOM 10875 C CA . CYS A 1 64 ? -9.011 -4.468 0.232 1.00 0.00 64 CYS A CA 13
ATOM 10876 C C . CYS A 1 64 ? -10.131 -4.183 1.230 1.00 0.00 64 CYS A C 13
ATOM 10877 O O . CYS A 1 64 ? -10.050 -3.239 2.014 1.00 0.00 64 CYS A O 13
ATOM 10884 N N . CYS A 1 65 ? -11.171 -5.011 1.198 1.00 0.00 65 CYS A N 13
ATOM 10885 C CA . CYS A 1 65 ? -12.303 -4.852 2.102 1.00 0.00 65 CYS A CA 13
ATOM 10886 C C . CYS A 1 65 ? -12.402 -6.043 3.055 1.00 0.00 65 CYS A C 13
ATOM 10887 O O . CYS A 1 65 ? -12.318 -7.194 2.627 1.00 0.00 65 CYS A O 13
ATOM 10894 N N . PRO A 1 66 ? -12.580 -5.787 4.363 1.00 0.00 66 PRO A N 13
ATOM 10895 C CA . PRO A 1 66 ? -12.686 -6.852 5.366 1.00 0.00 66 PRO A CA 13
ATOM 10896 C C . PRO A 1 66 ? -14.004 -7.611 5.271 1.00 0.00 66 PRO A C 13
ATOM 10897 O O . PRO A 1 66 ? -14.822 -7.349 4.389 1.00 0.00 66 PRO A O 13
ATOM 10908 N N . GLN A 1 11 ? -11.285 -11.751 -5.254 1.00 0.00 11 GLN A N 14
ATOM 10909 C CA . GLN A 1 11 ? -10.434 -12.686 -4.471 1.00 0.00 11 GLN A CA 14
ATOM 10910 C C . GLN A 1 11 ? -10.265 -12.208 -3.034 1.00 0.00 11 GLN A C 14
ATOM 10911 O O . GLN A 1 11 ? -10.269 -11.006 -2.765 1.00 0.00 11 GLN A O 14
ATOM 10925 N N . ALA A 1 12 ? -10.120 -13.155 -2.113 1.00 0.00 12 ALA A N 14
ATOM 10926 C CA . ALA A 1 12 ? -9.950 -12.830 -0.703 1.00 0.00 12 ALA A CA 14
ATOM 10927 C C . ALA A 1 12 ? -8.553 -12.284 -0.430 1.00 0.00 12 ALA A C 14
ATOM 10928 O O . ALA A 1 12 ? -7.554 -12.958 -0.681 1.00 0.00 12 ALA A O 14
ATOM 10935 N N . CYS A 1 13 ? -8.489 -11.061 0.086 1.00 0.00 13 CYS A N 14
ATOM 10936 C CA . CYS A 1 13 ? -7.209 -10.429 0.394 1.00 0.00 13 CYS A CA 14
ATOM 10937 C C . CYS A 1 13 ? -7.078 -10.164 1.890 1.00 0.00 13 CYS A C 14
ATOM 10938 O O . CYS A 1 13 ? -8.053 -10.250 2.635 1.00 0.00 13 CYS A O 14
ATOM 10945 N N . THR A 1 14 ? -5.862 -9.842 2.319 1.00 0.00 14 THR A N 14
ATOM 10946 C CA . THR A 1 14 ? -5.599 -9.564 3.725 1.00 0.00 14 THR A CA 14
ATOM 10947 C C . THR A 1 14 ? -5.527 -8.063 3.983 1.00 0.00 14 THR A C 14
ATOM 10948 O O . THR A 1 14 ? -4.644 -7.376 3.470 1.00 0.00 14 THR A O 14
ATOM 10959 N N . LEU A 1 15 ? -6.462 -7.561 4.782 1.00 0.00 15 LEU A N 14
ATOM 10960 C CA . LEU A 1 15 ? -6.505 -6.140 5.111 1.00 0.00 15 LEU A CA 14
ATOM 10961 C C . LEU A 1 15 ? -5.234 -5.715 5.842 1.00 0.00 15 LEU A C 14
ATOM 10962 O O . LEU A 1 15 ? -4.487 -6.555 6.343 1.00 0.00 15 LEU A O 14
ATOM 10978 N N . PRO A 1 16 ? -4.968 -4.398 5.913 1.00 0.00 16 PRO A N 14
ATOM 10979 C CA . PRO A 1 16 ? -3.778 -3.871 6.588 1.00 0.00 16 PRO A CA 14
ATOM 10980 C C . PRO A 1 16 ? -3.622 -4.425 8.002 1.00 0.00 16 PRO A C 14
ATOM 10981 O O . PRO A 1 16 ? -2.511 -4.512 8.525 1.00 0.00 16 PRO A O 14
ATOM 10992 N N . ASN A 1 17 ? -4.742 -4.800 8.610 1.00 0.00 17 ASN A N 14
ATOM 10993 C CA . ASN A 1 17 ? -4.730 -5.349 9.963 1.00 0.00 17 ASN A CA 14
ATOM 10994 C C . ASN A 1 17 ? -4.420 -6.845 9.947 1.00 0.00 17 ASN A C 14
ATOM 10995 O O . ASN A 1 17 ? -4.129 -7.435 10.987 1.00 0.00 17 ASN A O 14
ATOM 11006 N N . ASN A 1 18 ? -4.482 -7.454 8.765 1.00 0.00 18 ASN A N 14
ATOM 11007 C CA . ASN A 1 18 ? -4.207 -8.881 8.620 1.00 0.00 18 ASN A CA 14
ATOM 11008 C C . ASN A 1 18 ? -5.245 -9.714 9.363 1.00 0.00 18 ASN A C 14
ATOM 11009 O O . ASN A 1 18 ? -5.015 -10.148 10.492 1.00 0.00 18 ASN A O 14
ATOM 11020 N N . ASP A 1 19 ? -6.387 -9.937 8.720 1.00 0.00 19 ASP A N 14
ATOM 11021 C CA . ASP A 1 19 ? -7.461 -10.720 9.318 1.00 0.00 19 ASP A CA 14
ATOM 11022 C C . ASP A 1 19 ? -8.370 -11.312 8.244 1.00 0.00 19 ASP A C 14
ATOM 11023 O O . ASP A 1 19 ? -9.551 -11.561 8.486 1.00 0.00 19 ASP A O 14
ATOM 11032 N N . LYS A 1 20 ? -7.812 -11.535 7.057 1.00 0.00 20 LYS A N 14
ATOM 11033 C CA . LYS A 1 20 ? -8.573 -12.097 5.946 1.00 0.00 20 LYS A CA 14
ATOM 11034 C C . LYS A 1 20 ? -9.709 -11.163 5.536 1.00 0.00 20 LYS A C 14
ATOM 11035 O O . LYS A 1 20 ? -10.339 -10.528 6.381 1.00 0.00 20 LYS A O 14
ATOM 11054 N N . GLY A 1 21 ? -9.963 -11.085 4.234 1.00 0.00 21 GLY A N 14
ATOM 11055 C CA . GLY A 1 21 ? -11.022 -10.226 3.737 1.00 0.00 21 GLY A CA 14
ATOM 11056 C C . GLY A 1 21 ? -11.338 -10.473 2.276 1.00 0.00 21 GLY A C 14
ATOM 11057 O O . GLY A 1 21 ? -11.147 -11.578 1.769 1.00 0.00 21 GLY A O 14
ATOM 11061 N N . THR A 1 22 ? -11.826 -9.440 1.598 1.00 0.00 22 THR A N 14
ATOM 11062 C CA . THR A 1 22 ? -12.174 -9.542 0.185 1.00 0.00 22 THR A CA 14
ATOM 11063 C C . THR A 1 22 ? -11.532 -8.413 -0.612 1.00 0.00 22 THR A C 14
ATOM 11064 O O . THR A 1 22 ? -11.364 -7.303 -0.109 1.00 0.00 22 THR A O 14
ATOM 11075 N N . CYS A 1 23 ? -11.169 -8.701 -1.858 1.00 0.00 23 CYS A N 14
ATOM 11076 C CA . CYS A 1 23 ? -10.539 -7.704 -2.716 1.00 0.00 23 CYS A CA 14
ATOM 11077 C C . CYS A 1 23 ? -11.388 -7.429 -3.955 1.00 0.00 23 CYS A C 14
ATOM 11078 O O . CYS A 1 23 ? -11.684 -8.337 -4.732 1.00 0.00 23 CYS A O 14
ATOM 11085 N N . LYS A 1 24 ? -11.771 -6.169 -4.129 1.00 0.00 24 LYS A N 14
ATOM 11086 C CA . LYS A 1 24 ? -12.583 -5.767 -5.272 1.00 0.00 24 LYS A CA 14
ATOM 11087 C C . LYS A 1 24 ? -12.102 -4.434 -5.836 1.00 0.00 24 LYS A C 14
ATOM 11088 O O . LYS A 1 24 ? -11.315 -3.730 -5.204 1.00 0.00 24 LYS A O 14
ATOM 11107 N N . SER A 1 25 ? -12.581 -4.091 -7.028 1.00 0.00 25 SER A N 14
ATOM 11108 C CA . SER A 1 25 ? -12.198 -2.840 -7.676 1.00 0.00 25 SER A CA 14
ATOM 11109 C C . SER A 1 25 ? -12.547 -1.643 -6.796 1.00 0.00 25 SER A C 14
ATOM 11110 O O . SER A 1 25 ? -13.002 -1.805 -5.664 1.00 0.00 25 SER A O 14
ATOM 11118 N N . LEU A 1 26 ? -12.330 -0.443 -7.324 1.00 0.00 26 LEU A N 14
ATOM 11119 C CA . LEU A 1 26 ? -12.622 0.781 -6.586 1.00 0.00 26 LEU A CA 14
ATOM 11120 C C . LEU A 1 26 ? -13.998 1.329 -6.959 1.00 0.00 26 LEU A C 14
ATOM 11121 O O . LEU A 1 26 ? -14.219 2.540 -6.948 1.00 0.00 26 LEU A O 14
ATOM 11137 N N . LEU A 1 27 ? -14.919 0.429 -7.286 1.00 0.00 27 LEU A N 14
ATOM 11138 C CA . LEU A 1 27 ? -16.273 0.819 -7.660 1.00 0.00 27 LEU A CA 14
ATOM 11139 C C . LEU A 1 27 ? -17.281 -0.231 -7.206 1.00 0.00 27 LEU A C 14
ATOM 11140 O O . LEU A 1 27 ? -18.213 -0.570 -7.937 1.00 0.00 27 LEU A O 14
ATOM 11156 N N . GLN A 1 28 ? -17.089 -0.743 -5.995 1.00 0.00 28 GLN A N 14
ATOM 11157 C CA . GLN A 1 28 ? -17.981 -1.757 -5.442 1.00 0.00 28 GLN A CA 14
ATOM 11158 C C . GLN A 1 28 ? -18.020 -1.676 -3.919 1.00 0.00 28 GLN A C 14
ATOM 11159 O O . GLN A 1 28 ? -19.085 -1.770 -3.311 1.00 0.00 28 GLN A O 14
ATOM 11173 N N . CYS A 1 29 ? -16.850 -1.500 -3.309 1.00 0.00 29 CYS A N 14
ATOM 11174 C CA . CYS A 1 29 ? -16.746 -1.405 -1.857 1.00 0.00 29 CYS A CA 14
ATOM 11175 C C . CYS A 1 29 ? -17.737 -0.384 -1.301 1.00 0.00 29 CYS A C 14
ATOM 11176 O O . CYS A 1 29 ? -17.654 0.805 -1.607 1.00 0.00 29 CYS A O 14
ATOM 11183 N N . ASP A 1 30 ? -18.672 -0.860 -0.487 1.00 0.00 30 ASP A N 14
ATOM 11184 C CA . ASP A 1 30 ? -19.680 0.010 0.111 1.00 0.00 30 ASP A CA 14
ATOM 11185 C C . ASP A 1 30 ? -19.027 1.113 0.939 1.00 0.00 30 ASP A C 14
ATOM 11186 O O . ASP A 1 30 ? -19.505 2.247 0.968 1.00 0.00 30 ASP A O 14
ATOM 11195 N N . VAL A 1 31 ? -17.933 0.770 1.610 1.00 0.00 31 VAL A N 14
ATOM 11196 C CA . VAL A 1 31 ? -17.214 1.734 2.437 1.00 0.00 31 VAL A CA 14
ATOM 11197 C C . VAL A 1 31 ? -16.558 2.809 1.581 1.00 0.00 31 VAL A C 14
ATOM 11198 O O . VAL A 1 31 ? -16.550 3.984 1.941 1.00 0.00 31 VAL A O 14
ATOM 11211 N N . ALA A 1 32 ? -16.012 2.397 0.446 1.00 0.00 32 ALA A N 14
ATOM 11212 C CA . ALA A 1 32 ? -15.357 3.326 -0.465 1.00 0.00 32 ALA A CA 14
ATOM 11213 C C . ALA A 1 32 ? -16.358 4.320 -1.041 1.00 0.00 32 ALA A C 14
ATOM 11214 O O . ALA A 1 32 ? -16.041 5.490 -1.245 1.00 0.00 32 ALA A O 14
ATOM 11221 N N . SER A 1 33 ? -17.568 3.840 -1.306 1.00 0.00 33 SER A N 14
ATOM 11222 C CA . SER A 1 33 ? -18.621 4.679 -1.867 1.00 0.00 33 SER A CA 14
ATOM 11223 C C . SER A 1 33 ? -19.064 5.754 -0.879 1.00 0.00 33 SER A C 14
ATOM 11224 O O . SER A 1 33 ? -19.364 6.882 -1.270 1.00 0.00 33 SER A O 14
ATOM 11232 N N . LYS A 1 34 ? -19.109 5.400 0.402 1.00 0.00 34 LYS A N 14
ATOM 11233 C CA . LYS A 1 34 ? -19.524 6.345 1.435 1.00 0.00 34 LYS A CA 14
ATOM 11234 C C . LYS A 1 34 ? -18.486 7.449 1.616 1.00 0.00 34 LYS A C 14
ATOM 11235 O O . LYS A 1 34 ? -18.827 8.588 1.934 1.00 0.00 34 LYS A O 14
ATOM 11254 N N . ILE A 1 35 ? -17.219 7.104 1.412 1.00 0.00 35 ILE A N 14
ATOM 11255 C CA . ILE A 1 35 ? -16.133 8.068 1.553 1.00 0.00 35 ILE A CA 14
ATOM 11256 C C . ILE A 1 35 ? -16.178 9.112 0.441 1.00 0.00 35 ILE A C 14
ATOM 11257 O O . ILE A 1 35 ? -15.907 10.291 0.670 1.00 0.00 35 ILE A O 14
ATOM 11273 N N . ILE A 1 36 ? -16.521 8.668 -0.762 1.00 0.00 36 ILE A N 14
ATOM 11274 C CA . ILE A 1 36 ? -16.604 9.562 -1.912 1.00 0.00 36 ILE A CA 14
ATOM 11275 C C . ILE A 1 36 ? -17.789 10.513 -1.781 1.00 0.00 36 ILE A C 14
ATOM 11276 O O . ILE A 1 36 ? -17.737 11.652 -2.244 1.00 0.00 36 ILE A O 14
ATOM 11292 N N . SER A 1 37 ? -18.856 10.039 -1.146 1.00 0.00 37 SER A N 14
ATOM 11293 C CA . SER A 1 37 ? -20.053 10.848 -0.954 1.00 0.00 37 SER A CA 14
ATOM 11294 C C . SER A 1 37 ? -20.058 11.518 0.421 1.00 0.00 37 SER A C 14
ATOM 11295 O O . SER A 1 37 ? -20.993 12.241 0.762 1.00 0.00 37 SER A O 14
ATOM 11303 N N . LYS A 1 38 ? -19.010 11.277 1.207 1.00 0.00 38 LYS A N 14
ATOM 11304 C CA . LYS A 1 38 ? -18.908 11.861 2.539 1.00 0.00 38 LYS A CA 14
ATOM 11305 C C . LYS A 1 38 ? -18.601 13.355 2.455 1.00 0.00 38 LYS A C 14
ATOM 11306 O O . LYS A 1 38 ? -19.504 14.187 2.530 1.00 0.00 38 LYS A O 14
ATOM 11325 N N . LYS A 1 39 ? -17.324 13.687 2.300 1.00 0.00 39 LYS A N 14
ATOM 11326 C CA . LYS A 1 39 ? -16.900 15.082 2.207 1.00 0.00 39 LYS A CA 14
ATOM 11327 C C . LYS A 1 39 ? -15.375 15.192 2.162 1.00 0.00 39 LYS A C 14
ATOM 11328 O O . LYS A 1 39 ? -14.810 15.683 1.186 1.00 0.00 39 LYS A O 14
ATOM 11347 N N . PRO A 1 40 ? -14.686 14.736 3.226 1.00 0.00 40 PRO A N 14
ATOM 11348 C CA . PRO A 1 40 ? -13.221 14.792 3.299 1.00 0.00 40 PRO A CA 14
ATOM 11349 C C . PRO A 1 40 ? -12.550 13.912 2.251 1.00 0.00 40 PRO A C 14
ATOM 11350 O O . PRO A 1 40 ? -13.061 12.851 1.896 1.00 0.00 40 PRO A O 14
ATOM 11361 N N . ARG A 1 41 ? -11.399 14.364 1.761 1.00 0.00 41 ARG A N 14
ATOM 11362 C CA . ARG A 1 41 ? -10.649 13.623 0.752 1.00 0.00 41 ARG A CA 14
ATOM 11363 C C . ARG A 1 41 ? -9.360 14.357 0.393 1.00 0.00 41 ARG A C 14
ATOM 11364 O O . ARG A 1 41 ? -9.371 15.296 -0.405 1.00 0.00 41 ARG A O 14
ATOM 11385 N N . THR A 1 42 ? -8.252 13.927 0.987 1.00 0.00 42 THR A N 14
ATOM 11386 C CA . THR A 1 42 ? -6.957 14.548 0.731 1.00 0.00 42 THR A CA 14
ATOM 11387 C C . THR A 1 42 ? -5.911 13.502 0.358 1.00 0.00 42 THR A C 14
ATOM 11388 O O . THR A 1 42 ? -6.227 12.324 0.192 1.00 0.00 42 THR A O 14
ATOM 11399 N N . ALA A 1 43 ? -4.663 13.943 0.223 1.00 0.00 43 ALA A N 14
ATOM 11400 C CA . ALA A 1 43 ? -3.565 13.051 -0.133 1.00 0.00 43 ALA A CA 14
ATOM 11401 C C . ALA A 1 43 ? -3.474 11.875 0.835 1.00 0.00 43 ALA A C 14
ATOM 11402 O O . ALA A 1 43 ? -3.092 10.770 0.449 1.00 0.00 43 ALA A O 14
ATOM 11409 N N . GLN A 1 44 ? -3.826 12.118 2.092 1.00 0.00 44 GLN A N 14
ATOM 11410 C CA . GLN A 1 44 ? -3.783 11.077 3.111 1.00 0.00 44 GLN A CA 14
ATOM 11411 C C . GLN A 1 44 ? -4.693 9.913 2.734 1.00 0.00 44 GLN A C 14
ATOM 11412 O O . GLN A 1 44 ? -4.408 8.759 3.055 1.00 0.00 44 GLN A O 14
ATOM 11426 N N . ASP A 1 45 ? -5.787 10.225 2.047 1.00 0.00 45 ASP A N 14
ATOM 11427 C CA . ASP A 1 45 ? -6.737 9.205 1.619 1.00 0.00 45 ASP A CA 14
ATOM 11428 C C . ASP A 1 45 ? -6.135 8.335 0.523 1.00 0.00 45 ASP A C 14
ATOM 11429 O O . ASP A 1 45 ? -6.386 7.131 0.462 1.00 0.00 45 ASP A O 14
ATOM 11438 N N . GLU A 1 46 ? -5.338 8.953 -0.342 1.00 0.00 46 GLU A N 14
ATOM 11439 C CA . GLU A 1 46 ? -4.696 8.239 -1.440 1.00 0.00 46 GLU A CA 14
ATOM 11440 C C . GLU A 1 46 ? -3.694 7.218 -0.913 1.00 0.00 46 GLU A C 14
ATOM 11441 O O . GLU A 1 46 ? -3.607 6.099 -1.418 1.00 0.00 46 GLU A O 14
ATOM 11453 N N . LYS A 1 47 ? -2.940 7.612 0.107 1.00 0.00 47 LYS A N 14
ATOM 11454 C CA . LYS A 1 47 ? -1.941 6.726 0.703 1.00 0.00 47 LYS A CA 14
ATOM 11455 C C . LYS A 1 47 ? -2.621 5.566 1.423 1.00 0.00 47 LYS A C 14
ATOM 11456 O O . LYS A 1 47 ? -2.154 4.428 1.366 1.00 0.00 47 LYS A O 14
ATOM 11475 N N . PHE A 1 48 ? -3.725 5.862 2.098 1.00 0.00 48 PHE A N 14
ATOM 11476 C CA . PHE A 1 48 ? -4.471 4.847 2.828 1.00 0.00 48 PHE A CA 14
ATOM 11477 C C . PHE A 1 48 ? -5.089 3.837 1.868 1.00 0.00 48 PHE A C 14
ATOM 11478 O O . PHE A 1 48 ? -5.168 2.645 2.167 1.00 0.00 48 PHE A O 14
ATOM 11495 N N . LEU A 1 49 ? -5.521 4.322 0.709 1.00 0.00 49 LEU A N 14
ATOM 11496 C CA . LEU A 1 49 ? -6.126 3.467 -0.302 1.00 0.00 49 LEU A CA 14
ATOM 11497 C C . LEU A 1 49 ? -5.073 2.555 -0.925 1.00 0.00 49 LEU A C 14
ATOM 11498 O O . LEU A 1 49 ? -5.356 1.408 -1.276 1.00 0.00 49 LEU A O 14
ATOM 11514 N N . ARG A 1 50 ? -3.857 3.073 -1.059 1.00 0.00 50 ARG A N 14
ATOM 11515 C CA . ARG A 1 50 ? -2.757 2.309 -1.635 1.00 0.00 50 ARG A CA 14
ATOM 11516 C C . ARG A 1 50 ? -2.373 1.147 -0.725 1.00 0.00 50 ARG A C 14
ATOM 11517 O O . ARG A 1 50 ? -2.039 0.059 -1.195 1.00 0.00 50 ARG A O 14
ATOM 11538 N N . GLU A 1 51 ? -2.424 1.388 0.579 1.00 0.00 51 GLU A N 14
ATOM 11539 C CA . GLU A 1 51 ? -2.082 0.366 1.562 1.00 0.00 51 GLU A CA 14
ATOM 11540 C C . GLU A 1 51 ? -3.140 -0.732 1.592 1.00 0.00 51 GLU A C 14
ATOM 11541 O O . GLU A 1 51 ? -2.831 -1.898 1.840 1.00 0.00 51 GLU A O 14
ATOM 11553 N N . SER A 1 52 ? -4.387 -0.351 1.336 1.00 0.00 52 SER A N 14
ATOM 11554 C CA . SER A 1 52 ? -5.492 -1.304 1.332 1.00 0.00 52 SER A CA 14
ATOM 11555 C C . SER A 1 52 ? -5.824 -1.745 -0.088 1.00 0.00 52 SER A C 14
ATOM 11556 O O . SER A 1 52 ? -6.986 -1.984 -0.420 1.00 0.00 52 SER A O 14
ATOM 11564 N N . ALA A 1 53 ? -4.797 -1.853 -0.925 1.00 0.00 53 ALA A N 14
ATOM 11565 C CA . ALA A 1 53 ? -4.979 -2.268 -2.310 1.00 0.00 53 ALA A CA 14
ATOM 11566 C C . ALA A 1 53 ? -4.236 -3.567 -2.597 1.00 0.00 53 ALA A C 14
ATOM 11567 O O . ALA A 1 53 ? -3.102 -3.756 -2.155 1.00 0.00 53 ALA A O 14
ATOM 11574 N N . CYS A 1 54 ? -4.881 -4.462 -3.341 1.00 0.00 54 CYS A N 14
ATOM 11575 C CA . CYS A 1 54 ? -4.281 -5.745 -3.687 1.00 0.00 54 CYS A CA 14
ATOM 11576 C C . CYS A 1 54 ? -2.953 -5.550 -4.413 1.00 0.00 54 CYS A C 14
ATOM 11577 O O . CYS A 1 54 ? -2.919 -5.361 -5.628 1.00 0.00 54 CYS A O 14
ATOM 11584 N N . GLY A 1 55 ? -1.860 -5.602 -3.657 1.00 0.00 55 GLY A N 14
ATOM 11585 C CA . GLY A 1 55 ? -0.544 -5.431 -4.243 1.00 0.00 55 GLY A CA 14
ATOM 11586 C C . GLY A 1 55 ? -0.358 -4.060 -4.864 1.00 0.00 55 GLY A C 14
ATOM 11587 O O . GLY A 1 55 ? -1.269 -3.231 -4.841 1.00 0.00 55 GLY A O 14
ATOM 11591 N N . PHE A 1 56 ? 0.826 -3.821 -5.420 1.00 0.00 56 PHE A N 14
ATOM 11592 C CA . PHE A 1 56 ? 1.130 -2.540 -6.050 1.00 0.00 56 PHE A CA 14
ATOM 11593 C C . PHE A 1 56 ? 1.119 -2.667 -7.569 1.00 0.00 56 PHE A C 14
ATOM 11594 O O . PHE A 1 56 ? 2.074 -3.159 -8.168 1.00 0.00 56 PHE A O 14
ATOM 11611 N N . ASP A 1 57 ? 0.031 -2.218 -8.186 1.00 0.00 57 ASP A N 14
ATOM 11612 C CA . ASP A 1 57 ? -0.105 -2.279 -9.638 1.00 0.00 57 ASP A CA 14
ATOM 11613 C C . ASP A 1 57 ? -0.150 -0.880 -10.240 1.00 0.00 57 ASP A C 14
ATOM 11614 O O . ASP A 1 57 ? -0.322 0.110 -9.527 1.00 0.00 57 ASP A O 14
ATOM 11623 N N . GLY A 1 58 ? 0.005 -0.803 -11.559 1.00 0.00 58 GLY A N 14
ATOM 11624 C CA . GLY A 1 58 ? -0.022 0.480 -12.235 1.00 0.00 58 GLY A CA 14
ATOM 11625 C C . GLY A 1 58 ? -0.954 0.485 -13.430 1.00 0.00 58 GLY A C 14
ATOM 11626 O O . GLY A 1 58 ? -0.606 0.992 -14.496 1.00 0.00 58 GLY A O 14
ATOM 11630 N N . GLN A 1 59 ? -2.144 -0.082 -13.253 1.00 0.00 59 GLN A N 14
ATOM 11631 C CA . GLN A 1 59 ? -3.129 -0.142 -14.326 1.00 0.00 59 GLN A CA 14
ATOM 11632 C C . GLN A 1 59 ? -4.449 -0.714 -13.819 1.00 0.00 59 GLN A C 14
ATOM 11633 O O . GLN A 1 59 ? -5.525 -0.227 -14.170 1.00 0.00 59 GLN A O 14
ATOM 11647 N N . THR A 1 60 ? -4.359 -1.753 -12.994 1.00 0.00 60 THR A N 14
ATOM 11648 C CA . THR A 1 60 ? -5.547 -2.392 -12.440 1.00 0.00 60 THR A CA 14
ATOM 11649 C C . THR A 1 60 ? -5.723 -2.032 -10.966 1.00 0.00 60 THR A C 14
ATOM 11650 O O . THR A 1 60 ? -5.258 -2.750 -10.082 1.00 0.00 60 THR A O 14
ATOM 11661 N N . PRO A 1 61 ? -6.403 -0.905 -10.683 1.00 0.00 61 PRO A N 14
ATOM 11662 C CA . PRO A 1 61 ? -6.639 -0.452 -9.308 1.00 0.00 61 PRO A CA 14
ATOM 11663 C C . PRO A 1 61 ? -7.614 -1.355 -8.560 1.00 0.00 61 PRO A C 14
ATOM 11664 O O . PRO A 1 61 ? -8.701 -1.655 -9.054 1.00 0.00 61 PRO A O 14
ATOM 11675 N N . LYS A 1 62 ? -7.220 -1.785 -7.365 1.00 0.00 62 LYS A N 14
ATOM 11676 C CA . LYS A 1 62 ? -8.060 -2.651 -6.549 1.00 0.00 62 LYS A CA 14
ATOM 11677 C C . LYS A 1 62 ? -8.049 -2.204 -5.091 1.00 0.00 62 LYS A C 14
ATOM 11678 O O . LYS A 1 62 ? -7.114 -1.542 -4.642 1.00 0.00 62 LYS A O 14
ATOM 11697 N N . VAL A 1 63 ? -9.094 -2.572 -4.358 1.00 0.00 63 VAL A N 14
ATOM 11698 C CA . VAL A 1 63 ? -9.206 -2.210 -2.951 1.00 0.00 63 VAL A CA 14
ATOM 11699 C C . VAL A 1 63 ? -9.556 -3.424 -2.099 1.00 0.00 63 VAL A C 14
ATOM 11700 O O . VAL A 1 63 ? -10.213 -4.354 -2.567 1.00 0.00 63 VAL A O 14
ATOM 11713 N N . CYS A 1 64 ? -9.112 -3.412 -0.847 1.00 0.00 64 CYS A N 14
ATOM 11714 C CA . CYS A 1 64 ? -9.379 -4.515 0.068 1.00 0.00 64 CYS A CA 14
ATOM 11715 C C . CYS A 1 64 ? -10.521 -4.173 1.017 1.00 0.00 64 CYS A C 14
ATOM 11716 O O . CYS A 1 64 ? -10.475 -3.170 1.729 1.00 0.00 64 CYS A O 14
ATOM 11723 N N . CYS A 1 65 ? -11.547 -5.017 1.022 1.00 0.00 65 CYS A N 14
ATOM 11724 C CA . CYS A 1 65 ? -12.705 -4.816 1.881 1.00 0.00 65 CYS A CA 14
ATOM 11725 C C . CYS A 1 65 ? -12.980 -6.066 2.718 1.00 0.00 65 CYS A C 14
ATOM 11726 O O . CYS A 1 65 ? -13.186 -7.150 2.172 1.00 0.00 65 CYS A O 14
ATOM 11733 N N . PRO A 1 66 ? -12.986 -5.937 4.058 1.00 0.00 66 PRO A N 14
ATOM 11734 C CA . PRO A 1 66 ? -13.233 -7.072 4.955 1.00 0.00 66 PRO A CA 14
ATOM 11735 C C . PRO A 1 66 ? -14.604 -7.704 4.728 1.00 0.00 66 PRO A C 14
ATOM 11736 O O . PRO A 1 66 ? -14.710 -8.779 4.139 1.00 0.00 66 PRO A O 14
ATOM 11747 N N . GLN A 1 11 ? -11.320 -11.783 -5.226 1.00 0.00 11 GLN A N 15
ATOM 11748 C CA . GLN A 1 11 ? -10.397 -12.653 -4.451 1.00 0.00 11 GLN A CA 15
ATOM 11749 C C . GLN A 1 11 ? -10.300 -12.199 -2.997 1.00 0.00 11 GLN A C 15
ATOM 11750 O O . GLN A 1 11 ? -10.550 -11.036 -2.682 1.00 0.00 11 GLN A O 15
ATOM 11764 N N . ALA A 1 12 ? -9.935 -13.126 -2.117 1.00 0.00 12 ALA A N 15
ATOM 11765 C CA . ALA A 1 12 ? -9.804 -12.821 -0.697 1.00 0.00 12 ALA A CA 15
ATOM 11766 C C . ALA A 1 12 ? -8.515 -12.057 -0.416 1.00 0.00 12 ALA A C 15
ATOM 11767 O O . ALA A 1 12 ? -7.425 -12.509 -0.765 1.00 0.00 12 ALA A O 15
ATOM 11774 N N . CYS A 1 13 ? -8.650 -10.896 0.216 1.00 0.00 13 CYS A N 15
ATOM 11775 C CA . CYS A 1 13 ? -7.498 -10.064 0.544 1.00 0.00 13 CYS A CA 15
ATOM 11776 C C . CYS A 1 13 ? -7.380 -9.879 2.056 1.00 0.00 13 CYS A C 15
ATOM 11777 O O . CYS A 1 13 ? -8.373 -9.937 2.778 1.00 0.00 13 CYS A O 15
ATOM 11784 N N . THR A 1 14 ? -6.156 -9.653 2.522 1.00 0.00 14 THR A N 15
ATOM 11785 C CA . THR A 1 14 ? -5.904 -9.455 3.944 1.00 0.00 14 THR A CA 15
ATOM 11786 C C . THR A 1 14 ? -5.777 -7.970 4.269 1.00 0.00 14 THR A C 15
ATOM 11787 O O . THR A 1 14 ? -4.858 -7.297 3.802 1.00 0.00 14 THR A O 15
ATOM 11798 N N . LEU A 1 15 ? -6.705 -7.466 5.075 1.00 0.00 15 LEU A N 15
ATOM 11799 C CA . LEU A 1 15 ? -6.699 -6.061 5.466 1.00 0.00 15 LEU A CA 15
ATOM 11800 C C . LEU A 1 15 ? -5.386 -5.696 6.157 1.00 0.00 15 LEU A C 15
ATOM 11801 O O . LEU A 1 15 ? -4.667 -6.571 6.637 1.00 0.00 15 LEU A O 15
ATOM 11817 N N . PRO A 1 16 ? -5.056 -4.394 6.220 1.00 0.00 16 PRO A N 15
ATOM 11818 C CA . PRO A 1 16 ? -3.826 -3.920 6.861 1.00 0.00 16 PRO A CA 15
ATOM 11819 C C . PRO A 1 16 ? -3.654 -4.490 8.265 1.00 0.00 16 PRO A C 15
ATOM 11820 O O . PRO A 1 16 ? -2.535 -4.610 8.764 1.00 0.00 16 PRO A O 15
ATOM 11831 N N . ASN A 1 17 ? -4.769 -4.845 8.896 1.00 0.00 17 ASN A N 15
ATOM 11832 C CA . ASN A 1 17 ? -4.741 -5.409 10.241 1.00 0.00 17 ASN A CA 15
ATOM 11833 C C . ASN A 1 17 ? -4.512 -6.919 10.199 1.00 0.00 17 ASN A C 15
ATOM 11834 O O . ASN A 1 17 ? -4.160 -7.530 11.209 1.00 0.00 17 ASN A O 15
ATOM 11845 N N . ASN A 1 18 ? -4.713 -7.517 9.026 1.00 0.00 18 ASN A N 15
ATOM 11846 C CA . ASN A 1 18 ? -4.528 -8.956 8.852 1.00 0.00 18 ASN A CA 15
ATOM 11847 C C . ASN A 1 18 ? -5.623 -9.741 9.566 1.00 0.00 18 ASN A C 15
ATOM 11848 O O . ASN A 1 18 ? -5.458 -10.151 10.716 1.00 0.00 18 ASN A O 15
ATOM 11859 N N . ASP A 1 19 ? -6.742 -9.946 8.879 1.00 0.00 19 ASP A N 15
ATOM 11860 C CA . ASP A 1 19 ? -7.865 -10.683 9.447 1.00 0.00 19 ASP A CA 15
ATOM 11861 C C . ASP A 1 19 ? -8.727 -11.303 8.348 1.00 0.00 19 ASP A C 15
ATOM 11862 O O . ASP A 1 19 ? -9.913 -11.561 8.551 1.00 0.00 19 ASP A O 15
ATOM 11871 N N . LYS A 1 20 ? -8.123 -11.542 7.186 1.00 0.00 20 LYS A N 15
ATOM 11872 C CA . LYS A 1 20 ? -8.837 -12.132 6.058 1.00 0.00 20 LYS A CA 15
ATOM 11873 C C . LYS A 1 20 ? -9.967 -11.223 5.589 1.00 0.00 20 LYS A C 15
ATOM 11874 O O . LYS A 1 20 ? -10.673 -10.624 6.400 1.00 0.00 20 LYS A O 15
ATOM 11893 N N . GLY A 1 21 ? -10.133 -11.122 4.274 1.00 0.00 21 GLY A N 15
ATOM 11894 C CA . GLY A 1 21 ? -11.180 -10.281 3.724 1.00 0.00 21 GLY A CA 15
ATOM 11895 C C . GLY A 1 21 ? -11.395 -10.509 2.239 1.00 0.00 21 GLY A C 15
ATOM 11896 O O . GLY A 1 21 ? -11.069 -11.573 1.713 1.00 0.00 21 GLY A O 15
ATOM 11900 N N . THR A 1 22 ? -11.947 -9.505 1.567 1.00 0.00 22 THR A N 15
ATOM 11901 C CA . THR A 1 22 ? -12.212 -9.589 0.135 1.00 0.00 22 THR A CA 15
ATOM 11902 C C . THR A 1 22 ? -11.580 -8.410 -0.599 1.00 0.00 22 THR A C 15
ATOM 11903 O O . THR A 1 22 ? -11.494 -7.309 -0.059 1.00 0.00 22 THR A O 15
ATOM 11914 N N . CYS A 1 23 ? -11.133 -8.646 -1.828 1.00 0.00 23 CYS A N 15
ATOM 11915 C CA . CYS A 1 23 ? -10.505 -7.598 -2.623 1.00 0.00 23 CYS A CA 15
ATOM 11916 C C . CYS A 1 23 ? -11.295 -7.321 -3.898 1.00 0.00 23 CYS A C 15
ATOM 11917 O O . CYS A 1 23 ? -11.508 -8.214 -4.718 1.00 0.00 23 CYS A O 15
ATOM 11924 N N . LYS A 1 24 ? -11.724 -6.073 -4.053 1.00 0.00 24 LYS A N 15
ATOM 11925 C CA . LYS A 1 24 ? -12.487 -5.660 -5.223 1.00 0.00 24 LYS A CA 15
ATOM 11926 C C . LYS A 1 24 ? -12.134 -4.229 -5.613 1.00 0.00 24 LYS A C 15
ATOM 11927 O O . LYS A 1 24 ? -11.463 -3.520 -4.864 1.00 0.00 24 LYS A O 15
ATOM 11946 N N . SER A 1 25 ? -12.592 -3.806 -6.787 1.00 0.00 25 SER A N 15
ATOM 11947 C CA . SER A 1 25 ? -12.318 -2.456 -7.267 1.00 0.00 25 SER A CA 15
ATOM 11948 C C . SER A 1 25 ? -12.872 -1.417 -6.297 1.00 0.00 25 SER A C 15
ATOM 11949 O O . SER A 1 25 ? -13.520 -1.760 -5.310 1.00 0.00 25 SER A O 15
ATOM 11957 N N . LEU A 1 26 ? -12.614 -0.147 -6.587 1.00 0.00 26 LEU A N 15
ATOM 11958 C CA . LEU A 1 26 ? -13.089 0.940 -5.740 1.00 0.00 26 LEU A CA 15
ATOM 11959 C C . LEU A 1 26 ? -14.405 1.504 -6.267 1.00 0.00 26 LEU A C 15
ATOM 11960 O O . LEU A 1 26 ? -14.684 2.696 -6.121 1.00 0.00 26 LEU A O 15
ATOM 11976 N N . LEU A 1 27 ? -15.212 0.643 -6.879 1.00 0.00 27 LEU A N 15
ATOM 11977 C CA . LEU A 1 27 ? -16.499 1.057 -7.425 1.00 0.00 27 LEU A CA 15
ATOM 11978 C C . LEU A 1 27 ? -17.548 -0.032 -7.232 1.00 0.00 27 LEU A C 15
ATOM 11979 O O . LEU A 1 27 ? -18.458 -0.185 -8.046 1.00 0.00 27 LEU A O 15
ATOM 11995 N N . GLN A 1 28 ? -17.414 -0.789 -6.147 1.00 0.00 28 GLN A N 15
ATOM 11996 C CA . GLN A 1 28 ? -18.351 -1.866 -5.846 1.00 0.00 28 GLN A CA 15
ATOM 11997 C C . GLN A 1 28 ? -18.673 -1.903 -4.355 1.00 0.00 28 GLN A C 15
ATOM 11998 O O . GLN A 1 28 ? -19.837 -1.986 -3.964 1.00 0.00 28 GLN A O 15
ATOM 12012 N N . CYS A 1 29 ? -17.634 -1.843 -3.529 1.00 0.00 29 CYS A N 15
ATOM 12013 C CA . CYS A 1 29 ? -17.808 -1.870 -2.081 1.00 0.00 29 CYS A CA 15
ATOM 12014 C C . CYS A 1 29 ? -18.584 -0.648 -1.603 1.00 0.00 29 CYS A C 15
ATOM 12015 O O . CYS A 1 29 ? -18.212 0.488 -1.891 1.00 0.00 29 CYS A O 15
ATOM 12022 N N . ASP A 1 30 ? -19.665 -0.891 -0.870 1.00 0.00 30 ASP A N 15
ATOM 12023 C CA . ASP A 1 30 ? -20.496 0.189 -0.351 1.00 0.00 30 ASP A CA 15
ATOM 12024 C C . ASP A 1 30 ? -19.693 1.091 0.582 1.00 0.00 30 ASP A C 15
ATOM 12025 O O . ASP A 1 30 ? -19.894 2.305 0.611 1.00 0.00 30 ASP A O 15
ATOM 12034 N N . VAL A 1 31 ? -18.784 0.488 1.338 1.00 0.00 31 VAL A N 15
ATOM 12035 C CA . VAL A 1 31 ? -17.949 1.233 2.271 1.00 0.00 31 VAL A CA 15
ATOM 12036 C C . VAL A 1 31 ? -17.032 2.204 1.534 1.00 0.00 31 VAL A C 15
ATOM 12037 O O . VAL A 1 31 ? -16.849 3.346 1.952 1.00 0.00 31 VAL A O 15
ATOM 12050 N N . ALA A 1 32 ? -16.458 1.742 0.434 1.00 0.00 32 ALA A N 15
ATOM 12051 C CA . ALA A 1 32 ? -15.563 2.571 -0.362 1.00 0.00 32 ALA A CA 15
ATOM 12052 C C . ALA A 1 32 ? -16.308 3.746 -0.983 1.00 0.00 32 ALA A C 15
ATOM 12053 O O . ALA A 1 32 ? -15.772 4.849 -1.088 1.00 0.00 32 ALA A O 15
ATOM 12060 N N . SER A 1 33 ? -17.545 3.500 -1.399 1.00 0.00 33 SER A N 15
ATOM 12061 C CA . SER A 1 33 ? -18.364 4.536 -2.017 1.00 0.00 33 SER A CA 15
ATOM 12062 C C . SER A 1 33 ? -18.773 5.601 -1.004 1.00 0.00 33 SER A C 15
ATOM 12063 O O . SER A 1 33 ? -18.841 6.786 -1.331 1.00 0.00 33 SER A O 15
ATOM 12071 N N . LYS A 1 34 ? -19.046 5.174 0.222 1.00 0.00 34 LYS A N 15
ATOM 12072 C CA . LYS A 1 34 ? -19.453 6.100 1.274 1.00 0.00 34 LYS A CA 15
ATOM 12073 C C . LYS A 1 34 ? -18.288 6.989 1.702 1.00 0.00 34 LYS A C 15
ATOM 12074 O O . LYS A 1 34 ? -18.484 8.147 2.071 1.00 0.00 34 LYS A O 15
ATOM 12093 N N . ILE A 1 35 ? -17.076 6.445 1.646 1.00 0.00 35 ILE A N 15
ATOM 12094 C CA . ILE A 1 35 ? -15.886 7.199 2.026 1.00 0.00 35 ILE A CA 15
ATOM 12095 C C . ILE A 1 35 ? -15.597 8.303 1.011 1.00 0.00 35 ILE A C 15
ATOM 12096 O O . ILE A 1 35 ? -15.147 9.391 1.374 1.00 0.00 35 ILE A O 15
ATOM 12112 N N . ILE A 1 36 ? -15.860 8.018 -0.258 1.00 0.00 36 ILE A N 15
ATOM 12113 C CA . ILE A 1 36 ? -15.632 8.987 -1.323 1.00 0.00 36 ILE A CA 15
ATOM 12114 C C . ILE A 1 36 ? -16.658 10.115 -1.261 1.00 0.00 36 ILE A C 15
ATOM 12115 O O . ILE A 1 36 ? -16.369 11.252 -1.635 1.00 0.00 36 ILE A O 15
ATOM 12131 N N . SER A 1 37 ? -17.857 9.791 -0.785 1.00 0.00 37 SER A N 15
ATOM 12132 C CA . SER A 1 37 ? -18.926 10.776 -0.671 1.00 0.00 37 SER A CA 15
ATOM 12133 C C . SER A 1 37 ? -18.992 11.365 0.737 1.00 0.00 37 SER A C 15
ATOM 12134 O O . SER A 1 37 ? -19.666 12.369 0.967 1.00 0.00 37 SER A O 15
ATOM 12142 N N . LYS A 1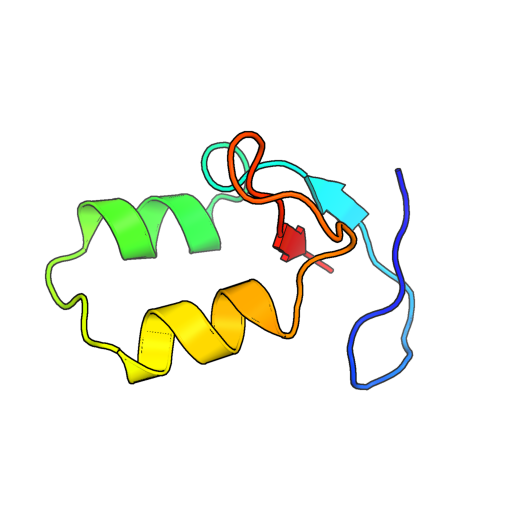 38 ? -18.293 10.734 1.679 1.00 0.00 38 LYS A N 15
ATOM 12143 C CA . LYS A 1 38 ? -18.277 11.199 3.063 1.00 0.00 38 LYS A CA 15
ATOM 12144 C C . LYS A 1 38 ? -17.869 12.666 3.144 1.00 0.00 38 LYS A C 15
ATOM 12145 O O . LYS A 1 38 ? -18.701 13.542 3.380 1.00 0.00 38 LYS A O 15
ATOM 12164 N N . LYS A 1 39 ? -16.584 12.924 2.944 1.00 0.00 39 LYS A N 15
ATOM 12165 C CA . LYS A 1 39 ? -16.058 14.283 2.992 1.00 0.00 39 LYS A CA 15
ATOM 12166 C C . LYS A 1 39 ? -14.572 14.310 2.638 1.00 0.00 39 LYS A C 15
ATOM 12167 O O . LYS A 1 39 ? -14.156 15.048 1.744 1.00 0.00 39 LYS A O 15
ATOM 12186 N N . PRO A 1 40 ? -13.747 13.504 3.332 1.00 0.00 40 PRO A N 15
ATOM 12187 C CA . PRO A 1 40 ? -12.304 13.448 3.077 1.00 0.00 40 PRO A CA 15
ATOM 12188 C C . PRO A 1 40 ? -11.988 13.055 1.638 1.00 0.00 40 PRO A C 15
ATOM 12189 O O . PRO A 1 40 ? -12.529 12.081 1.116 1.00 0.00 40 PRO A O 15
ATOM 12200 N N . ARG A 1 41 ? -11.107 13.821 1.000 1.00 0.00 41 ARG A N 15
ATOM 12201 C CA . ARG A 1 41 ? -10.718 13.552 -0.378 1.00 0.00 41 ARG A CA 15
ATOM 12202 C C . ARG A 1 41 ? -9.420 14.275 -0.729 1.00 0.00 41 ARG A C 15
ATOM 12203 O O . ARG A 1 41 ? -9.404 15.170 -1.573 1.00 0.00 41 ARG A O 15
ATOM 12224 N N . THR A 1 42 ? -8.335 13.880 -0.072 1.00 0.00 42 THR A N 15
ATOM 12225 C CA . THR A 1 42 ? -7.032 14.488 -0.312 1.00 0.00 42 THR A CA 15
ATOM 12226 C C . THR A 1 42 ? -5.987 13.425 -0.636 1.00 0.00 42 THR A C 15
ATOM 12227 O O . THR A 1 42 ? -6.303 12.239 -0.724 1.00 0.00 42 THR A O 15
ATOM 12238 N N . ALA A 1 43 ? -4.743 13.857 -0.810 1.00 0.00 43 ALA A N 15
ATOM 12239 C CA . ALA A 1 43 ? -3.652 12.940 -1.123 1.00 0.00 43 ALA A CA 15
ATOM 12240 C C . ALA A 1 43 ? -3.554 11.827 -0.085 1.00 0.00 43 ALA A C 15
ATOM 12241 O O . ALA A 1 43 ? -3.183 10.697 -0.405 1.00 0.00 43 ALA A O 15
ATOM 12248 N N . GLN A 1 44 ? -3.887 12.154 1.160 1.00 0.00 44 GLN A N 15
ATOM 12249 C CA . GLN A 1 44 ? -3.838 11.183 2.246 1.00 0.00 44 GLN A CA 15
ATOM 12250 C C . GLN A 1 44 ? -4.832 10.049 2.010 1.00 0.00 44 GLN A C 15
ATOM 12251 O O . GLN A 1 44 ? -4.602 8.912 2.424 1.00 0.00 44 GLN A O 15
ATOM 12265 N N . ASP A 1 45 ? -5.937 10.366 1.344 1.00 0.00 45 ASP A N 15
ATOM 12266 C CA . ASP A 1 45 ? -6.966 9.375 1.056 1.00 0.00 45 ASP A CA 15
ATOM 12267 C C . ASP A 1 45 ? -6.483 8.367 0.018 1.00 0.00 45 ASP A C 15
ATOM 12268 O O . ASP A 1 45 ? -6.815 7.184 0.086 1.00 0.00 45 ASP A O 15
ATOM 12277 N N . GLU A 1 46 ? -5.701 8.843 -0.943 1.00 0.00 46 GLU A N 15
ATOM 12278 C CA . GLU A 1 46 ? -5.177 7.983 -1.998 1.00 0.00 46 GLU A CA 15
ATOM 12279 C C . GLU A 1 46 ? -4.146 7.005 -1.447 1.00 0.00 46 GLU A C 15
ATOM 12280 O O . GLU A 1 46 ? -4.120 5.835 -1.827 1.00 0.00 46 GLU A O 15
ATOM 12292 N N . LYS A 1 47 ? -3.303 7.490 -0.545 1.00 0.00 47 LYS A N 15
ATOM 12293 C CA . LYS A 1 47 ? -2.280 6.651 0.061 1.00 0.00 47 LYS A CA 15
ATOM 12294 C C . LYS A 1 47 ? -2.919 5.599 0.957 1.00 0.00 47 LYS A C 15
ATOM 12295 O O . LYS A 1 47 ? -2.466 4.456 1.017 1.00 0.00 47 LYS A O 15
ATOM 12314 N N . PHE A 1 48 ? -3.981 5.996 1.652 1.00 0.00 48 PHE A N 15
ATOM 12315 C CA . PHE A 1 48 ? -4.691 5.092 2.546 1.00 0.00 48 PHE A CA 15
ATOM 12316 C C . PHE A 1 48 ? -5.358 3.968 1.765 1.00 0.00 48 PHE A C 15
ATOM 12317 O O . PHE A 1 48 ? -5.281 2.802 2.152 1.00 0.00 48 PHE A O 15
ATOM 12334 N N . LEU A 1 49 ? -6.006 4.320 0.662 1.00 0.00 49 LEU A N 15
ATOM 12335 C CA . LEU A 1 49 ? -6.674 3.326 -0.168 1.00 0.00 49 LEU A CA 15
ATOM 12336 C C . LEU A 1 49 ? -5.643 2.487 -0.913 1.00 0.00 49 LEU A C 15
ATOM 12337 O O . LEU A 1 49 ? -5.825 1.285 -1.106 1.00 0.00 49 LEU A O 15
ATOM 12353 N N . ARG A 1 50 ? -4.553 3.132 -1.317 1.00 0.00 50 ARG A N 15
ATOM 12354 C CA . ARG A 1 50 ? -3.480 2.449 -2.026 1.00 0.00 50 ARG A CA 15
ATOM 12355 C C . ARG A 1 50 ? -2.780 1.454 -1.108 1.00 0.00 50 ARG A C 15
ATOM 12356 O O . ARG A 1 50 ? -2.350 0.386 -1.543 1.00 0.00 50 ARG A O 15
ATOM 12377 N N . GLU A 1 51 ? -2.670 1.817 0.167 1.00 0.00 51 GLU A N 15
ATOM 12378 C CA . GLU A 1 51 ? -2.020 0.960 1.152 1.00 0.00 51 GLU A CA 15
ATOM 12379 C C . GLU A 1 51 ? -2.871 -0.270 1.452 1.00 0.00 51 GLU A C 15
ATOM 12380 O O . GLU A 1 51 ? -2.347 -1.333 1.784 1.00 0.00 51 GLU A O 15
ATOM 12392 N N . SER A 1 52 ? -4.187 -0.120 1.332 1.00 0.00 52 SER A N 15
ATOM 12393 C CA . SER A 1 52 ? -5.109 -1.221 1.590 1.00 0.00 52 SER A CA 15
ATOM 12394 C C . SER A 1 52 ? -5.505 -1.915 0.291 1.00 0.00 52 SER A C 15
ATOM 12395 O O . SER A 1 52 ? -6.646 -2.345 0.130 1.00 0.00 52 SER A O 15
ATOM 12403 N N . ALA A 1 53 ? -4.555 -2.024 -0.632 1.00 0.00 53 ALA A N 15
ATOM 12404 C CA . ALA A 1 53 ? -4.808 -2.667 -1.916 1.00 0.00 53 ALA A CA 15
ATOM 12405 C C . ALA A 1 53 ? -3.960 -3.925 -2.075 1.00 0.00 53 ALA A C 15
ATOM 12406 O O . ALA A 1 53 ? -2.738 -3.887 -1.918 1.00 0.00 53 ALA A O 15
ATOM 12413 N N . CYS A 1 54 ? -4.615 -5.038 -2.388 1.00 0.00 54 CYS A N 15
ATOM 12414 C CA . CYS A 1 54 ? -3.919 -6.309 -2.568 1.00 0.00 54 CYS A CA 15
ATOM 12415 C C . CYS A 1 54 ? -3.045 -6.280 -3.817 1.00 0.00 54 CYS A C 15
ATOM 12416 O O . CYS A 1 54 ? -3.364 -6.911 -4.826 1.00 0.00 54 CYS A O 15
ATOM 12423 N N . GLY A 1 55 ? -1.940 -5.545 -3.743 1.00 0.00 55 GLY A N 15
ATOM 12424 C CA . GLY A 1 55 ? -1.036 -5.447 -4.873 1.00 0.00 55 GLY A CA 15
ATOM 12425 C C . GLY A 1 55 ? -1.005 -4.055 -5.472 1.00 0.00 55 GLY A C 15
ATOM 12426 O O . GLY A 1 55 ? -1.733 -3.166 -5.031 1.00 0.00 55 GLY A O 15
ATOM 12430 N N . PHE A 1 56 ? -0.157 -3.864 -6.478 1.00 0.00 56 PHE A N 15
ATOM 12431 C CA . PHE A 1 56 ? -0.034 -2.569 -7.136 1.00 0.00 56 PHE A CA 15
ATOM 12432 C C . PHE A 1 56 ? 0.749 -2.692 -8.441 1.00 0.00 56 PHE A C 15
ATOM 12433 O O . PHE A 1 56 ? 1.804 -3.322 -8.485 1.00 0.00 56 PHE A O 15
ATOM 12450 N N . ASP A 1 57 ? 0.223 -2.083 -9.497 1.00 0.00 57 ASP A N 15
ATOM 12451 C CA . ASP A 1 57 ? 0.871 -2.121 -10.804 1.00 0.00 57 ASP A CA 15
ATOM 12452 C C . ASP A 1 57 ? 0.904 -0.733 -11.440 1.00 0.00 57 ASP A C 15
ATOM 12453 O O . ASP A 1 57 ? 1.082 -0.602 -12.651 1.00 0.00 57 ASP A O 15
ATOM 12462 N N . GLY A 1 58 ? 0.736 0.301 -10.620 1.00 0.00 58 GLY A N 15
ATOM 12463 C CA . GLY A 1 58 ? 0.753 1.662 -11.124 1.00 0.00 58 GLY A CA 15
ATOM 12464 C C . GLY A 1 58 ? -0.217 1.875 -12.271 1.00 0.00 58 GLY A C 15
ATOM 12465 O O . GLY A 1 58 ? -0.008 2.746 -13.115 1.00 0.00 58 GLY A O 15
ATOM 12469 N N . GLN A 1 59 ? -1.280 1.075 -12.303 1.00 0.00 59 GLN A N 15
ATOM 12470 C CA . GLN A 1 59 ? -2.282 1.182 -13.358 1.00 0.00 59 GLN A CA 15
ATOM 12471 C C . GLN A 1 59 ? -3.600 0.544 -12.929 1.00 0.00 59 GLN A C 15
ATOM 12472 O O . GLN A 1 59 ? -4.671 1.113 -13.132 1.00 0.00 59 GLN A O 15
ATOM 12486 N N . THR A 1 60 ? -3.513 -0.645 -12.339 1.00 0.00 60 THR A N 15
ATOM 12487 C CA . THR A 1 60 ? -4.698 -1.364 -11.885 1.00 0.00 60 THR A CA 15
ATOM 12488 C C . THR A 1 60 ? -5.123 -0.899 -10.490 1.00 0.00 60 THR A C 15
ATOM 12489 O O . THR A 1 60 ? -4.422 -1.146 -9.509 1.00 0.00 60 THR A O 15
ATOM 12500 N N . PRO A 1 61 ? -6.279 -0.218 -10.381 1.00 0.00 61 PRO A N 15
ATOM 12501 C CA . PRO A 1 61 ? -6.786 0.277 -9.104 1.00 0.00 61 PRO A CA 15
ATOM 12502 C C . PRO A 1 61 ? -7.614 -0.767 -8.361 1.00 0.00 61 PRO A C 15
ATOM 12503 O O . PRO A 1 61 ? -8.658 -1.203 -8.844 1.00 0.00 61 PRO A O 15
ATOM 12514 N N . LYS A 1 62 ? -7.141 -1.165 -7.184 1.00 0.00 62 LYS A N 15
ATOM 12515 C CA . LYS A 1 62 ? -7.838 -2.156 -6.375 1.00 0.00 62 LYS A CA 15
ATOM 12516 C C . LYS A 1 62 ? -7.832 -1.759 -4.901 1.00 0.00 62 LYS A C 15
ATOM 12517 O O . LYS A 1 62 ? -7.023 -0.935 -4.475 1.00 0.00 62 LYS A O 15
ATOM 12536 N N . VAL A 1 63 ? -8.739 -2.349 -4.130 1.00 0.00 63 VAL A N 15
ATOM 12537 C CA . VAL A 1 63 ? -8.834 -2.055 -2.705 1.00 0.00 63 VAL A CA 15
ATOM 12538 C C . VAL A 1 63 ? -9.220 -3.297 -1.907 1.00 0.00 63 VAL A C 15
ATOM 12539 O O . VAL A 1 63 ? -9.762 -4.254 -2.456 1.00 0.00 63 VAL A O 15
ATOM 12552 N N . CYS A 1 64 ? -8.933 -3.271 -0.608 1.00 0.00 64 CYS A N 15
ATOM 12553 C CA . CYS A 1 64 ? -9.246 -4.394 0.267 1.00 0.00 64 CYS A CA 15
ATOM 12554 C C . CYS A 1 64 ? -10.477 -4.097 1.116 1.00 0.00 64 CYS A C 15
ATOM 12555 O O . CYS A 1 64 ? -10.522 -3.095 1.833 1.00 0.00 64 CYS A O 15
ATOM 12562 N N . CYS A 1 65 ? -11.474 -4.972 1.034 1.00 0.00 65 CYS A N 15
ATOM 12563 C CA . CYS A 1 65 ? -12.705 -4.807 1.795 1.00 0.00 65 CYS A CA 15
ATOM 12564 C C . CYS A 1 65 ? -12.950 -6.012 2.703 1.00 0.00 65 CYS A C 15
ATOM 12565 O O . CYS A 1 65 ? -13.167 -7.125 2.221 1.00 0.00 65 CYS A O 15
ATOM 12572 N N . PRO A 1 66 ? -12.918 -5.812 4.033 1.00 0.00 66 PRO A N 15
ATOM 12573 C CA . PRO A 1 66 ? -13.139 -6.895 4.997 1.00 0.00 66 PRO A CA 15
ATOM 12574 C C . PRO A 1 66 ? -14.608 -7.287 5.101 1.00 0.00 66 PRO A C 15
ATOM 12575 O O . PRO A 1 66 ? -15.457 -6.465 5.444 1.00 0.00 66 PRO A O 15
ATOM 12586 N N . GLN A 1 11 ? -11.797 -11.012 -4.866 1.00 0.00 11 GLN A N 16
ATOM 12587 C CA . GLN A 1 11 ? -10.510 -11.550 -4.352 1.00 0.00 11 GLN A CA 16
ATOM 12588 C C . GLN A 1 11 ? -10.385 -11.336 -2.847 1.00 0.00 11 GLN A C 16
ATOM 12589 O O . GLN A 1 11 ? -10.841 -10.324 -2.315 1.00 0.00 11 GLN A O 16
ATOM 12603 N N . ALA A 1 12 ? -9.766 -12.294 -2.166 1.00 0.00 12 ALA A N 16
ATOM 12604 C CA . ALA A 1 12 ? -9.582 -12.209 -0.724 1.00 0.00 12 ALA A CA 16
ATOM 12605 C C . ALA A 1 12 ? -8.191 -11.687 -0.378 1.00 0.00 12 ALA A C 16
ATOM 12606 O O . ALA A 1 12 ? -7.184 -12.312 -0.706 1.00 0.00 12 ALA A O 16
ATOM 12613 N N . CYS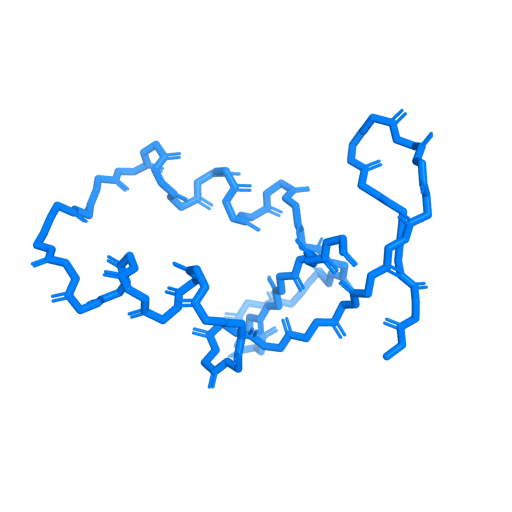 A 1 13 ? -8.145 -10.535 0.285 1.00 0.00 13 CYS A N 16
ATOM 12614 C CA . CYS A 1 13 ? -6.878 -9.928 0.675 1.00 0.00 13 CYS A CA 16
ATOM 12615 C C . CYS A 1 13 ? -6.831 -9.703 2.184 1.00 0.00 13 CYS A C 16
ATOM 12616 O O . CYS A 1 13 ? -7.866 -9.662 2.849 1.00 0.00 13 CYS A O 16
ATOM 12623 N N . THR A 1 14 ? -5.623 -9.559 2.717 1.00 0.00 14 THR A N 16
ATOM 12624 C CA . THR A 1 14 ? -5.439 -9.339 4.147 1.00 0.00 14 THR A CA 16
ATOM 12625 C C . THR A 1 14 ? -5.338 -7.851 4.461 1.00 0.00 14 THR A C 16
ATOM 12626 O O . THR A 1 14 ? -4.401 -7.177 4.031 1.00 0.00 14 THR A O 16
ATOM 12637 N N . LEU A 1 15 ? -6.306 -7.345 5.216 1.00 0.00 15 LEU A N 16
ATOM 12638 C CA . LEU A 1 15 ? -6.326 -5.935 5.594 1.00 0.00 15 LEU A CA 16
ATOM 12639 C C . LEU A 1 15 ? -5.085 -5.579 6.408 1.00 0.00 15 LEU A C 16
ATOM 12640 O O . LEU A 1 15 ? -4.415 -6.461 6.946 1.00 0.00 15 LEU A O 16
ATOM 12656 N N . PRO A 1 16 ? -4.759 -4.278 6.512 1.00 0.00 16 PRO A N 16
ATOM 12657 C CA . PRO A 1 16 ? -3.593 -3.814 7.270 1.00 0.00 16 PRO A CA 16
ATOM 12658 C C . PRO A 1 16 ? -3.553 -4.402 8.677 1.00 0.00 16 PRO A C 16
ATOM 12659 O O . PRO A 1 16 ? -2.484 -4.534 9.274 1.00 0.00 16 PRO A O 16
ATOM 12670 N N . ASN A 1 17 ? -4.723 -4.759 9.199 1.00 0.00 17 ASN A N 16
ATOM 12671 C CA . ASN A 1 17 ? -4.820 -5.341 10.533 1.00 0.00 17 ASN A CA 16
ATOM 12672 C C . ASN A 1 17 ? -4.515 -6.838 10.502 1.00 0.00 17 ASN A C 16
ATOM 12673 O O . ASN A 1 17 ? -4.205 -7.439 11.530 1.00 0.00 17 ASN A O 16
ATOM 12684 N N . ASN A 1 18 ? -4.607 -7.435 9.313 1.00 0.00 18 ASN A N 16
ATOM 12685 C CA . ASN A 1 18 ? -4.341 -8.860 9.144 1.00 0.00 18 ASN A CA 16
ATOM 12686 C C . ASN A 1 18 ? -5.428 -9.701 9.806 1.00 0.00 18 ASN A C 16
ATOM 12687 O O . ASN A 1 18 ? -5.253 -10.197 10.918 1.00 0.00 18 ASN A O 16
ATOM 12698 N N . ASP A 1 19 ? -6.550 -9.861 9.110 1.00 0.00 19 ASP A N 16
ATOM 12699 C CA . ASP A 1 19 ? -7.665 -10.646 9.628 1.00 0.00 19 ASP A CA 16
ATOM 12700 C C . ASP A 1 19 ? -8.498 -11.235 8.492 1.00 0.00 19 ASP A C 16
ATOM 12701 O O . ASP A 1 19 ? -9.674 -11.544 8.671 1.00 0.00 19 ASP A O 16
ATOM 12710 N N . LYS A 1 20 ? -7.878 -11.389 7.324 1.00 0.00 20 LYS A N 16
ATOM 12711 C CA . LYS A 1 20 ? -8.562 -11.943 6.160 1.00 0.00 20 LYS A CA 16
ATOM 12712 C C . LYS A 1 20 ? -9.728 -11.053 5.736 1.00 0.00 20 LYS A C 16
ATOM 12713 O O . LYS A 1 20 ? -10.536 -10.636 6.564 1.00 0.00 20 LYS A O 16
ATOM 12732 N N . GLY A 1 21 ? -9.807 -10.770 4.440 1.00 0.00 21 GLY A N 16
ATOM 12733 C CA . GLY A 1 21 ? -10.877 -9.932 3.930 1.00 0.00 21 GLY A CA 16
ATOM 12734 C C . GLY A 1 21 ? -11.069 -10.074 2.432 1.00 0.00 21 GLY A C 16
ATOM 12735 O O . GLY A 1 21 ? -10.638 -11.061 1.834 1.00 0.00 21 GLY A O 16
ATOM 12739 N N . THR A 1 22 ? -11.718 -9.085 1.830 1.00 0.00 22 THR A N 16
ATOM 12740 C CA . THR A 1 22 ? -11.976 -9.091 0.392 1.00 0.00 22 THR A CA 16
ATOM 12741 C C . THR A 1 22 ? -11.533 -7.777 -0.234 1.00 0.00 22 THR A C 16
ATOM 12742 O O . THR A 1 22 ? -11.840 -6.710 0.284 1.00 0.00 22 THR A O 16
ATOM 12753 N N . CYS A 1 23 ? -10.820 -7.853 -1.353 1.00 0.00 23 CYS A N 16
ATOM 12754 C CA . CYS A 1 23 ? -10.353 -6.648 -2.029 1.00 0.00 23 CYS A CA 16
ATOM 12755 C C . CYS A 1 23 ? -10.928 -6.538 -3.436 1.00 0.00 23 CYS A C 16
ATOM 12756 O O . CYS A 1 23 ? -10.875 -7.485 -4.221 1.00 0.00 23 CYS A O 16
ATOM 12763 N N . LYS A 1 24 ? -11.477 -5.368 -3.742 1.00 0.00 24 LYS A N 16
ATOM 12764 C CA . LYS A 1 24 ? -12.067 -5.106 -5.048 1.00 0.00 24 LYS A CA 16
ATOM 12765 C C . LYS A 1 24 ? -11.829 -3.655 -5.450 1.00 0.00 24 LYS A C 16
ATOM 12766 O O . LYS A 1 24 ? -11.387 -2.844 -4.638 1.00 0.00 24 LYS A O 16
ATOM 12785 N N . SER A 1 25 ? -12.122 -3.331 -6.707 1.00 0.00 25 SER A N 16
ATOM 12786 C CA . SER A 1 25 ? -11.937 -1.973 -7.207 1.00 0.00 25 SER A CA 16
ATOM 12787 C C . SER A 1 25 ? -12.578 -0.954 -6.269 1.00 0.00 25 SER A C 16
ATOM 12788 O O . SER A 1 25 ? -13.218 -1.320 -5.283 1.00 0.00 25 SER A O 16
ATOM 12796 N N . LEU A 1 26 ? -12.409 0.324 -6.584 1.00 0.00 26 LEU A N 16
ATOM 12797 C CA . LEU A 1 26 ? -12.975 1.391 -5.766 1.00 0.00 26 LEU A CA 16
ATOM 12798 C C . LEU A 1 26 ? -14.381 1.758 -6.235 1.00 0.00 26 LEU A C 16
ATOM 12799 O O . LEU A 1 26 ? -14.805 2.907 -6.112 1.00 0.00 26 LEU A O 16
ATOM 12815 N N . LEU A 1 27 ? -15.100 0.778 -6.775 1.00 0.00 27 LEU A N 16
ATOM 12816 C CA . LEU A 1 27 ? -16.458 1.003 -7.257 1.00 0.00 27 LEU A CA 16
ATOM 12817 C C . LEU A 1 27 ? -17.329 -0.225 -7.012 1.00 0.00 27 LEU A C 16
ATOM 12818 O O . LEU A 1 27 ? -18.244 -0.512 -7.785 1.00 0.00 27 LEU A O 16
ATOM 12834 N N . GLN A 1 28 ? -17.036 -0.948 -5.937 1.00 0.00 28 GLN A N 16
ATOM 12835 C CA . GLN A 1 28 ? -17.792 -2.148 -5.596 1.00 0.00 28 GLN A CA 16
ATOM 12836 C C . GLN A 1 28 ? -18.145 -2.171 -4.111 1.00 0.00 28 GLN A C 16
ATOM 12837 O O . GLN A 1 28 ? -19.312 -2.305 -3.744 1.00 0.00 28 GLN A O 16
ATOM 12851 N N . CYS A 1 29 ? -17.130 -2.042 -3.261 1.00 0.00 29 CYS A N 16
ATOM 12852 C CA . CYS A 1 29 ? -17.340 -2.050 -1.818 1.00 0.00 29 CYS A CA 16
ATOM 12853 C C . CYS A 1 29 ? -18.193 -0.864 -1.384 1.00 0.00 29 CYS A C 16
ATOM 12854 O O . CYS A 1 29 ? -17.992 0.260 -1.843 1.00 0.00 29 CYS A O 16
ATOM 12861 N N . ASP A 1 30 ? -19.145 -1.122 -0.493 1.00 0.00 30 ASP A N 16
ATOM 12862 C CA . ASP A 1 30 ? -20.028 -0.075 0.006 1.00 0.00 30 ASP A CA 16
ATOM 12863 C C . ASP A 1 30 ? -19.229 1.009 0.723 1.00 0.00 30 ASP A C 16
ATOM 12864 O O . ASP A 1 30 ? -19.604 2.182 0.711 1.00 0.00 30 ASP A O 16
ATOM 12873 N N . VAL A 1 31 ? -18.125 0.609 1.345 1.00 0.00 31 VAL A N 16
ATOM 12874 C CA . VAL A 1 31 ? -17.273 1.545 2.066 1.00 0.00 31 VAL A CA 16
ATOM 12875 C C . VAL A 1 31 ? -16.543 2.472 1.101 1.00 0.00 31 VAL A C 16
ATOM 12876 O O . VAL A 1 31 ? -16.404 3.668 1.353 1.00 0.00 31 VAL A O 16
ATOM 12889 N N . ALA A 1 32 ? -16.079 1.913 -0.008 1.00 0.00 32 ALA A N 16
ATOM 12890 C CA . ALA A 1 32 ? -15.366 2.692 -1.012 1.00 0.00 32 ALA A CA 16
ATOM 12891 C C . ALA A 1 32 ? -16.282 3.727 -1.655 1.00 0.00 32 ALA A C 16
ATOM 12892 O O . ALA A 1 32 ? -15.859 4.837 -1.968 1.00 0.00 32 ALA A O 16
ATOM 12899 N N . SER A 1 33 ? -17.540 3.349 -1.856 1.00 0.00 33 SER A N 16
ATOM 12900 C CA . SER A 1 33 ? -18.520 4.238 -2.469 1.00 0.00 33 SER A CA 16
ATOM 12901 C C . SER A 1 33 ? -18.854 5.415 -1.557 1.00 0.00 33 SER A C 16
ATOM 12902 O O . SER A 1 33 ? -19.074 6.532 -2.029 1.00 0.00 33 SER A O 16
ATOM 12910 N N . LYS A 1 34 ? -18.898 5.162 -0.255 1.00 0.00 34 LYS A N 16
ATOM 12911 C CA . LYS A 1 34 ? -19.214 6.207 0.712 1.00 0.00 34 LYS A CA 16
ATOM 12912 C C . LYS A 1 34 ? -18.079 7.222 0.815 1.00 0.00 34 LYS A C 16
ATOM 12913 O O . LYS A 1 34 ? -18.315 8.409 1.040 1.00 0.00 34 LYS A O 16
ATOM 12932 N N . ILE A 1 35 ? -16.847 6.751 0.648 1.00 0.00 35 ILE A N 16
ATOM 12933 C CA . ILE A 1 35 ? -15.681 7.623 0.723 1.00 0.00 35 ILE A CA 16
ATOM 12934 C C . ILE A 1 35 ? -15.615 8.551 -0.486 1.00 0.00 35 ILE A C 16
ATOM 12935 O O . ILE A 1 35 ? -15.207 9.706 -0.373 1.00 0.00 35 ILE A O 16
ATOM 12951 N N . ILE A 1 36 ? -16.020 8.036 -1.640 1.00 0.00 36 ILE A N 16
ATOM 12952 C CA . ILE A 1 36 ? -16.010 8.819 -2.872 1.00 0.00 36 ILE A CA 16
ATOM 12953 C C . ILE A 1 36 ? -17.141 9.843 -2.881 1.00 0.00 36 ILE A C 16
ATOM 12954 O O . ILE A 1 36 ? -17.025 10.903 -3.496 1.00 0.00 36 ILE A O 16
ATOM 12970 N N . SER A 1 37 ? -18.233 9.521 -2.194 1.00 0.00 37 SER A N 16
ATOM 12971 C CA . SER A 1 37 ? -19.383 10.415 -2.126 1.00 0.00 37 SER A CA 16
ATOM 12972 C C . SER A 1 37 ? -19.245 11.392 -0.961 1.00 0.00 37 SER A C 16
ATOM 12973 O O . SER A 1 37 ? -19.730 12.521 -1.025 1.00 0.00 37 SER A O 16
ATOM 12981 N N . LYS A 1 38 ? -18.581 10.949 0.102 1.00 0.00 38 LYS A N 16
ATOM 12982 C CA . LYS A 1 38 ? -18.381 11.783 1.280 1.00 0.00 38 LYS A CA 16
ATOM 12983 C C . LYS A 1 38 ? -17.392 12.907 0.992 1.00 0.00 38 LYS A C 16
ATOM 12984 O O . LYS A 1 38 ? -17.756 14.083 0.982 1.00 0.00 38 LYS A O 16
ATOM 13003 N N . LYS A 1 39 ? -16.143 12.532 0.759 1.00 0.00 39 LYS A N 16
ATOM 13004 C CA . LYS A 1 39 ? -15.092 13.503 0.471 1.00 0.00 39 LYS A CA 16
ATOM 13005 C C . LYS A 1 39 ? -13.773 12.804 0.175 1.00 0.00 39 LYS A C 16
ATOM 13006 O O . LYS A 1 39 ? -12.905 12.702 1.044 1.00 0.00 39 LYS A O 16
ATOM 13025 N N . PRO A 1 40 ? -13.600 12.308 -1.058 1.00 0.00 40 PRO A N 16
ATOM 13026 C CA . PRO A 1 40 ? -12.380 11.615 -1.459 1.00 0.00 40 PRO A CA 16
ATOM 13027 C C . PRO A 1 40 ? -11.255 12.580 -1.821 1.00 0.00 40 PRO A C 16
ATOM 13028 O O . PRO A 1 40 ? -11.044 12.888 -2.994 1.00 0.00 40 PRO A O 16
ATOM 13039 N N . ARG A 1 41 ? -10.539 13.054 -0.808 1.00 0.00 41 ARG A N 16
ATOM 13040 C CA . ARG A 1 41 ? -9.436 13.984 -1.023 1.00 0.00 41 ARG A CA 16
ATOM 13041 C C . ARG A 1 41 ? -8.676 14.244 0.274 1.00 0.00 41 ARG A C 16
ATOM 13042 O O . ARG A 1 41 ? -8.747 15.334 0.841 1.00 0.00 41 ARG A O 16
ATOM 13063 N N . THR A 1 42 ? -7.945 13.235 0.737 1.00 0.00 42 THR A N 16
ATOM 13064 C CA . THR A 1 42 ? -7.170 13.354 1.962 1.00 0.00 42 THR A CA 16
ATOM 13065 C C . THR A 1 42 ? -5.920 12.483 1.888 1.00 0.00 42 THR A C 16
ATOM 13066 O O . THR A 1 42 ? -5.982 11.328 1.470 1.00 0.00 42 THR A O 16
ATOM 13077 N N . ALA A 1 43 ? -4.790 13.044 2.299 1.00 0.00 43 ALA A N 16
ATOM 13078 C CA . ALA A 1 43 ? -3.526 12.320 2.280 1.00 0.00 43 ALA A CA 16
ATOM 13079 C C . ALA A 1 43 ? -3.638 11.009 3.048 1.00 0.00 43 ALA A C 16
ATOM 13080 O O . ALA A 1 43 ? -2.985 10.021 2.712 1.00 0.00 43 ALA A O 16
ATOM 13087 N N . GLN A 1 44 ? -4.471 11.007 4.081 1.00 0.00 44 GLN A N 16
ATOM 13088 C CA . GLN A 1 44 ? -4.670 9.819 4.900 1.00 0.00 44 GLN A CA 16
ATOM 13089 C C . GLN A 1 44 ? -5.509 8.784 4.159 1.00 0.00 44 GLN A C 16
ATOM 13090 O O . GLN A 1 44 ? -5.308 7.579 4.313 1.00 0.00 44 GLN A O 16
ATOM 13104 N N . ASP A 1 45 ? -6.453 9.262 3.357 1.00 0.00 45 ASP A N 16
ATOM 13105 C CA . ASP A 1 45 ? -7.324 8.378 2.593 1.00 0.00 45 ASP A CA 16
ATOM 13106 C C . ASP A 1 45 ? -6.556 7.683 1.475 1.00 0.00 45 ASP A C 16
ATOM 13107 O O . ASP A 1 45 ? -6.818 6.522 1.160 1.00 0.00 45 ASP A O 16
ATOM 13116 N N . GLU A 1 46 ? -5.608 8.395 0.876 1.00 0.00 46 GLU A N 16
ATOM 13117 C CA . GLU A 1 46 ? -4.809 7.837 -0.207 1.00 0.00 46 GLU A CA 16
ATOM 13118 C C . GLU A 1 46 ? -3.841 6.784 0.317 1.00 0.00 46 GLU A C 16
ATOM 13119 O O . GLU A 1 46 ? -3.648 5.741 -0.305 1.00 0.00 46 GLU A O 16
ATOM 13131 N N . LYS A 1 47 ? -3.239 7.061 1.465 1.00 0.00 47 LYS A N 16
ATOM 13132 C CA . LYS A 1 47 ? -2.300 6.127 2.070 1.00 0.00 47 LYS A CA 16
ATOM 13133 C C . LYS A 1 47 ? -3.026 4.878 2.548 1.00 0.00 47 LYS A C 16
ATOM 13134 O O . LYS A 1 47 ? -2.506 3.766 2.445 1.00 0.00 47 LYS A O 16
ATOM 13153 N N . PHE A 1 48 ? -4.232 5.068 3.072 1.00 0.00 48 PHE A N 16
ATOM 13154 C CA . PHE A 1 48 ? -5.030 3.956 3.569 1.00 0.00 48 PHE A CA 16
ATOM 13155 C C . PHE A 1 48 ? -5.477 3.053 2.428 1.00 0.00 48 PHE A C 16
ATOM 13156 O O . PHE A 1 48 ? -5.418 1.828 2.536 1.00 0.00 48 PHE A O 16
ATOM 13173 N N . LEU A 1 49 ? -5.915 3.659 1.332 1.00 0.00 49 LEU A N 16
ATOM 13174 C CA . LEU A 1 49 ? -6.359 2.890 0.176 1.00 0.00 49 LEU A CA 16
ATOM 13175 C C . LEU A 1 49 ? -5.161 2.260 -0.522 1.00 0.00 49 LEU A C 16
ATOM 13176 O O . LEU A 1 49 ? -5.218 1.113 -0.965 1.00 0.00 49 LEU A O 16
ATOM 13192 N N . ARG A 1 50 ? -4.071 3.016 -0.601 1.00 0.00 50 ARG A N 16
ATOM 13193 C CA . ARG A 1 50 ? -2.849 2.529 -1.227 1.00 0.00 50 ARG A CA 16
ATOM 13194 C C . ARG A 1 50 ? -2.233 1.404 -0.403 1.00 0.00 50 ARG A C 16
ATOM 13195 O O . ARG A 1 50 ? -1.706 0.436 -0.950 1.00 0.00 50 ARG A O 16
ATOM 13216 N N . GLU A 1 51 ? -2.303 1.543 0.918 1.00 0.00 51 GLU A N 16
ATOM 13217 C CA . GLU A 1 51 ? -1.750 0.543 1.824 1.00 0.00 51 GLU A CA 16
ATOM 13218 C C . GLU A 1 51 ? -2.616 -0.712 1.847 1.00 0.00 51 GLU A C 16
ATOM 13219 O O . GLU A 1 51 ? -2.112 -1.824 2.013 1.00 0.00 51 GLU A O 16
ATOM 13231 N N . SER A 1 52 ? -3.922 -0.529 1.688 1.00 0.00 52 SER A N 16
ATOM 13232 C CA . SER A 1 52 ? -4.857 -1.647 1.696 1.00 0.00 52 SER A CA 16
ATOM 13233 C C . SER A 1 52 ? -5.204 -2.084 0.276 1.00 0.00 52 SER A C 16
ATOM 13234 O O . SER A 1 52 ? -6.345 -2.443 -0.012 1.00 0.00 52 SER A O 16
ATOM 13242 N N . ALA A 1 53 ? -4.214 -2.054 -0.609 1.00 0.00 53 ALA A N 16
ATOM 13243 C CA . ALA A 1 53 ? -4.418 -2.450 -1.997 1.00 0.00 53 ALA A CA 16
ATOM 13244 C C . ALA A 1 53 ? -3.752 -3.790 -2.289 1.00 0.00 53 ALA A C 16
ATOM 13245 O O . ALA A 1 53 ? -2.534 -3.927 -2.166 1.00 0.00 53 ALA A O 16
ATOM 13252 N N . CYS A 1 54 ? -4.556 -4.777 -2.673 1.00 0.00 54 CYS A N 16
ATOM 13253 C CA . CYS A 1 54 ? -4.039 -6.106 -2.981 1.00 0.00 54 CYS A CA 16
ATOM 13254 C C . CYS A 1 54 ? -3.435 -6.144 -4.382 1.00 0.00 54 CYS A C 16
ATOM 13255 O O . CYS A 1 54 ? -3.885 -6.898 -5.245 1.00 0.00 54 CYS A O 16
ATOM 13262 N N . GLY A 1 55 ? -2.412 -5.325 -4.600 1.00 0.00 55 GLY A N 16
ATOM 13263 C CA . GLY A 1 55 ? -1.761 -5.278 -5.895 1.00 0.00 55 GLY A CA 16
ATOM 13264 C C . GLY A 1 55 ? -1.585 -3.862 -6.405 1.00 0.00 55 GLY A C 16
ATOM 13265 O O . GLY A 1 55 ? -2.444 -3.007 -6.188 1.00 0.00 55 GLY A O 16
ATOM 13269 N N . PHE A 1 56 ? -0.471 -3.613 -7.082 1.00 0.00 56 PHE A N 16
ATOM 13270 C CA . PHE A 1 56 ? -0.185 -2.289 -7.625 1.00 0.00 56 PHE A CA 16
ATOM 13271 C C . PHE A 1 56 ? -0.225 -2.305 -9.148 1.00 0.00 56 PHE A C 16
ATOM 13272 O O . PHE A 1 56 ? 0.682 -2.824 -9.798 1.00 0.00 56 PHE A O 16
ATOM 13289 N N . ASP A 1 57 ? -1.282 -1.730 -9.712 1.00 0.00 57 ASP A N 16
ATOM 13290 C CA . ASP A 1 57 ? -1.442 -1.677 -11.161 1.00 0.00 57 ASP A CA 16
ATOM 13291 C C . ASP A 1 57 ? -1.646 -0.240 -11.632 1.00 0.00 57 ASP A C 16
ATOM 13292 O O . ASP A 1 57 ? -2.393 0.522 -11.021 1.00 0.00 57 ASP A O 16
ATOM 13301 N N . GLY A 1 58 ? -0.977 0.119 -12.723 1.00 0.00 58 GLY A N 16
ATOM 13302 C CA . GLY A 1 58 ? -1.100 1.462 -13.258 1.00 0.00 58 GLY A CA 16
ATOM 13303 C C . GLY A 1 58 ? -2.185 1.571 -14.311 1.00 0.00 58 GLY A C 16
ATOM 13304 O O . GLY A 1 58 ? -1.975 2.168 -15.367 1.00 0.00 58 GLY A O 16
ATOM 13308 N N . GLN A 1 59 ? -3.345 0.990 -14.023 1.00 0.00 59 GLN A N 16
ATOM 13309 C CA . GLN A 1 59 ? -4.468 1.023 -14.955 1.00 0.00 59 GLN A CA 16
ATOM 13310 C C . GLN A 1 59 ? -5.786 0.790 -14.225 1.00 0.00 59 GLN A C 16
ATOM 13311 O O . GLN A 1 59 ? -6.766 1.499 -14.452 1.00 0.00 59 GLN A O 16
ATOM 13325 N N . THR A 1 60 ? -5.803 -0.208 -13.348 1.00 0.00 60 THR A N 16
ATOM 13326 C CA . THR A 1 60 ? -7.002 -0.537 -12.584 1.00 0.00 60 THR A CA 16
ATOM 13327 C C . THR A 1 60 ? -6.700 -0.583 -11.087 1.00 0.00 60 THR A C 16
ATOM 13328 O O . THR A 1 60 ? -6.146 -1.564 -10.590 1.00 0.00 60 THR A O 16
ATOM 13339 N N . PRO A 1 61 ? -7.064 0.477 -10.342 1.00 0.00 61 PRO A N 16
ATOM 13340 C CA . PRO A 1 61 ? -6.825 0.542 -8.895 1.00 0.00 61 PRO A CA 16
ATOM 13341 C C . PRO A 1 61 ? -7.666 -0.473 -8.128 1.00 0.00 61 PRO A C 16
ATOM 13342 O O . PRO A 1 61 ? -8.769 -0.824 -8.549 1.00 0.00 61 PRO A O 16
ATOM 13353 N N . LYS A 1 62 ? -7.141 -0.941 -7.000 1.00 0.00 62 LYS A N 16
ATOM 13354 C CA . LYS A 1 62 ? -7.845 -1.918 -6.179 1.00 0.00 62 LYS A CA 16
ATOM 13355 C C . LYS A 1 62 ? -7.764 -1.549 -4.700 1.00 0.00 62 LYS A C 16
ATOM 13356 O O . LYS A 1 62 ? -6.841 -0.856 -4.272 1.00 0.00 62 LYS A O 16
ATOM 13375 N N . VAL A 1 63 ? -8.736 -2.020 -3.926 1.00 0.00 63 VAL A N 16
ATOM 13376 C CA . VAL A 1 63 ? -8.778 -1.745 -2.494 1.00 0.00 63 VAL A CA 16
ATOM 13377 C C . VAL A 1 63 ? -9.183 -2.989 -1.711 1.00 0.00 63 VAL A C 16
ATOM 13378 O O . VAL A 1 63 ? -9.858 -3.873 -2.239 1.00 0.00 63 VAL A O 16
ATOM 13391 N N . CYS A 1 64 ? -8.766 -3.052 -0.452 1.00 0.00 64 CYS A N 16
ATOM 13392 C CA . CYS A 1 64 ? -9.084 -4.191 0.401 1.00 0.00 64 CYS A CA 16
ATOM 13393 C C . CYS A 1 64 ? -10.182 -3.835 1.399 1.00 0.00 64 CYS A C 16
ATOM 13394 O O . CYS A 1 64 ? -10.056 -2.882 2.166 1.00 0.00 64 CYS A O 16
ATOM 13401 N N . CYS A 1 65 ? -11.260 -4.613 1.380 1.00 0.00 65 CYS A N 16
ATOM 13402 C CA . CYS A 1 65 ? -12.385 -4.392 2.276 1.00 0.00 65 CYS A CA 16
ATOM 13403 C C . CYS A 1 65 ? -12.557 -5.577 3.224 1.00 0.00 65 CYS A C 16
ATOM 13404 O O . CYS A 1 65 ? -12.874 -6.686 2.790 1.00 0.00 65 CYS A O 16
ATOM 13411 N N . PRO A 1 66 ? -12.354 -5.365 4.537 1.00 0.00 66 PRO A N 16
ATOM 13412 C CA . PRO A 1 66 ? -12.492 -6.428 5.536 1.00 0.00 66 PRO A CA 16
ATOM 13413 C C . PRO A 1 66 ? -13.823 -7.165 5.415 1.00 0.00 66 PRO A C 16
ATOM 13414 O O . PRO A 1 66 ? -14.822 -6.592 4.982 1.00 0.00 66 PRO A O 16
ATOM 13425 N N . GLN A 1 11 ? -10.973 -10.973 -5.482 1.00 0.00 11 GLN A N 17
ATOM 13426 C CA . GLN A 1 11 ? -9.930 -11.820 -4.844 1.00 0.00 11 GLN A CA 17
ATOM 13427 C C . GLN A 1 11 ? -9.809 -11.520 -3.354 1.00 0.00 11 GLN A C 17
ATOM 13428 O O . GLN A 1 11 ? -9.988 -10.379 -2.924 1.00 0.00 11 GLN A O 17
ATOM 13442 N N . ALA A 1 12 ? -9.504 -12.549 -2.571 1.00 0.00 12 ALA A N 17
ATOM 13443 C CA . ALA A 1 12 ? -9.360 -12.394 -1.128 1.00 0.00 12 ALA A CA 17
ATOM 13444 C C . ALA A 1 12 ? -8.012 -11.774 -0.774 1.00 0.00 12 ALA A C 17
ATOM 13445 O O . ALA A 1 12 ? -6.961 -12.300 -1.138 1.00 0.00 12 ALA A O 17
ATOM 13452 N N . CYS A 1 13 ? -8.052 -10.652 -0.062 1.00 0.00 13 CYS A N 17
ATOM 13453 C CA . CYS A 1 13 ? -6.833 -9.958 0.342 1.00 0.00 13 CYS A CA 17
ATOM 13454 C C . CYS A 1 13 ? -6.747 -9.845 1.860 1.00 0.00 13 CYS A C 17
ATOM 13455 O O . CYS A 1 13 ? -7.726 -10.087 2.567 1.00 0.00 13 CYS A O 17
ATOM 13462 N N . THR A 1 14 ? -5.571 -9.474 2.354 1.00 0.00 14 THR A N 17
ATOM 13463 C CA . THR A 1 14 ? -5.359 -9.328 3.788 1.00 0.00 14 THR A CA 17
ATOM 13464 C C . THR A 1 14 ? -5.229 -7.856 4.169 1.00 0.00 14 THR A C 17
ATOM 13465 O O . THR A 1 14 ? -4.291 -7.176 3.751 1.00 0.00 14 THR A O 17
ATOM 13476 N N . LEU A 1 15 ? -6.176 -7.372 4.965 1.00 0.00 15 LEU A N 17
ATOM 13477 C CA . LEU A 1 15 ? -6.170 -5.982 5.405 1.00 0.00 15 LEU A CA 17
ATOM 13478 C C . LEU A 1 15 ? -4.912 -5.674 6.212 1.00 0.00 15 LEU A C 17
ATOM 13479 O O . LEU A 1 15 ? -4.227 -6.585 6.677 1.00 0.00 15 LEU A O 17
ATOM 13495 N N . PRO A 1 16 ? -4.589 -4.381 6.391 1.00 0.00 16 PRO A N 17
ATOM 13496 C CA . PRO A 1 16 ? -3.405 -3.962 7.150 1.00 0.00 16 PRO A CA 17
ATOM 13497 C C . PRO A 1 16 ? -3.328 -4.631 8.517 1.00 0.00 16 PRO A C 17
ATOM 13498 O O . PRO A 1 16 ? -2.244 -4.809 9.074 1.00 0.00 16 PRO A O 17
ATOM 13509 N N . ASN A 1 17 ? -4.486 -5.001 9.055 1.00 0.00 17 ASN A N 17
ATOM 13510 C CA . ASN A 1 17 ? -4.551 -5.653 10.358 1.00 0.00 17 ASN A CA 17
ATOM 13511 C C . ASN A 1 17 ? -4.310 -7.158 10.233 1.00 0.00 17 ASN A C 17
ATOM 13512 O O . ASN A 1 17 ? -4.020 -7.832 11.221 1.00 0.00 17 ASN A O 17
ATOM 13523 N N . ASN A 1 18 ? -4.429 -7.678 9.013 1.00 0.00 18 ASN A N 17
ATOM 13524 C CA . ASN A 1 18 ? -4.223 -9.101 8.763 1.00 0.00 18 ASN A CA 17
ATOM 13525 C C . ASN A 1 18 ? -5.319 -9.936 9.417 1.00 0.00 18 ASN A C 17
ATOM 13526 O O . ASN A 1 18 ? -5.160 -10.416 10.540 1.00 0.00 18 ASN A O 17
ATOM 13537 N N . ASP A 1 19 ? -6.430 -10.106 8.707 1.00 0.00 19 ASP A N 17
ATOM 13538 C CA . ASP A 1 19 ? -7.551 -10.886 9.220 1.00 0.00 19 ASP A CA 17
ATOM 13539 C C . ASP A 1 19 ? -8.384 -11.468 8.082 1.00 0.00 19 ASP A C 17
ATOM 13540 O O . ASP A 1 19 ? -9.565 -11.769 8.258 1.00 0.00 19 ASP A O 17
ATOM 13549 N N . LYS A 1 20 ? -7.764 -11.630 6.915 1.00 0.00 20 LYS A N 17
ATOM 13550 C CA . LYS A 1 20 ? -8.451 -12.181 5.751 1.00 0.00 20 LYS A CA 17
ATOM 13551 C C . LYS A 1 20 ? -9.603 -11.278 5.320 1.00 0.00 20 LYS A C 17
ATOM 13552 O O . LYS A 1 20 ? -10.397 -10.830 6.146 1.00 0.00 20 LYS A O 17
ATOM 13571 N N . GLY A 1 21 ? -9.690 -11.014 4.019 1.00 0.00 21 GLY A N 17
ATOM 13572 C CA . GLY A 1 21 ? -10.748 -10.166 3.507 1.00 0.00 21 GLY A CA 17
ATOM 13573 C C . GLY A 1 21 ? -10.971 -10.334 2.017 1.00 0.00 21 GLY A C 17
ATOM 13574 O O . GLY A 1 21 ? -10.651 -11.374 1.442 1.00 0.00 21 GLY A O 17
ATOM 13578 N N . THR A 1 22 ? -11.529 -9.302 1.396 1.00 0.00 22 THR A N 17
ATOM 13579 C CA . THR A 1 22 ? -11.814 -9.314 -0.034 1.00 0.00 22 THR A CA 17
ATOM 13580 C C . THR A 1 22 ? -11.286 -8.042 -0.689 1.00 0.00 22 THR A C 17
ATOM 13581 O O . THR A 1 22 ? -11.260 -6.987 -0.066 1.00 0.00 22 THR A O 17
ATOM 13592 N N . CYS A 1 23 ? -10.856 -8.145 -1.943 1.00 0.00 23 CYS A N 17
ATOM 13593 C CA . CYS A 1 23 ? -10.324 -6.985 -2.653 1.00 0.00 23 CYS A CA 17
ATOM 13594 C C . CYS A 1 23 ? -11.179 -6.649 -3.869 1.00 0.00 23 CYS A C 17
ATOM 13595 O O . CYS A 1 23 ? -11.380 -7.481 -4.756 1.00 0.00 23 CYS A O 17
ATOM 13602 N N . LYS A 1 24 ? -11.679 -5.419 -3.896 1.00 0.00 24 LYS A N 17
ATOM 13603 C CA . LYS A 1 24 ? -12.516 -4.948 -4.990 1.00 0.00 24 LYS A CA 17
ATOM 13604 C C . LYS A 1 24 ? -12.001 -3.618 -5.523 1.00 0.00 24 LYS A C 17
ATOM 13605 O O . LYS A 1 24 ? -11.204 -2.944 -4.873 1.00 0.00 24 LYS A O 17
ATOM 13624 N N . SER A 1 25 ? -12.472 -3.237 -6.704 1.00 0.00 25 SER A N 17
ATOM 13625 C CA . SER A 1 25 ? -12.066 -1.977 -7.309 1.00 0.00 25 SER A CA 17
ATOM 13626 C C . SER A 1 25 ? -12.661 -0.808 -6.533 1.00 0.00 25 SER A C 17
ATOM 13627 O O . SER A 1 25 ? -13.272 -1.000 -5.481 1.00 0.00 25 SER A O 17
ATOM 13635 N N . LEU A 1 26 ? -12.485 0.400 -7.051 1.00 0.00 26 LEU A N 17
ATOM 13636 C CA . LEU A 1 26 ? -13.013 1.590 -6.394 1.00 0.00 26 LEU A CA 17
ATOM 13637 C C . LEU A 1 26 ? -14.491 1.804 -6.732 1.00 0.00 26 LEU A C 17
ATOM 13638 O O . LEU A 1 26 ? -15.085 2.808 -6.335 1.00 0.00 26 LEU A O 17
ATOM 13654 N N . LEU A 1 27 ? -15.080 0.860 -7.465 1.00 0.00 27 LEU A N 17
ATOM 13655 C CA . LEU A 1 27 ? -16.484 0.958 -7.847 1.00 0.00 27 LEU A CA 17
ATOM 13656 C C . LEU A 1 27 ? -17.189 -0.386 -7.686 1.00 0.00 27 LEU A C 17
ATOM 13657 O O . LEU A 1 27 ? -18.211 -0.642 -8.323 1.00 0.00 27 LEU A O 17
ATOM 13673 N N . GLN A 1 28 ? -16.639 -1.239 -6.827 1.00 0.00 28 GLN A N 17
ATOM 13674 C CA . GLN A 1 28 ? -17.217 -2.555 -6.579 1.00 0.00 28 GLN A CA 17
ATOM 13675 C C . GLN A 1 28 ? -17.721 -2.655 -5.145 1.00 0.00 28 GLN A C 17
ATOM 13676 O O . GLN A 1 28 ? -18.777 -3.231 -4.885 1.00 0.00 28 GLN A O 17
ATOM 13690 N N . CYS A 1 29 ? -16.957 -2.087 -4.216 1.00 0.00 29 CYS A N 17
ATOM 13691 C CA . CYS A 1 29 ? -17.329 -2.110 -2.805 1.00 0.00 29 CYS A CA 17
ATOM 13692 C C . CYS A 1 29 ? -18.276 -0.961 -2.472 1.00 0.00 29 CYS A C 17
ATOM 13693 O O . CYS A 1 29 ? -17.920 0.210 -2.612 1.00 0.00 29 CYS A O 17
ATOM 13700 N N . ASP A 1 30 ? -19.483 -1.302 -2.033 1.00 0.00 30 ASP A N 17
ATOM 13701 C CA . ASP A 1 30 ? -20.479 -0.297 -1.682 1.00 0.00 30 ASP A CA 17
ATOM 13702 C C . ASP A 1 30 ? -19.979 0.593 -0.550 1.00 0.00 30 ASP A C 17
ATOM 13703 O O . ASP A 1 30 ? -20.206 1.803 -0.551 1.00 0.00 30 ASP A O 17
ATOM 13712 N N . VAL A 1 31 ? -19.297 -0.014 0.414 1.00 0.00 31 VAL A N 17
ATOM 13713 C CA . VAL A 1 31 ? -18.763 0.725 1.549 1.00 0.00 31 VAL A CA 17
ATOM 13714 C C . VAL A 1 31 ? -17.728 1.746 1.097 1.00 0.00 31 VAL A C 17
ATOM 13715 O O . VAL A 1 31 ? -17.671 2.858 1.618 1.00 0.00 31 VAL A O 17
ATOM 13728 N N . ALA A 1 32 ? -16.915 1.366 0.122 1.00 0.00 32 ALA A N 17
ATOM 13729 C CA . ALA A 1 32 ? -15.888 2.257 -0.400 1.00 0.00 32 ALA A CA 17
ATOM 13730 C C . ALA A 1 32 ? -16.514 3.492 -1.035 1.00 0.00 32 ALA A C 17
ATOM 13731 O O . ALA A 1 32 ? -15.981 4.595 -0.930 1.00 0.00 32 ALA A O 17
ATOM 13738 N N . SER A 1 33 ? -17.648 3.295 -1.697 1.00 0.00 33 SER A N 17
ATOM 13739 C CA . SER A 1 33 ? -18.353 4.388 -2.355 1.00 0.00 33 SER A CA 17
ATOM 13740 C C . SER A 1 33 ? -18.904 5.382 -1.338 1.00 0.00 33 SER A C 17
ATOM 13741 O O . SER A 1 33 ? -18.872 6.592 -1.560 1.00 0.00 33 SER A O 17
ATOM 13749 N N . LYS A 1 34 ? -19.411 4.866 -0.223 1.00 0.00 34 LYS A N 17
ATOM 13750 C CA . LYS A 1 34 ? -19.971 5.720 0.819 1.00 0.00 34 LYS A CA 17
ATOM 13751 C C . LYS A 1 34 ? -18.890 6.599 1.443 1.00 0.00 34 LYS A C 17
ATOM 13752 O O . LYS A 1 34 ? -19.160 7.725 1.862 1.00 0.00 34 LYS A O 17
ATOM 13771 N N . ILE A 1 35 ? -17.665 6.082 1.498 1.00 0.00 35 ILE A N 17
ATOM 13772 C CA . ILE A 1 35 ? -16.550 6.829 2.067 1.00 0.00 35 ILE A CA 17
ATOM 13773 C C . ILE A 1 35 ? -16.156 7.994 1.164 1.00 0.00 35 ILE A C 17
ATOM 13774 O O . ILE A 1 35 ? -15.880 9.096 1.637 1.00 0.00 35 ILE A O 17
ATOM 13790 N N . ILE A 1 36 ? -16.138 7.741 -0.138 1.00 0.00 36 ILE A N 17
ATOM 13791 C CA . ILE A 1 36 ? -15.783 8.766 -1.112 1.00 0.00 36 ILE A CA 17
ATOM 13792 C C . ILE A 1 36 ? -16.773 9.925 -1.068 1.00 0.00 36 ILE A C 17
ATOM 13793 O O . ILE A 1 36 ? -16.407 11.078 -1.291 1.00 0.00 36 ILE A O 17
ATOM 13809 N N . SER A 1 37 ? -18.030 9.610 -0.774 1.00 0.00 37 SER A N 17
ATOM 13810 C CA . SER A 1 37 ? -19.074 10.625 -0.695 1.00 0.00 37 SER A CA 17
ATOM 13811 C C . SER A 1 37 ? -19.086 11.291 0.679 1.00 0.00 37 SER A C 17
ATOM 13812 O O . SER A 1 37 ? -19.515 12.437 0.821 1.00 0.00 37 SER A O 17
ATOM 13820 N N . LYS A 1 38 ? -18.617 10.564 1.688 1.00 0.00 38 LYS A N 17
ATOM 13821 C CA . LYS A 1 38 ? -18.577 11.081 3.052 1.00 0.00 38 LYS A CA 17
ATOM 13822 C C . LYS A 1 38 ? -17.695 12.322 3.143 1.00 0.00 38 LYS A C 17
ATOM 13823 O O . LYS A 1 38 ? -18.190 13.441 3.273 1.00 0.00 38 LYS A O 17
ATOM 13842 N N . LYS A 1 39 ? -16.387 12.112 3.079 1.00 0.00 39 LYS A N 17
ATOM 13843 C CA . LYS A 1 39 ? -15.429 13.208 3.158 1.00 0.00 39 LYS A CA 17
ATOM 13844 C C . LYS A 1 39 ? -14.085 12.798 2.556 1.00 0.00 39 LYS A C 17
ATOM 13845 O O . LYS A 1 39 ? -13.242 12.216 3.238 1.00 0.00 39 LYS A O 17
ATOM 13864 N N . PRO A 1 40 ? -13.874 13.091 1.261 1.00 0.00 40 PRO A N 17
ATOM 13865 C CA . PRO A 1 40 ? -12.630 12.745 0.562 1.00 0.00 40 PRO A CA 17
ATOM 13866 C C . PRO A 1 40 ? -11.397 13.350 1.229 1.00 0.00 40 PRO A C 17
ATOM 13867 O O . PRO A 1 40 ? -11.418 13.687 2.411 1.00 0.00 40 PRO A O 17
ATOM 13878 N N . ARG A 1 41 ? -10.322 13.484 0.454 1.00 0.00 41 ARG A N 17
ATOM 13879 C CA . ARG A 1 41 ? -9.078 14.040 0.937 1.00 0.00 41 ARG A CA 17
ATOM 13880 C C . ARG A 1 41 ? -8.034 13.962 -0.166 1.00 0.00 41 ARG A C 17
ATOM 13881 O O . ARG A 1 41 ? -8.161 13.182 -1.108 1.00 0.00 41 ARG A O 17
ATOM 13902 N N . THR A 1 42 ? -7.021 14.785 -0.044 1.00 0.00 42 THR A N 17
ATOM 13903 C CA . THR A 1 42 ? -5.947 14.838 -1.026 1.00 0.00 42 THR A CA 17
ATOM 13904 C C . THR A 1 42 ? -5.007 13.632 -0.878 1.00 0.00 42 THR A C 17
ATOM 13905 O O . THR A 1 42 ? -5.455 12.486 -0.937 1.00 0.00 42 THR A O 17
ATOM 13916 N N . ALA A 1 43 ? -3.708 13.880 -0.692 1.00 0.00 43 ALA A N 17
ATOM 13917 C CA . ALA A 1 43 ? -2.737 12.802 -0.547 1.00 0.00 43 ALA A CA 17
ATOM 13918 C C . ALA A 1 43 ? -3.129 11.841 0.571 1.00 0.00 43 ALA A C 17
ATOM 13919 O O . ALA A 1 43 ? -2.854 10.645 0.497 1.00 0.00 43 ALA A O 17
ATOM 13926 N N . GLN A 1 44 ? -3.770 12.372 1.609 1.00 0.00 44 GLN A N 17
ATOM 13927 C CA . GLN A 1 44 ? -4.193 11.556 2.742 1.00 0.00 44 GLN A CA 17
ATOM 13928 C C . GLN A 1 44 ? -5.145 10.455 2.296 1.00 0.00 44 GLN A C 17
ATOM 13929 O O . GLN A 1 44 ? -5.016 9.303 2.707 1.00 0.00 44 GLN A O 17
ATOM 13943 N N . ASP A 1 45 ? -6.095 10.811 1.446 1.00 0.00 45 ASP A N 17
ATOM 13944 C CA . ASP A 1 45 ? -7.054 9.843 0.937 1.00 0.00 45 ASP A CA 17
ATOM 13945 C C . ASP A 1 45 ? -6.364 8.876 -0.014 1.00 0.00 45 ASP A C 17
ATOM 13946 O O . ASP A 1 45 ? -6.689 7.691 -0.059 1.00 0.00 45 ASP A O 17
ATOM 13955 N N . GLU A 1 46 ? -5.406 9.399 -0.774 1.00 0.00 46 GLU A N 17
ATOM 13956 C CA . GLU A 1 46 ? -4.661 8.592 -1.732 1.00 0.00 46 GLU A CA 17
ATOM 13957 C C . GLU A 1 46 ? -3.794 7.555 -1.026 1.00 0.00 46 GLU A C 17
ATOM 13958 O O . GLU A 1 46 ? -3.702 6.410 -1.467 1.00 0.00 46 GLU A O 17
ATOM 13970 N N . LYS A 1 47 ? -3.165 7.955 0.074 1.00 0.00 47 LYS A N 17
ATOM 13971 C CA . LYS A 1 47 ? -2.318 7.039 0.827 1.00 0.00 47 LYS A CA 17
ATOM 13972 C C . LYS A 1 47 ? -3.159 5.932 1.449 1.00 0.00 47 LYS A C 17
ATOM 13973 O O . LYS A 1 47 ? -2.738 4.777 1.513 1.00 0.00 47 LYS A O 17
ATOM 13992 N N . PHE A 1 48 ? -4.353 6.295 1.902 1.00 0.00 48 PHE A N 17
ATOM 13993 C CA . PHE A 1 48 ? -5.264 5.338 2.516 1.00 0.00 48 PHE A CA 17
ATOM 13994 C C . PHE A 1 48 ? -5.602 4.207 1.550 1.00 0.00 48 PHE A C 17
ATOM 13995 O O . PHE A 1 48 ? -5.684 3.044 1.948 1.00 0.00 48 PHE A O 17
ATOM 14012 N N . LEU A 1 49 ? -5.795 4.551 0.282 1.00 0.00 49 LEU A N 17
ATOM 14013 C CA . LEU A 1 49 ? -6.121 3.549 -0.732 1.00 0.00 49 LEU A CA 17
ATOM 14014 C C . LEU A 1 49 ? -4.949 2.598 -0.935 1.00 0.00 49 LEU A C 17
ATOM 14015 O O . LEU A 1 49 ? -5.128 1.383 -1.020 1.00 0.00 49 LEU A O 17
ATOM 14031 N N . ARG A 1 50 ? -3.752 3.164 -1.010 1.00 0.00 50 ARG A N 17
ATOM 14032 C CA . ARG A 1 50 ? -2.541 2.373 -1.205 1.00 0.00 50 ARG A CA 17
ATOM 14033 C C . ARG A 1 50 ? -2.298 1.447 -0.019 1.00 0.00 50 ARG A C 17
ATOM 14034 O O . ARG A 1 50 ? -1.880 0.301 -0.187 1.00 0.00 50 ARG A O 17
ATOM 14055 N N . GLU A 1 51 ? -2.561 1.951 1.180 1.00 0.00 51 GLU A N 17
ATOM 14056 C CA . GLU A 1 51 ? -2.369 1.171 2.397 1.00 0.00 51 GLU A CA 17
ATOM 14057 C C . GLU A 1 51 ? -3.433 0.087 2.522 1.00 0.00 51 GLU A C 17
ATOM 14058 O O . GLU A 1 51 ? -3.181 -0.981 3.081 1.00 0.00 51 GLU A O 17
ATOM 14070 N N . SER A 1 52 ? -4.623 0.367 1.999 1.00 0.00 52 SER A N 17
ATOM 14071 C CA . SER A 1 52 ? -5.722 -0.588 2.053 1.00 0.00 52 SER A CA 17
ATOM 14072 C C . SER A 1 52 ? -5.976 -1.206 0.682 1.00 0.00 52 SER A C 17
ATOM 14073 O O . SER A 1 52 ? -7.124 -1.360 0.263 1.00 0.00 52 SER A O 17
ATOM 14081 N N . ALA A 1 53 ? -4.901 -1.559 -0.012 1.00 0.00 53 ALA A N 17
ATOM 14082 C CA . ALA A 1 53 ? -5.008 -2.162 -1.335 1.00 0.00 53 ALA A CA 17
ATOM 14083 C C . ALA A 1 53 ? -4.410 -3.566 -1.342 1.00 0.00 53 ALA A C 17
ATOM 14084 O O . ALA A 1 53 ? -3.517 -3.873 -0.553 1.00 0.00 53 ALA A O 17
ATOM 14091 N N . CYS A 1 54 ? -4.906 -4.414 -2.239 1.00 0.00 54 CYS A N 17
ATOM 14092 C CA . CYS A 1 54 ? -4.412 -5.785 -2.343 1.00 0.00 54 CYS A CA 17
ATOM 14093 C C . CYS A 1 54 ? -3.283 -5.897 -3.365 1.00 0.00 54 CYS A C 17
ATOM 14094 O O . CYS A 1 54 ? -3.033 -6.974 -3.908 1.00 0.00 54 CYS A O 17
ATOM 14101 N N . GLY A 1 55 ? -2.600 -4.784 -3.622 1.00 0.00 55 GLY A N 17
ATOM 14102 C CA . GLY A 1 55 ? -1.503 -4.791 -4.574 1.00 0.00 55 GLY A CA 17
ATOM 14103 C C . GLY A 1 55 ? -1.891 -5.386 -5.914 1.00 0.00 55 GLY A C 17
ATOM 14104 O O . GLY A 1 55 ? -2.974 -5.115 -6.435 1.00 0.00 55 GLY A O 17
ATOM 14108 N N . PHE A 1 56 ? -0.999 -6.197 -6.467 1.00 0.00 56 PHE A N 17
ATOM 14109 C CA . PHE A 1 56 ? -1.232 -6.845 -7.755 1.00 0.00 56 PHE A CA 17
ATOM 14110 C C . PHE A 1 56 ? -1.192 -5.830 -8.894 1.00 0.00 56 PHE A C 17
ATOM 14111 O O . PHE A 1 56 ? -0.318 -5.888 -9.758 1.00 0.00 56 PHE A O 17
ATOM 14128 N N . ASP A 1 57 ? -2.144 -4.903 -8.892 1.00 0.00 57 ASP A N 17
ATOM 14129 C CA . ASP A 1 57 ? -2.213 -3.879 -9.929 1.00 0.00 57 ASP A CA 17
ATOM 14130 C C . ASP A 1 57 ? -1.645 -2.554 -9.429 1.00 0.00 57 ASP A C 17
ATOM 14131 O O . ASP A 1 57 ? -1.809 -2.198 -8.262 1.00 0.00 57 ASP A O 17
ATOM 14140 N N . GLY A 1 58 ? -0.977 -1.830 -10.322 1.00 0.00 58 GLY A N 17
ATOM 14141 C CA . GLY A 1 58 ? -0.395 -0.552 -9.955 1.00 0.00 58 GLY A CA 17
ATOM 14142 C C . GLY A 1 58 ? -1.173 0.621 -10.518 1.00 0.00 58 GLY A C 17
ATOM 14143 O O . GLY A 1 58 ? -1.336 1.643 -9.852 1.00 0.00 58 GLY A O 17
ATOM 14147 N N . GLN A 1 59 ? -1.653 0.475 -11.748 1.00 0.00 59 GLN A N 17
ATOM 14148 C CA . GLN A 1 59 ? -2.418 1.531 -12.400 1.00 0.00 59 GLN A CA 17
ATOM 14149 C C . GLN A 1 59 ? -3.888 1.466 -11.997 1.00 0.00 59 GLN A C 17
ATOM 14150 O O . GLN A 1 59 ? -4.427 2.413 -11.423 1.00 0.00 59 GLN A O 17
ATOM 14164 N N . THR A 1 60 ? -4.530 0.344 -12.300 1.00 0.00 60 THR A N 17
ATOM 14165 C CA . THR A 1 60 ? -5.937 0.154 -11.967 1.00 0.00 60 THR A CA 17
ATOM 14166 C C . THR A 1 60 ? -6.156 0.242 -10.457 1.00 0.00 60 THR A C 17
ATOM 14167 O O . THR A 1 60 ? -5.686 -0.613 -9.706 1.00 0.00 60 THR A O 17
ATOM 14178 N N . PRO A 1 61 ? -6.872 1.280 -9.987 1.00 0.00 61 PRO A N 17
ATOM 14179 C CA . PRO A 1 61 ? -7.143 1.466 -8.557 1.00 0.00 61 PRO A CA 17
ATOM 14180 C C . PRO A 1 61 ? -7.812 0.247 -7.931 1.00 0.00 61 PRO A C 17
ATOM 14181 O O . PRO A 1 61 ? -8.783 -0.285 -8.468 1.00 0.00 61 PRO A O 17
ATOM 14192 N N . LYS A 1 62 ? -7.287 -0.186 -6.791 1.00 0.00 62 LYS A N 17
ATOM 14193 C CA . LYS A 1 62 ? -7.834 -1.339 -6.084 1.00 0.00 62 LYS A CA 17
ATOM 14194 C C . LYS A 1 62 ? -7.893 -1.073 -4.584 1.00 0.00 62 LYS A C 17
ATOM 14195 O O . LYS A 1 62 ? -7.038 -0.379 -4.036 1.00 0.00 62 LYS A O 17
ATOM 14214 N N . VAL A 1 63 ? -8.907 -1.623 -3.926 1.00 0.00 63 VAL A N 17
ATOM 14215 C CA . VAL A 1 63 ? -9.073 -1.436 -2.491 1.00 0.00 63 VAL A CA 17
ATOM 14216 C C . VAL A 1 63 ? -9.418 -2.750 -1.797 1.00 0.00 63 VAL A C 17
ATOM 14217 O O . VAL A 1 63 ? -9.998 -3.651 -2.401 1.00 0.00 63 VAL A O 17
ATOM 14230 N N . CYS A 1 64 ? -9.050 -2.849 -0.523 1.00 0.00 64 CYS A N 17
ATOM 14231 C CA . CYS A 1 64 ? -9.313 -4.053 0.258 1.00 0.00 64 CYS A CA 17
ATOM 14232 C C . CYS A 1 64 ? -10.524 -3.870 1.169 1.00 0.00 64 CYS A C 17
ATOM 14233 O O . CYS A 1 64 ? -10.564 -2.957 1.993 1.00 0.00 64 CYS A O 17
ATOM 14240 N N . CYS A 1 65 ? -11.499 -4.760 1.023 1.00 0.00 65 CYS A N 17
ATOM 14241 C CA . CYS A 1 65 ? -12.706 -4.717 1.838 1.00 0.00 65 CYS A CA 17
ATOM 14242 C C . CYS A 1 65 ? -12.802 -5.974 2.702 1.00 0.00 65 CYS A C 17
ATOM 14243 O O . CYS A 1 65 ? -12.949 -7.081 2.184 1.00 0.00 65 CYS A O 17
ATOM 14250 N N . PRO A 1 66 ? -12.715 -5.826 4.037 1.00 0.00 66 PRO A N 17
ATOM 14251 C CA . PRO A 1 66 ? -12.789 -6.962 4.962 1.00 0.00 66 PRO A CA 17
ATOM 14252 C C . PRO A 1 66 ? -13.999 -7.853 4.696 1.00 0.00 66 PRO A C 17
ATOM 14253 O O . PRO A 1 66 ? -15.023 -7.392 4.193 1.00 0.00 66 PRO A O 17
ATOM 14264 N N . GLN A 1 11 ? -10.607 -11.188 -5.875 1.00 0.00 11 GLN A N 18
ATOM 14265 C CA . GLN A 1 11 ? -9.421 -11.855 -5.275 1.00 0.00 11 GLN A CA 18
ATOM 14266 C C . GLN A 1 11 ? -9.366 -11.629 -3.768 1.00 0.00 11 GLN A C 18
ATOM 14267 O O . GLN A 1 11 ? -9.499 -10.500 -3.293 1.00 0.00 11 GLN A O 18
ATOM 14281 N N . ALA A 1 12 ? -9.168 -12.709 -3.019 1.00 0.00 12 ALA A N 18
ATOM 14282 C CA . ALA A 1 12 ? -9.097 -12.628 -1.566 1.00 0.00 12 ALA A CA 18
ATOM 14283 C C . ALA A 1 12 ? -7.762 -12.044 -1.114 1.00 0.00 12 ALA A C 18
ATOM 14284 O O . ALA A 1 12 ? -6.701 -12.587 -1.420 1.00 0.00 12 ALA A O 18
ATOM 14291 N N . CYS A 1 13 ? -7.823 -10.934 -0.385 1.00 0.00 13 CYS A N 18
ATOM 14292 C CA . CYS A 1 13 ? -6.616 -10.278 0.106 1.00 0.00 13 CYS A CA 18
ATOM 14293 C C . CYS A 1 13 ? -6.601 -10.229 1.631 1.00 0.00 13 CYS A C 18
ATOM 14294 O O . CYS A 1 13 ? -7.616 -10.480 2.280 1.00 0.00 13 CYS A O 18
ATOM 14301 N N . THR A 1 14 ? -5.443 -9.903 2.193 1.00 0.00 14 THR A N 18
ATOM 14302 C CA . THR A 1 14 ? -5.293 -9.820 3.641 1.00 0.00 14 THR A CA 18
ATOM 14303 C C . THR A 1 14 ? -5.268 -8.366 4.102 1.00 0.00 14 THR A C 18
ATOM 14304 O O . THR A 1 14 ? -4.358 -7.611 3.758 1.00 0.00 14 THR A O 18
ATOM 14315 N N . LEU A 1 15 ? -6.272 -7.982 4.882 1.00 0.00 15 LEU A N 18
ATOM 14316 C CA . LEU A 1 15 ? -6.366 -6.618 5.393 1.00 0.00 15 LEU A CA 18
ATOM 14317 C C . LEU A 1 15 ? -5.137 -6.267 6.227 1.00 0.00 15 LEU A C 18
ATOM 14318 O O . LEU A 1 15 ? -4.407 -7.151 6.671 1.00 0.00 15 LEU A O 18
ATOM 14334 N N . PRO A 1 16 ? -4.890 -4.964 6.454 1.00 0.00 16 PRO A N 18
ATOM 14335 C CA . PRO A 1 16 ? -3.745 -4.503 7.243 1.00 0.00 16 PRO A CA 18
ATOM 14336 C C . PRO A 1 16 ? -3.660 -5.200 8.598 1.00 0.00 16 PRO A C 18
ATOM 14337 O O . PRO A 1 16 ? -2.583 -5.307 9.185 1.00 0.00 16 PRO A O 18
ATOM 14348 N N . ASN A 1 17 ? -4.801 -5.676 9.086 1.00 0.00 17 ASN A N 18
ATOM 14349 C CA . ASN A 1 17 ? -4.856 -6.368 10.370 1.00 0.00 17 ASN A CA 18
ATOM 14350 C C . ASN A 1 17 ? -4.565 -7.861 10.207 1.00 0.00 17 ASN A C 18
ATOM 14351 O O . ASN A 1 17 ? -4.377 -8.574 11.192 1.00 0.00 17 ASN A O 18
ATOM 14362 N N . ASN A 1 18 ? -4.533 -8.327 8.959 1.00 0.00 18 ASN A N 18
ATOM 14363 C CA . ASN A 1 18 ? -4.266 -9.731 8.671 1.00 0.00 18 ASN A CA 18
ATOM 14364 C C . ASN A 1 18 ? -5.360 -10.625 9.244 1.00 0.00 18 ASN A C 18
ATOM 14365 O O . ASN A 1 18 ? -5.222 -11.171 10.338 1.00 0.00 18 ASN A O 18
ATOM 14376 N N . ASP A 1 19 ? -6.448 -10.772 8.494 1.00 0.00 19 ASP A N 18
ATOM 14377 C CA . ASP A 1 19 ? -7.568 -11.602 8.924 1.00 0.00 19 ASP A CA 18
ATOM 14378 C C . ASP A 1 19 ? -8.360 -12.116 7.725 1.00 0.00 19 ASP A C 18
ATOM 14379 O O . ASP A 1 19 ? -9.548 -12.417 7.839 1.00 0.00 19 ASP A O 18
ATOM 14388 N N . LYS A 1 20 ? -7.695 -12.212 6.576 1.00 0.00 20 LYS A N 18
ATOM 14389 C CA . LYS A 1 20 ? -8.339 -12.689 5.356 1.00 0.00 20 LYS A CA 18
ATOM 14390 C C . LYS A 1 20 ? -9.468 -11.754 4.933 1.00 0.00 20 LYS A C 18
ATOM 14391 O O . LYS A 1 20 ? -10.198 -11.227 5.773 1.00 0.00 20 LYS A O 18
ATOM 14410 N N . GLY A 1 21 ? -9.606 -11.552 3.627 1.00 0.00 21 GLY A N 18
ATOM 14411 C CA . GLY A 1 21 ? -10.648 -10.680 3.119 1.00 0.00 21 GLY A CA 18
ATOM 14412 C C . GLY A 1 21 ? -10.758 -10.720 1.608 1.00 0.00 21 GLY A C 18
ATOM 14413 O O . GLY A 1 21 ? -10.207 -11.611 0.961 1.00 0.00 21 GLY A O 18
ATOM 14417 N N . THR A 1 22 ? -11.473 -9.752 1.045 1.00 0.00 22 THR A N 18
ATOM 14418 C CA . THR A 1 22 ? -11.659 -9.672 -0.399 1.00 0.00 22 THR A CA 18
ATOM 14419 C C . THR A 1 22 ? -11.091 -8.367 -0.944 1.00 0.00 22 THR A C 18
ATOM 14420 O O . THR A 1 22 ? -11.123 -7.339 -0.271 1.00 0.00 22 THR A O 18
ATOM 14431 N N . CYS A 1 23 ? -10.565 -8.413 -2.164 1.00 0.00 23 CYS A N 18
ATOM 14432 C CA . CYS A 1 23 ? -9.985 -7.229 -2.786 1.00 0.00 23 CYS A CA 18
ATOM 14433 C C . CYS A 1 23 ? -10.728 -6.857 -4.066 1.00 0.00 23 CYS A C 18
ATOM 14434 O O . CYS A 1 23 ? -10.826 -7.657 -4.997 1.00 0.00 23 CYS A O 18
ATOM 14441 N N . LYS A 1 24 ? -11.250 -5.635 -4.101 1.00 0.00 24 LYS A N 18
ATOM 14442 C CA . LYS A 1 24 ? -11.984 -5.143 -5.259 1.00 0.00 24 LYS A CA 18
ATOM 14443 C C . LYS A 1 24 ? -11.733 -3.653 -5.462 1.00 0.00 24 LYS A C 18
ATOM 14444 O O . LYS A 1 24 ? -11.164 -2.988 -4.597 1.00 0.00 24 LYS A O 18
ATOM 14463 N N . SER A 1 25 ? -12.160 -3.133 -6.607 1.00 0.00 25 SER A N 18
ATOM 14464 C CA . SER A 1 25 ? -11.979 -1.718 -6.915 1.00 0.00 25 SER A CA 18
ATOM 14465 C C . SER A 1 25 ? -12.683 -0.845 -5.882 1.00 0.00 25 SER A C 18
ATOM 14466 O O . SER A 1 25 ? -13.332 -1.351 -4.966 1.00 0.00 25 SER A O 18
ATOM 14474 N N . LEU A 1 26 ? -12.551 0.468 -6.035 1.00 0.00 26 LEU A N 18
ATOM 14475 C CA . LEU A 1 26 ? -13.178 1.410 -5.113 1.00 0.00 26 LEU A CA 18
ATOM 14476 C C . LEU A 1 26 ? -14.522 1.889 -5.655 1.00 0.00 26 LEU A C 18
ATOM 14477 O O . LEU A 1 26 ? -14.901 3.046 -5.466 1.00 0.00 26 LEU A O 18
ATOM 14493 N N . LEU A 1 27 ? -15.241 0.993 -6.324 1.00 0.00 27 LEU A N 18
ATOM 14494 C CA . LEU A 1 27 ? -16.544 1.325 -6.889 1.00 0.00 27 LEU A CA 18
ATOM 14495 C C . LEU A 1 27 ? -17.574 0.255 -6.541 1.00 0.00 27 LEU A C 18
ATOM 14496 O O . LEU A 1 27 ? -18.458 -0.053 -7.340 1.00 0.00 27 LEU A O 18
ATOM 14512 N N . GLN A 1 28 ? -17.452 -0.305 -5.343 1.00 0.00 28 GLN A N 18
ATOM 14513 C CA . GLN A 1 28 ? -18.373 -1.341 -4.886 1.00 0.00 28 GLN A CA 18
ATOM 14514 C C . GLN A 1 28 ? -18.373 -1.431 -3.364 1.00 0.00 28 GLN A C 18
ATOM 14515 O O . GLN A 1 28 ? -19.427 -1.557 -2.740 1.00 0.00 28 GLN A O 18
ATOM 14529 N N . CYS A 1 29 ? -17.184 -1.364 -2.773 1.00 0.00 29 CYS A N 18
ATOM 14530 C CA . CYS A 1 29 ? -17.039 -1.434 -1.325 1.00 0.00 29 CYS A CA 18
ATOM 14531 C C . CYS A 1 29 ? -17.923 -0.398 -0.636 1.00 0.00 29 CYS A C 18
ATOM 14532 O O . CYS A 1 29 ? -17.992 0.755 -1.062 1.00 0.00 29 CYS A O 18
ATOM 14539 N N . ASP A 1 30 ? -18.599 -0.817 0.430 1.00 0.00 30 ASP A N 18
ATOM 14540 C CA . ASP A 1 30 ? -19.479 0.078 1.174 1.00 0.00 30 ASP A CA 18
ATOM 14541 C C . ASP A 1 30 ? -18.705 1.267 1.727 1.00 0.00 30 ASP A C 18
ATOM 14542 O O . ASP A 1 30 ? -19.165 2.406 1.660 1.00 0.00 30 ASP A O 18
ATOM 14551 N N . VAL A 1 31 ? -17.524 0.995 2.266 1.00 0.00 31 VAL A N 18
ATOM 14552 C CA . VAL A 1 31 ? -16.683 2.045 2.824 1.00 0.00 31 VAL A CA 18
ATOM 14553 C C . VAL A 1 31 ? -16.161 2.954 1.720 1.00 0.00 31 VAL A C 18
ATOM 14554 O O . VAL A 1 31 ? -16.078 4.169 1.886 1.00 0.00 31 VAL A O 18
ATOM 14567 N N . ALA A 1 32 ? -15.816 2.355 0.589 1.00 0.00 32 ALA A N 18
ATOM 14568 C CA . ALA A 1 32 ? -15.312 3.111 -0.548 1.00 0.00 32 ALA A CA 18
ATOM 14569 C C . ALA A 1 32 ? -16.388 4.038 -1.100 1.00 0.00 32 ALA A C 18
ATOM 14570 O O . ALA A 1 32 ? -16.101 5.153 -1.529 1.00 0.00 32 ALA A O 18
ATOM 14577 N N . SER A 1 33 ? -17.630 3.564 -1.086 1.00 0.00 33 SER A N 18
ATOM 14578 C CA . SER A 1 33 ? -18.754 4.346 -1.588 1.00 0.00 33 SER A CA 18
ATOM 14579 C C . SER A 1 33 ? -19.000 5.581 -0.727 1.00 0.00 33 SER A C 18
ATOM 14580 O O . SER A 1 33 ? -19.278 6.662 -1.243 1.00 0.00 33 SER A O 18
ATOM 14588 N N . LYS A 1 34 ? -18.900 5.412 0.586 1.00 0.00 34 LYS A N 18
ATOM 14589 C CA . LYS A 1 34 ? -19.118 6.515 1.514 1.00 0.00 34 LYS A CA 18
ATOM 14590 C C . LYS A 1 34 ? -18.056 7.597 1.335 1.00 0.00 34 LYS A C 18
ATOM 14591 O O . LYS A 1 34 ? -18.326 8.783 1.526 1.00 0.00 34 LYS A O 18
ATOM 14610 N N . ILE A 1 35 ? -16.847 7.181 0.966 1.00 0.00 35 ILE A N 18
ATOM 14611 C CA . ILE A 1 35 ? -15.750 8.121 0.760 1.00 0.00 35 ILE A CA 18
ATOM 14612 C C . ILE A 1 35 ? -15.976 8.962 -0.492 1.00 0.00 35 ILE A C 18
ATOM 14613 O O . ILE A 1 35 ? -15.662 10.152 -0.518 1.00 0.00 35 ILE A O 18
ATOM 14629 N N . ILE A 1 36 ? -16.523 8.338 -1.529 1.00 0.00 36 ILE A N 18
ATOM 14630 C CA . ILE A 1 36 ? -16.794 9.030 -2.784 1.00 0.00 36 ILE A CA 18
ATOM 14631 C C . ILE A 1 36 ? -17.868 10.097 -2.597 1.00 0.00 36 ILE A C 18
ATOM 14632 O O . ILE A 1 36 ? -17.825 11.153 -3.228 1.00 0.00 36 ILE A O 18
ATOM 14648 N N . SER A 1 37 ? -18.831 9.814 -1.729 1.00 0.00 37 SER A N 18
ATOM 14649 C CA . SER A 1 37 ? -19.916 10.749 -1.459 1.00 0.00 37 SER A CA 18
ATOM 14650 C C . SER A 1 37 ? -19.462 11.859 -0.513 1.00 0.00 37 SER A C 18
ATOM 14651 O O . SER A 1 37 ? -20.064 12.932 -0.468 1.00 0.00 37 SER A O 18
ATOM 14659 N N . LYS A 1 38 ? -18.398 11.596 0.242 1.00 0.00 38 LYS A N 18
ATOM 14660 C CA . LYS A 1 38 ? -17.870 12.573 1.186 1.00 0.00 38 LYS A CA 18
ATOM 14661 C C . LYS A 1 38 ? -16.838 13.477 0.523 1.00 0.00 38 LYS A C 18
ATOM 14662 O O . LYS A 1 38 ? -16.994 14.698 0.491 1.00 0.00 38 LYS A O 18
ATOM 14681 N N . LYS A 1 39 ? -15.781 12.869 -0.001 1.00 0.00 39 LYS A N 18
ATOM 14682 C CA . LYS A 1 39 ? -14.715 13.616 -0.662 1.00 0.00 39 LYS A CA 18
ATOM 14683 C C . LYS A 1 39 ? -13.586 12.688 -1.092 1.00 0.00 39 LYS A C 18
ATOM 14684 O O . LYS A 1 39 ? -12.599 12.524 -0.374 1.00 0.00 39 LYS A O 18
ATOM 14703 N N . PRO A 1 40 ? -13.713 12.065 -2.273 1.00 0.00 40 PRO A N 18
ATOM 14704 C CA . PRO A 1 40 ? -12.700 11.154 -2.788 1.00 0.00 40 PRO A CA 18
ATOM 14705 C C . PRO A 1 40 ? -11.547 11.889 -3.467 1.00 0.00 40 PRO A C 18
ATOM 14706 O O . PRO A 1 40 ? -11.356 11.781 -4.679 1.00 0.00 40 PRO A O 18
ATOM 14717 N N . ARG A 1 41 ? -10.782 12.636 -2.679 1.00 0.00 41 ARG A N 18
ATOM 14718 C CA . ARG A 1 41 ? -9.648 13.388 -3.203 1.00 0.00 41 ARG A CA 18
ATOM 14719 C C . ARG A 1 41 ? -8.901 14.102 -2.081 1.00 0.00 41 ARG A C 18
ATOM 14720 O O . ARG A 1 41 ? -9.149 15.278 -1.806 1.00 0.00 41 ARG A O 18
ATOM 14741 N N . THR A 1 42 ? -7.988 13.387 -1.433 1.00 0.00 42 THR A N 18
ATOM 14742 C CA . THR A 1 42 ? -7.206 13.952 -0.341 1.00 0.00 42 THR A CA 18
ATOM 14743 C C . THR A 1 42 ? -5.974 13.102 -0.057 1.00 0.00 42 THR A C 18
ATOM 14744 O O . THR A 1 42 ? -5.980 11.889 -0.275 1.00 0.00 42 THR A O 18
ATOM 14755 N N . ALA A 1 43 ? -4.916 13.743 0.429 1.00 0.00 43 ALA A N 18
ATOM 14756 C CA . ALA A 1 43 ? -3.675 13.045 0.745 1.00 0.00 43 ALA A CA 18
ATOM 14757 C C . ALA A 1 43 ? -3.915 11.924 1.750 1.00 0.00 43 ALA A C 18
ATOM 14758 O O . ALA A 1 43 ? -3.248 10.891 1.714 1.00 0.00 43 ALA A O 18
ATOM 14765 N N . GLN A 1 44 ? -4.871 12.137 2.646 1.00 0.00 44 GLN A N 18
ATOM 14766 C CA . GLN A 1 44 ? -5.200 11.145 3.662 1.00 0.00 44 GLN A CA 18
ATOM 14767 C C . GLN A 1 44 ? -5.911 9.947 3.039 1.00 0.00 44 GLN A C 18
ATOM 14768 O O . GLN A 1 44 ? -5.778 8.819 3.513 1.00 0.00 44 GLN A O 18
ATOM 14782 N N . ASP A 1 45 ? -6.667 10.201 1.977 1.00 0.00 45 ASP A N 18
ATOM 14783 C CA . ASP A 1 45 ? -7.397 9.145 1.289 1.00 0.00 45 ASP A CA 18
ATOM 14784 C C . ASP A 1 45 ? -6.441 8.215 0.548 1.00 0.00 45 ASP A C 18
ATOM 14785 O O . ASP A 1 45 ? -6.668 7.009 0.468 1.00 0.00 45 ASP A O 18
ATOM 14794 N N . GLU A 1 46 ? -5.374 8.788 0.002 1.00 0.00 46 GLU A N 18
ATOM 14795 C CA . GLU A 1 46 ? -4.383 8.012 -0.738 1.00 0.00 46 GLU A CA 18
ATOM 14796 C C . GLU A 1 46 ? -3.632 7.063 0.184 1.00 0.00 46 GLU A C 18
ATOM 14797 O O . GLU A 1 46 ? -3.374 5.911 -0.169 1.00 0.00 46 GLU A O 18
ATOM 14809 N N . LYS A 1 47 ? -3.283 7.548 1.367 1.00 0.00 47 LYS A N 18
ATOM 14810 C CA . LYS A 1 47 ? -2.564 6.737 2.338 1.00 0.00 47 LYS A CA 18
ATOM 14811 C C . LYS A 1 47 ? -3.451 5.617 2.866 1.00 0.00 47 LYS A C 18
ATOM 14812 O O . LYS A 1 47 ? -2.988 4.503 3.110 1.00 0.00 47 LYS A O 18
ATOM 14831 N N . PHE A 1 48 ? -4.729 5.920 3.046 1.00 0.00 48 PHE A N 18
ATOM 14832 C CA . PHE A 1 48 ? -5.674 4.934 3.545 1.00 0.00 48 PHE A CA 18
ATOM 14833 C C . PHE A 1 48 ? -5.938 3.858 2.503 1.00 0.00 48 PHE A C 18
ATOM 14834 O O . PHE A 1 48 ? -6.001 2.672 2.827 1.00 0.00 48 PHE A O 18
ATOM 14851 N N . LEU A 1 49 ? -6.087 4.270 1.249 1.00 0.00 49 LEU A N 18
ATOM 14852 C CA . LEU A 1 49 ? -6.336 3.322 0.175 1.00 0.00 49 LEU A CA 18
ATOM 14853 C C . LEU A 1 49 ? -5.077 2.521 -0.135 1.00 0.00 49 LEU A C 18
ATOM 14854 O O . LEU A 1 49 ? -5.142 1.314 -0.371 1.00 0.00 49 LEU A O 18
ATOM 14870 N N . ARG A 1 50 ? -3.930 3.194 -0.121 1.00 0.00 50 ARG A N 18
ATOM 14871 C CA . ARG A 1 50 ? -2.663 2.528 -0.391 1.00 0.00 50 ARG A CA 18
ATOM 14872 C C . ARG A 1 50 ? -2.317 1.557 0.734 1.00 0.00 50 ARG A C 18
ATOM 14873 O O . ARG A 1 50 ? -1.723 0.505 0.500 1.00 0.00 50 ARG A O 18
ATOM 14894 N N . GLU A 1 51 ? -2.694 1.921 1.959 1.00 0.00 51 GLU A N 18
ATOM 14895 C CA . GLU A 1 51 ? -2.426 1.082 3.121 1.00 0.00 51 GLU A CA 18
ATOM 14896 C C . GLU A 1 51 ? -3.336 -0.141 3.129 1.00 0.00 51 GLU A C 18
ATOM 14897 O O . GLU A 1 51 ? -2.924 -1.232 3.524 1.00 0.00 51 GLU A O 18
ATOM 14909 N N . SER A 1 52 ? -4.576 0.052 2.695 1.00 0.00 52 SER A N 18
ATOM 14910 C CA . SER A 1 52 ? -5.550 -1.034 2.653 1.00 0.00 52 SER A CA 18
ATOM 14911 C C . SER A 1 52 ? -5.736 -1.543 1.226 1.00 0.00 52 SER A C 18
ATOM 14912 O O . SER A 1 52 ? -6.851 -1.846 0.805 1.00 0.00 52 SER A O 18
ATOM 14920 N N . ALA A 1 53 ? -4.635 -1.636 0.489 1.00 0.00 53 ALA A N 18
ATOM 14921 C CA . ALA A 1 53 ? -4.674 -2.109 -0.889 1.00 0.00 53 ALA A CA 18
ATOM 14922 C C . ALA A 1 53 ? -3.813 -3.356 -1.063 1.00 0.00 53 ALA A C 18
ATOM 14923 O O . ALA A 1 53 ? -2.748 -3.475 -0.458 1.00 0.00 53 ALA A O 18
ATOM 14930 N N . CYS A 1 54 ? -4.282 -4.284 -1.892 1.00 0.00 54 CYS A N 18
ATOM 14931 C CA . CYS A 1 54 ? -3.553 -5.524 -2.140 1.00 0.00 54 CYS A CA 18
ATOM 14932 C C . CYS A 1 54 ? -2.677 -5.410 -3.385 1.00 0.00 54 CYS A C 18
ATOM 14933 O O . CYS A 1 54 ? -2.429 -6.400 -4.072 1.00 0.00 54 CYS A O 18
ATOM 14940 N N . GLY A 1 55 ? -2.207 -4.200 -3.670 1.00 0.00 55 GLY A N 18
ATOM 14941 C CA . GLY A 1 55 ? -1.363 -3.988 -4.832 1.00 0.00 55 GLY A CA 18
ATOM 14942 C C . GLY A 1 55 ? -2.030 -4.412 -6.124 1.00 0.00 55 GLY A C 18
ATOM 14943 O O . GLY A 1 55 ? -3.228 -4.198 -6.313 1.00 0.00 55 GLY A O 18
ATOM 14947 N N . PHE A 1 56 ? -1.249 -5.015 -7.013 1.00 0.00 56 PHE A N 18
ATOM 14948 C CA . PHE A 1 56 ? -1.761 -5.475 -8.300 1.00 0.00 56 PHE A CA 18
ATOM 14949 C C . PHE A 1 56 ? -2.255 -4.303 -9.141 1.00 0.00 56 PHE A C 18
ATOM 14950 O O . PHE A 1 56 ? -2.387 -3.184 -8.647 1.00 0.00 56 PHE A O 18
ATOM 14967 N N . ASP A 1 57 ? -2.525 -4.570 -10.416 1.00 0.00 57 ASP A N 18
ATOM 14968 C CA . ASP A 1 57 ? -3.004 -3.540 -11.332 1.00 0.00 57 ASP A CA 18
ATOM 14969 C C . ASP A 1 57 ? -1.938 -2.468 -11.553 1.00 0.00 57 ASP A C 18
ATOM 14970 O O . ASP A 1 57 ? -1.273 -2.447 -12.587 1.00 0.00 57 ASP A O 18
ATOM 14979 N N . GLY A 1 58 ? -1.785 -1.583 -10.573 1.00 0.00 58 GLY A N 18
ATOM 14980 C CA . GLY A 1 58 ? -0.799 -0.525 -10.682 1.00 0.00 58 GLY A CA 18
ATOM 14981 C C . GLY A 1 58 ? -1.373 0.743 -11.285 1.00 0.00 58 GLY A C 18
ATOM 14982 O O . GLY A 1 58 ? -1.200 1.832 -10.738 1.00 0.00 58 GLY A O 18
ATOM 14986 N N . GLN A 1 59 ? -2.060 0.600 -12.413 1.00 0.00 59 GLN A N 18
ATOM 14987 C CA . GLN A 1 59 ? -2.661 1.741 -13.092 1.00 0.00 59 GLN A CA 18
ATOM 14988 C C . GLN A 1 59 ? -4.037 2.054 -12.510 1.00 0.00 59 GLN A C 18
ATOM 14989 O O . GLN A 1 59 ? -4.439 3.216 -12.428 1.00 0.00 59 GLN A O 18
ATOM 15003 N N . THR A 1 60 ? -4.756 1.011 -12.109 1.00 0.00 60 THR A N 18
ATOM 15004 C CA . THR A 1 60 ? -6.086 1.175 -11.534 1.00 0.00 60 THR A CA 18
ATOM 15005 C C . THR A 1 60 ? -6.037 1.061 -10.011 1.00 0.00 60 THR A C 18
ATOM 15006 O O . THR A 1 60 ? -5.294 0.244 -9.466 1.00 0.00 60 THR A O 18
ATOM 15017 N N . PRO A 1 61 ? -6.832 1.881 -9.299 1.00 0.00 61 PRO A N 18
ATOM 15018 C CA . PRO A 1 61 ? -6.872 1.864 -7.835 1.00 0.00 61 PRO A CA 18
ATOM 15019 C C . PRO A 1 61 ? -7.604 0.643 -7.288 1.00 0.00 61 PRO A C 18
ATOM 15020 O O . PRO A 1 61 ? -8.626 0.226 -7.832 1.00 0.00 61 PRO A O 18
ATOM 15031 N N . LYS A 1 62 ? -7.074 0.076 -6.209 1.00 0.00 62 LYS A N 18
ATOM 15032 C CA . LYS A 1 62 ? -7.680 -1.096 -5.588 1.00 0.00 62 LYS A CA 18
ATOM 15033 C C . LYS A 1 62 ? -7.668 -0.975 -4.068 1.00 0.00 62 LYS A C 18
ATOM 15034 O O . LYS A 1 62 ? -6.836 -0.268 -3.498 1.00 0.00 62 LYS A O 18
ATOM 15053 N N . VAL A 1 63 ? -8.599 -1.665 -3.417 1.00 0.00 63 VAL A N 18
ATOM 15054 C CA . VAL A 1 63 ? -8.697 -1.634 -1.963 1.00 0.00 63 VAL A CA 18
ATOM 15055 C C . VAL A 1 63 ? -9.114 -2.992 -1.410 1.00 0.00 63 VAL A C 18
ATOM 15056 O O . VAL A 1 63 ? -9.687 -3.815 -2.124 1.00 0.00 63 VAL A O 18
ATOM 15069 N N . CYS A 1 64 ? -8.822 -3.221 -0.133 1.00 0.00 64 CYS A N 18
ATOM 15070 C CA . CYS A 1 64 ? -9.167 -4.480 0.515 1.00 0.00 64 CYS A CA 18
ATOM 15071 C C . CYS A 1 64 ? -10.424 -4.331 1.365 1.00 0.00 64 CYS A C 18
ATOM 15072 O O . CYS A 1 64 ? -10.543 -3.401 2.164 1.00 0.00 64 CYS A O 18
ATOM 15079 N N . CYS A 1 65 ? -11.360 -5.258 1.189 1.00 0.00 65 CYS A N 18
ATOM 15080 C CA . CYS A 1 65 ? -12.612 -5.242 1.935 1.00 0.00 65 CYS A CA 18
ATOM 15081 C C . CYS A 1 65 ? -12.869 -6.601 2.584 1.00 0.00 65 CYS A C 18
ATOM 15082 O O . CYS A 1 65 ? -13.051 -7.601 1.890 1.00 0.00 65 CYS A O 18
ATOM 15089 N N . PRO A 1 66 ? -12.890 -6.663 3.929 1.00 0.00 66 PRO A N 18
ATOM 15090 C CA . PRO A 1 66 ? -13.127 -7.915 4.656 1.00 0.00 66 PRO A CA 18
ATOM 15091 C C . PRO A 1 66 ? -14.362 -8.654 4.149 1.00 0.00 66 PRO A C 18
ATOM 15092 O O . PRO A 1 66 ? -15.167 -8.099 3.401 1.00 0.00 66 PRO A O 18
ATOM 15103 N N . GLN A 1 11 ? -11.372 -11.395 -5.168 1.00 0.00 11 GLN A N 19
ATOM 15104 C CA . GLN A 1 11 ? -10.332 -12.216 -4.495 1.00 0.00 11 GLN A CA 19
ATOM 15105 C C . GLN A 1 11 ? -10.237 -11.879 -3.012 1.00 0.00 11 GLN A C 19
ATOM 15106 O O . GLN A 1 11 ? -10.519 -10.754 -2.601 1.00 0.00 11 GLN A O 19
ATOM 15120 N N . ALA A 1 12 ? -9.839 -12.863 -2.211 1.00 0.00 12 ALA A N 19
ATOM 15121 C CA . ALA A 1 12 ? -9.706 -12.668 -0.773 1.00 0.00 12 ALA A CA 19
ATOM 15122 C C . ALA A 1 12 ? -8.313 -12.163 -0.414 1.00 0.00 12 ALA A C 19
ATOM 15123 O O . ALA A 1 12 ? -7.313 -12.834 -0.671 1.00 0.00 12 ALA A O 19
ATOM 15130 N N . CYS A 1 13 ? -8.252 -10.973 0.177 1.00 0.00 13 CYS A N 19
ATOM 15131 C CA . CYS A 1 13 ? -6.979 -10.377 0.567 1.00 0.00 13 CYS A CA 19
ATOM 15132 C C . CYS A 1 13 ? -6.866 -10.260 2.082 1.0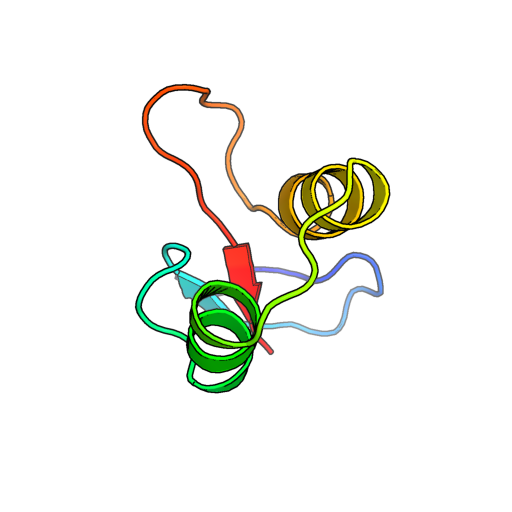0 0.00 13 CYS A C 19
ATOM 15133 O O . CYS A 1 13 ? -7.853 -10.405 2.804 1.00 0.00 13 CYS A O 19
ATOM 15140 N N . THR A 1 14 ? -5.657 -9.981 2.557 1.00 0.00 14 THR A N 19
ATOM 15141 C CA . THR A 1 14 ? -5.412 -9.826 3.984 1.00 0.00 14 THR A CA 19
ATOM 15142 C C . THR A 1 14 ? -5.064 -8.378 4.309 1.00 0.00 14 THR A C 19
ATOM 15143 O O . THR A 1 14 ? -4.041 -7.860 3.860 1.00 0.00 14 THR A O 19
ATOM 15154 N N . LEU A 1 15 ? -5.921 -7.730 5.087 1.00 0.00 15 LEU A N 19
ATOM 15155 C CA . LEU A 1 15 ? -5.706 -6.338 5.466 1.00 0.00 15 LEU A CA 19
ATOM 15156 C C . LEU A 1 15 ? -4.520 -6.213 6.420 1.00 0.00 15 LEU A C 19
ATOM 15157 O O . LEU A 1 15 ? -4.108 -7.190 7.042 1.00 0.00 15 LEU A O 19
ATOM 15173 N N . PRO A 1 16 ? -3.952 -5.001 6.546 1.00 0.00 16 PRO A N 19
ATOM 15174 C CA . PRO A 1 16 ? -2.809 -4.755 7.431 1.00 0.00 16 PRO A CA 19
ATOM 15175 C C . PRO A 1 16 ? -3.018 -5.334 8.828 1.00 0.00 16 PRO A C 19
ATOM 15176 O O . PRO A 1 16 ? -2.059 -5.668 9.523 1.00 0.00 16 PRO A O 19
ATOM 15187 N N . ASN A 1 17 ? -4.280 -5.450 9.232 1.00 0.00 17 ASN A N 19
ATOM 15188 C CA . ASN A 1 17 ? -4.616 -5.990 10.546 1.00 0.00 17 ASN A CA 19
ATOM 15189 C C . ASN A 1 17 ? -4.595 -7.518 10.537 1.00 0.00 17 ASN A C 19
ATOM 15190 O O . ASN A 1 17 ? -4.525 -8.151 11.591 1.00 0.00 17 ASN A O 19
ATOM 15201 N N . ASN A 1 18 ? -4.654 -8.103 9.345 1.00 0.00 18 ASN A N 19
ATOM 15202 C CA . ASN A 1 18 ? -4.639 -9.556 9.195 1.00 0.00 18 ASN A CA 19
ATOM 15203 C C . ASN A 1 18 ? -5.876 -10.182 9.831 1.00 0.00 18 ASN A C 19
ATOM 15204 O O . ASN A 1 18 ? -5.833 -10.653 10.967 1.00 0.00 18 ASN A O 19
ATOM 15215 N N . ASP A 1 19 ? -6.977 -10.188 9.086 1.00 0.00 19 ASP A N 19
ATOM 15216 C CA . ASP A 1 19 ? -8.227 -10.759 9.570 1.00 0.00 19 ASP A CA 19
ATOM 15217 C C . ASP A 1 19 ? -9.071 -11.291 8.415 1.00 0.00 19 ASP A C 19
ATOM 15218 O O . ASP A 1 19 ? -10.289 -11.416 8.531 1.00 0.00 19 ASP A O 19
ATOM 15227 N N . LYS A 1 20 ? -8.414 -11.606 7.301 1.00 0.00 20 LYS A N 19
ATOM 15228 C CA . LYS A 1 20 ? -9.101 -12.127 6.125 1.00 0.00 20 LYS A CA 19
ATOM 15229 C C . LYS A 1 20 ? -10.092 -11.109 5.572 1.00 0.00 20 LYS A C 19
ATOM 15230 O O . LYS A 1 20 ? -10.880 -10.523 6.316 1.00 0.00 20 LYS A O 19
ATOM 15249 N N . GLY A 1 21 ? -10.048 -10.902 4.260 1.00 0.00 21 GLY A N 19
ATOM 15250 C CA . GLY A 1 21 ? -10.946 -9.955 3.627 1.00 0.00 21 GLY A CA 19
ATOM 15251 C C . GLY A 1 21 ? -11.027 -10.144 2.124 1.00 0.00 21 GLY A C 19
ATOM 15252 O O . GLY A 1 21 ? -10.447 -11.082 1.576 1.00 0.00 21 GLY A O 19
ATOM 15256 N N . THR A 1 22 ? -11.749 -9.248 1.458 1.00 0.00 22 THR A N 19
ATOM 15257 C CA . THR A 1 22 ? -11.912 -9.311 0.009 1.00 0.00 22 THR A CA 19
ATOM 15258 C C . THR A 1 22 ? -11.339 -8.061 -0.649 1.00 0.00 22 THR A C 19
ATOM 15259 O O . THR A 1 22 ? -11.398 -6.974 -0.078 1.00 0.00 22 THR A O 19
ATOM 15270 N N . CYS A 1 23 ? -10.785 -8.212 -1.847 1.00 0.00 23 CYS A N 19
ATOM 15271 C CA . CYS A 1 23 ? -10.208 -7.077 -2.560 1.00 0.00 23 CYS A CA 19
ATOM 15272 C C . CYS A 1 23 ? -10.920 -6.835 -3.888 1.00 0.00 23 CYS A C 19
ATOM 15273 O O . CYS A 1 23 ? -11.051 -7.739 -4.712 1.00 0.00 23 CYS A O 19
ATOM 15280 N N . LYS A 1 24 ? -11.381 -5.604 -4.081 1.00 0.00 24 LYS A N 19
ATOM 15281 C CA . LYS A 1 24 ? -12.081 -5.230 -5.305 1.00 0.00 24 LYS A CA 19
ATOM 15282 C C . LYS A 1 24 ? -11.758 -3.791 -5.690 1.00 0.00 24 LYS A C 19
ATOM 15283 O O . LYS A 1 24 ? -11.166 -3.046 -4.907 1.00 0.00 24 LYS A O 19
ATOM 15302 N N . SER A 1 25 ? -12.153 -3.399 -6.898 1.00 0.00 25 SER A N 19
ATOM 15303 C CA . SER A 1 25 ? -11.905 -2.046 -7.383 1.00 0.00 25 SER A CA 19
ATOM 15304 C C . SER A 1 25 ? -12.471 -1.011 -6.415 1.00 0.00 25 SER A C 19
ATOM 15305 O O . SER A 1 25 ? -12.979 -1.356 -5.349 1.00 0.00 25 SER A O 19
ATOM 15313 N N . LEU A 1 26 ? -12.382 0.260 -6.794 1.00 0.00 26 LEU A N 19
ATOM 15314 C CA . LEU A 1 26 ? -12.888 1.343 -5.956 1.00 0.00 26 LEU A CA 19
ATOM 15315 C C . LEU A 1 26 ? -14.283 1.770 -6.400 1.00 0.00 26 LEU A C 19
ATOM 15316 O O . LEU A 1 26 ? -14.658 2.936 -6.273 1.00 0.00 26 LEU A O 19
ATOM 15332 N N . LEU A 1 27 ? -15.051 0.814 -6.920 1.00 0.00 27 LEU A N 19
ATOM 15333 C CA . LEU A 1 27 ? -16.406 1.086 -7.381 1.00 0.00 27 LEU A CA 19
ATOM 15334 C C . LEU A 1 27 ? -17.309 -0.122 -7.145 1.00 0.00 27 LEU A C 19
ATOM 15335 O O . LEU A 1 27 ? -18.275 -0.337 -7.877 1.00 0.00 27 LEU A O 19
ATOM 15351 N N . GLN A 1 28 ? -16.987 -0.906 -6.122 1.00 0.00 28 GLN A N 19
ATOM 15352 C CA . GLN A 1 28 ? -17.769 -2.093 -5.792 1.00 0.00 28 GLN A CA 19
ATOM 15353 C C . GLN A 1 28 ? -18.225 -2.059 -4.338 1.00 0.00 28 GLN A C 19
ATOM 15354 O O . GLN A 1 28 ? -19.408 -2.236 -4.044 1.00 0.00 28 GLN A O 19
ATOM 15368 N N . CYS A 1 29 ? -17.281 -1.832 -3.430 1.00 0.00 29 CYS A N 19
ATOM 15369 C CA . CYS A 1 29 ? -17.590 -1.777 -2.005 1.00 0.00 29 CYS A CA 19
ATOM 15370 C C . CYS A 1 29 ? -18.496 -0.590 -1.691 1.00 0.00 29 CYS A C 19
ATOM 15371 O O . CYS A 1 29 ? -18.130 0.561 -1.927 1.00 0.00 29 CYS A O 19
ATOM 15378 N N . ASP A 1 30 ? -19.679 -0.880 -1.159 1.00 0.00 30 ASP A N 19
ATOM 15379 C CA . ASP A 1 30 ? -20.638 0.163 -0.815 1.00 0.00 30 ASP A CA 19
ATOM 15380 C C . ASP A 1 30 ? -20.051 1.131 0.207 1.00 0.00 30 ASP A C 19
ATOM 15381 O O . ASP A 1 30 ? -20.282 2.337 0.140 1.00 0.00 30 ASP A O 19
ATOM 15390 N N . VAL A 1 31 ? -19.287 0.592 1.152 1.00 0.00 31 VAL A N 19
ATOM 15391 C CA . VAL A 1 31 ? -18.668 1.409 2.188 1.00 0.00 31 VAL A CA 19
ATOM 15392 C C . VAL A 1 31 ? -17.670 2.390 1.588 1.00 0.00 31 VAL A C 19
ATOM 15393 O O . VAL A 1 31 ? -17.645 3.564 1.949 1.00 0.00 31 VAL A O 19
ATOM 15406 N N . ALA A 1 32 ? -16.853 1.901 0.667 1.00 0.00 32 ALA A N 19
ATOM 15407 C CA . ALA A 1 32 ? -15.855 2.739 0.014 1.00 0.00 32 ALA A CA 19
ATOM 15408 C C . ALA A 1 32 ? -16.515 3.895 -0.727 1.00 0.00 32 ALA A C 19
ATOM 15409 O O . ALA A 1 32 ? -15.985 5.005 -0.766 1.00 0.00 32 ALA A O 19
ATOM 15416 N N . SER A 1 33 ? -17.672 3.625 -1.319 1.00 0.00 33 SER A N 19
ATOM 15417 C CA . SER A 1 33 ? -18.408 4.639 -2.068 1.00 0.00 33 SER A CA 19
ATOM 15418 C C . SER A 1 33 ? -18.912 5.753 -1.154 1.00 0.00 33 SER A C 19
ATOM 15419 O O . SER A 1 33 ? -18.904 6.924 -1.532 1.00 0.00 33 SER A O 19
ATOM 15427 N N . LYS A 1 34 ? -19.357 5.385 0.042 1.00 0.00 34 LYS A N 19
ATOM 15428 C CA . LYS A 1 34 ? -19.870 6.365 0.995 1.00 0.00 34 LYS A CA 19
ATOM 15429 C C . LYS A 1 34 ? -18.752 7.269 1.509 1.00 0.00 34 LYS A C 19
ATOM 15430 O O . LYS A 1 34 ? -18.980 8.440 1.811 1.00 0.00 34 LYS A O 19
ATOM 15449 N N . ILE A 1 35 ? -17.544 6.721 1.606 1.00 0.00 35 ILE A N 19
ATOM 15450 C CA . ILE A 1 35 ? -16.398 7.486 2.082 1.00 0.00 35 ILE A CA 19
ATOM 15451 C C . ILE A 1 35 ? -15.989 8.546 1.063 1.00 0.00 35 ILE A C 19
ATOM 15452 O O . ILE A 1 35 ? -15.592 9.652 1.428 1.00 0.00 35 ILE A O 19
ATOM 15468 N N . ILE A 1 36 ? -16.092 8.199 -0.215 1.00 0.00 36 ILE A N 19
ATOM 15469 C CA . ILE A 1 36 ? -15.736 9.121 -1.289 1.00 0.00 36 ILE A CA 19
ATOM 15470 C C . ILE A 1 36 ? -16.768 10.238 -1.412 1.00 0.00 36 ILE A C 19
ATOM 15471 O O . ILE A 1 36 ? -16.441 11.359 -1.798 1.00 0.00 36 ILE A O 19
ATOM 15487 N N . SER A 1 37 ? -18.017 9.921 -1.081 1.00 0.00 37 SER A N 19
ATOM 15488 C CA . SER A 1 37 ? -19.099 10.897 -1.155 1.00 0.00 37 SER A CA 19
ATOM 15489 C C . SER A 1 37 ? -19.258 11.643 0.169 1.00 0.00 37 SER A C 19
ATOM 15490 O O . SER A 1 37 ? -19.845 12.725 0.213 1.00 0.00 37 SER A O 19
ATOM 15498 N N . LYS A 1 38 ? -18.735 11.060 1.245 1.00 0.00 38 LYS A N 19
ATOM 15499 C CA . LYS A 1 38 ? -18.824 11.673 2.567 1.00 0.00 38 LYS A CA 19
ATOM 15500 C C . LYS A 1 38 ? -18.291 13.101 2.549 1.00 0.00 38 LYS A C 19
ATOM 15501 O O . LYS A 1 38 ? -19.039 14.058 2.750 1.00 0.00 38 LYS A O 19
ATOM 15520 N N . LYS A 1 39 ? -16.994 13.233 2.306 1.00 0.00 39 LYS A N 19
ATOM 15521 C CA . LYS A 1 39 ? -16.352 14.542 2.259 1.00 0.00 39 LYS A CA 19
ATOM 15522 C C . LYS A 1 39 ? -14.856 14.408 1.980 1.00 0.00 39 LYS A C 19
ATOM 15523 O O . LYS A 1 39 ? -14.341 14.997 1.029 1.00 0.00 39 LYS A O 19
ATOM 15542 N N . PRO A 1 40 ? -14.133 13.631 2.808 1.00 0.00 40 PRO A N 19
ATOM 15543 C CA . PRO A 1 40 ? -12.690 13.428 2.639 1.00 0.00 40 PRO A CA 19
ATOM 15544 C C . PRO A 1 40 ? -12.318 13.059 1.206 1.00 0.00 40 PRO A C 19
ATOM 15545 O O . PRO A 1 40 ? -12.929 12.177 0.603 1.00 0.00 40 PRO A O 19
ATOM 15556 N N . ARG A 1 41 ? -11.311 13.739 0.669 1.00 0.00 41 ARG A N 19
ATOM 15557 C CA . ARG A 1 41 ? -10.857 13.484 -0.694 1.00 0.00 41 ARG A CA 19
ATOM 15558 C C . ARG A 1 41 ? -9.552 14.224 -0.977 1.00 0.00 41 ARG A C 19
ATOM 15559 O O . ARG A 1 41 ? -9.562 15.356 -1.461 1.00 0.00 41 ARG A O 19
ATOM 15580 N N . THR A 1 42 ? -8.431 13.577 -0.669 1.00 0.00 42 THR A N 19
ATOM 15581 C CA . THR A 1 42 ? -7.120 14.177 -0.889 1.00 0.00 42 THR A CA 19
ATOM 15582 C C . THR A 1 42 ? -6.056 13.102 -1.088 1.00 0.00 42 THR A C 19
ATOM 15583 O O . THR A 1 42 ? -6.371 11.918 -1.219 1.00 0.00 42 THR A O 19
ATOM 15594 N N . ALA A 1 43 ? -4.795 13.522 -1.107 1.00 0.00 43 ALA A N 19
ATOM 15595 C CA . ALA A 1 43 ? -3.680 12.599 -1.287 1.00 0.00 43 ALA A CA 19
ATOM 15596 C C . ALA A 1 43 ? -3.661 11.539 -0.192 1.00 0.00 43 ALA A C 19
ATOM 15597 O O . ALA A 1 43 ? -3.259 10.400 -0.425 1.00 0.00 43 ALA A O 19
ATOM 15604 N N . GLN A 1 44 ? -4.093 11.923 1.005 1.00 0.00 44 GLN A N 19
ATOM 15605 C CA . GLN A 1 44 ? -4.122 11.004 2.137 1.00 0.00 44 GLN A CA 19
ATOM 15606 C C . GLN A 1 44 ? -5.010 9.800 1.839 1.00 0.00 44 GLN A C 19
ATOM 15607 O O . GLN A 1 44 ? -4.759 8.696 2.323 1.00 0.00 44 GLN A O 19
ATOM 15621 N N . ASP A 1 45 ? -6.050 10.020 1.043 1.00 0.00 45 ASP A N 19
ATOM 15622 C CA . ASP A 1 45 ? -6.973 8.954 0.682 1.00 0.00 45 ASP A CA 19
ATOM 15623 C C . ASP A 1 45 ? -6.312 7.951 -0.259 1.00 0.00 45 ASP A C 19
ATOM 15624 O O . ASP A 1 45 ? -6.579 6.750 -0.188 1.00 0.00 45 ASP A O 19
ATOM 15633 N N . GLU A 1 46 ? -5.455 8.450 -1.142 1.00 0.00 46 GLU A N 19
ATOM 15634 C CA . GLU A 1 46 ? -4.761 7.597 -2.102 1.00 0.00 46 GLU A CA 19
ATOM 15635 C C . GLU A 1 46 ? -3.750 6.692 -1.410 1.00 0.00 46 GLU A C 19
ATOM 15636 O O . GLU A 1 46 ? -3.595 5.528 -1.775 1.00 0.00 46 GLU A O 19
ATOM 15648 N N . LYS A 1 47 ? -3.067 7.226 -0.408 1.00 0.00 47 LYS A N 19
ATOM 15649 C CA . LYS A 1 47 ? -2.078 6.450 0.328 1.00 0.00 47 LYS A CA 19
ATOM 15650 C C . LYS A 1 47 ? -2.761 5.354 1.138 1.00 0.00 47 LYS A C 19
ATOM 15651 O O . LYS A 1 47 ? -2.245 4.244 1.261 1.00 0.00 47 LYS A O 19
ATOM 15670 N N . PHE A 1 48 ? -3.926 5.678 1.688 1.00 0.00 48 PHE A N 19
ATOM 15671 C CA . PHE A 1 48 ? -4.686 4.725 2.489 1.00 0.00 48 PHE A CA 19
ATOM 15672 C C . PHE A 1 48 ? -5.155 3.552 1.640 1.00 0.00 48 PHE A C 19
ATOM 15673 O O . PHE A 1 48 ? -5.048 2.395 2.051 1.00 0.00 48 PHE A O 19
ATOM 15690 N N . LEU A 1 49 ? -5.671 3.850 0.454 1.00 0.00 49 LEU A N 19
ATOM 15691 C CA . LEU A 1 49 ? -6.146 2.807 -0.445 1.00 0.00 49 LEU A CA 19
ATOM 15692 C C . LEU A 1 49 ? -4.968 2.032 -1.023 1.00 0.00 49 LEU A C 19
ATOM 15693 O O . LEU A 1 49 ? -5.059 0.831 -1.272 1.00 0.00 49 LEU A O 19
ATOM 15709 N N . ARG A 1 50 ? -3.854 2.733 -1.222 1.00 0.00 50 ARG A N 19
ATOM 15710 C CA . ARG A 1 50 ? -2.648 2.114 -1.757 1.00 0.00 50 ARG A CA 19
ATOM 15711 C C . ARG A 1 50 ? -2.067 1.119 -0.759 1.00 0.00 50 ARG A C 19
ATOM 15712 O O . ARG A 1 50 ? -1.518 0.086 -1.145 1.00 0.00 50 ARG A O 19
ATOM 15733 N N . GLU A 1 51 ? -2.195 1.436 0.525 1.00 0.00 51 GLU A N 19
ATOM 15734 C CA . GLU A 1 51 ? -1.686 0.568 1.581 1.00 0.00 51 GLU A CA 19
ATOM 15735 C C . GLU A 1 51 ? -2.538 -0.691 1.700 1.00 0.00 51 GLU A C 19
ATOM 15736 O O . GLU A 1 51 ? -2.033 -1.769 2.012 1.00 0.00 51 GLU A O 19
ATOM 15748 N N . SER A 1 52 ? -3.833 -0.543 1.444 1.00 0.00 52 SER A N 19
ATOM 15749 C CA . SER A 1 52 ? -4.762 -1.665 1.514 1.00 0.00 52 SER A CA 19
ATOM 15750 C C . SER A 1 52 ? -5.299 -2.007 0.128 1.00 0.00 52 SER A C 19
ATOM 15751 O O . SER A 1 52 ? -6.502 -2.187 -0.056 1.00 0.00 52 SER A O 19
ATOM 15759 N N . ALA A 1 53 ? -4.398 -2.087 -0.848 1.00 0.00 53 ALA A N 19
ATOM 15760 C CA . ALA A 1 53 ? -4.782 -2.401 -2.218 1.00 0.00 53 ALA A CA 19
ATOM 15761 C C . ALA A 1 53 ? -4.335 -3.805 -2.611 1.00 0.00 53 ALA A C 19
ATOM 15762 O O . ALA A 1 53 ? -3.297 -4.289 -2.158 1.00 0.00 53 ALA A O 19
ATOM 15769 N N . CYS A 1 54 ? -5.129 -4.455 -3.456 1.00 0.00 54 CYS A N 19
ATOM 15770 C CA . CYS A 1 54 ? -4.822 -5.805 -3.915 1.00 0.00 54 CYS A CA 19
ATOM 15771 C C . CYS A 1 54 ? -3.599 -5.809 -4.829 1.00 0.00 54 CYS A C 19
ATOM 15772 O O . CYS A 1 54 ? -3.713 -6.029 -6.035 1.00 0.00 54 CYS A O 19
ATOM 15779 N N . GLY A 1 55 ? -2.427 -5.568 -4.247 1.00 0.00 55 GLY A N 19
ATOM 15780 C CA . GLY A 1 55 ? -1.202 -5.554 -5.028 1.00 0.00 55 GLY A CA 19
ATOM 15781 C C . GLY A 1 55 ? -0.506 -4.208 -5.000 1.00 0.00 55 GLY A C 19
ATOM 15782 O O . GLY A 1 55 ? -0.835 -3.347 -4.184 1.00 0.00 55 GLY A O 19
ATOM 15786 N N . PHE A 1 56 ? 0.461 -4.028 -5.894 1.00 0.00 56 PHE A N 19
ATOM 15787 C CA . PHE A 1 56 ? 1.211 -2.778 -5.974 1.00 0.00 56 PHE A CA 19
ATOM 15788 C C . PHE A 1 56 ? 0.883 -2.017 -7.256 1.00 0.00 56 PHE A C 19
ATOM 15789 O O . PHE A 1 56 ? 1.107 -0.809 -7.344 1.00 0.00 56 PHE A O 19
ATOM 15806 N N . ASP A 1 57 ? 0.354 -2.726 -8.252 1.00 0.00 57 ASP A N 19
ATOM 15807 C CA . ASP A 1 57 ? 0.001 -2.114 -9.529 1.00 0.00 57 ASP A CA 19
ATOM 15808 C C . ASP A 1 57 ? -0.853 -0.866 -9.325 1.00 0.00 57 ASP A C 19
ATOM 15809 O O . ASP A 1 57 ? -1.876 -0.906 -8.643 1.00 0.00 57 ASP A O 19
ATOM 15818 N N . GLY A 1 58 ? -0.423 0.242 -9.920 1.00 0.00 58 GLY A N 19
ATOM 15819 C CA . GLY A 1 58 ? -1.158 1.488 -9.792 1.00 0.00 58 GLY A CA 19
ATOM 15820 C C . GLY A 1 58 ? -2.183 1.674 -10.893 1.00 0.00 58 GLY A C 19
ATOM 15821 O O . GLY A 1 58 ? -3.254 2.233 -10.664 1.00 0.00 58 GLY A O 19
ATOM 15825 N N . GLN A 1 59 ? -1.852 1.204 -12.093 1.00 0.00 59 GLN A N 19
ATOM 15826 C CA . GLN A 1 59 ? -2.753 1.324 -13.234 1.00 0.00 59 GLN A CA 19
ATOM 15827 C C . GLN A 1 59 ? -4.090 0.647 -12.945 1.00 0.00 59 GLN A C 19
ATOM 15828 O O . GLN A 1 59 ? -5.133 1.072 -13.441 1.00 0.00 59 GLN A O 19
ATOM 15842 N N . THR A 1 60 ? -4.050 -0.406 -12.135 1.00 0.00 60 THR A N 19
ATOM 15843 C CA . THR A 1 60 ? -5.258 -1.140 -11.777 1.00 0.00 60 THR A CA 19
ATOM 15844 C C . THR A 1 60 ? -5.761 -0.721 -10.397 1.00 0.00 60 THR A C 19
ATOM 15845 O O . THR A 1 60 ? -5.260 -1.196 -9.377 1.00 0.00 60 THR A O 19
ATOM 15856 N N . PRO A 1 61 ? -6.760 0.179 -10.342 1.00 0.00 61 PRO A N 19
ATOM 15857 C CA . PRO A 1 61 ? -7.320 0.655 -9.072 1.00 0.00 61 PRO A CA 19
ATOM 15858 C C . PRO A 1 61 ? -8.031 -0.453 -8.302 1.00 0.00 61 PRO A C 19
ATOM 15859 O O . PRO A 1 61 ? -9.119 -0.887 -8.681 1.00 0.00 61 PRO A O 19
ATOM 15870 N N . LYS A 1 62 ? -7.408 -0.904 -7.219 1.00 0.00 62 LYS A N 19
ATOM 15871 C CA . LYS A 1 62 ? -7.980 -1.960 -6.393 1.00 0.00 62 LYS A CA 19
ATOM 15872 C C . LYS A 1 62 ? -7.849 -1.625 -4.910 1.00 0.00 62 LYS A C 19
ATOM 15873 O O . LYS A 1 62 ? -6.886 -0.981 -4.493 1.00 0.00 62 LYS A O 19
ATOM 15892 N N . VAL A 1 63 ? -8.822 -2.065 -4.121 1.00 0.00 63 VAL A N 19
ATOM 15893 C CA . VAL A 1 63 ? -8.816 -1.811 -2.686 1.00 0.00 63 VAL A CA 19
ATOM 15894 C C . VAL A 1 63 ? -9.238 -3.052 -1.906 1.00 0.00 63 VAL A C 19
ATOM 15895 O O . VAL A 1 63 ? -9.923 -3.927 -2.437 1.00 0.00 63 VAL A O 19
ATOM 15908 N N . CYS A 1 64 ? -8.826 -3.122 -0.645 1.00 0.00 64 CYS A N 19
ATOM 15909 C CA . CYS A 1 64 ? -9.160 -4.256 0.206 1.00 0.00 64 CYS A CA 19
ATOM 15910 C C . CYS A 1 64 ? -10.311 -3.915 1.148 1.00 0.00 64 CYS A C 19
ATOM 15911 O O . CYS A 1 64 ? -10.241 -2.952 1.911 1.00 0.00 64 CYS A O 19
ATOM 15918 N N . CYS A 1 65 ? -11.368 -4.717 1.088 1.00 0.00 65 CYS A N 19
ATOM 15919 C CA . CYS A 1 65 ? -12.539 -4.514 1.932 1.00 0.00 65 CYS A CA 19
ATOM 15920 C C . CYS A 1 65 ? -12.734 -5.701 2.877 1.00 0.00 65 CYS A C 19
ATOM 15921 O O . CYS A 1 65 ? -13.002 -6.817 2.430 1.00 0.00 65 CYS A O 19
ATOM 15928 N N . PRO A 1 66 ? -12.601 -5.482 4.197 1.00 0.00 66 PRO A N 19
ATOM 15929 C CA . PRO A 1 66 ? -12.765 -6.547 5.192 1.00 0.00 66 PRO A CA 19
ATOM 15930 C C . PRO A 1 66 ? -14.202 -7.050 5.270 1.00 0.00 66 PRO A C 19
ATOM 15931 O O . PRO A 1 66 ? -15.027 -6.736 4.412 1.00 0.00 66 PRO A O 19
ATOM 15942 N N . GLN A 1 11 ? -11.085 -12.018 -5.276 1.00 0.00 11 GLN A N 20
ATOM 15943 C CA . GLN A 1 11 ? -9.970 -12.684 -4.551 1.00 0.00 11 GLN A CA 20
ATOM 15944 C C . GLN A 1 11 ? -9.874 -12.186 -3.112 1.00 0.00 11 GLN A C 20
ATOM 15945 O O . GLN A 1 11 ? -10.142 -11.018 -2.829 1.00 0.00 11 GLN A O 20
ATOM 15959 N N . ALA A 1 12 ? -9.491 -13.079 -2.206 1.00 0.00 12 ALA A N 20
ATOM 15960 C CA . ALA A 1 12 ? -9.358 -12.730 -0.796 1.00 0.00 12 ALA A CA 20
ATOM 15961 C C . ALA A 1 12 ? -8.011 -12.077 -0.514 1.00 0.00 12 ALA A C 20
ATOM 15962 O O . ALA A 1 12 ? -6.961 -12.649 -0.804 1.00 0.00 12 ALA A O 20
ATOM 15969 N N . CYS A 1 13 ? -8.047 -10.875 0.055 1.00 0.00 13 CYS A N 20
ATOM 15970 C CA . CYS A 1 13 ? -6.825 -10.147 0.378 1.00 0.00 13 CYS A CA 20
ATOM 15971 C C . CYS A 1 13 ? -6.695 -9.941 1.884 1.00 0.00 13 CYS A C 20
ATOM 15972 O O . CYS A 1 13 ? -7.649 -10.149 2.633 1.00 0.00 13 CYS A O 20
ATOM 15979 N N . THR A 1 14 ? -5.509 -9.533 2.319 1.00 0.00 14 THR A N 20
ATOM 15980 C CA . THR A 1 14 ? -5.254 -9.300 3.736 1.00 0.00 14 THR A CA 20
ATOM 15981 C C . THR A 1 14 ? -5.296 -7.810 4.060 1.00 0.00 14 THR A C 20
ATOM 15982 O O . THR A 1 14 ? -4.473 -7.035 3.575 1.00 0.00 14 THR A O 20
ATOM 15993 N N . LEU A 1 15 ? -6.260 -7.418 4.888 1.00 0.00 15 LEU A N 20
ATOM 15994 C CA . LEU A 1 15 ? -6.410 -6.022 5.282 1.00 0.00 15 LEU A CA 20
ATOM 15995 C C . LEU A 1 15 ? -5.178 -5.540 6.043 1.00 0.00 15 LEU A C 20
ATOM 15996 O O . LEU A 1 15 ? -4.379 -6.346 6.521 1.00 0.00 15 LEU A O 20
ATOM 16012 N N . PRO A 1 16 ? -5.007 -4.212 6.171 1.00 0.00 16 PRO A N 20
ATOM 16013 C CA . PRO A 1 16 ? -3.863 -3.629 6.882 1.00 0.00 16 PRO A CA 20
ATOM 16014 C C . PRO A 1 16 ? -3.671 -4.238 8.267 1.00 0.00 16 PRO A C 20
ATOM 16015 O O . PRO A 1 16 ? -2.560 -4.261 8.798 1.00 0.00 16 PRO A O 20
ATOM 16026 N N . ASN A 1 17 ? -4.761 -4.731 8.847 1.00 0.00 17 ASN A N 20
ATOM 16027 C CA . ASN A 1 17 ? -4.711 -5.343 10.171 1.00 0.00 17 ASN A CA 20
ATOM 16028 C C . ASN A 1 17 ? -4.249 -6.796 10.088 1.00 0.00 17 ASN A C 20
ATOM 16029 O O . ASN A 1 17 ? -3.830 -7.381 11.086 1.00 0.00 17 ASN A O 20
ATOM 16040 N N . ASN A 1 18 ? -4.328 -7.375 8.889 1.00 0.00 18 ASN A N 20
ATOM 16041 C CA . ASN A 1 18 ? -3.917 -8.760 8.676 1.00 0.00 18 ASN A CA 20
ATOM 16042 C C . ASN A 1 18 ? -4.867 -9.723 9.379 1.00 0.00 18 ASN A C 20
ATOM 16043 O O . ASN A 1 18 ? -4.603 -10.170 10.495 1.00 0.00 18 ASN A O 20
ATOM 16054 N N . ASP A 1 19 ? -5.974 -10.041 8.715 1.00 0.00 19 ASP A N 20
ATOM 16055 C CA . ASP A 1 19 ? -6.966 -10.954 9.272 1.00 0.00 19 ASP A CA 20
ATOM 16056 C C . ASP A 1 19 ? -7.852 -11.529 8.170 1.00 0.00 19 ASP A C 20
ATOM 16057 O O . ASP A 1 19 ? -9.016 -11.853 8.402 1.00 0.00 19 ASP A O 20
ATOM 16066 N N . LYS A 1 20 ? -7.290 -11.655 6.971 1.00 0.00 20 LYS A N 20
ATOM 16067 C CA . LYS A 1 20 ? -8.027 -12.191 5.831 1.00 0.00 20 LYS A CA 20
ATOM 16068 C C . LYS A 1 20 ? -9.210 -11.296 5.475 1.00 0.00 20 LYS A C 20
ATOM 16069 O O . LYS A 1 20 ? -9.869 -10.741 6.355 1.00 0.00 20 LYS A O 20
ATOM 16088 N N . GLY A 1 21 ? -9.472 -11.159 4.180 1.00 0.00 21 GLY A N 20
ATOM 16089 C CA . GLY A 1 21 ? -10.574 -10.330 3.730 1.00 0.00 21 GLY A CA 20
ATOM 16090 C C . GLY A 1 21 ? -10.926 -10.572 2.275 1.00 0.00 21 GLY A C 20
ATOM 16091 O O . GLY A 1 21 ? -10.756 -11.678 1.764 1.00 0.00 21 GLY A O 20
ATOM 16095 N N . THR A 1 22 ? -11.421 -9.534 1.611 1.00 0.00 22 THR A N 20
ATOM 16096 C CA . THR A 1 22 ? -11.804 -9.637 0.208 1.00 0.00 22 THR A CA 20
ATOM 16097 C C . THR A 1 22 ? -11.235 -8.473 -0.597 1.00 0.00 22 THR A C 20
ATOM 16098 O O . THR A 1 22 ? -11.104 -7.359 -0.090 1.00 0.00 22 THR A O 20
ATOM 16109 N N . CYS A 1 23 ? -10.895 -8.739 -1.854 1.00 0.00 23 CYS A N 20
ATOM 16110 C CA . CYS A 1 23 ? -10.338 -7.714 -2.728 1.00 0.00 23 CYS A CA 20
ATOM 16111 C C . CYS A 1 23 ? -11.244 -7.480 -3.934 1.00 0.00 23 CYS A C 20
ATOM 16112 O O . CYS A 1 23 ? -11.524 -8.399 -4.705 1.00 0.00 23 CYS A O 20
ATOM 16119 N N . LYS A 1 24 ? -11.695 -6.239 -4.089 1.00 0.00 24 LYS A N 20
ATOM 16120 C CA . LYS A 1 24 ? -12.566 -5.871 -5.198 1.00 0.00 24 LYS A CA 20
ATOM 16121 C C . LYS A 1 24 ? -12.270 -4.451 -5.666 1.00 0.00 24 LYS A C 20
ATOM 16122 O O . LYS A 1 24 ? -11.598 -3.687 -4.971 1.00 0.00 24 LYS A O 20
ATOM 16141 N N . SER A 1 25 ? -12.775 -4.099 -6.843 1.00 0.00 25 SER A N 20
ATOM 16142 C CA . SER A 1 25 ? -12.563 -2.766 -7.394 1.00 0.00 25 SER A CA 20
ATOM 16143 C C . SER A 1 25 ? -13.170 -1.702 -6.485 1.00 0.00 25 SER A C 20
ATOM 16144 O O . SER A 1 25 ? -13.722 -2.017 -5.431 1.00 0.00 25 SER A O 20
ATOM 16152 N N . LEU A 1 26 ? -13.068 -0.444 -6.898 1.00 0.00 26 LEU A N 20
ATOM 16153 C CA . LEU A 1 26 ? -13.607 0.663 -6.117 1.00 0.00 26 LEU A CA 20
ATOM 16154 C C . LEU A 1 26 ? -15.012 1.037 -6.591 1.00 0.00 26 LEU A C 20
ATOM 16155 O O . LEU A 1 26 ? -15.394 2.206 -6.559 1.00 0.00 26 LEU A O 20
ATOM 16171 N N . LEU A 1 27 ? -15.772 0.040 -7.029 1.00 0.00 27 LEU A N 20
ATOM 16172 C CA . LEU A 1 27 ? -17.131 0.270 -7.507 1.00 0.00 27 LEU A CA 20
ATOM 16173 C C . LEU A 1 27 ? -18.058 -0.864 -7.081 1.00 0.00 27 LEU A C 20
ATOM 16174 O O . LEU A 1 27 ? -19.044 -1.160 -7.758 1.00 0.00 27 LEU A O 20
ATOM 16190 N N . GLN A 1 28 ? -17.736 -1.495 -5.957 1.00 0.00 28 GLN A N 20
ATOM 16191 C CA . GLN A 1 28 ? -18.541 -2.594 -5.440 1.00 0.00 28 GLN A CA 20
ATOM 16192 C C . GLN A 1 28 ? -18.856 -2.385 -3.963 1.00 0.00 28 GLN A C 20
ATOM 16193 O O . GLN A 1 28 ? -20.018 -2.408 -3.556 1.00 0.00 28 GLN A O 20
ATOM 16207 N N . CYS A 1 29 ? -17.814 -2.177 -3.166 1.00 0.00 29 CYS A N 20
ATOM 16208 C CA . CYS A 1 29 ? -17.979 -1.960 -1.735 1.00 0.00 29 CYS A CA 20
ATOM 16209 C C . CYS A 1 29 ? -18.794 -0.697 -1.471 1.00 0.00 29 CYS A C 20
ATOM 16210 O O . CYS A 1 29 ? -18.343 0.412 -1.755 1.00 0.00 29 CYS A O 20
ATOM 16217 N N . ASP A 1 30 ? -19.995 -0.874 -0.932 1.00 0.00 30 ASP A N 20
ATOM 16218 C CA . ASP A 1 30 ? -20.874 0.251 -0.633 1.00 0.00 30 ASP A CA 20
ATOM 16219 C C . ASP A 1 30 ? -20.185 1.253 0.288 1.00 0.00 30 ASP A C 20
ATOM 16220 O O . ASP A 1 30 ? -20.366 2.463 0.153 1.00 0.00 30 ASP A O 20
ATOM 16229 N N . VAL A 1 31 ? -19.395 0.740 1.224 1.00 0.00 31 VAL A N 20
ATOM 16230 C CA . VAL A 1 31 ? -18.678 1.590 2.167 1.00 0.00 31 VAL A CA 20
ATOM 16231 C C . VAL A 1 31 ? -17.587 2.386 1.460 1.00 0.00 31 VAL A C 20
ATOM 16232 O O . VAL A 1 31 ? -17.371 3.562 1.750 1.00 0.00 31 VAL A O 20
ATOM 16245 N N . ALA A 1 32 ? -16.902 1.738 0.530 1.00 0.00 32 ALA A N 20
ATOM 16246 C CA . ALA A 1 32 ? -15.836 2.385 -0.224 1.00 0.00 32 ALA A CA 20
ATOM 16247 C C . ALA A 1 32 ? -16.387 3.505 -1.099 1.00 0.00 32 ALA A C 20
ATOM 16248 O O . ALA A 1 32 ? -15.748 4.542 -1.272 1.00 0.00 32 ALA A O 20
ATOM 16255 N N . SER A 1 33 ? -17.574 3.283 -1.654 1.00 0.00 33 SER A N 20
ATOM 16256 C CA . SER A 1 33 ? -18.210 4.268 -2.519 1.00 0.00 33 SER A CA 20
ATOM 16257 C C . SER A 1 33 ? -18.631 5.510 -1.737 1.00 0.00 33 SER A C 20
ATOM 16258 O O . SER A 1 33 ? -18.544 6.630 -2.240 1.00 0.00 33 SER A O 20
ATOM 16266 N N . LYS A 1 34 ? -19.093 5.304 -0.508 1.00 0.00 34 LYS A N 20
ATOM 16267 C CA . LYS A 1 34 ? -19.532 6.413 0.333 1.00 0.00 34 LYS A CA 20
ATOM 16268 C C . LYS A 1 34 ? -18.347 7.269 0.775 1.00 0.00 34 LYS A C 20
ATOM 16269 O O . LYS A 1 34 ? -18.475 8.482 0.937 1.00 0.00 34 LYS A O 20
ATOM 16288 N N . ILE A 1 35 ? -17.197 6.631 0.968 1.00 0.00 35 ILE A N 20
ATOM 16289 C CA . ILE A 1 35 ? -15.994 7.340 1.390 1.00 0.00 35 ILE A CA 20
ATOM 16290 C C . ILE A 1 35 ? -15.454 8.218 0.265 1.00 0.00 35 ILE A C 20
ATOM 16291 O O . ILE A 1 35 ? -14.941 9.311 0.510 1.00 0.00 35 ILE A O 20
ATOM 16307 N N . ILE A 1 36 ? -15.573 7.735 -0.967 1.00 0.00 36 ILE A N 20
ATOM 16308 C CA . ILE A 1 36 ? -15.100 8.477 -2.129 1.00 0.00 36 ILE A CA 20
ATOM 16309 C C . ILE A 1 36 ? -16.034 9.639 -2.454 1.00 0.00 36 ILE A C 20
ATOM 16310 O O . ILE A 1 36 ? -15.595 10.686 -2.929 1.00 0.00 36 ILE A O 20
ATOM 16326 N N . SER A 1 37 ? -17.322 9.446 -2.191 1.00 0.00 37 SER A N 20
ATOM 16327 C CA . SER A 1 37 ? -18.319 10.478 -2.453 1.00 0.00 37 SER A CA 20
ATOM 16328 C C . SER A 1 37 ? -18.635 11.280 -1.189 1.00 0.00 37 SER A C 20
ATOM 16329 O O . SER A 1 37 ? -19.459 12.195 -1.217 1.00 0.00 37 SER A O 20
ATOM 16337 N N . LYS A 1 38 ? -17.980 10.935 -0.083 1.00 0.00 38 LYS A N 20
ATOM 16338 C CA . LYS A 1 38 ? -18.199 11.626 1.184 1.00 0.00 38 LYS A CA 20
ATOM 16339 C C . LYS A 1 38 ? -17.910 13.119 1.051 1.00 0.00 38 LYS A C 20
ATOM 16340 O O . LYS A 1 38 ? -18.825 13.929 0.915 1.00 0.00 38 LYS A O 20
ATOM 16359 N N . LYS A 1 39 ? -16.631 13.473 1.095 1.00 0.00 39 LYS A N 20
ATOM 16360 C CA . LYS A 1 39 ? -16.219 14.869 0.984 1.00 0.00 39 LYS A CA 20
ATOM 16361 C C . LYS A 1 39 ? -14.697 15.000 1.048 1.00 0.00 39 LYS A C 20
ATOM 16362 O O . LYS A 1 39 ? -14.069 15.470 0.098 1.00 0.00 39 LYS A O 20
ATOM 16381 N N . PRO A 1 40 ? -14.080 14.590 2.171 1.00 0.00 40 PRO A N 20
ATOM 16382 C CA . PRO A 1 40 ? -12.627 14.673 2.348 1.00 0.00 40 PRO A CA 20
ATOM 16383 C C . PRO A 1 40 ? -11.865 13.931 1.255 1.00 0.00 40 PRO A C 20
ATOM 16384 O O . PRO A 1 40 ? -12.269 12.851 0.825 1.00 0.00 40 PRO A O 20
ATOM 16395 N N . ARG A 1 41 ? -10.761 14.522 0.810 1.00 0.00 41 ARG A N 20
ATOM 16396 C CA . ARG A 1 41 ? -9.938 13.923 -0.235 1.00 0.00 41 ARG A CA 20
ATOM 16397 C C . ARG A 1 41 ? -8.557 14.570 -0.271 1.00 0.00 41 ARG A C 20
ATOM 16398 O O . ARG A 1 41 ? -8.345 15.562 -0.969 1.00 0.00 41 ARG A O 20
ATOM 16419 N N . THR A 1 42 ? -7.623 14.005 0.487 1.00 0.00 42 THR A N 20
ATOM 16420 C CA . THR A 1 42 ? -6.264 14.532 0.542 1.00 0.00 42 THR A CA 20
ATOM 16421 C C . THR A 1 42 ? -5.237 13.416 0.382 1.00 0.00 42 THR A C 20
ATOM 16422 O O . THR A 1 42 ? -5.590 12.263 0.131 1.00 0.00 42 THR A O 20
ATOM 16433 N N . ALA A 1 43 ? -3.963 13.768 0.527 1.00 0.00 43 ALA A N 20
ATOM 16434 C CA . ALA A 1 43 ? -2.878 12.802 0.399 1.00 0.00 43 ALA A CA 20
ATOM 16435 C C . ALA A 1 43 ? -3.074 11.618 1.342 1.00 0.00 43 ALA A C 20
ATOM 16436 O O . ALA A 1 43 ? -2.688 10.492 1.028 1.00 0.00 43 ALA A O 20
ATOM 16443 N N . GLN A 1 44 ? -3.671 11.881 2.498 1.00 0.00 44 GLN A N 20
ATOM 16444 C CA . GLN A 1 44 ? -3.913 10.837 3.488 1.00 0.00 44 GLN A CA 20
ATOM 16445 C C . GLN A 1 44 ? -4.793 9.732 2.910 1.00 0.00 44 GLN A C 20
ATOM 16446 O O . GLN A 1 44 ? -4.690 8.572 3.307 1.00 0.00 44 GLN A O 20
ATOM 16460 N N . ASP A 1 45 ? -5.656 10.096 1.973 1.00 0.00 45 ASP A N 20
ATOM 16461 C CA . ASP A 1 45 ? -6.542 9.127 1.343 1.00 0.00 45 ASP A CA 20
ATOM 16462 C C . ASP A 1 45 ? -5.760 8.192 0.426 1.00 0.00 45 ASP A C 20
ATOM 16463 O O . ASP A 1 45 ? -6.074 7.008 0.317 1.00 0.00 45 ASP A O 20
ATOM 16472 N N . GLU A 1 46 ? -4.745 8.738 -0.234 1.00 0.00 46 GLU A N 20
ATOM 16473 C CA . GLU A 1 46 ? -3.921 7.957 -1.148 1.00 0.00 46 GLU A CA 20
ATOM 16474 C C . GLU A 1 46 ? -3.086 6.929 -0.396 1.00 0.00 46 GLU A C 20
ATOM 16475 O O . GLU A 1 46 ? -2.987 5.773 -0.809 1.00 0.00 46 GLU A O 20
ATOM 16487 N N . LYS A 1 47 ? -2.489 7.351 0.713 1.00 0.00 47 LYS A N 20
ATOM 16488 C CA . LYS A 1 47 ? -1.667 6.454 1.517 1.00 0.00 47 LYS A CA 20
ATOM 16489 C C . LYS A 1 47 ? -2.530 5.390 2.182 1.00 0.00 47 LYS A C 20
ATOM 16490 O O . LYS A 1 47 ? -2.128 4.232 2.296 1.00 0.00 47 LYS A O 20
ATOM 16509 N N . PHE A 1 48 ? -3.724 5.787 2.614 1.00 0.00 48 PHE A N 20
ATOM 16510 C CA . PHE A 1 48 ? -4.647 4.861 3.260 1.00 0.00 48 PHE A CA 20
ATOM 16511 C C . PHE A 1 48 ? -5.142 3.817 2.267 1.00 0.00 48 PHE A C 20
ATOM 16512 O O . PHE A 1 48 ? -5.339 2.654 2.620 1.00 0.00 48 PHE A O 20
ATOM 16529 N N . LEU A 1 49 ? -5.332 4.239 1.022 1.00 0.00 49 LEU A N 20
ATOM 16530 C CA . LEU A 1 49 ? -5.795 3.341 -0.027 1.00 0.00 49 LEU A CA 20
ATOM 16531 C C . LEU A 1 49 ? -4.683 2.373 -0.423 1.00 0.00 49 LEU A C 20
ATOM 16532 O O . LEU A 1 49 ? -4.943 1.223 -0.778 1.00 0.00 49 LEU A O 20
ATOM 16548 N N . ARG A 1 50 ? -3.445 2.847 -0.353 1.00 0.00 50 ARG A N 20
ATOM 16549 C CA . ARG A 1 50 ? -2.290 2.025 -0.701 1.00 0.00 50 ARG A CA 20
ATOM 16550 C C . ARG A 1 50 ? -2.118 0.887 0.298 1.00 0.00 50 ARG A C 20
ATOM 16551 O O . ARG A 1 50 ? -1.714 -0.218 -0.067 1.00 0.00 50 ARG A O 20
ATOM 16572 N N . GLU A 1 51 ? -2.430 1.164 1.561 1.00 0.00 51 GLU A N 20
ATOM 16573 C CA . GLU A 1 51 ? -2.312 0.161 2.613 1.00 0.00 51 GLU A CA 20
ATOM 16574 C C . GLU A 1 51 ? -3.401 -0.896 2.476 1.00 0.00 51 GLU A C 20
ATOM 16575 O O . GLU A 1 51 ? -3.179 -2.073 2.759 1.00 0.00 51 GLU A O 20
ATOM 16587 N N . SER A 1 52 ? -4.579 -0.468 2.036 1.00 0.00 52 SER A N 20
ATOM 16588 C CA . SER A 1 52 ? -5.705 -1.377 1.858 1.00 0.00 52 SER A CA 20
ATOM 16589 C C . SER A 1 52 ? -5.943 -1.664 0.378 1.00 0.00 52 SER A C 20
ATOM 16590 O O . SER A 1 52 ? -7.085 -1.771 -0.068 1.00 0.00 52 SER A O 20
ATOM 16598 N N . ALA A 1 53 ? -4.856 -1.790 -0.378 1.00 0.00 53 ALA A N 20
ATOM 16599 C CA . ALA A 1 53 ? -4.945 -2.067 -1.805 1.00 0.00 53 ALA A CA 20
ATOM 16600 C C . ALA A 1 53 ? -4.341 -3.425 -2.137 1.00 0.00 53 ALA A C 20
ATOM 16601 O O . ALA A 1 53 ? -3.122 -3.589 -2.145 1.00 0.00 53 ALA A O 20
ATOM 16608 N N . CYS A 1 54 ? -5.206 -4.399 -2.407 1.00 0.00 54 CYS A N 20
ATOM 16609 C CA . CYS A 1 54 ? -4.764 -5.750 -2.738 1.00 0.00 54 CYS A CA 20
ATOM 16610 C C . CYS A 1 54 ? -3.788 -5.738 -3.911 1.00 0.00 54 CYS A C 20
ATOM 16611 O O . CYS A 1 54 ? -4.193 -5.839 -5.069 1.00 0.00 54 CYS A O 20
ATOM 16618 N N . GLY A 1 55 ? -2.502 -5.617 -3.604 1.00 0.00 55 GLY A N 20
ATOM 16619 C CA . GLY A 1 55 ? -1.488 -5.598 -4.642 1.00 0.00 55 GLY A CA 20
ATOM 16620 C C . GLY A 1 55 ? -1.143 -4.193 -5.095 1.00 0.00 55 GLY A C 20
ATOM 16621 O O . GLY A 1 55 ? -1.672 -3.217 -4.566 1.00 0.00 55 GLY A O 20
ATOM 16625 N N . PHE A 1 56 ? -0.253 -4.093 -6.077 1.00 0.00 56 PHE A N 20
ATOM 16626 C CA . PHE A 1 56 ? 0.163 -2.799 -6.601 1.00 0.00 56 PHE A CA 20
ATOM 16627 C C . PHE A 1 56 ? 0.242 -2.828 -8.124 1.00 0.00 56 PHE A C 20
ATOM 16628 O O . PHE A 1 56 ? 1.110 -3.486 -8.697 1.00 0.00 56 PHE A O 20
ATOM 16645 N N . ASP A 1 57 ? -0.670 -2.111 -8.772 1.00 0.00 57 ASP A N 20
ATOM 16646 C CA . ASP A 1 57 ? -0.703 -2.055 -10.229 1.00 0.00 57 ASP A CA 20
ATOM 16647 C C . ASP A 1 57 ? -0.322 -0.665 -10.728 1.00 0.00 57 ASP A C 20
ATOM 16648 O O . ASP A 1 57 ? 0.768 -0.466 -11.268 1.00 0.00 57 ASP A O 20
ATOM 16657 N N . GLY A 1 58 ? -1.224 0.293 -10.545 1.00 0.00 58 GLY A N 20
ATOM 16658 C CA . GLY A 1 58 ? -0.964 1.652 -10.983 1.00 0.00 58 GLY A CA 20
ATOM 16659 C C . GLY A 1 58 ? -2.074 2.204 -11.854 1.00 0.00 58 GLY A C 20
ATOM 16660 O O . GLY A 1 58 ? -2.550 3.317 -11.634 1.00 0.00 58 GLY A O 20
ATOM 16664 N N . GLN A 1 59 ? -2.489 1.422 -12.845 1.00 0.00 59 GLN A N 20
ATOM 16665 C CA . GLN A 1 59 ? -3.552 1.838 -13.753 1.00 0.00 59 GLN A CA 20
ATOM 16666 C C . GLN A 1 59 ? -4.904 1.306 -13.287 1.00 0.00 59 GLN A C 20
ATOM 16667 O O . GLN A 1 59 ? -5.919 1.995 -13.385 1.00 0.00 59 GLN A O 20
ATOM 16681 N N . THR A 1 60 ? -4.908 0.077 -12.783 1.00 0.00 60 THR A N 20
ATOM 16682 C CA . THR A 1 60 ? -6.135 -0.548 -12.303 1.00 0.00 60 THR A CA 20
ATOM 16683 C C . THR A 1 60 ? -6.284 -0.367 -10.792 1.00 0.00 60 THR A C 20
ATOM 16684 O O . THR A 1 60 ? -5.637 -1.064 -10.011 1.00 0.00 60 THR A O 20
ATOM 16695 N N . PRO A 1 61 ? -7.143 0.573 -10.356 1.00 0.00 61 PRO A N 20
ATOM 16696 C CA . PRO A 1 61 ? -7.367 0.832 -8.929 1.00 0.00 61 PRO A CA 20
ATOM 16697 C C . PRO A 1 61 ? -8.069 -0.329 -8.234 1.00 0.00 61 PRO A C 20
ATOM 16698 O O . PRO A 1 61 ? -9.029 -0.890 -8.758 1.00 0.00 61 PRO A O 20
ATOM 16709 N N . LYS A 1 62 ? -7.581 -0.684 -7.049 1.00 0.00 62 LYS A N 20
ATOM 16710 C CA . LYS A 1 62 ? -8.162 -1.778 -6.283 1.00 0.00 62 LYS A CA 20
ATOM 16711 C C . LYS A 1 62 ? -8.255 -1.420 -4.803 1.00 0.00 62 LYS A C 20
ATOM 16712 O O . LYS A 1 62 ? -7.526 -0.557 -4.315 1.00 0.00 62 LYS A O 20
ATOM 16731 N N . VAL A 1 63 ? -9.156 -2.091 -4.094 1.00 0.00 63 VAL A N 20
ATOM 16732 C CA . VAL A 1 63 ? -9.347 -1.847 -2.669 1.00 0.00 63 VAL A CA 20
ATOM 16733 C C . VAL A 1 63 ? -9.640 -3.146 -1.925 1.00 0.00 63 VAL A C 20
ATOM 16734 O O . VAL A 1 63 ? -10.175 -4.094 -2.500 1.00 0.00 63 VAL A O 20
ATOM 16747 N N . CYS A 1 64 ? -9.285 -3.182 -0.644 1.00 0.00 64 CYS A N 20
ATOM 16748 C CA . CYS A 1 64 ? -9.511 -4.367 0.177 1.00 0.00 64 CYS A CA 20
ATOM 16749 C C . CYS A 1 64 ? -10.712 -4.174 1.096 1.00 0.00 64 CYS A C 20
ATOM 16750 O O . CYS A 1 64 ? -10.766 -3.222 1.874 1.00 0.00 64 CYS A O 20
ATOM 16757 N N . CYS A 1 65 ? -11.674 -5.087 1.002 1.00 0.00 65 CYS A N 20
ATOM 16758 C CA . CYS A 1 65 ? -12.874 -5.023 1.826 1.00 0.00 65 CYS A CA 20
ATOM 16759 C C . CYS A 1 65 ? -13.089 -6.339 2.573 1.00 0.00 65 CYS A C 20
ATOM 16760 O O . CYS A 1 65 ? -13.292 -7.383 1.954 1.00 0.00 65 CYS A O 20
ATOM 16767 N N . PRO A 1 66 ? -13.047 -6.314 3.919 1.00 0.00 66 PRO A N 20
ATOM 16768 C CA . PRO A 1 66 ? -13.239 -7.519 4.734 1.00 0.00 66 PRO A CA 20
ATOM 16769 C C . PRO A 1 66 ? -14.646 -8.092 4.591 1.00 0.00 66 PRO A C 20
ATOM 16770 O O . PRO A 1 66 ? -15.632 -7.433 4.919 1.00 0.00 66 PRO A O 20
#